Protein AF-0000000083306789 (afdb_homodimer)

Radius of gyration: 28.83 Å; Cα contacts (8 Å, |Δi|>4): 2174; chains: 2; bounding box: 81×85×66 Å

Nearest PDB structures (foldseek):
  4o14-assembly1_A  TM=9.620E-01  e=2.861E-56  Homo sapiens
  4o14-assembly1_B  TM=9.613E-01  e=3.605E-56  Homo sapiens
  7yqo-assembly1_A  TM=9.611E-01  e=1.620E-55  Xanthomonas campestris pv. campestris str. 8004
  7yqr-assembly1_A  TM=9.453E-01  e=1.020E-55  Xanthomonas campestris pv. campestris
  8igz-assembly1_A  TM=9.609E-01  e=1.961E-53  Xanthomonas campestris pv. campestris str. 8004

Foldseek 3Di:
DQQLLPLFDLQLQQVVVPDPPQWQKFKKFKFQQFFQDQWWQQDDQLVLLVPRQLHFHDPVSLVVVQVVNCVVVVHSPRGPSVLQVCCVPPLVRGQFKWKWAFDGLAIDGGPATGMMIMGPGRSRRSVRVGCCSSNLVSLQLGVLLRQLLLLLVLLVVLCVQFPPDCVCSQVQEEEPAQVPAPDLVLLLSNVLSNNLAHQHYPSPSVQVSQCPRANDPPRHRDDAAEDDLVQQCVCPDVCSVVSVLVVLVVDAAEEYEYAQANPNNLVSLQCCLPPPSNNVSLVNGPAAHAYEPQDDQLLPVVLVVVVSQCVRQNWDADPSGATDGDRRYAYEYEHPDASVVSNSNSVSCVVSRHRCVRYGYYYYCRSRPPDDSNNSVMDMDIAWIQGNNDIDGDWDADPVDRSDTDHHEQWFWWDAPRDIDIDHPVPDDPRTHTSTDTQDGSSDGPDGHHSVRSSVNNVVVD/DQQLLPLFDLQLQQVVVPDPPQWQKFKKFKFQQFFQDQWWQQDDQLVLLVPRQLHFHDPVSLVVVQVVNCVVVVHSPRGPSVLQVCCVPPLVRGQFKWKWAFDGLAIGGGPATGMMIMGPGRSRRSVRVGCCSSNLVSLQLGVLLRQLLLLLVLLQVLLVQFPPDCVCSQVQEEEPAQVPAPDLVLLQSNVLSNNLAHQHYPSPSVQVSQCPRFNDPPRHRDDAAEDDLVQQCVCPDVCSVVSVLVVLVVDAAEEYEYAQQNPNNLVSLQCCLPPPSNNVSLVNGPAAHAYEPQDDDLLPVVLVVVVSQCVRQNWDADPSGATHGPRRYAYEYEHPDASVVSNSNSVSCVVSRHRCVRYGYYYYCRSRPPDDSNNSVMDMDIAWIQGNNDIDGDWDADPVCRSDTDHHEQWFWWDAPRDIDIDHPVPDDPRTHTSIDTQDGSSDGPDGHHSVRSSVNNVVVD

Organism: Tigriopus californicus (NCBI:txid6832)

InterPro domains:
  IPR013785 Aldolase-type TIM barrel [G3DSA:3.20.20.70] (137-398)
  IPR016471 Nicotinamide phosphoribosyl transferase [NF006629] (2-460)
  IPR016471 Nicotinamide phosphoribosyl transferase [PIRSF005943] (3-460)
  IPR016471 Nicotinamide phosphoribosyl transferase [PTHR43816] (4-460)
  IPR036068 Nicotinate phosphoribosyltransferase-like, C-terminal [SSF51690] (140-459)
  IPR041525 Nicotinate/nicotinamide phosphoribosyltransferase [PF04095] (171-414)
  IPR041529 Nicotinamide phosphoribosyltransferase, N-terminal domain [PF18127] (5-99)

Structure (mmCIF, N/CA/C/O backbone):
data_AF-0000000083306789-model_v1
#
loop_
_entity.id
_entity.type
_entity.pdbx_description
1 polymer 'Nicotinamide phosphoribosyltransferase'
#
loop_
_atom_site.group_PDB
_atom_site.id
_atom_site.type_symbol
_atom_site.label_atom_id
_atom_site.label_alt_id
_atom_site.label_comp_id
_atom_site.label_asym_id
_atom_site.label_entity_id
_atom_site.label_seq_id
_atom_site.pdbx_PDB_ins_code
_atom_site.Cartn_x
_atom_site.Cartn_y
_atom_site.Cartn_z
_atom_site.occupancy
_atom_site.B_iso_or_equiv
_atom_site.auth_seq_id
_atom_site.auth_comp_id
_atom_site.auth_asym_id
_atom_site.auth_atom_id
_atom_site.pdbx_PDB_model_num
ATOM 1 N N . MET A 1 1 ? -4.43 11.289 -11.055 1 71.19 1 MET A N 1
ATOM 2 C CA . MET A 1 1 ? -4.219 12.664 -10.617 1 71.19 1 MET A CA 1
ATOM 3 C C . MET A 1 1 ? -3.559 13.492 -11.711 1 71.19 1 MET A C 1
ATOM 5 O O . MET A 1 1 ? -2.373 13.312 -12 1 71.19 1 MET A O 1
ATOM 9 N N . ASP A 1 2 ? -4.309 14.336 -12.242 1 83.06 2 ASP A N 1
ATOM 10 C CA . ASP A 1 2 ? -3.834 15.07 -13.414 1 83.06 2 ASP A CA 1
ATOM 11 C C . ASP A 1 2 ? -3.23 16.422 -13.008 1 83.06 2 ASP A C 1
ATOM 13 O O . ASP A 1 2 ? -2.406 16.969 -13.734 1 83.06 2 ASP A O 1
ATOM 17 N N . ASN A 1 3 ? -3.633 17 -11.883 1 95.88 3 ASN A N 1
ATOM 18 C CA . ASN A 1 3 ? -3.143 18.297 -11.398 1 95.88 3 ASN A CA 1
ATOM 19 C C . ASN A 1 3 ? -1.948 18.125 -10.469 1 95.88 3 ASN A C 1
ATOM 21 O O . ASN A 1 3 ? -2.105 17.688 -9.328 1 95.88 3 ASN A O 1
ATOM 25 N N . PRO A 1 4 ? -0.77 18.484 -10.906 1 96 4 PRO A N 1
ATOM 26 C CA . PRO A 1 4 ? 0.442 18.266 -10.109 1 96 4 PRO A CA 1
ATOM 27 C C . PRO A 1 4 ? 0.403 18.984 -8.766 1 96 4 PRO A C 1
ATOM 29 O O . PRO A 1 4 ? 1.058 18.562 -7.812 1 96 4 PRO A O 1
ATOM 32 N N . ILE A 1 5 ? -0.385 20.016 -8.641 1 97.81 5 ILE A N 1
ATOM 33 C CA . ILE A 1 5 ? -0.466 20.812 -7.422 1 97.81 5 ILE A CA 1
ATOM 34 C C . ILE A 1 5 ? -1.091 19.984 -6.305 1 97.81 5 ILE A C 1
ATOM 36 O O . ILE A 1 5 ? -0.83 20.219 -5.121 1 97.81 5 ILE A O 1
ATOM 40 N N . PHE A 1 6 ? -1.819 18.922 -6.648 1 97.69 6 PHE A N 1
ATOM 41 C CA . PHE A 1 6 ? -2.545 18.141 -5.656 1 97.69 6 PHE A CA 1
ATOM 42 C C . PHE A 1 6 ? -1.687 16.984 -5.145 1 97.69 6 PHE A C 1
ATOM 44 O O . PHE A 1 6 ? -2.121 16.219 -4.289 1 97.69 6 PHE A O 1
ATOM 51 N N . GLY A 1 7 ? -0.439 16.875 -5.648 1 97.06 7 GLY A N 1
ATOM 52 C CA . GLY A 1 7 ? 0.454 15.812 -5.215 1 97.06 7 GLY A CA 1
ATOM 53 C C . GLY A 1 7 ? 1.207 16.141 -3.941 1 97.06 7 GLY A C 1
ATOM 54 O O . GLY A 1 7 ? 2.402 15.867 -3.83 1 97.06 7 GLY A O 1
ATOM 55 N N . ALA A 1 8 ? 0.534 16.75 -2.918 1 97.75 8 ALA A N 1
ATOM 56 C CA . ALA A 1 8 ? 1.173 17.188 -1.679 1 97.75 8 ALA A CA 1
ATOM 57 C C . ALA A 1 8 ? 0.24 17 -0.486 1 97.75 8 ALA A C 1
ATOM 59 O O . ALA A 1 8 ? -0.971 16.844 -0.655 1 97.75 8 ALA A O 1
ATOM 60 N N . ASP A 1 9 ? 0.844 16.922 0.73 1 98.12 9 ASP A N 1
ATOM 61 C CA . ASP A 1 9 ? 0.032 17.078 1.933 1 98.12 9 ASP A CA 1
ATOM 62 C C . ASP A 1 9 ? -0.62 18.469 1.978 1 98.12 9 ASP A C 1
ATOM 64 O O . ASP A 1 9 ? -0.006 19.453 1.588 1 98.12 9 ASP A O 1
ATOM 68 N N . SER A 1 10 ? -1.813 18.516 2.52 1 98.06 10 SER A N 1
ATOM 69 C CA . SER A 1 10 ? -2.59 19.766 2.516 1 98.06 10 SER A CA 1
ATOM 70 C C . SER A 1 10 ? -1.828 20.891 3.195 1 98.06 10 SER A C 1
ATOM 72 O O . SER A 1 10 ? -1.854 22.031 2.729 1 98.06 10 SER A O 1
ATOM 74 N N . TYR A 1 11 ? -1.175 20.562 4.25 1 96.62 11 TYR A N 1
ATOM 75 C CA . TYR A 1 11 ? -0.572 21.641 5.043 1 96.62 11 TYR A CA 1
ATOM 76 C C . TYR A 1 11 ? 0.601 22.266 4.301 1 96.62 11 TYR A C 1
ATOM 78 O O . TYR A 1 11 ? 1.019 23.375 4.621 1 96.62 11 TYR A O 1
ATOM 86 N N . LYS A 1 12 ? 1.164 21.625 3.289 1 98 12 LYS A N 1
ATOM 87 C CA . LYS A 1 12 ? 2.26 22.188 2.506 1 98 12 LYS A CA 1
ATOM 88 C C . LYS A 1 12 ? 1.81 23.438 1.757 1 98 12 LYS A C 1
ATOM 90 O O . LYS A 1 12 ? 2.625 24.312 1.45 1 98 12 LYS A O 1
ATOM 95 N N . VAL A 1 13 ? 0.553 23.562 1.521 1 97.88 13 VAL A N 1
ATOM 96 C CA . VAL A 1 13 ? -0.04 24.656 0.77 1 97.88 13 VAL A CA 1
ATOM 97 C C . VAL A 1 13 ? 0.233 25.984 1.487 1 97.88 13 VAL A C 1
ATOM 99 O O . VAL A 1 13 ? 0.386 27.016 0.846 1 97.88 13 VAL A O 1
ATOM 102 N N . SER A 1 14 ? 0.388 25.953 2.773 1 97.5 14 SER A N 1
ATOM 103 C CA . SER A 1 14 ? 0.529 27.188 3.557 1 97.5 14 SER A CA 1
ATOM 104 C C . SER A 1 14 ? 1.994 27.469 3.863 1 97.5 14 SER A C 1
ATOM 106 O O . SER A 1 14 ? 2.312 28.5 4.48 1 97.5 14 SER A O 1
ATOM 108 N N . HIS A 1 15 ? 2.922 26.641 3.439 1 97.56 15 HIS A N 1
ATOM 109 C CA . HIS A 1 15 ? 4.305 26.734 3.896 1 97.56 15 HIS A CA 1
ATOM 110 C C . HIS A 1 15 ? 4.98 27.984 3.361 1 97.56 15 HIS A C 1
ATOM 112 O O . HIS A 1 15 ? 5.883 28.531 3.998 1 97.56 15 HIS A O 1
ATOM 118 N N . HIS A 1 16 ? 4.543 28.469 2.252 1 96.81 16 HIS A N 1
ATOM 119 C CA . HIS A 1 16 ? 5.105 29.703 1.691 1 96.81 16 HIS A CA 1
ATOM 120 C C . HIS A 1 16 ? 4.93 30.875 2.646 1 96.81 16 HIS A C 1
ATOM 122 O O . HIS A 1 16 ? 5.691 31.844 2.59 1 96.81 16 HIS A O 1
ATOM 128 N N . LEU A 1 17 ? 3.988 30.766 3.605 1 96.5 17 LEU A N 1
ATOM 129 C CA . LEU A 1 17 ? 3.695 31.828 4.562 1 96.5 17 LEU A CA 1
ATOM 130 C C . LEU A 1 17 ? 4.594 31.703 5.789 1 96.5 17 LEU A C 1
ATOM 132 O O . LEU A 1 17 ? 4.633 32.625 6.621 1 96.5 17 LEU A O 1
ATOM 136 N N . GLN A 1 18 ? 5.348 30.672 5.832 1 97.38 18 GLN A N 1
ATOM 137 C CA . GLN A 1 18 ? 5.883 30.312 7.141 1 97.38 18 GLN A CA 1
ATOM 138 C C . GLN A 1 18 ? 7.391 30.547 7.203 1 97.38 18 GLN A C 1
ATOM 140 O O . GLN A 1 18 ? 7.961 30.672 8.289 1 97.38 18 GLN A O 1
ATOM 145 N N . TYR A 1 19 ? 8.039 30.609 6.086 1 97.31 19 TYR A N 1
ATOM 146 C CA . TYR A 1 19 ? 9.492 30.75 6.062 1 97.31 19 TYR A CA 1
ATOM 147 C C . TYR A 1 19 ? 9.898 32.156 6.453 1 97.31 19 TYR A C 1
ATOM 149 O O . TYR A 1 19 ? 9.125 33.125 6.297 1 97.31 19 TYR A O 1
ATOM 157 N N . PRO A 1 20 ? 11.164 32.312 6.98 1 97.19 20 PRO A N 1
ATOM 158 C CA . PRO A 1 20 ? 11.648 33.688 7.207 1 97.19 20 PRO A CA 1
ATOM 159 C C . PRO A 1 20 ? 11.602 34.531 5.945 1 97.19 20 PRO A C 1
ATOM 161 O O . PRO A 1 20 ? 11.938 34.062 4.859 1 97.19 20 PRO A O 1
ATOM 164 N N . PRO A 1 21 ? 11.062 35.781 6.203 1 96 21 PRO A N 1
ATOM 165 C CA . PRO A 1 21 ? 11.164 36.688 5.055 1 96 21 PRO A CA 1
ATOM 166 C C . PRO A 1 21 ? 12.578 36.75 4.477 1 96 21 PRO A C 1
ATOM 168 O O . PRO A 1 21 ? 13.555 36.75 5.23 1 96 21 PRO A O 1
ATOM 171 N N . GLY A 1 22 ? 12.688 36.719 3.213 1 97 22 GLY A N 1
ATOM 172 C CA . GLY A 1 22 ? 13.984 36.781 2.559 1 97 22 GLY A CA 1
ATOM 173 C C . GLY A 1 22 ? 14.586 35.406 2.281 1 97 22 GLY A C 1
ATOM 174 O O . GLY A 1 22 ? 15.742 35.312 1.861 1 97 22 GLY A O 1
ATOM 175 N N . THR A 1 23 ? 13.828 34.344 2.586 1 98.06 23 THR A N 1
ATOM 176 C CA . THR A 1 23 ? 14.297 33 2.219 1 98.06 23 THR A CA 1
ATOM 177 C C . THR A 1 23 ? 14.367 32.844 0.702 1 98.06 23 THR A C 1
ATOM 179 O O . THR A 1 23 ? 13.367 33.031 0.008 1 98.06 23 THR A O 1
ATOM 182 N N . THR A 1 24 ? 15.562 32.5 0.174 1 98.56 24 THR A N 1
ATOM 183 C CA . THR A 1 24 ? 15.75 32.438 -1.272 1 98.56 24 THR A CA 1
ATOM 184 C C . THR A 1 24 ? 16.219 31.062 -1.722 1 98.56 24 THR A C 1
ATOM 186 O O . THR A 1 24 ? 16.328 30.797 -2.92 1 98.56 24 THR A O 1
ATOM 189 N N . TYR A 1 25 ? 16.5 30.25 -0.804 1 98.5 25 TYR A N 1
ATOM 190 C CA . TYR A 1 25 ? 17.047 28.938 -1.108 1 98.5 25 TYR A CA 1
ATOM 191 C C . TYR A 1 25 ? 16.703 27.938 -0.003 1 98.5 25 TYR A C 1
ATOM 193 O O . TYR A 1 25 ? 16.766 28.281 1.182 1 98.5 25 TYR A O 1
ATOM 201 N N . LEU A 1 26 ? 16.297 26.766 -0.393 1 98.62 26 LEU A N 1
ATOM 202 C CA . LEU A 1 26 ? 16.141 25.641 0.508 1 98.62 26 LEU A CA 1
ATOM 203 C C . LEU A 1 26 ? 16.766 24.375 -0.085 1 98.62 26 LEU A C 1
ATOM 205 O O . LEU A 1 26 ? 16.75 24.188 -1.303 1 98.62 26 LEU A O 1
ATOM 209 N N . LYS A 1 27 ? 17.312 23.547 0.698 1 98.62 27 LYS A N 1
ATOM 210 C CA . LYS A 1 27 ? 17.828 22.219 0.347 1 98.62 27 LYS A CA 1
ATOM 211 C C . LYS A 1 27 ? 17.406 21.172 1.368 1 98.62 27 LYS A C 1
ATOM 213 O O . LYS A 1 27 ? 17.406 21.438 2.572 1 98.62 27 LYS A O 1
ATOM 218 N N . ALA A 1 28 ? 16.938 20.078 0.883 1 98.69 28 ALA A N 1
ATOM 219 C CA . ALA A 1 28 ? 16.547 18.938 1.726 1 98.69 28 ALA A CA 1
ATOM 220 C C . ALA A 1 28 ? 17.281 17.672 1.315 1 98.69 28 ALA A C 1
ATOM 222 O O . ALA A 1 28 ? 17.938 17.641 0.274 1 98.69 28 ALA A O 1
ATOM 223 N N . TYR A 1 29 ? 17.281 16.688 2.178 1 98.62 29 TYR A N 1
ATOM 224 C CA . TYR A 1 29 ? 17.875 15.383 1.888 1 98.62 29 TYR A CA 1
ATOM 225 C C . TYR A 1 29 ? 16.969 14.25 2.354 1 98.62 29 TYR A C 1
ATOM 227 O O . TYR A 1 29 ? 16.109 14.453 3.219 1 98.62 29 TYR A O 1
ATOM 235 N N . PHE A 1 30 ? 17.062 13.141 1.686 1 98.75 30 PHE A N 1
ATOM 236 C CA . PHE A 1 30 ? 16.359 11.898 2.012 1 98.75 30 PHE A CA 1
ATOM 237 C C . PHE A 1 30 ? 17.359 10.812 2.422 1 98.75 30 PHE A C 1
ATOM 239 O O . PHE A 1 30 ? 18.406 10.672 1.805 1 98.75 30 PHE A O 1
ATOM 246 N N . GLU A 1 31 ? 17.062 10.109 3.504 1 98.31 31 GLU A N 1
ATOM 247 C CA . GLU A 1 31 ? 17.922 9.031 3.969 1 98.31 31 GLU A CA 1
ATOM 248 C C . GLU A 1 31 ? 17.125 7.961 4.707 1 98.31 31 GLU A C 1
ATOM 250 O O . GLU A 1 31 ? 15.961 8.18 5.051 1 98.31 31 GLU A O 1
ATOM 255 N N . SER A 1 32 ? 17.625 6.812 4.824 1 98 32 SER A N 1
ATOM 256 C CA . SER A 1 32 ? 17.188 5.816 5.793 1 98 32 SER A CA 1
ATOM 257 C C . SER A 1 32 ? 17.938 5.953 7.109 1 98 32 SER A C 1
ATOM 259 O O . SER A 1 32 ? 19.172 5.926 7.125 1 98 32 SER A O 1
ATOM 261 N N . ARG A 1 33 ? 17.234 6.121 8.18 1 95.88 33 ARG A N 1
ATOM 262 C CA . ARG A 1 33 ? 17.875 6.324 9.477 1 95.88 33 ARG A CA 1
ATOM 263 C C . ARG A 1 33 ? 18.078 5 10.203 1 95.88 33 ARG A C 1
ATOM 265 O O . ARG A 1 33 ? 18.516 4.977 11.359 1 95.88 33 ARG A O 1
ATOM 272 N N . GLY A 1 34 ? 17.766 3.914 9.453 1 95.38 34 GLY A N 1
ATOM 273 C CA . GLY A 1 34 ? 17.859 2.588 10.039 1 95.38 34 GLY A CA 1
ATOM 274 C C . GLY A 1 34 ? 16.531 1.86 10.094 1 95.38 34 GLY A C 1
ATOM 275 O O . GLY A 1 34 ? 15.656 2.088 9.258 1 95.38 34 GLY A O 1
ATOM 276 N N . GLY A 1 35 ? 16.438 0.95 11.055 1 95.94 35 GLY A N 1
ATOM 277 C CA . GLY A 1 35 ? 15.25 0.114 11.211 1 95.94 35 GLY A CA 1
ATOM 278 C C . GLY A 1 35 ? 15.547 -1.368 11.078 1 95.94 35 GLY A C 1
ATOM 279 O O . GLY A 1 35 ? 16.375 -1.908 11.82 1 95.94 35 GLY A O 1
ATOM 280 N N . LYS A 1 36 ? 15 -1.99 10.07 1 97.5 36 LYS A N 1
ATOM 281 C CA . LYS A 1 36 ? 15.047 -3.445 9.961 1 97.5 36 LYS A CA 1
ATOM 282 C C . LYS A 1 36 ? 16.391 -3.91 9.406 1 97.5 36 LYS A C 1
ATOM 284 O O . LYS A 1 36 ? 16.953 -4.898 9.875 1 97.5 36 LYS A O 1
ATOM 289 N N . PHE A 1 37 ? 16.906 -3.172 8.391 1 98.12 37 PHE A N 1
ATOM 290 C CA . PHE A 1 37 ? 18.094 -3.643 7.688 1 98.12 37 PHE A CA 1
ATOM 291 C C . PHE A 1 37 ? 19.234 -2.637 7.816 1 98.12 37 PHE A C 1
ATOM 293 O O . PHE A 1 37 ? 19 -1.456 8.078 1 98.12 37 PHE A O 1
ATOM 300 N N . GLU A 1 38 ? 20.484 -3.055 7.574 1 97.56 38 GLU A N 1
ATOM 301 C CA . GLU A 1 38 ? 21.688 -2.264 7.77 1 97.56 38 GLU A CA 1
ATOM 302 C C . GLU A 1 38 ? 21.938 -1.326 6.59 1 97.56 38 GLU A C 1
ATOM 304 O O . GLU A 1 38 ? 22.766 -0.419 6.672 1 97.56 38 GLU A O 1
ATOM 309 N N . GLY A 1 39 ? 21.266 -1.52 5.535 1 98.12 39 GLY A N 1
ATOM 310 C CA . GLY A 1 39 ? 21.359 -0.714 4.328 1 98.12 39 GLY A CA 1
ATOM 311 C C . GLY A 1 39 ? 20.125 -0.805 3.447 1 98.12 39 GLY A C 1
ATOM 312 O O . GLY A 1 39 ? 19.141 -1.44 3.814 1 98.12 39 GLY A O 1
ATOM 313 N N . THR A 1 40 ? 20.219 -0.097 2.322 1 98.56 40 THR A N 1
ATOM 314 C CA . THR A 1 40 ? 19.094 -0.083 1.383 1 98.56 40 THR A CA 1
ATOM 315 C C . THR A 1 40 ? 19.594 -0.31 -0.045 1 98.56 40 THR A C 1
ATOM 317 O O . THR A 1 40 ? 20.719 0.054 -0.384 1 98.56 40 THR A O 1
ATOM 320 N N . ILE A 1 41 ? 18.844 -1.026 -0.822 1 98.88 41 ILE A N 1
ATOM 321 C CA . ILE A 1 41 ? 18.953 -0.954 -2.275 1 98.88 41 ILE A CA 1
ATOM 322 C C . ILE A 1 41 ? 18.109 0.204 -2.799 1 98.88 41 ILE A C 1
ATOM 324 O O . ILE A 1 41 ? 16.875 0.135 -2.789 1 98.88 41 ILE A O 1
ATOM 328 N N . PHE A 1 42 ? 18.797 1.271 -3.219 1 98.88 42 PHE A N 1
ATOM 329 C CA . PHE A 1 42 ? 18.062 2.451 -3.656 1 98.88 42 PHE A CA 1
ATOM 330 C C . PHE A 1 42 ? 17.328 2.174 -4.957 1 98.88 42 PHE A C 1
ATOM 332 O O . PHE A 1 42 ? 17.906 1.65 -5.91 1 98.88 42 PHE A O 1
ATOM 339 N N . TYR A 1 43 ? 15.984 2.473 -5.043 1 98.88 43 TYR A N 1
ATOM 340 C CA . TYR A 1 43 ? 15.172 2.184 -6.219 1 98.88 43 TYR A CA 1
ATOM 341 C C . TYR A 1 43 ? 13.852 2.947 -6.168 1 98.88 43 TYR A C 1
ATOM 343 O O . TYR A 1 43 ? 13.305 3.182 -5.09 1 98.88 43 TYR A O 1
ATOM 351 N N . GLY A 1 44 ? 13.367 3.381 -7.332 1 98.75 44 GLY A N 1
ATOM 352 C CA . GLY A 1 44 ? 12.016 3.896 -7.441 1 98.75 44 GLY A CA 1
ATOM 353 C C . GLY A 1 44 ? 11.961 5.383 -7.734 1 98.75 44 GLY A C 1
ATOM 354 O O . GLY A 1 44 ? 10.914 5.91 -8.109 1 98.75 44 GLY A O 1
ATOM 355 N N . LEU A 1 45 ? 13.07 6.125 -7.605 1 98.81 45 LEU A N 1
ATOM 356 C CA . LEU A 1 45 ? 13.086 7.574 -7.785 1 98.81 45 LEU A CA 1
ATOM 357 C C . LEU A 1 45 ? 12.781 7.941 -9.234 1 98.81 45 LEU A C 1
ATOM 359 O O . LEU A 1 45 ? 12.031 8.883 -9.492 1 98.81 45 LEU A O 1
ATOM 363 N N . GLN A 1 46 ? 13.383 7.238 -10.18 1 98.75 46 GLN A N 1
ATOM 364 C CA . GLN A 1 46 ? 13.188 7.535 -11.594 1 98.75 46 GLN A CA 1
ATOM 365 C C . GLN A 1 46 ? 11.711 7.508 -11.961 1 98.75 46 GLN A C 1
ATOM 367 O O . GLN A 1 46 ? 11.25 8.328 -12.758 1 98.75 46 GLN A O 1
ATOM 372 N N . TYR A 1 47 ? 10.969 6.555 -11.43 1 98.56 47 TYR A N 1
ATOM 373 C CA . TYR A 1 47 ? 9.531 6.5 -11.664 1 98.56 47 TYR A CA 1
ATOM 374 C C . TYR A 1 47 ? 8.852 7.785 -11.195 1 98.56 47 TYR A C 1
ATOM 376 O O . TYR A 1 47 ? 8.055 8.375 -11.93 1 98.56 47 TYR A O 1
ATOM 384 N N . ILE A 1 48 ? 9.125 8.219 -9.984 1 98.25 48 ILE A N 1
ATOM 385 C CA . ILE A 1 48 ? 8.5 9.398 -9.398 1 98.25 48 ILE A CA 1
ATOM 386 C C . ILE A 1 48 ? 8.812 10.625 -10.25 1 98.25 48 ILE A C 1
ATOM 388 O O . ILE A 1 48 ? 7.918 11.43 -10.539 1 98.25 48 ILE A O 1
ATOM 392 N N . LEU A 1 49 ? 10.031 10.734 -10.664 1 98.5 49 LEU A N 1
ATOM 393 C CA . LEU A 1 49 ? 10.453 11.875 -11.477 1 98.5 49 LEU A CA 1
ATOM 394 C C . LEU A 1 49 ? 9.719 11.883 -12.812 1 98.5 49 LEU A C 1
ATOM 396 O O . LEU A 1 49 ? 9.117 12.898 -13.18 1 98.5 49 LEU A O 1
ATOM 400 N N . LYS A 1 50 ? 9.719 10.734 -13.484 1 97.75 50 LYS A N 1
ATOM 401 C CA . LYS A 1 50 ? 9.117 10.641 -14.812 1 97.75 50 LYS A CA 1
ATOM 402 C C . LYS A 1 50 ? 7.602 10.828 -14.75 1 97.75 50 LYS A C 1
ATOM 404 O O . LYS A 1 50 ? 7.016 11.492 -15.602 1 97.75 50 LYS A O 1
ATOM 409 N N . LYS A 1 51 ? 7.035 10.266 -13.766 1 96.88 51 LYS A N 1
ATOM 410 C CA . LYS A 1 51 ? 5.574 10.234 -13.711 1 96.88 51 LYS A CA 1
ATOM 411 C C . LYS A 1 51 ? 5.012 11.562 -13.211 1 96.88 51 LYS A C 1
ATOM 413 O O . LYS A 1 51 ? 3.975 12.023 -13.688 1 96.88 51 LYS A O 1
ATOM 418 N N . TYR A 1 52 ? 5.695 12.172 -12.289 1 96.75 52 TYR A N 1
ATOM 419 C CA . TYR A 1 52 ? 5.023 13.258 -11.578 1 96.75 52 TYR A CA 1
ATOM 420 C C . TYR A 1 52 ? 5.762 14.57 -11.781 1 96.75 52 TYR A C 1
ATOM 422 O O . TYR A 1 52 ? 5.137 15.625 -11.93 1 96.75 52 TYR A O 1
ATOM 430 N N . LEU A 1 53 ? 7.07 14.586 -11.742 1 97.19 53 LEU A N 1
ATOM 431 C CA . LEU A 1 53 ? 7.789 15.852 -11.68 1 97.19 53 LEU A CA 1
ATOM 432 C C . LEU A 1 53 ? 8.047 16.406 -13.078 1 97.19 53 LEU A C 1
ATOM 434 O O . LEU A 1 53 ? 8.414 17.578 -13.234 1 97.19 53 LEU A O 1
ATOM 438 N N . THR A 1 54 ? 7.836 15.578 -14.109 1 97.06 54 THR A N 1
ATOM 439 C CA . THR A 1 54 ? 8 16.062 -15.477 1 97.06 54 THR A CA 1
ATOM 440 C C . THR A 1 54 ? 6.691 16.641 -16.016 1 97.06 54 THR A C 1
ATOM 442 O O . THR A 1 54 ? 6.629 17.109 -17.156 1 97.06 54 THR A O 1
ATOM 445 N N . ARG A 1 55 ? 5.695 16.641 -15.242 1 95.38 55 ARG A N 1
ATOM 446 C CA . ARG A 1 55 ? 4.406 17.172 -15.672 1 95.38 55 ARG A CA 1
ATOM 447 C C . ARG A 1 55 ? 4.383 18.703 -15.57 1 95.38 55 ARG A C 1
ATOM 449 O O . ARG A 1 55 ? 4.723 19.266 -14.523 1 95.38 55 ARG A O 1
ATOM 456 N N . ARG A 1 56 ? 3.896 19.25 -16.594 1 97.06 56 ARG A N 1
ATOM 457 C CA . ARG A 1 56 ? 3.842 20.719 -16.656 1 97.06 56 ARG A CA 1
ATOM 458 C C . ARG A 1 56 ? 2.602 21.25 -15.953 1 97.06 56 ARG A C 1
ATOM 460 O O . ARG A 1 56 ? 1.497 20.75 -16.156 1 97.06 56 ARG A O 1
ATOM 467 N N . ILE A 1 57 ? 2.787 22.219 -15.086 1 98.25 57 ILE A N 1
ATOM 468 C CA . ILE A 1 57 ? 1.684 22.938 -14.453 1 98.25 57 ILE A CA 1
ATOM 469 C C . ILE A 1 57 ? 1.143 24 -15.398 1 98.25 57 ILE A C 1
ATOM 471 O O . ILE A 1 57 ? 1.911 24.766 -15.977 1 98.25 57 ILE A O 1
ATOM 475 N N . LYS A 1 58 ? -0.139 24.016 -15.508 1 98.12 58 LYS A N 1
ATOM 476 C CA . LYS A 1 58 ? -0.803 24.969 -16.391 1 98.12 58 LYS A CA 1
ATOM 477 C C . LYS A 1 58 ? -1.734 25.891 -15.617 1 98.12 58 LYS A C 1
ATOM 479 O O . LYS A 1 58 ? -1.99 25.672 -14.43 1 98.12 58 LYS A O 1
ATOM 484 N N . GLN A 1 59 ? -2.172 26.906 -16.344 1 98.31 59 GLN A N 1
ATOM 485 C CA . GLN A 1 59 ? -3.064 27.891 -15.727 1 98.31 59 GLN A CA 1
ATOM 486 C C . GLN A 1 59 ? -4.316 27.219 -15.172 1 98.31 59 GLN A C 1
ATOM 488 O O . GLN A 1 59 ? -4.793 27.578 -14.094 1 98.31 59 GLN A O 1
ATOM 493 N N . GLU A 1 60 ? -4.836 26.219 -15.875 1 98.12 60 GLU A N 1
ATOM 494 C CA . GLU A 1 60 ? -6.039 25.516 -15.445 1 98.12 60 GLU A CA 1
ATOM 495 C C . GLU A 1 60 ? -5.816 24.812 -14.109 1 98.12 60 GLU A C 1
ATOM 497 O O . GLU A 1 60 ? -6.742 24.688 -13.305 1 98.12 60 GLU A O 1
ATOM 502 N N . HIS A 1 61 ? -4.633 24.328 -13.922 1 98.38 61 HIS A N 1
ATOM 503 C CA . HIS A 1 61 ? -4.297 23.672 -12.656 1 98.38 61 HIS A CA 1
ATOM 504 C C . HIS A 1 61 ? -4.355 24.672 -11.5 1 98.38 61 HIS A C 1
ATOM 506 O O . HIS A 1 61 ? -4.824 24.328 -10.406 1 98.38 61 HIS A O 1
ATOM 512 N N . ILE A 1 62 ? -3.857 25.859 -11.68 1 98.56 62 ILE A N 1
ATOM 513 C CA . ILE A 1 62 ? -3.865 26.891 -10.656 1 98.56 62 ILE A CA 1
ATOM 514 C C . ILE A 1 62 ? -5.305 27.281 -10.32 1 98.56 62 ILE A C 1
ATOM 516 O O . ILE A 1 62 ? -5.664 27.406 -9.148 1 98.56 62 ILE A O 1
ATOM 520 N N . ASP A 1 63 ? -6.078 27.438 -11.352 1 98.31 63 ASP A N 1
ATOM 521 C CA . ASP A 1 63 ? -7.473 27.828 -11.156 1 98.31 63 ASP A CA 1
ATOM 522 C C . ASP A 1 63 ? -8.227 26.766 -10.367 1 98.31 63 ASP A C 1
ATOM 524 O O . ASP A 1 63 ? -8.977 27.094 -9.438 1 98.31 63 ASP A O 1
ATOM 528 N N . GLU A 1 64 ? -8 25.547 -10.727 1 97.69 64 GLU A N 1
ATOM 529 C CA . GLU A 1 64 ? -8.633 24.453 -10.008 1 97.69 64 GLU A CA 1
ATOM 530 C C . GLU A 1 64 ? -8.172 24.406 -8.555 1 97.69 64 GLU A C 1
ATOM 532 O O . GLU A 1 64 ? -8.984 24.188 -7.648 1 97.69 64 GLU A O 1
ATOM 537 N N . ALA A 1 65 ? -6.949 24.562 -8.352 1 98.12 65 ALA A N 1
ATOM 538 C CA . ALA A 1 65 ? -6.375 24.516 -7.012 1 98.12 65 ALA A CA 1
ATOM 539 C C . ALA A 1 65 ? -6.922 25.641 -6.141 1 98.12 65 ALA A C 1
ATOM 541 O O . ALA A 1 65 ? -7.215 25.438 -4.961 1 98.12 65 ALA A O 1
ATOM 542 N N . GLN A 1 66 ? -6.992 26.812 -6.703 1 98 66 GLN A N 1
ATOM 543 C CA . GLN A 1 66 ? -7.516 27.953 -5.965 1 98 66 GLN A CA 1
ATOM 544 C C . GLN A 1 66 ? -8.914 27.672 -5.434 1 98 66 GLN A C 1
ATOM 546 O O . GLN A 1 66 ? -9.211 27.953 -4.273 1 98 66 GLN A O 1
ATOM 551 N N . THR A 1 67 ? -9.719 27.141 -6.309 1 97.19 67 THR A N 1
ATOM 552 C CA . THR A 1 67 ? -11.086 26.812 -5.922 1 97.19 67 THR A CA 1
ATOM 553 C C . THR A 1 67 ? -11.109 25.734 -4.84 1 97.19 67 THR A C 1
ATOM 555 O O . THR A 1 67 ? -11.812 25.859 -3.84 1 97.19 67 THR A O 1
ATOM 558 N N . LEU A 1 68 ? -10.352 24.719 -5.027 1 97.06 68 LEU A N 1
ATOM 559 C CA . LEU A 1 68 ? -10.32 23.609 -4.078 1 97.06 68 LEU A CA 1
ATOM 560 C C . LEU A 1 68 ? -9.812 24.078 -2.719 1 97.06 68 LEU A C 1
ATOM 562 O O . LEU A 1 68 ? -10.43 23.781 -1.689 1 97.06 68 LEU A O 1
ATOM 566 N N . PHE A 1 69 ? -8.758 24.812 -2.697 1 98 69 PHE A N 1
ATOM 567 C CA . PHE A 1 69 ? -8.102 25.156 -1.439 1 98 69 PHE A CA 1
ATOM 568 C C . PHE A 1 69 ? -8.93 26.188 -0.663 1 98 69 PHE A C 1
ATOM 570 O O . PHE A 1 69 ? -8.922 26.188 0.57 1 98 69 PHE A O 1
ATOM 577 N N . LYS A 1 70 ? -9.648 27.078 -1.371 1 97.38 70 LYS A N 1
ATOM 578 C CA . LYS A 1 70 ? -10.578 27.984 -0.686 1 97.38 70 LYS A CA 1
ATOM 579 C C . LYS A 1 70 ? -11.57 27.203 0.166 1 97.38 70 LYS A C 1
ATOM 581 O O . LYS A 1 70 ? -11.797 27.531 1.331 1 97.38 70 LYS A O 1
ATOM 586 N N . ASN A 1 71 ? -12.078 26.125 -0.384 1 96.56 71 ASN A N 1
ATOM 587 C CA . ASN A 1 71 ? -13.047 25.297 0.324 1 96.56 71 ASN A CA 1
ATOM 588 C C . ASN A 1 71 ? -12.375 24.406 1.359 1 96.56 71 ASN A C 1
ATOM 590 O O . ASN A 1 71 ? -12.945 24.125 2.418 1 96.56 71 ASN A O 1
ATOM 594 N N . HIS A 1 72 ? -11.219 23.969 1.061 1 97.94 72 HIS A N 1
ATOM 595 C CA . HIS A 1 72 ? -10.461 23.016 1.866 1 97.94 72 HIS A CA 1
ATOM 596 C C . HIS A 1 72 ? -9.969 23.656 3.158 1 97.94 72 HIS A C 1
ATOM 598 O O . HIS A 1 72 ? -9.984 23.031 4.215 1 97.94 72 HIS A O 1
ATOM 604 N N . PHE A 1 73 ? -9.578 24.953 3.104 1 97.69 73 PHE A N 1
ATOM 605 C CA . PHE A 1 73 ? -9.016 25.656 4.254 1 97.69 73 PHE A CA 1
ATOM 606 C C . PHE A 1 73 ? -10.008 26.672 4.809 1 97.69 73 PHE A C 1
ATOM 608 O O . PHE A 1 73 ? -9.836 27.156 5.926 1 97.69 73 PHE A O 1
ATOM 615 N N . GLY A 1 74 ? -11.039 27.047 4.043 1 95.38 74 GLY A N 1
ATOM 616 C CA . GLY A 1 74 ? -12 28.062 4.449 1 95.38 74 GLY A CA 1
ATOM 617 C C . GLY A 1 74 ? -11.484 29.469 4.301 1 95.38 74 GLY A C 1
ATOM 618 O O . GLY A 1 74 ? -11.969 30.391 4.965 1 95.38 74 GLY A O 1
ATOM 619 N N . SER A 1 75 ? -10.438 29.609 3.545 1 95.06 75 SER A N 1
ATOM 620 C CA . SER A 1 75 ? -9.82 30.922 3.324 1 95.06 75 SER A CA 1
ATOM 621 C C . SER A 1 75 ? -9.141 30.984 1.96 1 95.06 75 SER A C 1
ATOM 623 O O . SER A 1 75 ? -8.555 30 1.503 1 95.06 75 SER A O 1
ATOM 625 N N . GLU A 1 76 ? -9.18 32.094 1.361 1 92.69 76 GLU A N 1
ATOM 626 C CA . GLU A 1 76 ? -8.539 32.312 0.064 1 92.69 76 GLU A CA 1
ATOM 627 C C . GLU A 1 76 ? -7.066 32.688 0.226 1 92.69 76 GLU A C 1
ATOM 629 O O . GLU A 1 76 ? -6.305 32.656 -0.743 1 92.69 76 GLU A O 1
ATOM 634 N N . ASP A 1 77 ? -6.68 32.906 1.457 1 93.56 77 ASP A N 1
ATOM 635 C CA . ASP A 1 77 ? -5.375 33.531 1.683 1 93.56 77 ASP A CA 1
ATOM 636 C C . ASP A 1 77 ? -4.301 32.469 1.924 1 93.56 77 ASP A C 1
ATOM 638 O O . ASP A 1 77 ? -3.119 32.812 2.049 1 93.56 77 ASP A O 1
ATOM 642 N N . ILE A 1 78 ? -4.688 31.219 1.907 1 96.75 78 ILE A N 1
ATOM 643 C CA . ILE A 1 78 ? -3.746 30.156 2.275 1 96.75 78 ILE A CA 1
ATOM 644 C C . ILE A 1 78 ? -2.971 29.703 1.041 1 96.75 78 ILE A C 1
ATOM 646 O O . ILE A 1 78 ? -1.76 29.484 1.108 1 96.75 78 ILE A O 1
ATOM 650 N N . PHE A 1 79 ? -3.645 29.641 -0.121 1 97.88 79 PHE A N 1
ATOM 651 C CA . PHE A 1 79 ? -3.062 29.141 -1.361 1 97.88 79 PHE A CA 1
ATOM 652 C C . PHE A 1 79 ? -2.115 30.172 -1.966 1 97.88 79 PHE A C 1
ATOM 654 O O . PHE A 1 79 ? -2.453 31.359 -2.062 1 97.88 79 PHE A O 1
ATOM 661 N N . ASN A 1 80 ? -0.958 29.734 -2.324 1 97.94 80 ASN A N 1
ATOM 662 C CA . ASN A 1 80 ? 0.062 30.594 -2.912 1 97.94 80 ASN A CA 1
ATOM 663 C C . ASN A 1 80 ? -0.162 30.797 -4.41 1 97.94 80 ASN A C 1
ATOM 665 O O . ASN A 1 80 ? 0.698 30.438 -5.219 1 97.94 80 ASN A O 1
ATOM 669 N N . LYS A 1 81 ? -1.227 31.453 -4.762 1 98.25 81 LYS A N 1
ATOM 670 C CA . LYS A 1 81 ? -1.547 31.656 -6.172 1 98.25 81 LYS A CA 1
ATOM 671 C C . LYS A 1 81 ? -0.405 32.375 -6.898 1 98.25 81 LYS A C 1
ATOM 673 O O . LYS A 1 81 ? -0.033 31.969 -8.008 1 98.25 81 LYS A O 1
ATOM 678 N N . ALA A 1 82 ? 0.153 33.375 -6.289 1 98.19 82 ALA A N 1
ATOM 679 C CA . ALA A 1 82 ? 1.224 34.156 -6.914 1 98.19 82 ALA A CA 1
ATOM 680 C C . ALA A 1 82 ? 2.447 33.281 -7.18 1 98.19 82 ALA A C 1
ATOM 682 O O . ALA A 1 82 ? 3.084 33.406 -8.227 1 98.19 82 ALA A O 1
ATOM 683 N N . GLY A 1 83 ? 2.785 32.438 -6.207 1 98.5 83 GLY A N 1
ATOM 684 C CA . GLY A 1 83 ? 3.918 31.531 -6.383 1 98.5 83 GLY A CA 1
ATOM 685 C C . GLY A 1 83 ? 3.734 30.547 -7.523 1 98.5 83 GLY A C 1
ATOM 686 O O . GLY A 1 83 ? 4.648 30.344 -8.32 1 98.5 83 GLY A O 1
ATOM 687 N N . TRP A 1 84 ? 2.604 30 -7.641 1 98.75 84 TRP A N 1
ATOM 688 C CA . TRP A 1 84 ? 2.32 29.031 -8.703 1 98.75 84 TRP A CA 1
ATOM 689 C C . TRP A 1 84 ? 2.236 29.734 -10.055 1 98.75 84 TRP A C 1
ATOM 691 O O . TRP A 1 84 ? 2.666 29.188 -11.078 1 98.75 84 TRP A O 1
ATOM 701 N N . GLN A 1 85 ? 1.636 30.953 -10.008 1 98.75 85 GLN A N 1
ATOM 702 C CA . GLN A 1 85 ? 1.61 31.734 -11.234 1 98.75 85 GLN A CA 1
ATOM 703 C C . GLN A 1 85 ? 3.023 32.031 -11.734 1 98.75 85 GLN A C 1
ATOM 705 O O . GLN A 1 85 ? 3.289 32 -12.938 1 98.75 85 GLN A O 1
ATOM 710 N N . TYR A 1 86 ? 3.912 32.406 -10.82 1 98.81 86 TYR A N 1
ATOM 711 C CA . TYR A 1 86 ? 5.312 32.625 -11.164 1 98.81 86 TYR A CA 1
ATOM 712 C C . TYR A 1 86 ? 5.91 31.391 -11.828 1 98.81 86 TYR A C 1
ATOM 714 O O . TYR A 1 86 ? 6.617 31.516 -12.836 1 98.81 86 TYR A O 1
ATOM 722 N N . ILE A 1 87 ? 5.66 30.219 -11.328 1 98.69 87 ILE A N 1
ATOM 723 C CA . ILE A 1 87 ? 6.188 28.969 -11.867 1 98.69 87 ILE A CA 1
ATOM 724 C C . ILE A 1 87 ? 5.691 28.781 -13.297 1 98.69 87 ILE A C 1
ATOM 726 O O . ILE A 1 87 ? 6.465 28.406 -14.188 1 98.69 87 ILE A O 1
ATOM 730 N N . VAL A 1 88 ? 4.387 29.062 -13.523 1 98.69 88 VAL A N 1
ATOM 731 C CA . VAL A 1 88 ? 3.812 28.891 -14.852 1 98.69 88 VAL A CA 1
ATOM 732 C C . VAL A 1 88 ? 4.422 29.922 -15.805 1 98.69 88 VAL A C 1
ATOM 734 O O . VAL A 1 88 ? 4.812 29.594 -16.922 1 98.69 88 VAL A O 1
ATOM 737 N N . ASP A 1 89 ? 4.617 31.156 -15.336 1 98.5 89 ASP A N 1
ATOM 738 C CA . ASP A 1 89 ? 4.992 32.281 -16.203 1 98.5 89 ASP A CA 1
ATOM 739 C C . ASP A 1 89 ? 6.5 32.312 -16.422 1 98.5 89 ASP A C 1
ATOM 741 O O . ASP A 1 89 ? 6.965 32.656 -17.516 1 98.5 89 ASP A O 1
ATOM 745 N N . LYS A 1 90 ? 7.277 31.938 -15.391 1 98.5 90 LYS A N 1
ATOM 746 C CA . LYS A 1 90 ? 8.703 32.25 -15.43 1 98.5 90 LYS A CA 1
ATOM 747 C C . LYS A 1 90 ? 9.539 30.969 -15.422 1 98.5 90 LYS A C 1
ATOM 749 O O . LYS A 1 90 ? 10.695 30.969 -15.836 1 98.5 90 LYS A O 1
ATOM 754 N N . CYS A 1 91 ? 8.953 29.891 -14.93 1 98.19 91 CYS A N 1
ATOM 755 C CA . CYS A 1 91 ? 9.711 28.656 -14.828 1 98.19 91 CYS A CA 1
ATOM 756 C C . CYS A 1 91 ? 9.211 27.625 -15.828 1 98.19 91 CYS A C 1
ATOM 758 O O . CYS A 1 91 ? 9.477 26.422 -15.688 1 98.19 91 CYS A O 1
ATOM 760 N N . GLY A 1 92 ? 8.344 28.078 -16.828 1 97.31 92 GLY A N 1
ATOM 761 C CA . GLY A 1 92 ? 7.855 27.188 -17.875 1 97.31 92 GLY A CA 1
ATOM 762 C C . GLY A 1 92 ? 6.824 26.188 -17.391 1 97.31 92 GLY A C 1
ATOM 763 O O . GLY A 1 92 ? 6.5 25.234 -18.078 1 97.31 92 GLY A O 1
ATOM 764 N N . GLY A 1 93 ? 6.359 26.312 -16.188 1 98.31 93 GLY A N 1
ATOM 765 C CA . GLY A 1 93 ? 5.355 25.422 -15.633 1 98.31 93 GLY A CA 1
ATOM 766 C C . GLY A 1 93 ? 5.953 24.219 -14.922 1 98.31 93 GLY A C 1
ATOM 767 O O . GLY A 1 93 ? 5.242 23.266 -14.609 1 98.31 93 GLY A O 1
ATOM 768 N N . TYR A 1 94 ? 7.25 24.25 -14.758 1 98.12 94 TYR A N 1
ATOM 769 C CA . TYR A 1 94 ? 7.918 23.156 -14.055 1 98.12 94 TYR A CA 1
ATOM 770 C C . TYR A 1 94 ? 8.461 23.641 -12.711 1 98.12 94 TYR A C 1
ATOM 772 O O . TYR A 1 94 ? 8.992 24.75 -12.602 1 98.12 94 TYR A O 1
ATOM 780 N N . MET A 1 95 ? 8.203 22.812 -11.641 1 96.94 95 MET A N 1
ATOM 781 C CA . MET A 1 95 ? 8.742 23.172 -10.328 1 96.94 95 MET A CA 1
ATOM 782 C C . MET A 1 95 ? 10.258 23.297 -10.383 1 96.94 95 MET A C 1
ATOM 784 O O . MET A 1 95 ? 10.953 22.375 -10.805 1 96.94 95 MET A O 1
ATOM 788 N N . PRO A 1 96 ? 10.789 24.406 -9.992 1 98.56 96 PRO A N 1
ATOM 789 C CA . PRO A 1 96 ? 12.227 24.656 -10.117 1 98.56 96 PRO A CA 1
ATOM 790 C C . PRO A 1 96 ? 13.039 24 -9.008 1 98.56 96 PRO A C 1
ATOM 792 O O . PRO A 1 96 ? 13.406 24.656 -8.031 1 98.56 96 PRO A O 1
ATOM 795 N N . VAL A 1 97 ? 13.344 22.75 -9.18 1 98.81 97 VAL A N 1
ATOM 796 C CA . VAL A 1 97 ? 14.156 21.984 -8.234 1 98.81 97 VAL A CA 1
ATOM 797 C C . VAL A 1 97 ? 15.227 21.219 -8.984 1 98.81 97 VAL A C 1
ATOM 799 O O . VAL A 1 97 ? 15.07 20.906 -10.164 1 98.81 97 VAL A O 1
ATOM 802 N N . ARG A 1 98 ? 16.344 21.031 -8.352 1 98.81 98 ARG A N 1
ATOM 803 C CA . ARG A 1 98 ? 17.391 20.094 -8.766 1 98.81 98 ARG A CA 1
ATOM 804 C C . ARG A 1 98 ? 17.484 18.922 -7.793 1 98.81 98 ARG A C 1
ATOM 806 O O . ARG A 1 98 ? 17.469 19.109 -6.574 1 98.81 98 ARG A O 1
ATOM 813 N N . ILE A 1 99 ? 17.453 17.734 -8.328 1 98.88 99 ILE A N 1
ATOM 814 C CA . ILE A 1 99 ? 17.547 16.516 -7.523 1 98.88 99 ILE A CA 1
ATOM 815 C C . ILE A 1 99 ? 18.828 15.766 -7.879 1 98.88 99 ILE A C 1
ATOM 817 O O . ILE A 1 99 ? 19.094 15.5 -9.055 1 98.88 99 ILE A O 1
ATOM 821 N N . SER A 1 100 ? 19.656 15.523 -6.926 1 98.88 100 SER A N 1
ATOM 822 C CA . SER A 1 100 ? 20.828 14.656 -7.031 1 98.88 100 SER A CA 1
ATOM 823 C C . SER A 1 100 ? 20.625 13.375 -6.227 1 98.88 100 SER A C 1
ATOM 825 O O . SER A 1 100 ? 20.078 13.406 -5.121 1 98.88 100 SER A O 1
ATOM 827 N N . ALA A 1 101 ? 20.969 12.227 -6.781 1 98.88 101 ALA A N 1
ATOM 828 C CA . ALA A 1 101 ? 20.688 10.953 -6.129 1 98.88 101 ALA A CA 1
ATOM 829 C C . ALA A 1 101 ? 21.781 9.93 -6.41 1 98.88 101 ALA A C 1
ATOM 831 O O . ALA A 1 101 ? 22.531 10.07 -7.383 1 98.88 101 ALA A O 1
ATOM 832 N N . VAL A 1 102 ? 21.922 9 -5.52 1 98.62 102 VAL A N 1
ATOM 833 C CA . VAL A 1 102 ? 22.734 7.828 -5.828 1 98.62 102 VAL A CA 1
ATOM 834 C C . VAL A 1 102 ? 22.078 7.039 -6.969 1 98.62 102 VAL A C 1
ATOM 836 O O . VAL A 1 102 ? 20.859 7.094 -7.16 1 98.62 102 VAL A O 1
ATOM 839 N N . PRO A 1 103 ? 22.906 6.312 -7.754 1 98.31 103 PRO A N 1
ATOM 840 C CA . PRO A 1 103 ? 22.297 5.5 -8.812 1 98.31 103 PRO A CA 1
ATOM 841 C C . PRO A 1 103 ? 21.375 4.418 -8.273 1 98.31 103 PRO A C 1
ATOM 843 O O . PRO A 1 103 ? 21.688 3.781 -7.262 1 98.31 103 PRO A O 1
ATOM 846 N N . GLU A 1 104 ? 20.203 4.262 -8.906 1 98.69 104 GLU A N 1
ATOM 847 C CA . GLU A 1 104 ? 19.312 3.182 -8.5 1 98.69 104 GLU A CA 1
ATOM 848 C C . GLU A 1 104 ? 20 1.825 -8.617 1 98.69 104 GLU A C 1
ATOM 850 O O . GLU A 1 104 ? 20.781 1.598 -9.539 1 98.69 104 GLU A O 1
ATOM 855 N N . GLY A 1 105 ? 19.703 0.949 -7.699 1 98.62 105 GLY A N 1
ATOM 856 C CA . GLY A 1 105 ? 20.328 -0.362 -7.625 1 98.62 105 GLY A CA 1
ATOM 857 C C . GLY A 1 105 ? 21.5 -0.411 -6.656 1 98.62 105 GLY A C 1
ATOM 858 O O . GLY A 1 105 ? 21.953 -1.493 -6.266 1 98.62 105 GLY A O 1
ATOM 859 N N . MET A 1 106 ? 22.016 0.729 -6.246 1 98.38 106 MET A N 1
ATOM 860 C CA . MET A 1 106 ? 23.172 0.808 -5.348 1 98.38 106 MET A CA 1
ATOM 861 C C . MET A 1 106 ? 22.781 0.438 -3.922 1 98.38 106 MET A C 1
ATOM 863 O O . MET A 1 106 ? 21.703 0.832 -3.447 1 98.38 106 MET A O 1
ATOM 867 N N . PHE A 1 107 ? 23.578 -0.401 -3.281 1 98.44 107 PHE A N 1
ATOM 868 C CA . PHE A 1 107 ? 23.438 -0.657 -1.853 1 98.44 107 PHE A CA 1
ATOM 869 C C . PHE A 1 107 ? 24.078 0.461 -1.038 1 98.44 107 PHE A C 1
ATOM 871 O O . PHE A 1 107 ? 25.266 0.748 -1.194 1 98.44 107 PHE A O 1
ATOM 878 N N . VAL A 1 108 ? 23.328 1.147 -0.2 1 98.56 108 VAL A N 1
ATOM 879 C CA . VAL A 1 108 ? 23.812 2.26 0.614 1 98.56 108 VAL A CA 1
ATOM 880 C C . VAL A 1 108 ? 23.531 1.982 2.088 1 98.56 108 VAL A C 1
ATOM 882 O O . VAL A 1 108 ? 22.375 1.788 2.477 1 98.56 108 VAL A O 1
ATOM 885 N N . PRO A 1 109 ? 24.578 1.943 2.971 1 98.38 109 PRO A N 1
ATOM 886 C CA . PRO A 1 109 ? 24.328 1.772 4.402 1 98.38 109 PRO A CA 1
ATOM 887 C C . PRO A 1 109 ? 23.391 2.834 4.973 1 98.38 109 PRO A C 1
ATOM 889 O O . PRO A 1 109 ? 23.344 3.957 4.461 1 98.38 109 PRO A O 1
ATOM 892 N N . VAL A 1 110 ? 22.641 2.496 5.977 1 97.88 110 VAL A N 1
ATOM 893 C CA . VAL A 1 110 ? 21.703 3.42 6.605 1 97.88 110 VAL A CA 1
ATOM 894 C C . VAL A 1 110 ? 22.453 4.66 7.09 1 97.88 110 VAL A C 1
ATOM 896 O O . VAL A 1 110 ? 23.688 4.664 7.168 1 97.88 110 VAL A O 1
ATOM 899 N N . LYS A 1 111 ? 21.766 5.75 7.352 1 97.25 111 LYS A N 1
ATOM 900 C CA . LYS A 1 111 ? 22.281 7.02 7.859 1 97.25 111 LYS A CA 1
ATOM 901 C C . LYS A 1 111 ? 23.141 7.727 6.816 1 97.25 111 LYS A C 1
ATOM 903 O O . LYS A 1 111 ? 24.031 8.5 7.164 1 97.25 111 LYS A O 1
ATOM 908 N N . ASN A 1 112 ? 22.969 7.328 5.559 1 98.62 112 ASN A N 1
ATOM 909 C CA . ASN A 1 112 ? 23.594 8.062 4.461 1 98.62 112 ASN A CA 1
ATOM 910 C C . ASN A 1 112 ? 22.547 8.664 3.527 1 98.62 112 ASN A C 1
ATOM 912 O O . ASN A 1 112 ? 21.5 8.047 3.273 1 98.62 112 ASN A O 1
ATOM 916 N N . VAL A 1 113 ? 22.891 9.844 3.016 1 98.69 113 VAL A N 1
ATOM 917 C CA . VAL A 1 113 ? 21.984 10.539 2.111 1 98.69 113 VAL A CA 1
ATOM 918 C C . VAL A 1 113 ? 21.797 9.727 0.833 1 98.69 113 VAL A C 1
ATOM 920 O O . VAL A 1 113 ? 22.75 9.148 0.312 1 98.69 113 VAL A O 1
ATOM 923 N N . LEU A 1 114 ? 20.547 9.594 0.392 1 98.88 114 LEU A N 1
ATOM 924 C CA . LEU A 1 114 ? 20.219 8.859 -0.823 1 98.88 114 LEU A CA 1
ATOM 925 C C . LEU A 1 114 ? 19.906 9.812 -1.973 1 98.88 114 LEU A C 1
ATOM 927 O O . LEU A 1 114 ? 20.234 9.523 -3.127 1 98.88 114 LEU A O 1
ATOM 931 N N . PHE A 1 115 ? 19.219 10.891 -1.68 1 98.94 115 PHE A N 1
ATOM 932 C CA . PHE A 1 115 ? 19.078 11.969 -2.654 1 98.94 115 PHE A CA 1
ATOM 933 C C . PHE A 1 115 ? 18.891 13.312 -1.955 1 98.94 115 PHE A C 1
ATOM 935 O O . PHE A 1 115 ? 18.562 13.359 -0.768 1 98.94 115 PHE A O 1
ATOM 942 N N . THR A 1 116 ? 19.172 14.398 -2.643 1 98.88 116 THR A N 1
ATOM 943 C CA . THR A 1 116 ? 18.938 15.766 -2.191 1 98.88 116 THR A CA 1
ATOM 944 C C . THR A 1 116 ? 18.016 16.5 -3.16 1 98.88 116 THR A C 1
ATOM 946 O O . THR A 1 116 ? 17.922 16.141 -4.336 1 98.88 116 THR A O 1
ATOM 949 N N . VAL A 1 117 ? 17.266 17.391 -2.654 1 98.88 117 VAL A N 1
ATOM 950 C CA . VAL A 1 117 ? 16.391 18.281 -3.412 1 98.88 117 VAL A CA 1
ATOM 951 C C . VAL A 1 117 ? 16.703 19.734 -3.057 1 98.88 117 VAL A C 1
ATOM 953 O O . VAL A 1 117 ? 16.719 20.109 -1.88 1 98.88 117 VAL A O 1
ATOM 956 N N . GLU A 1 118 ? 16.969 20.531 -4.023 1 98.88 118 GLU A N 1
ATOM 957 C CA . GLU A 1 118 ? 17.25 21.938 -3.762 1 98.88 118 GLU A CA 1
ATOM 958 C C . GLU A 1 118 ? 16.531 22.844 -4.762 1 98.88 118 GLU A C 1
ATOM 960 O O . GLU A 1 118 ? 16.266 22.438 -5.895 1 98.88 118 GLU A O 1
ATOM 965 N N . SER A 1 119 ? 16.188 24.031 -4.297 1 98.75 119 SER A N 1
ATOM 966 C CA . SER A 1 119 ? 15.523 24.984 -5.184 1 98.75 119 SER A CA 1
ATOM 967 C C . SER A 1 119 ? 16.5 25.578 -6.191 1 98.75 119 SER A C 1
ATOM 969 O O . SER A 1 119 ? 17.672 25.812 -5.863 1 98.75 119 SER A O 1
ATOM 971 N N . THR A 1 120 ? 16.047 25.812 -7.375 1 98.75 120 THR A N 1
ATOM 972 C CA . THR A 1 120 ? 16.906 26.391 -8.414 1 98.75 120 THR A CA 1
ATOM 973 C C . THR A 1 120 ? 16.453 27.812 -8.758 1 98.75 120 THR A C 1
ATOM 975 O O . THR A 1 120 ? 17.031 28.453 -9.641 1 98.75 120 THR A O 1
ATOM 978 N N . ASP A 1 121 ? 15.438 28.25 -8.117 1 98.81 121 ASP A N 1
ATOM 979 C CA . ASP A 1 121 ? 14.945 29.609 -8.344 1 98.81 121 ASP A CA 1
ATOM 980 C C . ASP A 1 121 ? 14.703 30.328 -7.02 1 98.81 121 ASP A C 1
ATOM 982 O O . ASP A 1 121 ? 13.961 29.844 -6.168 1 98.81 121 ASP A O 1
ATOM 986 N N . GLU A 1 122 ? 15.242 31.5 -6.84 1 98.38 122 GLU A N 1
ATOM 987 C CA . GLU A 1 122 ? 15.258 32.219 -5.578 1 98.38 122 GLU A CA 1
ATOM 988 C C . GLU A 1 122 ? 13.867 32.75 -5.219 1 98.38 122 GLU A C 1
ATOM 990 O O . GLU A 1 122 ? 13.602 33.062 -4.062 1 98.38 122 GLU A O 1
ATOM 995 N N . ASN A 1 123 ? 12.961 32.781 -6.168 1 98.19 123 ASN A N 1
ATOM 996 C CA . ASN A 1 123 ? 11.648 33.375 -5.945 1 98.19 123 ASN A CA 1
ATOM 997 C C . ASN A 1 123 ? 10.648 32.375 -5.387 1 98.19 123 ASN A C 1
ATOM 999 O O . ASN A 1 123 ? 9.602 32.75 -4.867 1 98.19 123 ASN A O 1
ATOM 1003 N N . VAL A 1 124 ? 10.93 31.094 -5.523 1 98.31 124 VAL A N 1
ATOM 1004 C CA . VAL A 1 124 ? 9.969 30.078 -5.078 1 98.31 124 VAL A CA 1
ATOM 1005 C C . VAL A 1 124 ? 10.695 28.953 -4.371 1 98.31 124 VAL A C 1
ATOM 1007 O O . VAL A 1 124 ? 10.516 27.781 -4.711 1 98.31 124 VAL A O 1
ATOM 1010 N N . PRO A 1 125 ? 11.469 29.219 -3.344 1 98.38 125 PRO A N 1
ATOM 1011 C CA . PRO A 1 125 ? 12.242 28.188 -2.658 1 98.38 125 PRO A CA 1
ATOM 1012 C C . PRO A 1 125 ? 11.359 27.172 -1.93 1 98.38 125 PRO A C 1
ATOM 1014 O O . PRO A 1 125 ? 11.789 26.047 -1.674 1 98.38 125 PRO A O 1
ATOM 1017 N N . TRP A 1 126 ? 10.086 27.516 -1.659 1 98 126 TRP A N 1
ATOM 1018 C CA . TRP A 1 126 ? 9.172 26.703 -0.877 1 98 126 TRP A CA 1
ATOM 1019 C C . TRP A 1 126 ? 8.836 25.406 -1.614 1 98 126 TRP A C 1
ATOM 1021 O O . TRP A 1 126 ? 8.312 24.453 -1.019 1 98 126 TRP A O 1
ATOM 1031 N N . VAL A 1 127 ? 9.164 25.266 -2.922 1 98.44 127 VAL A N 1
ATOM 1032 C CA . VAL A 1 127 ? 8.828 24.094 -3.742 1 98.44 127 VAL A CA 1
ATOM 1033 C C . VAL A 1 127 ? 9.57 22.875 -3.227 1 98.44 127 VAL A C 1
ATOM 1035 O O . VAL A 1 127 ? 9.125 21.734 -3.416 1 98.44 127 VAL A O 1
ATOM 1038 N N . VAL A 1 128 ? 10.727 23.062 -2.553 1 98.56 128 VAL A N 1
ATOM 1039 C CA . VAL A 1 128 ? 11.539 21.969 -2.027 1 98.56 128 VAL A CA 1
ATOM 1040 C C . VAL A 1 128 ? 10.734 21.172 -1.002 1 98.56 128 VAL A C 1
ATOM 1042 O O . VAL A 1 128 ? 10.797 19.953 -0.972 1 98.56 128 VAL A O 1
ATOM 1045 N N . SER A 1 129 ? 9.969 21.906 -0.182 1 97.38 129 SER A N 1
ATOM 1046 C CA . SER A 1 129 ? 9.109 21.25 0.796 1 97.38 129 SER A CA 1
ATOM 1047 C C . SER A 1 129 ? 7.855 20.672 0.137 1 97.38 129 SER A C 1
ATOM 1049 O O . SER A 1 129 ? 7.328 19.656 0.577 1 97.38 129 SER A O 1
ATOM 1051 N N . TYR A 1 130 ? 7.391 21.328 -0.919 1 98.12 130 TYR A N 1
ATOM 1052 C CA . TYR A 1 130 ? 6.137 20.953 -1.566 1 98.12 130 TYR A CA 1
ATOM 1053 C C . TYR A 1 130 ? 6.258 19.594 -2.236 1 98.12 130 TYR A C 1
ATOM 1055 O O . TYR A 1 130 ? 5.32 18.797 -2.197 1 98.12 130 TYR A O 1
ATOM 1063 N N . VAL A 1 131 ? 7.406 19.25 -2.824 1 98.19 131 VAL A N 1
ATOM 1064 C CA . VAL A 1 131 ? 7.57 18.016 -3.576 1 98.19 131 VAL A CA 1
ATOM 1065 C C . VAL A 1 131 ? 7.859 16.859 -2.615 1 98.19 131 VAL A C 1
ATOM 1067 O O . VAL A 1 131 ? 7.852 15.695 -3.016 1 98.19 131 VAL A O 1
ATOM 1070 N N . GLU A 1 132 ? 8.055 17.156 -1.348 1 98.38 132 GLU A N 1
ATOM 1071 C CA . GLU A 1 132 ? 8.398 16.156 -0.347 1 98.38 132 GLU A CA 1
ATOM 1072 C C . GLU A 1 132 ? 7.422 14.984 -0.368 1 98.38 132 GLU A C 1
ATOM 1074 O O . GLU A 1 132 ? 7.828 13.828 -0.311 1 98.38 132 GLU A O 1
ATOM 1079 N N . THR A 1 133 ? 6.148 15.312 -0.441 1 98.19 133 THR A N 1
ATOM 1080 C CA . THR A 1 133 ? 5.105 14.297 -0.329 1 98.19 133 THR A CA 1
ATOM 1081 C C . THR A 1 133 ? 5.297 13.203 -1.378 1 98.19 133 THR A C 1
ATOM 1083 O O . THR A 1 133 ? 5.262 12.016 -1.058 1 98.19 133 THR A O 1
ATOM 1086 N N . LEU A 1 134 ? 5.539 13.602 -2.605 1 98.12 134 LEU A N 1
ATOM 1087 C CA . LEU A 1 134 ? 5.738 12.641 -3.684 1 98.12 134 LEU A CA 1
ATOM 1088 C C . LEU A 1 134 ? 7.109 11.984 -3.582 1 98.12 134 LEU A C 1
ATOM 1090 O O . LEU A 1 134 ? 7.238 10.766 -3.768 1 98.12 134 LEU A O 1
ATOM 1094 N N . MET A 1 135 ? 8.133 12.734 -3.211 1 98.25 135 MET A N 1
ATOM 1095 C CA . MET A 1 135 ? 9.508 12.25 -3.209 1 98.25 135 MET A CA 1
ATOM 1096 C C . MET A 1 135 ? 9.711 11.172 -2.15 1 98.25 135 MET A C 1
ATOM 1098 O O . MET A 1 135 ? 10.438 10.203 -2.377 1 98.25 135 MET A O 1
ATOM 1102 N N . VAL A 1 136 ? 9.07 11.367 -1.064 1 97.94 136 VAL A N 1
ATOM 1103 C CA . VAL A 1 136 ? 9.273 10.453 0.056 1 97.94 136 VAL A CA 1
ATOM 1104 C C . VAL A 1 136 ? 8.664 9.094 -0.27 1 97.94 136 VAL A C 1
ATOM 1106 O O . VAL A 1 136 ? 9.016 8.086 0.353 1 97.94 136 VAL A O 1
ATOM 1109 N N . GLN A 1 137 ? 7.816 8.984 -1.248 1 97.69 137 GLN A N 1
ATOM 1110 C CA . GLN A 1 137 ? 7.211 7.711 -1.627 1 97.69 137 GLN A CA 1
ATOM 1111 C C . GLN A 1 137 ? 8.25 6.746 -2.186 1 97.69 137 GLN A C 1
ATOM 1113 O O . GLN A 1 137 ? 7.988 5.551 -2.318 1 97.69 137 GLN A O 1
ATOM 1118 N N . SER A 1 138 ? 9.469 7.207 -2.389 1 98.44 138 SER A N 1
ATOM 1119 C CA . SER A 1 138 ? 10.57 6.324 -2.758 1 98.44 138 SER A CA 1
ATOM 1120 C C . SER A 1 138 ? 10.828 5.285 -1.672 1 98.44 138 SER A C 1
ATOM 1122 O O . SER A 1 138 ? 11.422 4.238 -1.938 1 98.44 138 SER A O 1
ATOM 1124 N N . TRP A 1 139 ? 10.328 5.57 -0.466 1 98.81 139 TRP A N 1
ATOM 1125 C CA . TRP A 1 139 ? 10.57 4.641 0.634 1 98.81 139 TRP A CA 1
ATOM 1126 C C . TRP A 1 139 ? 10.047 3.248 0.293 1 98.81 139 TRP A C 1
ATOM 1128 O O . TRP A 1 139 ? 10.656 2.242 0.664 1 98.81 139 TRP A O 1
ATOM 1138 N N . TYR A 1 140 ? 8.953 3.117 -0.408 1 98.88 140 TYR A N 1
ATOM 1139 C CA . TYR A 1 140 ? 8.266 1.846 -0.613 1 98.88 140 TYR A CA 1
ATOM 1140 C C . TYR A 1 140 ? 9.055 0.949 -1.562 1 98.88 140 TYR A C 1
ATOM 1142 O O . TYR A 1 140 ? 9.484 -0.141 -1.179 1 98.88 140 TYR A O 1
ATOM 1150 N N . PRO A 1 141 ? 9.242 1.387 -2.879 1 98.88 141 PRO A N 1
ATOM 1151 C CA . PRO A 1 141 ? 10.008 0.492 -3.746 1 98.88 141 PRO A CA 1
ATOM 1152 C C . PRO A 1 141 ? 11.414 0.216 -3.209 1 98.88 141 PRO A C 1
ATOM 1154 O O . PRO A 1 141 ? 11.945 -0.884 -3.389 1 98.88 141 PRO A O 1
ATOM 1157 N N . MET A 1 142 ? 12.031 1.192 -2.541 1 98.88 142 MET A N 1
ATOM 1158 C CA . MET A 1 142 ? 13.352 1.002 -1.949 1 98.88 142 MET A CA 1
ATOM 1159 C C . MET A 1 142 ? 13.32 -0.082 -0.876 1 98.88 142 MET A C 1
ATOM 1161 O O . MET A 1 142 ? 14.195 -0.942 -0.828 1 98.88 142 MET A O 1
ATOM 1165 N N . THR A 1 143 ? 12.273 -0.024 -0.038 1 98.88 143 THR A N 1
ATOM 1166 C CA . THR A 1 143 ? 12.164 -0.988 1.05 1 98.88 143 THR A CA 1
ATOM 1167 C C . THR A 1 143 ? 11.891 -2.389 0.506 1 98.88 143 THR A C 1
ATOM 1169 O O . THR A 1 143 ? 12.445 -3.371 1.003 1 98.88 143 THR A O 1
ATOM 1172 N N . VAL A 1 144 ? 11.047 -2.506 -0.508 1 98.94 144 VAL A N 1
ATOM 1173 C CA . VAL A 1 144 ? 10.766 -3.803 -1.112 1 98.94 144 VAL A CA 1
ATOM 1174 C C . VAL A 1 144 ? 12.031 -4.355 -1.769 1 98.94 144 VAL A C 1
ATOM 1176 O O . VAL A 1 144 ? 12.352 -5.535 -1.615 1 98.94 144 VAL A O 1
ATOM 1179 N N . ALA A 1 145 ? 12.742 -3.504 -2.551 1 98.94 145 ALA A N 1
ATOM 1180 C CA . ALA A 1 145 ? 13.992 -3.934 -3.178 1 98.94 145 ALA A CA 1
ATOM 1181 C C . ALA A 1 145 ? 14.992 -4.418 -2.131 1 98.94 145 ALA A C 1
ATOM 1183 O O . ALA A 1 145 ? 15.688 -5.418 -2.342 1 98.94 145 ALA A O 1
ATOM 1184 N N . THR A 1 146 ? 15.078 -3.693 -1.013 1 98.88 146 THR A N 1
ATOM 1185 C CA . THR A 1 146 ? 15.984 -4.047 0.07 1 98.88 146 THR A CA 1
ATOM 1186 C C . THR A 1 146 ? 15.578 -5.367 0.714 1 98.88 146 THR A C 1
ATOM 1188 O O . THR A 1 146 ? 16.422 -6.234 0.952 1 98.88 146 THR A O 1
ATOM 1191 N N . ASN A 1 147 ? 14.266 -5.496 1.005 1 98.69 147 ASN A N 1
ATOM 1192 C CA . ASN A 1 147 ? 13.727 -6.73 1.561 1 98.69 147 ASN A CA 1
ATOM 1193 C C . ASN A 1 147 ? 14.023 -7.926 0.661 1 98.69 147 ASN A C 1
ATOM 1195 O O . ASN A 1 147 ? 14.453 -8.977 1.141 1 98.69 147 ASN A O 1
ATOM 1199 N N . SER A 1 148 ? 13.789 -7.793 -0.588 1 98.75 148 SER A N 1
ATOM 1200 C CA . SER A 1 148 ? 14.078 -8.812 -1.592 1 98.75 148 SER A CA 1
ATOM 1201 C C . SER A 1 148 ? 15.57 -9.141 -1.627 1 98.75 148 SER A C 1
ATOM 1203 O O . SER A 1 148 ? 15.953 -10.312 -1.671 1 98.75 148 SER A O 1
ATOM 1205 N N . PHE A 1 149 ? 16.422 -8.117 -1.604 1 98.81 149 PHE A N 1
ATOM 1206 C CA . PHE A 1 149 ? 17.875 -8.266 -1.63 1 98.81 149 PHE A CA 1
ATOM 1207 C C . PHE A 1 149 ? 18.359 -9.047 -0.417 1 98.81 149 PHE A C 1
ATOM 1209 O O . PHE A 1 149 ? 19.188 -9.953 -0.548 1 98.81 149 PHE A O 1
ATOM 1216 N N . MET A 1 150 ? 17.828 -8.688 0.743 1 98.56 150 MET A N 1
ATOM 1217 C CA . MET A 1 150 ? 18.25 -9.352 1.973 1 98.56 150 MET A CA 1
ATOM 1218 C C . MET A 1 150 ? 17.828 -10.82 1.972 1 98.56 150 MET A C 1
ATOM 1220 O O . MET A 1 150 ? 18.547 -11.68 2.48 1 98.56 150 MET A O 1
ATOM 1224 N N . GLN A 1 151 ? 16.688 -11.125 1.436 1 98.56 151 GLN A N 1
ATOM 1225 C CA . GLN A 1 151 ? 16.25 -12.508 1.29 1 98.56 151 GLN A CA 1
ATOM 1226 C C . GLN A 1 151 ? 17.141 -13.273 0.314 1 98.56 151 GLN A C 1
ATOM 1228 O O . GLN A 1 151 ? 17.422 -14.453 0.521 1 98.56 151 GLN A O 1
ATOM 1233 N N . LYS A 1 152 ? 17.562 -12.602 -0.769 1 98.62 152 LYS A N 1
ATOM 1234 C CA . LYS A 1 152 ? 18.469 -13.227 -1.729 1 98.62 152 LYS A CA 1
ATOM 1235 C C . LYS A 1 152 ? 19.781 -13.656 -1.058 1 98.62 152 LYS A C 1
ATOM 1237 O O . LYS A 1 152 ? 20.297 -14.742 -1.331 1 98.62 152 LYS A O 1
ATOM 1242 N N . ARG A 1 153 ? 20.266 -12.812 -0.186 1 98.12 153 ARG A N 1
ATOM 1243 C CA . ARG A 1 153 ? 21.516 -13.117 0.518 1 98.12 153 ARG A CA 1
ATOM 1244 C C . ARG A 1 153 ? 21.359 -14.359 1.381 1 98.12 153 ARG A C 1
ATOM 1246 O O . ARG A 1 153 ? 22.266 -15.211 1.419 1 98.12 153 ARG A O 1
ATOM 1253 N N . ILE A 1 154 ? 20.25 -14.461 2.029 1 98 154 ILE A N 1
ATOM 1254 C CA . ILE A 1 154 ? 19.984 -15.617 2.889 1 98 154 ILE A CA 1
ATOM 1255 C C . ILE A 1 154 ? 19.891 -16.875 2.041 1 98 154 ILE A C 1
ATOM 1257 O O . ILE A 1 154 ? 20.453 -17.922 2.404 1 98 154 ILE A O 1
ATOM 1261 N N . ILE A 1 155 ? 19.203 -16.812 0.988 1 98.62 155 ILE A N 1
ATOM 1262 C CA . ILE A 1 155 ? 19.047 -17.953 0.096 1 98.62 155 ILE A CA 1
ATOM 1263 C C . ILE A 1 155 ? 20.406 -18.328 -0.49 1 98.62 155 ILE A C 1
ATOM 1265 O O . ILE A 1 155 ? 20.734 -19.516 -0.569 1 98.62 155 ILE A O 1
ATOM 1269 N N . LYS A 1 156 ? 21.141 -17.328 -0.915 1 98.62 156 LYS A N 1
ATOM 1270 C CA . LYS A 1 156 ? 22.469 -17.562 -1.494 1 98.62 156 LYS A CA 1
ATOM 1271 C C . LYS A 1 156 ? 23.375 -18.312 -0.518 1 98.62 156 LYS A C 1
ATOM 1273 O O . LYS A 1 156 ? 24.047 -19.266 -0.899 1 98.62 156 LYS A O 1
ATOM 1278 N N . ASP A 1 157 ? 23.391 -17.875 0.708 1 98.19 157 ASP A N 1
ATOM 1279 C CA . ASP A 1 157 ? 24.188 -18.531 1.736 1 98.19 157 ASP A CA 1
ATOM 1280 C C . ASP A 1 157 ? 23.828 -20.016 1.865 1 98.19 157 ASP A C 1
ATOM 1282 O O . ASP A 1 157 ? 24.703 -20.859 1.969 1 98.19 157 ASP A O 1
ATOM 1286 N N . SER A 1 158 ? 22.562 -20.266 1.884 1 98.5 158 SER A N 1
ATOM 1287 C CA . SER A 1 158 ? 22.094 -21.641 2.01 1 98.5 158 SER A CA 1
ATOM 1288 C C . SER A 1 158 ? 22.453 -22.453 0.778 1 98.5 158 SER A C 1
ATOM 1290 O O . SER A 1 158 ? 22.859 -23.625 0.895 1 98.5 158 SER A O 1
ATOM 1292 N N . LEU A 1 159 ? 22.297 -21.891 -0.407 1 98.56 159 LEU A N 1
ATOM 1293 C CA . LEU A 1 159 ? 22.641 -22.578 -1.646 1 98.56 159 LEU A CA 1
ATOM 1294 C C . LEU A 1 159 ? 24.125 -22.875 -1.714 1 98.56 159 LEU A C 1
ATOM 1296 O O . LEU A 1 159 ? 24.531 -23.953 -2.15 1 98.56 159 LEU A O 1
ATOM 1300 N N . GLU A 1 160 ? 24.938 -21.922 -1.312 1 98.44 160 GLU A N 1
ATOM 1301 C CA . GLU A 1 160 ? 26.375 -22.141 -1.303 1 98.44 160 GLU A CA 1
ATOM 1302 C C . GLU A 1 160 ? 26.75 -23.328 -0.427 1 98.44 160 GLU A C 1
ATOM 1304 O O . GLU A 1 160 ? 27.703 -24.047 -0.731 1 98.44 160 GLU A O 1
ATOM 1309 N N . LYS A 1 161 ? 26.016 -23.516 0.583 1 98.19 161 LYS A N 1
ATOM 1310 C CA . LYS A 1 161 ? 26.266 -24.609 1.522 1 98.19 161 LYS A CA 1
ATOM 1311 C C . LYS A 1 161 ? 25.734 -25.938 0.981 1 98.19 161 LYS A C 1
ATOM 1313 O O . LYS A 1 161 ? 26.344 -26.984 1.185 1 98.19 161 LYS A O 1
ATOM 1318 N N . THR A 1 162 ? 24.625 -25.922 0.255 1 98.69 162 THR A N 1
ATOM 1319 C CA . THR A 1 162 ? 23.891 -27.172 0.079 1 98.69 162 THR A CA 1
ATOM 1320 C C . THR A 1 162 ? 23.797 -27.531 -1.398 1 98.69 162 THR A C 1
ATOM 1322 O O . THR A 1 162 ? 23.453 -28.672 -1.739 1 98.69 162 THR A O 1
ATOM 1325 N N . ALA A 1 163 ? 24.078 -26.609 -2.311 1 98.31 163 ALA A N 1
ATOM 1326 C CA . ALA A 1 163 ? 23.906 -26.828 -3.742 1 98.31 163 ALA A CA 1
ATOM 1327 C C . ALA A 1 163 ? 25.25 -26.844 -4.465 1 98.31 163 ALA A C 1
ATOM 1329 O O . ALA A 1 163 ? 26.203 -26.203 -4.016 1 98.31 163 ALA A O 1
ATOM 1330 N N . ASP A 1 164 ? 25.281 -27.453 -5.641 1 97.69 164 ASP A N 1
ATOM 1331 C CA . ASP A 1 164 ? 26.516 -27.578 -6.402 1 97.69 164 ASP A CA 1
ATOM 1332 C C . ASP A 1 164 ? 26.844 -26.281 -7.141 1 97.69 164 ASP A C 1
ATOM 1334 O O . ASP A 1 164 ? 28 -26.031 -7.5 1 97.69 164 ASP A O 1
ATOM 1338 N N . ASP A 1 165 ? 25.828 -25.484 -7.449 1 96.5 165 ASP A N 1
ATOM 1339 C CA . ASP A 1 165 ? 26.047 -24.188 -8.086 1 96.5 165 ASP A CA 1
ATOM 1340 C C . ASP A 1 165 ? 24.938 -23.203 -7.715 1 96.5 165 ASP A C 1
ATOM 1342 O O . ASP A 1 165 ? 24.016 -23.547 -6.965 1 96.5 165 ASP A O 1
ATOM 1346 N N . LEU A 1 166 ? 25.047 -21.984 -8.242 1 97.31 166 LEU A N 1
ATOM 1347 C CA . LEU A 1 166 ? 24.125 -20.922 -7.871 1 97.31 166 LEU A CA 1
ATOM 1348 C C . LEU A 1 166 ? 23.266 -20.5 -9.062 1 97.31 166 LEU A C 1
ATOM 1350 O O . LEU A 1 166 ? 22.688 -19.422 -9.07 1 97.31 166 LEU A O 1
ATOM 1354 N N . LYS A 1 167 ? 23.156 -21.359 -10.047 1 95.19 167 LYS A N 1
ATOM 1355 C CA . LYS A 1 167 ? 22.516 -21 -11.305 1 95.19 167 LYS A CA 1
ATOM 1356 C C . LYS A 1 167 ? 21.047 -20.641 -11.078 1 95.19 167 LYS A C 1
ATOM 1358 O O . LYS A 1 167 ? 20.484 -19.797 -11.789 1 95.19 167 LYS A O 1
ATOM 1363 N N . MET A 1 168 ? 20.453 -21.203 -10.094 1 94.69 168 MET A N 1
ATOM 1364 C CA . MET A 1 168 ? 19.016 -21.031 -9.898 1 94.69 168 MET A CA 1
ATOM 1365 C C . MET A 1 168 ? 18.719 -19.953 -8.867 1 94.69 168 MET A C 1
ATOM 1367 O O . MET A 1 168 ? 17.562 -19.672 -8.547 1 94.69 168 MET A O 1
ATOM 1371 N N . LEU A 1 169 ? 19.719 -19.266 -8.383 1 98.12 169 LEU A N 1
ATOM 1372 C CA . LEU A 1 169 ? 19.562 -18.312 -7.293 1 98.12 169 LEU A CA 1
ATOM 1373 C C . LEU A 1 169 ? 18.5 -17.266 -7.625 1 98.12 169 LEU A C 1
ATOM 1375 O O . LEU A 1 169 ? 17.594 -17.031 -6.832 1 98.12 169 LEU A O 1
ATOM 1379 N N . ASN A 1 170 ? 18.516 -16.703 -8.797 1 97.81 170 ASN A N 1
ATOM 1380 C CA . ASN A 1 170 ? 17.641 -15.586 -9.172 1 97.81 170 ASN A CA 1
ATOM 1381 C C . ASN A 1 170 ? 16.203 -16.047 -9.383 1 97.81 170 ASN A C 1
ATOM 1383 O O . ASN A 1 170 ? 15.305 -15.234 -9.602 1 97.81 170 ASN A O 1
ATOM 1387 N N . TYR A 1 171 ? 15.906 -17.328 -9.227 1 97.81 171 TYR A N 1
ATOM 1388 C CA . TYR A 1 171 ? 14.562 -17.875 -9.414 1 97.81 171 TYR A CA 1
ATOM 1389 C C . TYR A 1 171 ? 14.055 -18.531 -8.133 1 97.81 171 TYR A C 1
ATOM 1391 O O . TYR A 1 171 ? 13.031 -19.203 -8.148 1 97.81 171 TYR A O 1
ATOM 1399 N N . LYS A 1 172 ? 14.773 -18.297 -7.062 1 98.56 172 LYS A N 1
ATOM 1400 C CA . LYS A 1 172 ? 14.461 -19.016 -5.832 1 98.56 172 LYS A CA 1
ATOM 1401 C C . LYS A 1 172 ? 13.398 -18.281 -5.016 1 98.56 172 LYS A C 1
ATOM 1403 O O . LYS A 1 172 ? 12.828 -18.859 -4.086 1 98.56 172 LYS A O 1
ATOM 1408 N N . LEU A 1 173 ? 13.133 -17.078 -5.316 1 98.75 173 LEU A N 1
ATOM 1409 C CA . LEU A 1 173 ? 12.055 -16.328 -4.672 1 98.75 173 LEU A CA 1
ATOM 1410 C C . LEU A 1 173 ? 11.164 -15.656 -5.707 1 98.75 173 LEU A C 1
ATOM 1412 O O . LEU A 1 173 ? 11.633 -14.82 -6.488 1 98.75 173 LEU A O 1
ATOM 1416 N N . HIS A 1 174 ? 9.906 -16.031 -5.688 1 98.62 174 HIS A N 1
ATOM 1417 C CA . HIS A 1 174 ? 8.914 -15.484 -6.609 1 98.62 174 HIS A CA 1
ATOM 1418 C C . HIS A 1 174 ? 7.984 -14.508 -5.898 1 98.62 174 HIS A C 1
ATOM 1420 O O . HIS A 1 174 ? 7.598 -14.734 -4.75 1 98.62 174 HIS A O 1
ATOM 1426 N N . ASP A 1 175 ? 7.641 -13.461 -6.613 1 98.69 175 ASP A N 1
ATOM 1427 C CA . ASP A 1 175 ? 6.664 -12.492 -6.129 1 98.69 175 ASP A CA 1
ATOM 1428 C C . ASP A 1 175 ? 5.238 -13 -6.34 1 98.69 175 ASP A C 1
ATOM 1430 O O . ASP A 1 175 ? 4.785 -13.133 -7.48 1 98.69 175 ASP A O 1
ATOM 1434 N N . PHE A 1 176 ? 4.539 -13.188 -5.215 1 97.69 176 PHE A N 1
ATOM 1435 C CA . PHE A 1 176 ? 3.143 -13.609 -5.207 1 97.69 176 PHE A CA 1
ATOM 1436 C C . PHE A 1 176 ? 2.242 -12.508 -4.664 1 97.69 176 PHE A C 1
ATOM 1438 O O . PHE A 1 176 ? 1.161 -12.781 -4.141 1 97.69 176 PHE A O 1
ATOM 1445 N N . GLY A 1 177 ? 2.645 -11.266 -4.828 1 97.69 177 GLY A N 1
ATOM 1446 C CA . GLY A 1 177 ? 2.074 -10.266 -3.934 1 97.69 177 GLY A CA 1
ATOM 1447 C C . GLY A 1 177 ? 0.996 -9.422 -4.59 1 97.69 177 GLY A C 1
ATOM 1448 O O . GLY A 1 177 ? 0.436 -8.523 -3.959 1 97.69 177 GLY A O 1
ATOM 1449 N N . PHE A 1 178 ? 0.53 -9.656 -5.816 1 98.12 178 PHE A N 1
ATOM 1450 C CA . PHE A 1 178 ? -0.355 -8.75 -6.543 1 98.12 178 PHE A CA 1
ATOM 1451 C C . PHE A 1 178 ? -1.681 -8.586 -5.809 1 98.12 178 PHE A C 1
ATOM 1453 O O . PHE A 1 178 ? -2.137 -7.465 -5.586 1 98.12 178 PHE A O 1
ATOM 1460 N N . ARG A 1 179 ? -2.254 -9.586 -5.297 1 96.38 179 ARG A N 1
ATOM 1461 C CA . ARG A 1 179 ? -3.568 -9.539 -4.664 1 96.38 179 ARG A CA 1
ATOM 1462 C C . ARG A 1 179 ? -3.486 -8.914 -3.277 1 96.38 179 ARG A C 1
ATOM 1464 O O . ARG A 1 179 ? -4.508 -8.539 -2.699 1 96.38 179 ARG A O 1
ATOM 1471 N N . GLY A 1 180 ? -2.283 -8.844 -2.779 1 96.88 180 GLY A N 1
ATOM 1472 C CA . GLY A 1 180 ? -2.145 -8.422 -1.394 1 96.88 180 GLY A CA 1
ATOM 1473 C C . GLY A 1 180 ? -1.756 -6.965 -1.247 1 96.88 180 GLY A C 1
ATOM 1474 O O . GLY A 1 180 ? -1.727 -6.434 -0.135 1 96.88 180 GLY A O 1
ATOM 1475 N N . VAL A 1 181 ? -1.502 -6.309 -2.377 1 98 181 VAL A N 1
ATOM 1476 C CA . VAL A 1 181 ? -1.056 -4.922 -2.301 1 98 181 VAL A CA 1
ATOM 1477 C C . VAL A 1 181 ? -2.26 -3.986 -2.383 1 98 181 VAL A C 1
ATOM 1479 O O . VAL A 1 181 ? -3.389 -4.438 -2.596 1 98 181 VAL A O 1
ATOM 1482 N N . THR A 1 182 ? -2.037 -2.682 -2.242 1 97.94 182 THR A N 1
ATOM 1483 C CA . THR A 1 182 ? -3.094 -1.697 -2.033 1 97.94 182 THR A CA 1
ATOM 1484 C C . THR A 1 182 ? -3.695 -1.258 -3.365 1 97.94 182 THR A C 1
ATOM 1486 O O . THR A 1 182 ? -4.707 -0.552 -3.393 1 97.94 182 THR A O 1
ATOM 1489 N N . GLY A 1 183 ? -3.135 -1.603 -4.453 1 97.62 183 GLY A N 1
ATOM 1490 C CA . GLY A 1 183 ? -3.592 -1.232 -5.781 1 97.62 183 GLY A CA 1
ATOM 1491 C C . GLY A 1 183 ? -2.592 -1.573 -6.871 1 97.62 183 GLY A C 1
ATOM 1492 O O . GLY A 1 183 ? -1.51 -2.09 -6.59 1 97.62 183 GLY A O 1
ATOM 1493 N N . VAL A 1 184 ? -2.943 -1.243 -8.094 1 98.12 184 VAL A N 1
ATOM 1494 C CA . VAL A 1 184 ? -2.15 -1.626 -9.258 1 98.12 184 VAL A CA 1
ATOM 1495 C C . VAL A 1 184 ? -0.807 -0.901 -9.227 1 98.12 184 VAL A C 1
ATOM 1497 O O . VAL A 1 184 ? 0.224 -1.476 -9.586 1 98.12 184 VAL A O 1
ATOM 1500 N N . GLU A 1 185 ? -0.814 0.392 -8.789 1 98.06 185 GLU A N 1
ATOM 1501 C CA . GLU A 1 185 ? 0.444 1.127 -8.703 1 98.06 185 GLU A CA 1
ATOM 1502 C C . GLU A 1 185 ? 1.413 0.455 -7.734 1 98.06 185 GLU A C 1
ATOM 1504 O O . GLU A 1 185 ? 2.607 0.345 -8.016 1 98.06 185 GLU A O 1
ATOM 1509 N N . ALA A 1 186 ? 0.869 0.035 -6.598 1 98.5 186 ALA A N 1
ATOM 1510 C CA . ALA A 1 186 ? 1.703 -0.672 -5.629 1 98.5 186 ALA A CA 1
ATOM 1511 C C . ALA A 1 186 ? 2.232 -1.979 -6.215 1 98.5 186 ALA A C 1
ATOM 1513 O O . ALA A 1 186 ? 3.371 -2.369 -5.945 1 98.5 186 ALA A O 1
ATOM 1514 N N . ALA A 1 187 ? 1.406 -2.674 -6.957 1 98.62 187 ALA A N 1
ATOM 1515 C CA . ALA A 1 187 ? 1.833 -3.904 -7.617 1 98.62 187 ALA A CA 1
ATOM 1516 C C . ALA A 1 187 ? 2.959 -3.633 -8.609 1 98.62 187 ALA A C 1
ATOM 1518 O O . ALA A 1 187 ? 3.93 -4.391 -8.68 1 98.62 187 ALA A O 1
ATOM 1519 N N . GLN A 1 188 ? 2.803 -2.584 -9.375 1 98.56 188 GLN A N 1
ATOM 1520 C CA . GLN A 1 188 ? 3.803 -2.182 -10.359 1 98.56 188 GLN A CA 1
ATOM 1521 C C . GLN A 1 188 ? 5.129 -1.84 -9.688 1 98.56 188 GLN A C 1
ATOM 1523 O O . GLN A 1 188 ? 6.176 -2.381 -10.055 1 98.56 188 GLN A O 1
ATOM 1528 N N . LEU A 1 189 ? 5.07 -0.996 -8.664 1 98.62 189 LEU A N 1
ATOM 1529 C CA . LEU A 1 189 ? 6.262 -0.521 -7.969 1 98.62 189 LEU A CA 1
ATOM 1530 C C . LEU A 1 189 ? 6.922 -1.653 -7.188 1 98.62 189 LEU A C 1
ATOM 1532 O O . LEU A 1 189 ? 8.117 -1.9 -7.34 1 98.62 189 LEU A O 1
ATOM 1536 N N . GLY A 1 190 ? 6.082 -2.316 -6.379 1 98.81 190 GLY A N 1
ATOM 1537 C CA . GLY A 1 190 ? 6.613 -3.393 -5.555 1 98.81 190 GLY A CA 1
ATOM 1538 C C . GLY A 1 190 ? 7.137 -4.562 -6.367 1 98.81 190 GLY A C 1
ATOM 1539 O O . GLY A 1 190 ? 8.219 -5.086 -6.09 1 98.81 190 GLY A O 1
ATOM 1540 N N . GLY A 1 191 ? 6.344 -4.957 -7.359 1 98.81 191 GLY A N 1
ATOM 1541 C CA . GLY A 1 191 ? 6.781 -6.043 -8.219 1 98.81 191 GLY A CA 1
ATOM 1542 C C . GLY A 1 191 ? 8.078 -5.742 -8.945 1 98.81 191 GLY A C 1
ATOM 1543 O O . GLY A 1 191 ? 8.961 -6.594 -9.031 1 98.81 191 GLY A O 1
ATOM 1544 N N . SER A 1 192 ? 8.203 -4.551 -9.516 1 98.81 192 SER A N 1
ATOM 1545 C CA . SER A 1 192 ? 9.43 -4.168 -10.211 1 98.81 192 SER A CA 1
ATOM 1546 C C . SER A 1 192 ? 10.617 -4.105 -9.25 1 98.81 192 SER A C 1
ATOM 1548 O O . SER A 1 192 ? 11.742 -4.441 -9.617 1 98.81 192 SER A O 1
ATOM 1550 N N . ALA A 1 193 ? 10.375 -3.66 -8.039 1 98.94 193 ALA A N 1
ATOM 1551 C CA . ALA A 1 193 ? 11.422 -3.594 -7.023 1 98.94 193 ALA A CA 1
ATOM 1552 C C . ALA A 1 193 ? 11.969 -4.984 -6.703 1 98.94 193 ALA A C 1
ATOM 1554 O O . ALA A 1 193 ? 13.172 -5.16 -6.535 1 98.94 193 ALA A O 1
ATOM 1555 N N . HIS A 1 194 ? 11.07 -5.953 -6.59 1 98.94 194 HIS A N 1
ATOM 1556 C CA . HIS A 1 194 ? 11.477 -7.34 -6.391 1 98.94 194 HIS A CA 1
ATOM 1557 C C . HIS A 1 194 ? 12.344 -7.824 -7.547 1 98.94 194 HIS A C 1
ATOM 1559 O O . HIS A 1 194 ? 13.352 -8.508 -7.328 1 98.94 194 HIS A O 1
ATOM 1565 N N . LEU A 1 195 ? 12 -7.43 -8.742 1 98.88 195 LEU A N 1
ATOM 1566 C CA . LEU A 1 195 ? 12.648 -7.918 -9.953 1 98.88 195 LEU A CA 1
ATOM 1567 C C . LEU A 1 195 ? 14.023 -7.293 -10.117 1 98.88 195 LEU A C 1
ATOM 1569 O O . LEU A 1 195 ? 14.797 -7.695 -11 1 98.88 195 LEU A O 1
ATOM 1573 N N . VAL A 1 196 ? 14.359 -6.316 -9.289 1 98.88 196 VAL A N 1
ATOM 1574 C CA . VAL A 1 196 ? 15.734 -5.832 -9.242 1 98.88 196 VAL A CA 1
ATOM 1575 C C . VAL A 1 196 ? 16.672 -6.965 -8.828 1 98.88 196 VAL A C 1
ATOM 1577 O O . VAL A 1 196 ? 17.797 -7.055 -9.32 1 98.88 196 VAL A O 1
ATOM 1580 N N . ASN A 1 197 ? 16.141 -7.863 -8 1 98.75 197 ASN A N 1
ATOM 1581 C CA . ASN A 1 197 ? 17.016 -8.852 -7.379 1 98.75 197 ASN A CA 1
ATOM 1582 C C . ASN A 1 197 ? 16.719 -10.258 -7.895 1 98.75 197 ASN A C 1
ATOM 1584 O O . ASN A 1 197 ? 17.578 -11.141 -7.816 1 98.75 197 ASN A O 1
ATOM 1588 N N . PHE A 1 198 ? 15.516 -10.492 -8.383 1 98.81 198 PHE A N 1
ATOM 1589 C CA . PHE A 1 198 ? 15.094 -11.82 -8.812 1 98.81 198 PHE A CA 1
ATOM 1590 C C . PHE A 1 198 ? 14.453 -11.758 -10.195 1 98.81 198 PHE A C 1
ATOM 1592 O O . PHE A 1 198 ? 14.25 -10.672 -10.742 1 98.81 198 PHE A O 1
ATOM 1599 N N . ASN A 1 199 ? 14.172 -12.961 -10.766 1 98.44 199 ASN A N 1
ATOM 1600 C CA . ASN A 1 199 ? 13.594 -13.031 -12.102 1 98.44 199 ASN A CA 1
ATOM 1601 C C . ASN A 1 199 ? 12.203 -13.656 -12.078 1 98.44 199 ASN A C 1
ATOM 1603 O O . ASN A 1 199 ? 11.539 -13.75 -13.117 1 98.44 199 ASN A O 1
ATOM 1607 N N . GLY A 1 200 ? 11.734 -14.109 -10.961 1 98.44 200 GLY A N 1
ATOM 1608 C CA . GLY A 1 200 ? 10.445 -14.773 -10.859 1 98.44 200 GLY A CA 1
ATOM 1609 C C . GLY A 1 200 ? 9.359 -13.891 -10.273 1 98.44 200 GLY A C 1
ATOM 1610 O O . GLY A 1 200 ? 9.555 -13.289 -9.211 1 98.44 200 GLY A O 1
ATOM 1611 N N . THR A 1 201 ? 8.227 -13.812 -10.938 1 98.62 201 THR A N 1
ATOM 1612 C CA . THR A 1 201 ? 7.137 -12.992 -10.414 1 98.62 201 THR A CA 1
ATOM 1613 C C . THR A 1 201 ? 5.797 -13.461 -10.984 1 98.62 201 THR A C 1
ATOM 1615 O O . THR A 1 201 ? 5.711 -13.828 -12.156 1 98.62 201 THR A O 1
ATOM 1618 N N . ASP A 1 202 ? 4.789 -13.484 -10.141 1 98.38 202 ASP A N 1
ATOM 1619 C CA . ASP A 1 202 ? 3.41 -13.664 -10.586 1 98.38 202 ASP A CA 1
ATOM 1620 C C . ASP A 1 202 ? 2.674 -12.328 -10.633 1 98.38 202 ASP A C 1
ATOM 1622 O O . ASP A 1 202 ? 1.488 -12.281 -10.977 1 98.38 202 ASP A O 1
ATOM 1626 N N . THR A 1 203 ? 3.324 -11.234 -10.305 1 98.25 203 THR A N 1
ATOM 1627 C CA . THR A 1 203 ? 2.746 -9.898 -10.406 1 98.25 203 THR A CA 1
ATOM 1628 C C . THR A 1 203 ? 2.955 -9.32 -11.797 1 98.25 203 THR A C 1
ATOM 1630 O O . THR A 1 203 ? 3.91 -8.57 -12.031 1 98.25 203 THR A O 1
ATOM 1633 N N . LEU A 1 204 ? 2.029 -9.594 -12.641 1 97.88 204 LEU A N 1
ATOM 1634 C CA . LEU A 1 204 ? 2.152 -9.289 -14.062 1 97.88 204 LEU A CA 1
ATOM 1635 C C . LEU A 1 204 ? 2.326 -7.793 -14.281 1 97.88 204 LEU A C 1
ATOM 1637 O O . LEU A 1 204 ? 3.029 -7.375 -15.211 1 97.88 204 LEU A O 1
ATOM 1641 N N . ALA A 1 205 ? 1.732 -6.984 -13.461 1 97.69 205 ALA A N 1
ATOM 1642 C CA . ALA A 1 205 ? 1.702 -5.535 -13.641 1 97.69 205 ALA A CA 1
ATOM 1643 C C . ALA A 1 205 ? 3.111 -4.949 -13.609 1 97.69 205 ALA A C 1
ATOM 1645 O O . ALA A 1 205 ? 3.348 -3.861 -14.141 1 97.69 205 ALA A O 1
ATOM 1646 N N . ALA A 1 206 ? 4.043 -5.652 -13.055 1 98.12 206 ALA A N 1
ATOM 1647 C CA . ALA A 1 206 ? 5.41 -5.168 -12.891 1 98.12 206 ALA A CA 1
ATOM 1648 C C . ALA A 1 206 ? 6.129 -5.098 -14.234 1 98.12 206 ALA A C 1
ATOM 1650 O O . ALA A 1 206 ? 7.008 -4.254 -14.43 1 98.12 206 ALA A O 1
ATOM 1651 N N . ILE A 1 207 ? 5.75 -5.969 -15.156 1 97.75 207 ILE A N 1
ATOM 1652 C CA . ILE A 1 207 ? 6.523 -6.168 -16.375 1 97.75 207 ILE A CA 1
ATOM 1653 C C . ILE A 1 207 ? 6.309 -4.988 -17.328 1 97.75 207 ILE A C 1
ATOM 1655 O O . ILE A 1 207 ? 7.27 -4.34 -17.75 1 97.75 207 ILE A O 1
ATOM 1659 N N . PRO A 1 208 ? 5.07 -4.641 -17.688 1 96.62 208 PRO A N 1
ATOM 1660 C CA . PRO A 1 208 ? 4.906 -3.451 -18.516 1 96.62 208 PRO A CA 1
ATOM 1661 C C . PRO A 1 208 ? 5.395 -2.178 -17.828 1 96.62 208 PRO A C 1
ATOM 1663 O O . PRO A 1 208 ? 5.852 -1.246 -18.5 1 96.62 208 PRO A O 1
ATOM 166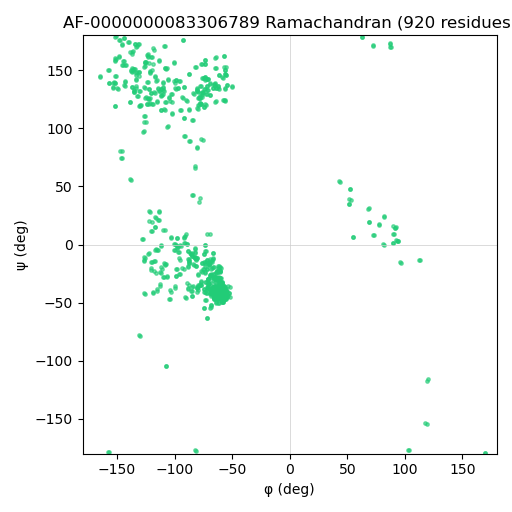6 N N . PHE A 1 209 ? 5.309 -2.125 -16.516 1 97.88 209 PHE A N 1
ATOM 1667 C CA . PHE A 1 209 ? 5.801 -0.983 -15.758 1 97.88 209 PHE A CA 1
ATOM 1668 C C . PHE A 1 209 ? 7.289 -0.76 -16.016 1 97.88 209 PHE A C 1
ATOM 1670 O O . PHE A 1 209 ? 7.719 0.368 -16.266 1 97.88 209 PHE A O 1
ATOM 1677 N N . ILE A 1 210 ? 8.062 -1.848 -15.938 1 98.25 210 ILE A N 1
ATOM 1678 C CA . ILE A 1 210 ? 9.5 -1.771 -16.172 1 98.25 210 ILE A CA 1
ATOM 1679 C C . ILE A 1 210 ? 9.773 -1.271 -17.594 1 98.25 210 ILE A C 1
ATOM 1681 O O . ILE A 1 210 ? 10.641 -0.425 -17.797 1 98.25 210 ILE A O 1
ATOM 1685 N N . ARG A 1 211 ? 9.031 -1.768 -18.516 1 96.31 211 ARG A N 1
ATOM 1686 C CA . ARG A 1 211 ? 9.195 -1.343 -19.906 1 96.31 211 ARG A CA 1
ATOM 1687 C C . ARG A 1 211 ? 8.938 0.153 -20.047 1 96.31 211 ARG A C 1
ATOM 1689 O O . ARG A 1 211 ? 9.68 0.847 -20.766 1 96.31 211 ARG A O 1
ATOM 1696 N N . GLU A 1 212 ? 7.973 0.572 -19.406 1 96.62 212 GLU A N 1
ATOM 1697 C CA . GLU A 1 212 ? 7.52 1.951 -19.547 1 96.62 212 GLU A CA 1
ATOM 1698 C C . GLU A 1 212 ? 8.469 2.926 -18.859 1 96.62 212 GLU A C 1
ATOM 1700 O O . GLU A 1 212 ? 8.805 3.973 -19.422 1 96.62 212 GLU A O 1
ATOM 1705 N N . TYR A 1 213 ? 8.977 2.645 -17.719 1 97.69 213 TYR A N 1
ATOM 1706 C CA . TYR A 1 213 ? 9.633 3.664 -16.922 1 97.69 213 TYR A CA 1
ATOM 1707 C C . TYR A 1 213 ? 11.141 3.443 -16.875 1 97.69 213 TYR A C 1
ATOM 1709 O O . TYR A 1 213 ? 11.898 4.348 -16.531 1 97.69 213 TYR A O 1
ATOM 1717 N N . TYR A 1 214 ? 11.578 2.297 -17.234 1 97.81 214 TYR A N 1
ATOM 1718 C CA . TYR A 1 214 ? 13.008 2.027 -17.125 1 97.81 214 TYR A CA 1
ATOM 1719 C C . TYR A 1 214 ? 13.562 1.537 -18.453 1 97.81 214 TYR A C 1
ATOM 1721 O O . TYR A 1 214 ? 14.641 1.956 -18.875 1 97.81 214 TYR A O 1
ATOM 1729 N N . GLY A 1 215 ? 12.828 0.688 -19.094 1 95.12 215 GLY A N 1
ATOM 1730 C CA . GLY A 1 215 ? 13.359 0.028 -20.281 1 95.12 215 GLY A CA 1
ATOM 1731 C C . GLY A 1 215 ? 14.57 -0.84 -19.984 1 95.12 215 GLY A C 1
ATOM 1732 O O . GLY A 1 215 ? 14.961 -0.991 -18.828 1 95.12 215 GLY A O 1
ATOM 1733 N N . GLY A 1 216 ? 15.133 -1.531 -20.984 1 90.69 216 GLY A N 1
ATOM 1734 C CA . GLY A 1 216 ? 16.375 -2.285 -20.906 1 90.69 216 GLY A CA 1
ATOM 1735 C C . GLY A 1 216 ? 16.25 -3.523 -20.031 1 90.69 216 GLY A C 1
ATOM 1736 O O . GLY A 1 216 ? 17.172 -3.838 -19.266 1 90.69 216 GLY A O 1
ATOM 1737 N N . CYS A 1 217 ? 15.203 -4.094 -19.969 1 88.38 217 CYS A N 1
ATOM 1738 C CA . CYS A 1 217 ? 15.062 -5.371 -19.281 1 88.38 217 CYS A CA 1
ATOM 1739 C C . CYS A 1 217 ? 15.266 -6.535 -20.25 1 88.38 217 CYS A C 1
ATOM 1741 O O . CYS A 1 217 ? 14.305 -7.043 -20.812 1 88.38 217 CYS A O 1
ATOM 1743 N N . THR A 1 218 ? 16.453 -7.047 -20.359 1 89.62 218 THR A N 1
ATOM 1744 C CA . THR A 1 218 ? 16.812 -8.055 -21.344 1 89.62 218 THR A CA 1
ATOM 1745 C C . THR A 1 218 ? 16.375 -9.445 -20.891 1 89.62 218 THR A C 1
ATOM 1747 O O . THR A 1 218 ? 15.992 -10.281 -21.703 1 89.62 218 THR A O 1
ATOM 1750 N N . VAL A 1 219 ? 16.5 -9.695 -19.578 1 88.88 219 VAL A N 1
ATOM 1751 C CA . VAL A 1 219 ? 16.016 -10.961 -19.031 1 88.88 219 VAL A CA 1
ATOM 1752 C C . VAL A 1 219 ? 14.539 -10.828 -18.656 1 88.88 219 VAL A C 1
ATOM 1754 O O . VAL A 1 219 ? 14.188 -10.086 -17.734 1 88.88 219 VAL A O 1
ATOM 1757 N N . SER A 1 220 ? 13.75 -11.578 -19.312 1 93.25 220 SER A N 1
ATOM 1758 C CA . SER A 1 220 ? 12.32 -11.508 -19.062 1 93.25 220 SER A CA 1
ATOM 1759 C C . SER A 1 220 ? 11.953 -12.141 -17.719 1 93.25 220 SER A C 1
ATOM 1761 O O . SER A 1 220 ? 12.375 -13.258 -17.422 1 93.25 220 SER A O 1
ATOM 1763 N N . PRO A 1 221 ? 11.195 -11.359 -16.953 1 97.56 221 PRO A N 1
ATOM 1764 C CA . PRO A 1 221 ? 10.664 -12.008 -15.75 1 97.56 221 PRO A CA 1
ATOM 1765 C C . PRO A 1 221 ? 9.867 -13.273 -16.078 1 97.56 221 PRO A C 1
ATOM 1767 O O . PRO A 1 221 ? 9.203 -13.344 -17.109 1 97.56 221 PRO A O 1
ATOM 1770 N N . LYS A 1 222 ? 9.938 -14.258 -15.164 1 98.06 222 LYS A N 1
ATOM 1771 C CA . LYS A 1 222 ? 9.383 -15.578 -15.469 1 98.06 222 LYS A CA 1
ATOM 1772 C C . LYS A 1 222 ? 8.305 -15.969 -14.461 1 98.06 222 LYS A C 1
ATOM 1774 O O . LYS A 1 222 ? 8.336 -15.523 -13.312 1 98.06 222 LYS A O 1
ATOM 1779 N N . SER A 1 223 ? 7.402 -16.672 -14.898 1 98 223 SER A N 1
ATOM 1780 C CA . SER A 1 223 ? 6.418 -17.422 -14.109 1 98 223 SER A CA 1
ATOM 1781 C C . SER A 1 223 ? 6.145 -18.781 -14.719 1 98 223 SER A C 1
ATOM 1783 O O . SER A 1 223 ? 6.785 -19.172 -15.703 1 98 223 SER A O 1
ATOM 1785 N N . ILE A 1 224 ? 5.387 -19.594 -14.062 1 97.69 224 ILE A N 1
ATOM 1786 C CA . ILE A 1 224 ? 5.016 -20.922 -14.547 1 97.69 224 ILE A CA 1
ATOM 1787 C C . ILE A 1 224 ? 3.506 -21.109 -14.422 1 97.69 224 ILE A C 1
ATOM 1789 O O . ILE A 1 224 ? 2.865 -20.5 -13.57 1 97.69 224 ILE A O 1
ATOM 1793 N N . PRO A 1 225 ? 2.945 -21.906 -15.367 1 97.88 225 PRO A N 1
ATOM 1794 C CA . PRO A 1 225 ? 1.558 -22.297 -15.109 1 97.88 225 PRO A CA 1
ATOM 1795 C C . PRO A 1 225 ? 1.374 -22.953 -13.742 1 97.88 225 PRO A C 1
ATOM 1797 O O . PRO A 1 225 ? 2.23 -23.719 -13.305 1 97.88 225 PRO A O 1
ATOM 1800 N N . ALA A 1 226 ? 0.325 -22.578 -13.086 1 97.75 226 ALA A N 1
ATOM 1801 C CA . ALA A 1 226 ? 0.089 -23.094 -11.734 1 97.75 226 ALA A CA 1
ATOM 1802 C C . ALA A 1 226 ? -1.399 -23.312 -11.492 1 97.75 226 ALA A C 1
ATOM 1804 O O . ALA A 1 226 ? -2.234 -22.5 -11.906 1 97.75 226 ALA A O 1
ATOM 1805 N N . THR A 1 227 ? -1.704 -24.438 -10.859 1 96.44 227 THR A N 1
ATOM 1806 C CA . THR A 1 227 ? -3.074 -24.656 -10.406 1 96.44 227 THR A CA 1
ATOM 1807 C C . THR A 1 227 ? -3.355 -23.859 -9.141 1 96.44 227 THR A C 1
ATOM 1809 O O . THR A 1 227 ? -2.426 -23.422 -8.453 1 96.44 227 THR A O 1
ATOM 1812 N N . GLU A 1 228 ? -4.613 -23.578 -8.961 1 93.88 228 GLU A N 1
ATOM 1813 C CA . GLU A 1 228 ? -5.094 -22.969 -7.723 1 93.88 228 GLU A CA 1
ATOM 1814 C C . GLU A 1 228 ? -6.332 -23.688 -7.199 1 93.88 228 GLU A C 1
ATOM 1816 O O . GLU A 1 228 ? -6.867 -24.578 -7.863 1 93.88 228 GLU A O 1
ATOM 1821 N N . HIS A 1 229 ? -6.695 -23.344 -6.043 1 89.69 229 HIS A N 1
ATOM 1822 C CA . HIS A 1 229 ? -7.859 -23.984 -5.449 1 89.69 229 HIS A CA 1
ATOM 1823 C C . HIS A 1 229 ? -9.094 -23.812 -6.324 1 89.69 229 HIS A C 1
ATOM 1825 O O . HIS A 1 229 ? -9.906 -24.734 -6.457 1 89.69 229 HIS A O 1
ATOM 1831 N N . SER A 1 230 ? -9.266 -22.734 -6.934 1 91.12 230 SER A N 1
ATOM 1832 C CA . SER A 1 230 ? -10.438 -22.453 -7.762 1 91.12 230 SER A CA 1
ATOM 1833 C C . SER A 1 230 ? -10.531 -23.438 -8.93 1 91.12 230 SER A C 1
ATOM 1835 O O . SER A 1 230 ? -11.625 -23.828 -9.328 1 91.12 230 SER A O 1
ATOM 1837 N N . THR A 1 231 ? -9.383 -23.844 -9.492 1 94.75 231 THR A N 1
ATOM 1838 C CA . THR A 1 231 ? -9.391 -24.766 -10.617 1 94.75 231 THR A CA 1
ATOM 1839 C C . THR A 1 231 ? -9.445 -26.203 -10.125 1 94.75 231 THR A C 1
ATOM 1841 O O . THR A 1 231 ? -10.211 -27.016 -10.648 1 94.75 231 THR A O 1
ATOM 1844 N N . MET A 1 232 ? -8.703 -26.484 -9.055 1 94.06 232 MET A N 1
ATOM 1845 C CA . MET A 1 232 ? -8.641 -27.844 -8.516 1 94.06 232 MET A CA 1
ATOM 1846 C C . MET A 1 232 ? -9.992 -28.281 -7.945 1 94.06 232 MET A C 1
ATOM 1848 O O . MET A 1 232 ? -10.453 -29.391 -8.203 1 94.06 232 MET A O 1
ATOM 1852 N N . THR A 1 233 ? -10.609 -27.391 -7.281 1 93.5 233 THR A N 1
ATOM 1853 C CA . THR A 1 233 ? -11.805 -27.766 -6.539 1 93.5 233 THR A CA 1
ATOM 1854 C C . THR A 1 233 ? -13.023 -27.812 -7.457 1 93.5 233 THR A C 1
ATOM 1856 O O . THR A 1 233 ? -14.062 -28.375 -7.102 1 93.5 233 THR A O 1
ATOM 1859 N N . THR A 1 234 ? -12.93 -27.203 -8.578 1 95.06 234 THR A N 1
ATOM 1860 C CA . THR A 1 234 ? -14.008 -27.312 -9.555 1 95.06 234 THR A CA 1
ATOM 1861 C C . THR A 1 234 ? -14.188 -28.766 -10 1 95.06 234 THR A C 1
ATOM 1863 O O . THR A 1 234 ? -15.273 -29.156 -10.422 1 95.06 234 THR A O 1
ATOM 1866 N N . TRP A 1 235 ? -13.133 -29.594 -9.883 1 95.75 235 TRP A N 1
ATOM 1867 C CA . TRP A 1 235 ? -13.164 -31.016 -10.203 1 95.75 235 TRP A CA 1
ATOM 1868 C C . TRP A 1 235 ? -13.781 -31.828 -9.062 1 95.75 235 TRP A C 1
ATOM 1870 O O . TRP A 1 235 ? -14.125 -33 -9.227 1 95.75 235 TRP A O 1
ATOM 1880 N N . THR A 1 236 ? -13.969 -31.234 -7.902 1 92.19 236 THR A N 1
ATOM 1881 C CA . THR A 1 236 ? -14.492 -31.844 -6.684 1 92.19 236 THR A CA 1
ATOM 1882 C C . THR A 1 236 ? -13.461 -32.781 -6.062 1 92.19 236 THR A C 1
ATOM 1884 O O . THR A 1 236 ? -12.406 -33.031 -6.652 1 92.19 236 THR A O 1
ATOM 1887 N N . LYS A 1 237 ? -13.766 -33.25 -4.887 1 90.44 237 LYS A N 1
ATOM 1888 C CA . LYS A 1 237 ? -12.828 -34.031 -4.086 1 90.44 237 LYS A CA 1
ATOM 1889 C C . LYS A 1 237 ? -12.5 -35.344 -4.762 1 90.44 237 LYS A C 1
ATOM 1891 O O . LYS A 1 237 ? -11.344 -35.75 -4.805 1 90.44 237 LYS A O 1
ATOM 1896 N N . ASP A 1 238 ? -13.484 -36 -5.352 1 91.5 238 ASP A N 1
ATOM 1897 C CA . ASP A 1 238 ? -13.336 -37.344 -5.895 1 91.5 238 ASP A CA 1
ATOM 1898 C C . ASP A 1 238 ? -12.531 -37.312 -7.191 1 91.5 238 ASP A C 1
ATOM 1900 O O . ASP A 1 238 ? -12.008 -38.344 -7.613 1 91.5 238 ASP A O 1
ATOM 1904 N N . ARG A 1 239 ? -12.383 -36.188 -7.809 1 94.25 239 ARG A N 1
ATOM 1905 C CA . ARG A 1 239 ? -11.711 -36.125 -9.102 1 94.25 239 ARG A CA 1
ATOM 1906 C C . ARG A 1 239 ? -10.508 -35.188 -9.055 1 94.25 239 ARG A C 1
ATOM 1908 O O . ARG A 1 239 ? -10.086 -34.656 -10.078 1 94.25 239 ARG A O 1
ATOM 1915 N N . GLU A 1 240 ? -10.023 -34.938 -7.883 1 93 240 GLU A N 1
ATOM 1916 C CA . GLU A 1 240 ? -8.852 -34.062 -7.723 1 93 240 GLU A CA 1
ATOM 1917 C C . GLU A 1 240 ? -7.676 -34.562 -8.555 1 93 240 GLU A C 1
ATOM 1919 O O . GLU A 1 240 ? -6.984 -33.781 -9.195 1 93 240 GLU A O 1
ATOM 1924 N N . LEU A 1 241 ? -7.484 -35.875 -8.586 1 95.56 241 LEU A N 1
ATOM 1925 C CA . LEU A 1 241 ? -6.359 -36.438 -9.312 1 95.56 241 LEU A CA 1
ATOM 1926 C C . LEU A 1 241 ? -6.617 -36.438 -10.812 1 95.56 241 LEU A C 1
ATOM 1928 O O . LEU A 1 241 ? -5.672 -36.469 -11.609 1 95.56 241 LEU A O 1
ATOM 1932 N N . ASP A 1 242 ? -7.898 -36.406 -11.156 1 96.06 242 ASP A N 1
ATOM 1933 C CA . ASP A 1 242 ? -8.227 -36.188 -12.57 1 96.06 242 ASP A CA 1
ATOM 1934 C C . ASP A 1 242 ? -7.766 -34.812 -13.055 1 96.06 242 ASP A C 1
ATOM 1936 O O . ASP A 1 242 ? -7.32 -34.688 -14.195 1 96.06 242 ASP A O 1
ATOM 1940 N N . CYS A 1 243 ? -7.934 -33.906 -12.195 1 95.56 243 CYS A N 1
ATOM 1941 C CA . CYS A 1 243 ? -7.438 -32.562 -12.523 1 95.56 243 CYS A CA 1
ATOM 1942 C C . CYS A 1 243 ? -5.93 -32.562 -12.727 1 95.56 243 CYS A C 1
ATOM 1944 O O . CYS A 1 243 ? -5.422 -32 -13.695 1 95.56 243 CYS A O 1
ATOM 1946 N N . ALA A 1 244 ? -5.238 -33.25 -11.82 1 96.5 244 ALA A N 1
ATOM 1947 C CA . ALA A 1 244 ? -3.785 -33.344 -11.906 1 96.5 244 ALA A CA 1
ATOM 1948 C C . ALA A 1 244 ? -3.357 -33.969 -13.227 1 96.5 244 ALA A C 1
ATOM 1950 O O . ALA A 1 244 ? -2.473 -33.469 -13.914 1 96.5 244 ALA A O 1
ATOM 1951 N N . LYS A 1 245 ? -3.982 -35.094 -13.547 1 97.5 245 LYS A N 1
ATOM 1952 C CA . LYS A 1 245 ? -3.693 -35.781 -14.805 1 97.5 245 LYS A CA 1
ATOM 1953 C C . LYS A 1 245 ? -3.988 -34.875 -16 1 97.5 245 LYS A C 1
ATOM 1955 O O . LYS A 1 245 ? -3.172 -34.781 -16.922 1 97.5 245 LYS A O 1
ATOM 1960 N N . HIS A 1 246 ? -5.086 -34.219 -15.93 1 97.31 246 HIS A N 1
ATOM 1961 C CA . HIS A 1 246 ? -5.574 -33.344 -17 1 97.31 246 HIS A CA 1
ATOM 1962 C C . HIS A 1 246 ? -4.57 -32.25 -17.328 1 97.31 246 HIS A C 1
ATOM 1964 O O . HIS A 1 246 ? -4.223 -32.062 -18.5 1 97.31 246 HIS A O 1
ATOM 1970 N N . ILE A 1 247 ? -4.07 -31.578 -16.344 1 96.44 247 ILE A N 1
ATOM 1971 C CA . ILE A 1 247 ? -3.191 -30.438 -16.578 1 96.44 247 ILE A CA 1
ATOM 1972 C C . ILE A 1 247 ? -1.795 -30.922 -16.953 1 96.44 247 ILE A C 1
ATOM 1974 O O . ILE A 1 247 ? -1.108 -30.312 -17.766 1 96.44 247 ILE A O 1
ATOM 1978 N N . MET A 1 248 ? -1.318 -32.031 -16.391 1 96.88 248 MET A N 1
ATOM 1979 C CA . MET A 1 248 ? 0.005 -32.562 -16.719 1 96.88 248 MET A CA 1
ATOM 1980 C C . MET A 1 248 ? 0.074 -33.031 -18.172 1 96.88 248 MET A C 1
ATOM 1982 O O . MET A 1 248 ? 1.134 -32.969 -18.797 1 96.88 248 MET A O 1
ATOM 1986 N N . GLU A 1 249 ? -1.058 -33.438 -18.688 1 96.5 249 GLU A N 1
ATOM 1987 C CA . GLU A 1 249 ? -1.11 -33.875 -20.078 1 96.5 249 GLU A CA 1
ATOM 1988 C C . GLU A 1 249 ? -1.065 -32.656 -21.016 1 96.5 249 GLU A C 1
ATOM 1990 O O . GLU A 1 249 ? -0.658 -32.812 -22.172 1 96.5 249 GLU A O 1
ATOM 1995 N N . ARG A 1 250 ? -1.401 -31.531 -20.531 1 94.31 250 ARG A N 1
ATOM 1996 C CA . ARG A 1 250 ? -1.509 -30.344 -21.375 1 94.31 250 ARG A CA 1
ATOM 1997 C C . ARG A 1 250 ? -0.261 -29.484 -21.25 1 94.31 250 ARG A C 1
ATOM 1999 O O . ARG A 1 250 ? 0.113 -28.797 -22.203 1 94.31 250 ARG A O 1
ATOM 2006 N N . VAL A 1 251 ? 0.278 -29.406 -20.078 1 95.19 251 VAL A N 1
ATOM 2007 C CA . VAL A 1 251 ? 1.501 -28.656 -19.828 1 95.19 251 VAL A CA 1
ATOM 2008 C C . VAL A 1 251 ? 2.67 -29.625 -19.625 1 95.19 251 VAL A C 1
ATOM 2010 O O . VAL A 1 251 ? 2.889 -30.109 -18.516 1 95.19 251 VAL A O 1
ATOM 2013 N N . THR A 1 252 ? 3.504 -29.797 -20.656 1 89.25 252 THR A N 1
ATOM 2014 C CA . THR A 1 252 ? 4.484 -30.875 -20.594 1 89.25 252 THR A CA 1
ATOM 2015 C C . THR A 1 252 ? 5.902 -30.328 -20.703 1 89.25 252 THR A C 1
ATOM 2017 O O . THR A 1 252 ? 6.855 -30.969 -20.266 1 89.25 252 THR A O 1
ATOM 2020 N N . ASN A 1 253 ? 6.078 -29.125 -21.219 1 90.12 253 ASN A N 1
ATOM 2021 C CA . ASN A 1 253 ? 7.418 -28.719 -21.625 1 90.12 253 ASN A CA 1
ATOM 2022 C C . ASN A 1 253 ? 7.922 -27.547 -20.781 1 90.12 253 ASN A C 1
ATOM 2024 O O . ASN A 1 253 ? 8.992 -27 -21.047 1 90.12 253 ASN A O 1
ATOM 2028 N N . VAL A 1 254 ? 7.109 -27.031 -19.938 1 96 254 VAL A N 1
ATOM 2029 C CA . VAL A 1 254 ? 7.523 -26.016 -18.984 1 96 254 VAL A CA 1
ATOM 2030 C C . VAL A 1 254 ? 7.18 -26.453 -17.562 1 96 254 VAL A C 1
ATOM 2032 O O . VAL A 1 254 ? 6.363 -27.359 -17.375 1 96 254 VAL A O 1
ATOM 2035 N N . PRO A 1 255 ? 7.887 -25.891 -16.578 1 97.44 255 PRO A N 1
ATOM 2036 C CA . PRO A 1 255 ? 7.512 -26.25 -15.211 1 97.44 255 PRO A CA 1
ATOM 2037 C C . PRO A 1 255 ? 6.039 -25.984 -14.914 1 97.44 255 PRO A C 1
ATOM 2039 O O . PRO A 1 255 ? 5.445 -25.062 -15.477 1 97.44 255 PRO A O 1
ATOM 2042 N N . LEU A 1 256 ? 5.453 -26.828 -14.094 1 98 256 LEU A N 1
ATOM 2043 C CA . LEU A 1 256 ? 4.051 -26.75 -13.695 1 98 256 LEU A CA 1
ATOM 2044 C C . LEU A 1 256 ? 3.912 -26.828 -12.18 1 98 256 LEU A C 1
ATOM 2046 O O . LEU A 1 256 ? 4.395 -27.781 -11.555 1 98 256 LEU A O 1
ATOM 2050 N N . SER A 1 257 ? 3.334 -25.766 -11.633 1 98 257 SER A N 1
ATOM 2051 C CA . SER A 1 257 ? 3.092 -25.781 -10.188 1 98 257 SER A CA 1
ATOM 2052 C C . SER A 1 257 ? 1.711 -26.328 -9.867 1 98 257 SER A C 1
ATOM 2054 O O . SER A 1 257 ? 0.724 -25.984 -10.516 1 98 257 SER A O 1
ATOM 2056 N N . MET A 1 258 ? 1.663 -27.188 -8.875 1 97.06 258 MET A N 1
ATOM 2057 C CA . MET A 1 258 ? 0.406 -27.844 -8.523 1 97.06 258 MET A CA 1
ATOM 2058 C C . MET A 1 258 ? 0.09 -27.656 -7.047 1 97.06 258 MET A C 1
ATOM 2060 O O . MET A 1 258 ? 0.786 -28.188 -6.18 1 97.06 258 MET A O 1
ATOM 2064 N N . VAL A 1 259 ? -0.942 -26.859 -6.828 1 95.19 259 VAL A N 1
ATOM 2065 C CA . VAL A 1 259 ? -1.435 -26.766 -5.457 1 95.19 259 VAL A CA 1
ATOM 2066 C C . VAL A 1 259 ? -1.931 -28.141 -4.992 1 95.19 259 VAL A C 1
ATOM 2068 O O . VAL A 1 259 ? -2.695 -28.797 -5.695 1 95.19 259 VAL A O 1
ATOM 2071 N N . SER A 1 260 ? -1.576 -28.547 -3.795 1 93.5 260 SER A N 1
ATOM 2072 C CA . SER A 1 260 ? -1.741 -29.969 -3.473 1 93.5 260 SER A CA 1
ATOM 2073 C C . SER A 1 260 ? -2.52 -30.141 -2.174 1 93.5 260 SER A C 1
ATOM 2075 O O . SER A 1 260 ? -2.75 -31.281 -1.737 1 93.5 260 SER A O 1
ATOM 2077 N N . ASP A 1 261 ? -3.012 -29.016 -1.592 1 90.5 261 ASP A N 1
ATOM 2078 C CA . ASP A 1 261 ? -3.615 -29.125 -0.267 1 90.5 261 ASP A CA 1
ATOM 2079 C C . ASP A 1 261 ? -5.098 -28.766 -0.304 1 90.5 261 ASP A C 1
ATOM 2081 O O . ASP A 1 261 ? -5.641 -28.25 0.678 1 90.5 261 ASP A O 1
ATOM 2085 N N . SER A 1 262 ? -5.762 -28.859 -1.432 1 89.19 262 SER A N 1
ATOM 2086 C CA . SER A 1 262 ? -7.18 -28.516 -1.519 1 89.19 262 SER A CA 1
ATOM 2087 C C . SER A 1 262 ? -8.008 -29.359 -0.548 1 89.19 262 SER A C 1
ATOM 2089 O O . SER A 1 262 ? -8.984 -28.859 0.023 1 89.19 262 SER A O 1
ATOM 2091 N N . TYR A 1 263 ? -7.594 -30.672 -0.388 1 91.38 263 TYR A N 1
ATOM 2092 C CA . TYR A 1 263 ? -8.312 -31.578 0.498 1 91.38 263 TYR A CA 1
ATOM 2093 C C . TYR A 1 263 ? -7.355 -32.281 1.439 1 91.38 263 TYR A C 1
ATOM 2095 O O . TYR A 1 263 ? -7.176 -31.891 2.588 1 91.38 263 TYR A O 1
ATOM 2103 N N . ASN A 1 264 ? -6.691 -33.281 0.95 1 93.19 264 ASN A N 1
ATOM 2104 C CA . ASN A 1 264 ? -5.711 -34.031 1.738 1 93.19 264 ASN A CA 1
ATOM 2105 C C . ASN A 1 264 ? -4.355 -34.062 1.04 1 93.19 264 ASN A C 1
ATOM 2107 O O . ASN A 1 264 ? -4.133 -34.906 0.173 1 93.19 264 ASN A O 1
ATOM 2111 N N . LEU A 1 265 ? -3.424 -33.281 1.562 1 94 265 LEU A N 1
ATOM 2112 C CA . LEU A 1 265 ? -2.096 -33.156 0.976 1 94 265 LEU A CA 1
ATOM 2113 C C . LEU A 1 265 ? -1.399 -34.5 0.872 1 94 265 LEU A C 1
ATOM 2115 O O . LEU A 1 265 ? -0.869 -34.844 -0.186 1 94 265 LEU A O 1
ATOM 2119 N N . TRP A 1 266 ? -1.409 -35.312 1.885 1 95.62 266 TRP A N 1
ATOM 2120 C CA . TRP A 1 266 ? -0.646 -36.562 1.963 1 95.62 266 TRP A CA 1
ATOM 2121 C C . TRP A 1 266 ? -1.243 -37.625 1.048 1 95.62 266 TRP A C 1
ATOM 2123 O O . TRP A 1 266 ? -0.511 -38.344 0.374 1 95.62 266 TRP A O 1
ATOM 2133 N N . ASP A 1 267 ? -2.547 -37.656 1.079 1 95.69 267 ASP A N 1
ATOM 2134 C CA . ASP A 1 267 ? -3.213 -38.562 0.165 1 95.69 267 ASP A CA 1
ATOM 2135 C C . ASP A 1 267 ? -2.949 -38.188 -1.29 1 95.69 267 ASP A C 1
ATOM 2137 O O . ASP A 1 267 ? -2.748 -39.062 -2.139 1 95.69 267 ASP A O 1
ATOM 2141 N N . PHE A 1 268 ? -3.004 -36.969 -1.54 1 95.56 268 PHE A N 1
ATOM 2142 C CA . PHE A 1 268 ? -2.736 -36.438 -2.881 1 95.56 268 PHE A CA 1
ATOM 2143 C C . PHE A 1 268 ? -1.343 -36.844 -3.346 1 95.56 268 PHE A C 1
ATOM 2145 O O . PHE A 1 268 ? -1.182 -37.406 -4.438 1 95.56 268 PHE A O 1
ATOM 2152 N N . LEU A 1 269 ? -0.329 -36.688 -2.516 1 97.12 269 LEU A N 1
ATOM 2153 C CA . LEU A 1 269 ? 1.051 -37 -2.852 1 97.12 269 LEU A CA 1
ATOM 2154 C C . LEU A 1 269 ? 1.221 -38.5 -3.014 1 97.12 269 LEU A C 1
ATOM 2156 O O . LEU A 1 269 ? 1.893 -38.969 -3.941 1 97.12 269 LEU A O 1
ATOM 2160 N N . THR A 1 270 ? 0.658 -39.25 -2.117 1 97.75 270 THR A N 1
ATOM 2161 C CA . THR A 1 270 ? 0.763 -40.719 -2.18 1 97.75 270 THR A CA 1
ATOM 2162 C C . THR A 1 270 ? 0.21 -41.219 -3.5 1 97.75 270 THR A C 1
ATOM 2164 O O . THR A 1 270 ? 0.84 -42.062 -4.152 1 97.75 270 THR A O 1
ATOM 2167 N N . GLN A 1 271 ? -0.878 -40.656 -3.838 1 96.69 271 GLN A N 1
ATOM 2168 C CA . GLN A 1 271 ? -1.504 -41.125 -5.078 1 96.69 271 GLN A CA 1
ATOM 2169 C C . GLN A 1 271 ? -0.704 -40.656 -6.293 1 96.69 271 GLN A C 1
ATOM 2171 O O . GLN A 1 271 ? -0.578 -41.406 -7.273 1 96.69 271 GLN A O 1
ATOM 2176 N N . LEU A 1 272 ? -0.161 -39.531 -6.301 1 95.69 272 LEU A N 1
ATOM 2177 C CA . LEU A 1 272 ? 0.695 -39.031 -7.371 1 95.69 272 LEU A CA 1
ATOM 2178 C C . LEU A 1 272 ? 1.877 -39.969 -7.602 1 95.69 272 LEU A C 1
ATOM 2180 O O . LEU A 1 272 ? 2.301 -40.156 -8.742 1 95.69 272 LEU A O 1
ATOM 2184 N N . GLY A 1 273 ? 2.42 -40.531 -6.562 1 95.88 273 GLY A N 1
ATOM 2185 C CA . GLY A 1 273 ? 3.629 -41.344 -6.648 1 95.88 273 GLY A CA 1
ATOM 2186 C C . GLY A 1 273 ? 3.348 -42.812 -6.852 1 95.88 273 GLY A C 1
ATOM 2187 O O . GLY A 1 273 ? 4.215 -43.562 -7.316 1 95.88 273 GLY A O 1
ATOM 2188 N N . THR A 1 274 ? 2.133 -43.281 -6.512 1 97.12 274 THR A N 1
ATOM 2189 C CA . THR A 1 274 ? 1.889 -44.719 -6.516 1 97.12 274 THR A CA 1
ATOM 2190 C C . THR A 1 274 ? 1.022 -45.094 -7.707 1 97.12 274 THR A C 1
ATOM 2192 O O . THR A 1 274 ? 1.08 -46.25 -8.172 1 97.12 274 THR A O 1
ATOM 2195 N N . ARG A 1 275 ? 0.231 -44.156 -8.125 1 97.06 275 ARG A N 1
ATOM 2196 C CA . ARG A 1 275 ? -0.561 -44.469 -9.312 1 97.06 275 ARG A CA 1
ATOM 2197 C C . ARG A 1 275 ? 0.294 -44.406 -10.57 1 97.06 275 ARG A C 1
ATOM 2199 O O . ARG A 1 275 ? 0.885 -43.375 -10.875 1 97.06 275 ARG A O 1
ATOM 2206 N N . GLU A 1 276 ? 0.237 -45.469 -11.352 1 96.81 276 GLU A N 1
ATOM 2207 C CA . GLU A 1 276 ? 1.1 -45.594 -12.516 1 96.81 276 GLU A CA 1
ATOM 2208 C C . GLU A 1 276 ? 0.773 -44.531 -13.562 1 96.81 276 GLU A C 1
ATOM 2210 O O . GLU A 1 276 ? 1.673 -44 -14.219 1 96.81 276 GLU A O 1
ATOM 2215 N N . ASP A 1 277 ? -0.486 -44.188 -13.742 1 95.88 277 ASP A N 1
ATOM 2216 C CA . ASP A 1 277 ? -0.906 -43.219 -14.773 1 95.88 277 ASP A CA 1
ATOM 2217 C C . ASP A 1 277 ? -0.443 -41.812 -14.438 1 95.88 277 ASP A C 1
ATOM 2219 O O . ASP A 1 277 ? -0.275 -40.969 -15.336 1 95.88 277 ASP A O 1
ATOM 2223 N N . LEU A 1 278 ? -0.264 -41.562 -13.211 1 97.19 278 LEU A N 1
ATOM 2224 C CA . LEU A 1 278 ? 0.214 -40.25 -12.781 1 97.19 278 LEU A CA 1
ATOM 2225 C C . LEU A 1 278 ? 1.736 -40.219 -12.703 1 97.19 278 LEU A C 1
ATOM 2227 O O . LEU A 1 278 ? 2.373 -39.281 -13.195 1 97.19 278 LEU A O 1
ATOM 2231 N N . ARG A 1 279 ? 2.266 -41.25 -12.125 1 96.06 279 ARG A N 1
ATOM 2232 C CA . ARG A 1 279 ? 3.711 -41.344 -11.961 1 96.06 279 ARG A CA 1
ATOM 2233 C C . ARG A 1 279 ? 4.418 -41.312 -13.312 1 96.06 279 ARG A C 1
ATOM 2235 O O . ARG A 1 279 ? 5.461 -40.688 -13.461 1 96.06 279 ARG A O 1
ATOM 2242 N N . SER A 1 280 ? 3.879 -42.031 -14.273 1 96.25 280 SER A N 1
ATOM 2243 C CA . SER A 1 280 ? 4.473 -42.062 -15.609 1 96.25 280 SER A CA 1
ATOM 2244 C C . SER A 1 280 ? 4.484 -40.688 -16.266 1 96.25 280 SER A C 1
ATOM 2246 O O . SER A 1 280 ? 5.414 -40.344 -16.984 1 96.25 280 SER A O 1
ATOM 2248 N N . LEU A 1 281 ? 3.434 -39.906 -16.047 1 96.69 281 LEU A N 1
ATOM 2249 C CA . LEU A 1 281 ? 3.373 -38.562 -16.578 1 96.69 281 LEU A CA 1
ATOM 2250 C C . LEU A 1 281 ? 4.469 -37.688 -15.969 1 96.69 281 LEU A C 1
ATOM 2252 O O . LEU A 1 281 ? 5.078 -36.875 -16.672 1 96.69 281 LEU A O 1
ATOM 2256 N N . ILE A 1 282 ? 4.703 -37.844 -14.703 1 96.38 282 ILE A N 1
ATOM 2257 C CA . ILE A 1 282 ? 5.73 -37.094 -14 1 96.38 282 ILE A CA 1
ATOM 2258 C C . ILE A 1 282 ? 7.109 -37.5 -14.523 1 96.38 282 ILE A C 1
ATOM 2260 O O . ILE A 1 282 ? 7.941 -36.625 -14.812 1 96.38 282 ILE A O 1
ATOM 2264 N N . GLN A 1 283 ? 7.305 -38.75 -14.727 1 94.25 283 GLN A N 1
ATOM 2265 C CA . GLN A 1 283 ? 8.594 -39.281 -15.18 1 94.25 283 GLN A CA 1
ATOM 2266 C C . GLN A 1 283 ? 8.898 -38.812 -16.609 1 94.25 283 GLN A C 1
ATOM 2268 O O . GLN A 1 283 ? 10.055 -38.625 -16.969 1 94.25 283 GLN A O 1
ATOM 2273 N N . ALA A 1 284 ? 7.922 -38.625 -17.344 1 94.75 284 ALA A N 1
ATOM 2274 C CA . ALA A 1 284 ? 8.078 -38.281 -18.75 1 94.75 284 ALA A CA 1
ATOM 2275 C C . ALA A 1 284 ? 8.328 -36.812 -18.938 1 94.75 284 ALA A C 1
ATOM 2277 O O . ALA A 1 284 ? 8.719 -36.344 -20.016 1 94.75 284 ALA A O 1
ATOM 2278 N N . ARG A 1 285 ? 8.172 -36 -17.906 1 94.62 285 ARG A N 1
ATOM 2279 C CA . ARG A 1 285 ? 8.312 -34.531 -18.016 1 94.62 285 ARG A CA 1
ATOM 2280 C C . ARG A 1 285 ? 9.773 -34.156 -18.219 1 94.62 285 ARG A C 1
ATOM 2282 O O . ARG A 1 285 ? 10.672 -34.75 -17.625 1 94.62 285 ARG A O 1
ATOM 2289 N N . THR A 1 286 ? 9.93 -33.094 -19.094 1 92.56 286 THR A N 1
ATOM 2290 C CA . THR A 1 286 ? 11.266 -32.562 -19.312 1 92.56 286 THR A CA 1
ATOM 2291 C C . THR A 1 286 ? 11.508 -31.344 -18.422 1 92.56 286 THR A C 1
ATOM 2293 O O . THR A 1 286 ? 12.617 -30.812 -18.375 1 92.56 286 THR A O 1
ATOM 2296 N N . ALA A 1 287 ? 10.461 -30.844 -17.812 1 95.38 287 ALA A N 1
ATOM 2297 C CA . ALA A 1 287 ? 10.5 -29.781 -16.812 1 95.38 287 ALA A CA 1
ATOM 2298 C C . ALA A 1 287 ? 9.789 -30.219 -15.531 1 95.38 287 ALA A C 1
ATOM 2300 O O . ALA A 1 287 ? 8.891 -31.062 -15.562 1 95.38 287 ALA A O 1
ATOM 2301 N N . PRO A 1 288 ? 10.102 -29.656 -14.5 1 96.88 288 PRO A N 1
ATOM 2302 C CA . PRO A 1 288 ? 9.656 -30.219 -13.219 1 96.88 288 PRO A CA 1
ATOM 2303 C C . PRO A 1 288 ? 8.18 -29.953 -12.938 1 96.88 288 PRO A C 1
ATOM 2305 O O . PRO A 1 288 ? 7.652 -28.906 -13.312 1 96.88 288 PRO A O 1
ATOM 2308 N N . LEU A 1 289 ? 7.539 -30.953 -12.328 1 98 289 LEU A N 1
ATOM 2309 C CA . LEU A 1 289 ? 6.332 -30.719 -11.539 1 98 289 LEU A CA 1
ATOM 2310 C C . LEU A 1 289 ? 6.676 -30.125 -10.18 1 98 289 LEU A C 1
ATOM 2312 O O . LEU A 1 289 ? 7.43 -30.734 -9.414 1 98 289 LEU A O 1
ATOM 2316 N N . VAL A 1 290 ? 6.164 -28.969 -9.898 1 98.19 290 VAL A N 1
ATOM 2317 C CA . VAL A 1 290 ? 6.465 -28.266 -8.648 1 98.19 290 VAL A CA 1
ATOM 2318 C C . VAL A 1 290 ? 5.301 -28.422 -7.672 1 98.19 290 VAL A C 1
ATOM 2320 O O . VAL A 1 290 ? 4.23 -27.844 -7.875 1 98.19 290 VAL A O 1
ATOM 2323 N N . ILE A 1 291 ? 5.547 -29.141 -6.609 1 97.94 291 ILE A N 1
ATOM 2324 C CA . ILE A 1 291 ? 4.527 -29.406 -5.594 1 97.94 291 ILE A CA 1
ATOM 2325 C C . ILE A 1 291 ? 4.398 -28.188 -4.672 1 97.94 291 ILE A C 1
ATOM 2327 O O . ILE A 1 291 ? 5.398 -27.688 -4.152 1 97.94 291 ILE A O 1
ATOM 2331 N N . ARG A 1 292 ? 3.146 -27.766 -4.453 1 96.81 292 ARG A N 1
ATOM 2332 C CA . ARG A 1 292 ? 2.908 -26.594 -3.623 1 96.81 292 ARG A CA 1
ATOM 2333 C C . ARG A 1 292 ? 1.911 -26.891 -2.51 1 96.81 292 ARG A C 1
ATOM 2335 O O . ARG A 1 292 ? 0.698 -26.844 -2.723 1 96.81 292 ARG A O 1
ATOM 2342 N N . PRO A 1 293 ? 2.256 -27.203 -1.318 1 90.75 293 PRO A N 1
ATOM 2343 C CA . PRO A 1 293 ? 1.328 -27.484 -0.221 1 90.75 293 PRO A CA 1
ATOM 2344 C C . PRO A 1 293 ? 0.58 -26.234 0.257 1 90.75 293 PRO A C 1
ATOM 2346 O O . PRO A 1 293 ? -0.592 -26.328 0.634 1 90.75 293 PRO A O 1
ATOM 2349 N N . ASP A 1 294 ? 0.972 -25.031 0.305 1 81 294 ASP A N 1
ATOM 2350 C CA . ASP A 1 294 ? 0.392 -23.719 0.582 1 81 294 ASP A CA 1
ATOM 2351 C C . ASP A 1 294 ? -0.306 -23.703 1.939 1 81 294 ASP A C 1
ATOM 2353 O O . ASP A 1 294 ? -1.204 -22.891 2.172 1 81 294 ASP A O 1
ATOM 2357 N N . SER A 1 295 ? -0.248 -24.703 2.758 1 82.19 295 SER A N 1
ATOM 2358 C CA . SER A 1 295 ? -0.843 -24.734 4.09 1 82.19 295 SER A CA 1
ATOM 2359 C C . SER A 1 295 ? 0.103 -25.359 5.109 1 82.19 295 SER A C 1
ATOM 2361 O O . SER A 1 295 ? 1.131 -25.922 4.742 1 82.19 295 SER A O 1
ATOM 2363 N N . GLY A 1 296 ? -0.245 -25.109 6.305 1 83.06 296 GLY A N 1
ATOM 2364 C CA . GLY A 1 296 ? 0.543 -25.6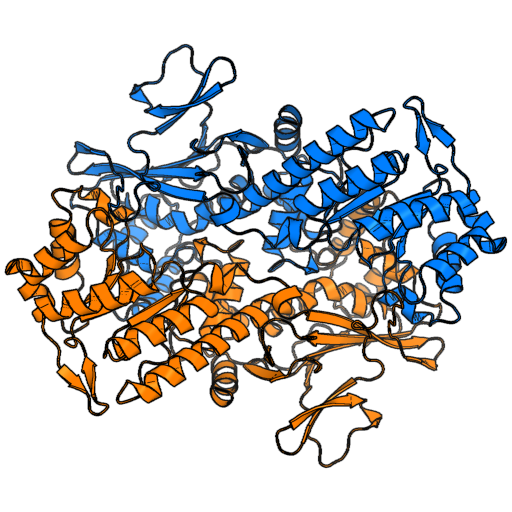72 7.391 1 83.06 296 GLY A CA 1
ATOM 2365 C C . GLY A 1 296 ? 1.709 -24.797 7.797 1 83.06 296 GLY A C 1
ATOM 2366 O O . GLY A 1 296 ? 1.975 -23.766 7.16 1 83.06 296 GLY A O 1
ATOM 2367 N N . GLU A 1 297 ? 2.291 -25.125 8.836 1 90.25 297 GLU A N 1
ATOM 2368 C CA . GLU A 1 297 ? 3.479 -24.422 9.312 1 90.25 297 GLU A CA 1
ATOM 2369 C C . GLU A 1 297 ? 4.695 -24.75 8.453 1 90.25 297 GLU A C 1
ATOM 2371 O O . GLU A 1 297 ? 5.145 -25.906 8.414 1 90.25 297 GLU A O 1
ATOM 2376 N N . PRO A 1 298 ? 5.277 -23.797 7.852 1 93.56 298 PRO A N 1
ATOM 2377 C CA . PRO A 1 298 ? 6.301 -24.031 6.832 1 93.56 298 PRO A CA 1
ATOM 2378 C C . PRO A 1 298 ? 7.496 -24.828 7.363 1 93.56 298 PRO A C 1
ATOM 2380 O O . PRO A 1 298 ? 8.047 -25.672 6.66 1 93.56 298 PRO A O 1
ATOM 2383 N N . THR A 1 299 ? 7.949 -24.578 8.602 1 96.25 299 THR A N 1
ATOM 2384 C CA . THR A 1 299 ? 9.117 -25.266 9.148 1 96.25 299 THR A CA 1
ATOM 2385 C C . THR A 1 299 ? 8.828 -26.75 9.375 1 96.25 299 THR A C 1
ATOM 2387 O O . THR A 1 299 ? 9.75 -27.547 9.531 1 96.25 299 THR A O 1
ATOM 2390 N N . GLU A 1 300 ? 7.57 -27.094 9.312 1 95.19 300 GLU A N 1
ATOM 2391 C CA . GLU A 1 300 ? 7.176 -28.484 9.461 1 95.19 300 GLU A CA 1
ATOM 2392 C C . GLU A 1 300 ? 6.805 -29.094 8.109 1 95.19 300 GLU A C 1
ATOM 2394 O O . GLU A 1 300 ? 7.254 -30.203 7.777 1 95.19 300 GLU A O 1
ATOM 2399 N N . ILE A 1 301 ? 6.031 -28.375 7.398 1 94.75 301 ILE A N 1
ATOM 2400 C CA . ILE A 1 301 ? 5.418 -28.938 6.199 1 94.75 301 ILE A CA 1
ATOM 2401 C C . ILE A 1 301 ? 6.48 -29.125 5.117 1 94.75 301 ILE A C 1
ATOM 2403 O O . ILE A 1 301 ? 6.402 -30.062 4.32 1 94.75 301 ILE A O 1
ATOM 2407 N N . VAL A 1 302 ? 7.508 -28.266 4.996 1 96.94 302 VAL A N 1
ATOM 2408 C CA . VAL A 1 302 ? 8.469 -28.281 3.896 1 96.94 302 VAL A CA 1
ATOM 2409 C C . VAL A 1 302 ? 9.344 -29.531 3.996 1 96.94 302 VAL A C 1
ATOM 2411 O O . VAL A 1 302 ? 9.406 -30.328 3.059 1 96.94 302 VAL A O 1
ATOM 2414 N N . PRO A 1 303 ? 10.016 -29.781 5.164 1 97.38 303 PRO A N 1
ATOM 2415 C CA . PRO A 1 303 ? 10.805 -31.016 5.242 1 97.38 303 PRO A CA 1
ATOM 2416 C C . PRO A 1 303 ? 9.953 -32.281 5.141 1 97.38 303 PRO A C 1
ATOM 2418 O O . PRO A 1 303 ? 10.391 -33.281 4.578 1 97.38 303 PRO A O 1
ATOM 2421 N N . ASN A 1 304 ? 8.734 -32.219 5.66 1 97 304 ASN A N 1
ATOM 2422 C CA . ASN A 1 304 ? 7.859 -33.375 5.609 1 97 304 ASN A CA 1
ATOM 2423 C C . ASN A 1 304 ? 7.465 -33.719 4.18 1 97 304 ASN A C 1
ATOM 2425 O O . ASN A 1 304 ? 7.371 -34.906 3.82 1 97 304 ASN A O 1
ATOM 2429 N N . VAL A 1 305 ? 7.223 -32.719 3.404 1 97.56 305 VAL A N 1
ATOM 2430 C CA . VAL A 1 305 ? 6.871 -32.938 2.006 1 97.56 305 VAL A CA 1
ATOM 2431 C C . VAL A 1 305 ? 8.086 -33.469 1.246 1 97.56 305 VAL A C 1
ATOM 2433 O O . VAL A 1 305 ? 7.961 -34.406 0.43 1 97.56 305 VAL A O 1
ATOM 2436 N N . LEU A 1 306 ? 9.266 -32.938 1.472 1 98.44 306 LEU A N 1
ATOM 2437 C CA . LEU A 1 306 ? 10.484 -33.438 0.834 1 98.44 306 LEU A CA 1
ATOM 2438 C C . LEU A 1 306 ? 10.703 -34.938 1.147 1 98.44 306 LEU A C 1
ATOM 2440 O O . LEU A 1 306 ? 11.016 -35.719 0.253 1 98.44 306 LEU A O 1
ATOM 2444 N N . ASN A 1 307 ? 10.516 -35.281 2.422 1 98.44 307 ASN A N 1
ATOM 2445 C CA . ASN A 1 307 ? 10.664 -36.688 2.83 1 98.44 307 ASN A CA 1
ATOM 2446 C C . ASN A 1 307 ? 9.648 -37.562 2.135 1 98.44 307 ASN A C 1
ATOM 2448 O O . ASN A 1 307 ? 9.977 -38.688 1.712 1 98.44 307 ASN A O 1
ATOM 2452 N N . LYS A 1 308 ? 8.422 -37.094 2.088 1 98.19 308 LYS A N 1
ATOM 2453 C CA . LYS A 1 308 ? 7.379 -37.875 1.416 1 98.19 308 LYS A CA 1
ATOM 2454 C C . LYS A 1 308 ? 7.703 -38.062 -0.064 1 98.19 308 LYS A C 1
ATOM 2456 O O . LYS A 1 308 ? 7.488 -39.125 -0.619 1 98.19 308 LYS A O 1
ATOM 2461 N N . LEU A 1 309 ? 8.211 -37 -0.716 1 98.19 309 LEU A N 1
ATOM 2462 C CA . LEU A 1 309 ? 8.578 -37.094 -2.127 1 98.19 309 LEU A CA 1
ATOM 2463 C C . LEU A 1 309 ? 9.734 -38.062 -2.334 1 98.19 309 LEU A C 1
ATOM 2465 O O . LEU A 1 309 ? 9.797 -38.75 -3.348 1 98.19 309 LEU A O 1
ATOM 2469 N N . GLU A 1 310 ? 10.656 -38.094 -1.388 1 98.38 310 GLU A N 1
ATOM 2470 C CA . GLU A 1 310 ? 11.742 -39.062 -1.452 1 98.38 310 GLU A CA 1
ATOM 2471 C C . GLU A 1 310 ? 11.203 -40.5 -1.399 1 98.38 310 GLU A C 1
ATOM 2473 O O . GLU A 1 310 ? 11.656 -41.375 -2.148 1 98.38 310 GLU A O 1
ATOM 2478 N N . GLU A 1 311 ? 10.305 -40.688 -0.468 1 98.25 311 GLU A N 1
ATOM 2479 C CA . GLU A 1 311 ? 9.703 -42 -0.322 1 98.25 311 GLU A CA 1
ATOM 2480 C C . GLU A 1 311 ? 9.062 -42.469 -1.629 1 98.25 311 GLU A C 1
ATOM 2482 O O . GLU A 1 311 ? 9.125 -43.656 -1.976 1 98.25 311 GLU A O 1
ATOM 2487 N N . LEU A 1 312 ? 8.477 -41.562 -2.301 1 97.62 312 LEU A N 1
ATOM 2488 C CA . LEU A 1 312 ? 7.652 -41.875 -3.459 1 97.62 312 LEU A CA 1
ATOM 2489 C C . LEU A 1 312 ? 8.492 -41.938 -4.73 1 97.62 312 LEU A C 1
ATOM 2491 O O . LEU A 1 312 ? 8.227 -42.719 -5.633 1 97.62 312 LEU A O 1
ATOM 2495 N N . PHE A 1 313 ? 9.578 -41.062 -4.84 1 97.12 313 PHE A N 1
ATOM 2496 C CA . PHE A 1 313 ? 10.25 -40.875 -6.121 1 97.12 313 PHE A CA 1
ATOM 2497 C C . PHE A 1 313 ? 11.75 -41.125 -5.98 1 97.12 313 PHE A C 1
ATOM 2499 O O . PHE A 1 313 ? 12.469 -41.156 -6.98 1 97.12 313 PHE A O 1
ATOM 2506 N N . GLY A 1 314 ? 12.234 -41.219 -4.797 1 97.38 314 GLY A N 1
ATOM 2507 C CA . GLY A 1 314 ? 13.664 -41.406 -4.562 1 97.38 314 GLY A CA 1
ATOM 2508 C C . GLY A 1 314 ? 14.438 -40.125 -4.504 1 97.38 314 GLY A C 1
ATOM 2509 O O . GLY A 1 314 ? 13.859 -39.031 -4.676 1 97.38 314 GLY A O 1
ATOM 2510 N N . SER A 1 315 ? 15.688 -40.188 -4.156 1 98.19 315 SER A N 1
ATOM 2511 C CA . SER A 1 315 ? 16.578 -39.031 -4.105 1 98.19 315 SER A CA 1
ATOM 2512 C C . SER A 1 315 ? 18.016 -39.438 -4.449 1 98.19 315 SER A C 1
ATOM 2514 O O . SER A 1 315 ? 18.328 -40.625 -4.539 1 98.19 315 SER A O 1
ATOM 2516 N N . LYS A 1 316 ? 18.781 -38.5 -4.777 1 98.25 316 LYS A N 1
ATOM 2517 C CA . LYS A 1 316 ? 20.219 -38.625 -4.945 1 98.25 316 LYS A CA 1
ATOM 2518 C C . LYS A 1 316 ? 20.984 -37.656 -4.059 1 98.25 316 LYS A C 1
ATOM 2520 O O . LYS A 1 316 ? 20.406 -36.656 -3.605 1 98.25 316 LYS A O 1
ATOM 2525 N N . VAL A 1 317 ? 22.25 -37.938 -3.844 1 98.44 317 VAL A N 1
ATOM 2526 C CA . VAL A 1 317 ? 23.094 -37.062 -3.021 1 98.44 317 VAL A CA 1
ATOM 2527 C C . VAL A 1 317 ? 24.031 -36.25 -3.914 1 98.44 317 VAL A C 1
ATOM 2529 O O . VAL A 1 317 ? 24.703 -36.812 -4.785 1 98.44 317 VAL A O 1
ATOM 2532 N N . ASN A 1 318 ? 24.047 -34.969 -3.789 1 98.06 318 ASN A N 1
ATOM 2533 C CA . ASN A 1 318 ? 24.906 -34.156 -4.621 1 98.06 318 ASN A CA 1
ATOM 2534 C C . ASN A 1 318 ? 26.328 -34.094 -4.078 1 98.06 318 ASN A C 1
ATOM 2536 O O . ASN A 1 318 ? 26.672 -34.812 -3.129 1 98.06 318 ASN A O 1
ATOM 2540 N N . THR A 1 319 ? 27.203 -33.312 -4.73 1 98.31 319 THR A N 1
ATOM 2541 C CA . THR A 1 319 ? 28.625 -33.312 -4.414 1 98.31 319 THR A CA 1
ATOM 2542 C C . THR A 1 319 ? 28.875 -32.719 -3.025 1 98.31 319 THR A C 1
ATOM 2544 O O . THR A 1 319 ? 29.922 -32.969 -2.42 1 98.31 319 THR A O 1
ATOM 2547 N N . LYS A 1 320 ? 27.891 -32.031 -2.459 1 97.81 320 LYS A N 1
ATOM 2548 C CA . LYS A 1 320 ? 28.031 -31.406 -1.148 1 97.81 320 LYS A CA 1
ATOM 2549 C C . LYS A 1 320 ? 27.453 -32.281 -0.049 1 97.81 320 LYS A C 1
ATOM 2551 O O . LYS A 1 320 ? 27.484 -31.922 1.128 1 97.81 320 LYS A O 1
ATOM 2556 N N . GLY A 1 321 ? 26.906 -33.406 -0.453 1 98.44 321 GLY A N 1
ATOM 2557 C CA . GLY A 1 321 ? 26.422 -34.375 0.524 1 98.44 321 GLY A CA 1
ATOM 2558 C C . GLY A 1 321 ? 24.969 -34.188 0.889 1 98.44 321 GLY A C 1
ATOM 2559 O O . GLY A 1 321 ? 24.5 -34.688 1.905 1 98.44 321 GLY A O 1
ATOM 2560 N N . PHE A 1 322 ? 24.25 -33.438 0.156 1 98.81 322 PHE A N 1
ATOM 2561 C CA . PHE A 1 322 ? 22.844 -33.156 0.432 1 98.81 322 PHE A CA 1
ATOM 2562 C C . PHE A 1 322 ? 21.938 -33.906 -0.555 1 98.81 322 PHE A C 1
ATOM 2564 O O . PHE A 1 322 ? 22.344 -34.156 -1.697 1 98.81 322 PHE A O 1
ATOM 2571 N N . LYS A 1 323 ? 20.75 -34.219 -0.121 1 98.69 323 LYS A N 1
ATOM 2572 C CA . LYS A 1 323 ? 19.797 -34.969 -0.94 1 98.69 323 LYS A CA 1
ATOM 2573 C C . LYS A 1 323 ? 19.141 -34.062 -1.98 1 98.69 323 LYS A C 1
ATOM 2575 O O . LYS A 1 323 ? 18.828 -32.906 -1.693 1 98.69 323 LYS A O 1
ATOM 2580 N N . MET A 1 324 ? 19.031 -34.562 -3.182 1 98.5 324 MET A N 1
ATOM 2581 C CA . MET A 1 324 ? 18.328 -33.906 -4.289 1 98.5 324 MET A CA 1
ATOM 2582 C C . MET A 1 324 ? 17.188 -34.781 -4.801 1 98.5 324 MET A C 1
ATOM 2584 O O . MET A 1 324 ? 17.391 -36 -5.031 1 98.5 324 MET A O 1
ATOM 2588 N N . LEU A 1 325 ? 16.031 -34.219 -4.926 1 98.19 325 LEU A N 1
ATOM 2589 C CA . LEU A 1 325 ? 14.953 -34.906 -5.625 1 98.19 325 LEU A CA 1
ATOM 2590 C C . LEU A 1 325 ? 15.312 -35.125 -7.094 1 98.19 325 LEU A C 1
ATOM 2592 O O . LEU A 1 325 ? 16.219 -34.469 -7.617 1 98.19 325 LEU A O 1
ATOM 2596 N N . PRO A 1 326 ? 14.555 -36.094 -7.691 1 97.06 326 PRO A N 1
ATOM 2597 C CA . PRO A 1 326 ? 14.727 -36.188 -9.141 1 97.06 326 PRO A CA 1
ATOM 2598 C C . PRO A 1 326 ? 14.422 -34.875 -9.852 1 97.06 326 PRO A C 1
ATOM 2600 O O . PRO A 1 326 ? 13.609 -34.094 -9.367 1 97.06 326 PRO A O 1
ATOM 2603 N N . ASP A 1 327 ? 15.031 -34.625 -11.023 1 95.25 327 ASP A N 1
ATOM 2604 C CA . ASP A 1 327 ? 15.008 -33.344 -11.711 1 95.25 327 ASP A CA 1
ATOM 2605 C C . ASP A 1 327 ? 13.586 -32.969 -12.125 1 95.25 327 ASP A C 1
ATOM 2607 O O . ASP A 1 327 ? 13.289 -31.797 -12.352 1 95.25 327 ASP A O 1
ATOM 2611 N N . ASN A 1 328 ? 12.75 -33.969 -12.242 1 95.69 328 ASN A N 1
ATOM 2612 C CA . ASN A 1 328 ? 11.406 -33.688 -12.734 1 95.69 328 ASN A CA 1
ATOM 2613 C C . ASN A 1 328 ? 10.438 -33.375 -11.602 1 95.69 328 ASN A C 1
ATOM 2615 O O . ASN A 1 328 ? 9.234 -33.25 -11.812 1 95.69 328 ASN A O 1
ATOM 2619 N N . ILE A 1 329 ? 10.953 -33.219 -10.391 1 96.88 329 ILE A N 1
ATOM 2620 C CA . ILE A 1 329 ? 10.109 -32.875 -9.25 1 96.88 329 ILE A CA 1
ATOM 2621 C C . ILE A 1 329 ? 10.797 -31.797 -8.406 1 96.88 329 ILE A C 1
ATOM 2623 O O . ILE A 1 329 ? 12.008 -31.875 -8.164 1 96.88 329 ILE A O 1
ATOM 2627 N N . ARG A 1 330 ? 10.102 -30.812 -8 1 97.62 330 ARG A N 1
ATOM 2628 C CA . ARG A 1 330 ? 10.539 -29.766 -7.082 1 97.62 330 ARG A CA 1
ATOM 2629 C C . ARG A 1 330 ? 9.398 -29.328 -6.168 1 97.62 330 ARG A C 1
ATOM 2631 O O . ARG A 1 330 ? 8.281 -29.844 -6.258 1 97.62 330 ARG A O 1
ATOM 2638 N N . MET A 1 331 ? 9.648 -28.438 -5.277 1 97.44 331 MET A N 1
ATOM 2639 C CA . MET A 1 331 ? 8.594 -27.922 -4.406 1 97.44 331 MET A CA 1
ATOM 2640 C C . MET A 1 331 ? 8.68 -26.406 -4.281 1 97.44 331 MET A C 1
ATOM 2642 O O . MET A 1 331 ? 9.75 -25.828 -4.441 1 97.44 331 MET A O 1
ATOM 2646 N N . VAL A 1 332 ? 7.57 -25.766 -4.059 1 97.56 332 VAL A N 1
ATOM 2647 C CA . VAL A 1 332 ? 7.492 -24.344 -3.775 1 97.56 332 VAL A CA 1
ATOM 2648 C C . VAL A 1 332 ? 6.633 -24.094 -2.537 1 97.56 332 VAL A C 1
ATOM 2650 O O . VAL A 1 332 ? 5.617 -24.781 -2.34 1 97.56 332 VAL A O 1
ATOM 2653 N N . GLN A 1 333 ? 7.094 -23.328 -1.673 1 96.5 333 GLN A N 1
ATOM 2654 C CA . GLN A 1 333 ? 6.328 -22.891 -0.511 1 96.5 333 GLN A CA 1
ATOM 2655 C C . GLN A 1 333 ? 5.926 -21.422 -0.639 1 96.5 333 GLN A C 1
ATOM 2657 O O . GLN A 1 333 ? 6.781 -20.547 -0.815 1 96.5 333 GLN A O 1
ATOM 2662 N N . GLY A 1 334 ? 4.621 -21.125 -0.584 1 93.75 334 GLY A N 1
ATOM 2663 C CA . GLY A 1 334 ? 4.125 -19.781 -0.8 1 93.75 334 GLY A CA 1
ATOM 2664 C C . GLY A 1 334 ? 3.518 -19.156 0.445 1 93.75 334 GLY A C 1
ATOM 2665 O O . GLY A 1 334 ? 3.627 -17.953 0.659 1 93.75 334 GLY A O 1
ATOM 2666 N N . ASP A 1 335 ? 2.9 -19.906 1.269 1 87.56 335 ASP A N 1
ATOM 2667 C CA . ASP A 1 335 ? 2.215 -19.406 2.457 1 87.56 335 ASP A CA 1
ATOM 2668 C C . ASP A 1 335 ? 3.205 -19.125 3.586 1 87.56 335 ASP A C 1
ATOM 2670 O O . ASP A 1 335 ? 4.066 -19.953 3.881 1 87.56 335 ASP A O 1
ATOM 2674 N N . GLY A 1 336 ? 3.146 -17.938 4.082 1 87.94 336 GLY A N 1
ATOM 2675 C CA . GLY A 1 336 ? 3.893 -17.641 5.293 1 87.94 336 GLY A CA 1
ATOM 2676 C C . GLY A 1 336 ? 5.355 -17.328 5.031 1 87.94 336 GLY A C 1
ATOM 2677 O O . GLY A 1 336 ? 6.199 -17.516 5.906 1 87.94 336 GLY A O 1
ATOM 2678 N N . ILE A 1 337 ? 5.711 -16.875 3.857 1 95.88 337 ILE A N 1
ATOM 2679 C CA . ILE A 1 337 ? 7.113 -16.641 3.533 1 95.88 337 ILE A CA 1
ATOM 2680 C C . ILE A 1 337 ? 7.457 -15.172 3.773 1 95.88 337 ILE A C 1
ATOM 2682 O O . ILE A 1 337 ? 6.852 -14.281 3.174 1 95.88 337 ILE A O 1
ATOM 2686 N N . SER A 1 338 ? 8.305 -14.906 4.672 1 96.69 338 SER A N 1
ATOM 2687 C CA . SER A 1 338 ? 8.875 -13.602 5.012 1 96.69 338 SER A CA 1
ATOM 2688 C C . SER A 1 338 ? 10.383 -13.695 5.195 1 96.69 338 SER A C 1
ATOM 2690 O O . SER A 1 338 ? 10.961 -14.781 5.129 1 96.69 338 SER A O 1
ATOM 2692 N N . PHE A 1 339 ? 11.039 -12.578 5.352 1 97.12 339 PHE A N 1
ATOM 2693 C CA . PHE A 1 339 ? 12.469 -12.539 5.645 1 97.12 339 PHE A CA 1
ATOM 2694 C C . PHE A 1 339 ? 12.797 -13.414 6.848 1 97.12 339 PHE A C 1
ATOM 2696 O O . PHE A 1 339 ? 13.773 -14.164 6.82 1 97.12 339 PHE A O 1
ATOM 2703 N N . GLU A 1 340 ? 11.961 -13.344 7.859 1 95.75 340 GLU A N 1
ATOM 2704 C CA . GLU A 1 340 ? 12.195 -14.07 9.102 1 95.75 340 GLU A CA 1
ATOM 2705 C C . GLU A 1 340 ? 11.945 -15.57 8.922 1 95.75 340 GLU A C 1
ATOM 2707 O O . GLU A 1 340 ? 12.773 -16.391 9.328 1 95.75 340 GLU A O 1
ATOM 2712 N N . SER A 1 341 ? 10.844 -15.953 8.32 1 96.5 341 SER A N 1
ATOM 2713 C CA . SER A 1 341 ? 10.477 -17.359 8.203 1 96.5 341 SER A CA 1
ATOM 2714 C C . SER A 1 341 ? 11.391 -18.094 7.227 1 96.5 341 SER A C 1
ATOM 2716 O O . SER A 1 341 ? 11.648 -19.281 7.379 1 96.5 341 SER A O 1
ATOM 2718 N N . MET A 1 342 ? 11.891 -17.391 6.258 1 96.56 342 MET A N 1
ATOM 2719 C CA . MET A 1 342 ? 12.758 -17.984 5.234 1 96.56 342 MET A CA 1
ATOM 2720 C C . MET A 1 342 ? 13.992 -18.609 5.863 1 96.56 342 MET A C 1
ATOM 2722 O O . MET A 1 342 ? 14.375 -19.734 5.516 1 96.56 342 MET A O 1
ATOM 2726 N N . LYS A 1 343 ? 14.625 -17.875 6.762 1 96 343 LYS A N 1
ATOM 2727 C CA . LYS A 1 343 ? 15.82 -18.359 7.438 1 96 343 LYS A CA 1
ATOM 2728 C C . LYS A 1 343 ? 15.531 -19.656 8.203 1 96 343 LYS A C 1
ATOM 2730 O O . LYS A 1 343 ? 16.297 -20.609 8.141 1 96 343 LYS A O 1
ATOM 2735 N N . ASP A 1 344 ? 14.406 -19.656 8.828 1 97.75 344 ASP A N 1
ATOM 2736 C CA . ASP A 1 344 ? 14.016 -20.812 9.625 1 97.75 344 ASP A CA 1
ATOM 2737 C C . ASP A 1 344 ? 13.719 -22.016 8.734 1 97.75 344 ASP A C 1
ATOM 2739 O O . ASP A 1 344 ? 14.094 -23.141 9.062 1 97.75 344 ASP A O 1
ATOM 2743 N N . ILE A 1 345 ? 13.07 -21.797 7.672 1 98 345 ILE A N 1
ATOM 2744 C CA . ILE A 1 345 ? 12.703 -22.875 6.758 1 98 345 ILE A CA 1
ATOM 2745 C C . ILE A 1 345 ? 13.969 -23.469 6.137 1 98 345 ILE A C 1
ATOM 2747 O O . ILE A 1 345 ? 14.117 -24.703 6.066 1 98 345 ILE A O 1
ATOM 2751 N N . LEU A 1 346 ? 14.891 -22.578 5.684 1 98.44 346 LEU A N 1
ATOM 2752 C CA . LEU A 1 346 ? 16.141 -23.047 5.082 1 98.44 346 LEU A CA 1
ATOM 2753 C C . LEU A 1 346 ? 16.938 -23.891 6.074 1 98.44 346 LEU A C 1
ATOM 2755 O O . LEU A 1 346 ? 17.469 -24.938 5.707 1 98.44 346 LEU A O 1
ATOM 2759 N N . LYS A 1 347 ? 16.953 -23.469 7.328 1 98.25 347 LYS A N 1
ATOM 2760 C CA . LYS A 1 347 ? 17.688 -24.188 8.359 1 98.25 347 LYS A CA 1
ATOM 2761 C C . LYS A 1 347 ? 17.109 -25.578 8.562 1 98.25 347 LYS A C 1
ATOM 2763 O O . LYS A 1 347 ? 17.859 -26.562 8.688 1 98.25 347 LYS A O 1
ATOM 2768 N N . VAL A 1 348 ? 15.789 -25.688 8.617 1 98.31 348 VAL A N 1
ATOM 2769 C CA . VAL A 1 348 ? 15.172 -26.984 8.883 1 98.31 348 VAL A CA 1
ATOM 2770 C C . VAL A 1 348 ? 15.352 -27.891 7.668 1 98.31 348 VAL A C 1
ATOM 2772 O O . VAL A 1 348 ? 15.508 -29.109 7.82 1 98.31 348 VAL A O 1
ATOM 2775 N N . VAL A 1 349 ? 15.367 -27.359 6.492 1 98.5 349 VAL A N 1
ATOM 2776 C CA . VAL A 1 349 ? 15.609 -28.125 5.277 1 98.5 349 VAL A CA 1
ATOM 2777 C C . VAL A 1 349 ? 17.031 -28.672 5.285 1 98.5 349 VAL A C 1
ATOM 2779 O O . VAL A 1 349 ? 17.25 -29.859 5.027 1 98.5 349 VAL A O 1
ATOM 2782 N N . GLU A 1 350 ? 18.016 -27.828 5.629 1 98.5 350 GLU A N 1
ATOM 2783 C CA . GLU A 1 350 ? 19.422 -28.219 5.738 1 98.5 350 GLU A CA 1
ATOM 2784 C C . GLU A 1 350 ? 19.594 -29.312 6.777 1 98.5 350 GLU A C 1
ATOM 2786 O O . GLU A 1 350 ? 20.266 -30.328 6.512 1 98.5 350 GLU A O 1
ATOM 2791 N N . ASN A 1 351 ? 18.984 -29.094 7.883 1 98.31 351 ASN A N 1
ATOM 2792 C CA . ASN A 1 351 ? 19.125 -30.031 8.992 1 98.31 351 ASN A CA 1
ATOM 2793 C C . ASN A 1 351 ? 18.531 -31.391 8.648 1 98.31 351 ASN A C 1
ATOM 2795 O O . ASN A 1 351 ? 18.984 -32.406 9.172 1 98.31 351 ASN A O 1
ATOM 2799 N N . ALA A 1 352 ? 17.578 -31.406 7.793 1 98.31 352 ALA A N 1
ATOM 2800 C CA . ALA A 1 352 ? 16.938 -32.656 7.375 1 98.31 352 ALA A CA 1
ATOM 2801 C C . ALA A 1 352 ? 17.75 -33.344 6.289 1 98.31 352 ALA A C 1
ATOM 2803 O O . ALA A 1 352 ? 17.375 -34.406 5.816 1 98.31 352 ALA A O 1
ATOM 2804 N N . GLY A 1 353 ? 18.828 -32.719 5.852 1 98.5 353 GLY A N 1
ATOM 2805 C CA . GLY A 1 353 ? 19.75 -33.312 4.91 1 98.5 353 GLY A CA 1
ATOM 2806 C C . GLY A 1 353 ? 19.406 -33.031 3.461 1 98.5 353 GLY A C 1
ATOM 2807 O O . GLY A 1 353 ? 19.938 -33.656 2.549 1 98.5 353 GLY A O 1
ATOM 2808 N N . TRP A 1 354 ? 18.547 -32.062 3.221 1 98.81 354 TRP A N 1
ATOM 2809 C CA . TRP A 1 354 ? 18.141 -31.734 1.864 1 98.81 354 TRP A CA 1
ATOM 2810 C C . TRP A 1 354 ? 18.891 -30.516 1.352 1 98.81 354 TRP A C 1
ATOM 2812 O O . TRP A 1 354 ? 19.141 -29.578 2.107 1 98.81 354 TRP A O 1
ATOM 2822 N N . SER A 1 355 ? 19.266 -30.578 0.052 1 98.69 355 SER A N 1
ATOM 2823 C CA . SER A 1 355 ? 19.703 -29.344 -0.599 1 98.69 355 SER A CA 1
ATOM 2824 C C . SER A 1 355 ? 18.562 -28.344 -0.719 1 98.69 355 SER A C 1
ATOM 2826 O O . SER A 1 355 ? 17.438 -28.719 -1.049 1 98.69 355 SER A O 1
ATOM 2828 N N . THR A 1 356 ? 18.828 -27.078 -0.447 1 98.25 356 THR A N 1
ATOM 2829 C CA . THR A 1 356 ? 17.797 -26.047 -0.564 1 98.25 356 THR A CA 1
ATOM 2830 C C . THR A 1 356 ? 17.5 -25.75 -2.029 1 98.25 356 THR A C 1
ATOM 2832 O O . THR A 1 356 ? 16.547 -25.031 -2.342 1 98.25 356 THR A O 1
ATOM 2835 N N . GLU A 1 357 ? 18.266 -26.344 -2.893 1 97.62 357 GLU A N 1
ATOM 2836 C CA . GLU A 1 357 ? 17.984 -26.281 -4.324 1 97.62 357 GLU A CA 1
ATOM 2837 C C . GLU A 1 357 ? 16.625 -26.891 -4.641 1 97.62 357 GLU A C 1
ATOM 2839 O O . GLU A 1 357 ? 15.992 -26.547 -5.641 1 97.62 357 GLU A O 1
ATOM 2844 N N . ASN A 1 358 ? 16.125 -27.781 -3.777 1 98.31 358 ASN A N 1
ATOM 2845 C CA . ASN A 1 358 ? 14.859 -28.469 -3.98 1 98.31 358 ASN A CA 1
ATOM 2846 C C . ASN A 1 358 ? 13.664 -27.562 -3.756 1 98.31 358 ASN A C 1
ATOM 2848 O O . ASN A 1 358 ? 12.547 -27.875 -4.168 1 98.31 358 ASN A O 1
ATOM 2852 N N . VAL A 1 359 ? 13.93 -26.406 -3.125 1 97.88 359 VAL A N 1
ATOM 2853 C CA . VAL A 1 359 ? 12.828 -25.609 -2.602 1 97.88 359 VAL A CA 1
ATOM 2854 C C . VAL A 1 359 ? 12.867 -24.203 -3.201 1 97.88 359 VAL A C 1
ATOM 2856 O O . VAL A 1 359 ? 13.914 -23.547 -3.182 1 97.88 359 VAL A O 1
ATOM 2859 N N . THR A 1 360 ? 11.828 -23.766 -3.773 1 97.88 360 THR A N 1
ATOM 2860 C CA . THR A 1 360 ? 11.602 -22.391 -4.188 1 97.88 360 THR A CA 1
ATOM 2861 C C . THR A 1 360 ? 10.562 -21.719 -3.299 1 97.88 360 THR A C 1
ATOM 2863 O O . THR A 1 360 ? 9.695 -22.391 -2.734 1 97.88 360 THR A O 1
ATOM 2866 N N . PHE A 1 361 ? 10.648 -20.406 -3.145 1 98.12 361 PHE A N 1
ATOM 2867 C CA . PHE A 1 361 ? 9.734 -19.688 -2.271 1 98.12 361 PHE A CA 1
ATOM 2868 C C . PHE A 1 361 ? 8.859 -18.734 -3.076 1 98.12 361 PHE A C 1
ATOM 2870 O O . PHE A 1 361 ? 9.305 -18.188 -4.09 1 98.12 361 PHE A O 1
ATOM 2877 N N . GLY A 1 362 ? 7.641 -18.594 -2.76 1 97.44 362 GLY A N 1
ATOM 2878 C CA . GLY A 1 362 ? 6.754 -17.516 -3.133 1 97.44 362 GLY A CA 1
ATOM 2879 C C . GLY A 1 362 ? 6.352 -16.641 -1.957 1 97.44 362 GLY A C 1
ATOM 2880 O O . GLY A 1 362 ? 5.961 -17.156 -0.905 1 97.44 362 GLY A O 1
ATOM 2881 N N . SER A 1 363 ? 6.535 -15.367 -2.109 1 97.56 363 SER A N 1
ATOM 2882 C CA . SER A 1 363 ? 6.191 -14.453 -1.026 1 97.56 363 SER A CA 1
ATOM 2883 C C . SER A 1 363 ? 5.168 -13.414 -1.4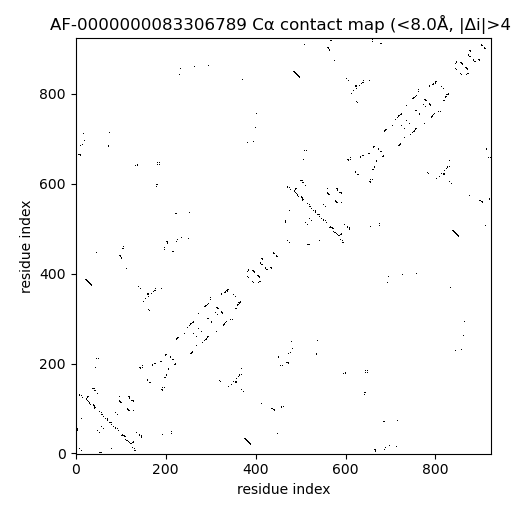81 1 97.56 363 SER A C 1
ATOM 2885 O O . SER A 1 363 ? 5.297 -12.844 -2.566 1 97.56 363 SER A O 1
ATOM 2887 N N . GLY A 1 364 ? 4.164 -13.195 -0.7 1 96.31 364 GLY A N 1
ATOM 2888 C CA . GLY A 1 364 ? 3.092 -12.273 -1.044 1 96.31 364 GLY A CA 1
ATOM 2889 C C . GLY A 1 364 ? 3.135 -10.984 -0.248 1 96.31 364 GLY A C 1
ATOM 2890 O O . GLY A 1 364 ? 4.047 -10.172 -0.417 1 96.31 364 GLY A O 1
ATOM 2891 N N . GLY A 1 365 ? 2.199 -10.914 0.729 1 95.19 365 GLY A N 1
ATOM 2892 C CA . GLY A 1 365 ? 2.07 -9.711 1.532 1 95.19 365 GLY A CA 1
ATOM 2893 C C . GLY A 1 365 ? 3.338 -9.352 2.285 1 95.19 365 GLY A C 1
ATOM 2894 O O . GLY A 1 365 ? 3.666 -8.18 2.439 1 95.19 365 GLY A O 1
ATOM 2895 N N . ALA A 1 366 ? 4.078 -10.297 2.732 1 96.81 366 ALA A N 1
ATOM 2896 C CA . ALA A 1 366 ? 5.293 -10.039 3.504 1 96.81 366 ALA A CA 1
ATOM 2897 C C . ALA A 1 366 ? 6.371 -9.398 2.633 1 96.81 366 ALA A C 1
ATOM 2899 O O . ALA A 1 366 ? 7.242 -8.688 3.137 1 96.81 366 ALA A O 1
ATOM 2900 N N . LEU A 1 367 ? 6.258 -9.664 1.354 1 98.06 367 LEU A N 1
ATOM 2901 C CA . LEU A 1 367 ? 7.23 -9.102 0.422 1 98.06 367 LEU A CA 1
ATOM 2902 C C . LEU A 1 367 ? 6.828 -7.691 0.001 1 98.06 367 LEU A C 1
ATOM 2904 O O . LEU A 1 367 ? 7.652 -6.777 0.016 1 98.06 367 LEU A O 1
ATOM 2908 N N . LEU A 1 368 ? 5.551 -7.488 -0.319 1 98.25 368 LEU A N 1
ATOM 2909 C CA . LEU A 1 368 ? 5.18 -6.254 -1 1 98.25 368 LEU A CA 1
ATOM 2910 C C . LEU A 1 368 ? 4.391 -5.336 -0.071 1 98.25 368 LEU A C 1
ATOM 2912 O O . LEU A 1 368 ? 4.414 -4.113 -0.229 1 98.25 368 LEU A O 1
ATOM 2916 N N . GLN A 1 369 ? 3.678 -5.879 0.891 1 98.12 369 GLN A N 1
ATOM 2917 C CA . GLN A 1 369 ? 2.666 -5.043 1.528 1 98.12 369 GLN A CA 1
ATOM 2918 C C . GLN A 1 369 ? 2.998 -4.805 2.998 1 98.12 369 GLN A C 1
ATOM 2920 O O . GLN A 1 369 ? 2.736 -3.723 3.531 1 98.12 369 GLN A O 1
ATOM 2925 N N . LYS A 1 370 ? 3.527 -5.836 3.727 1 97.44 370 LYS A N 1
ATOM 2926 C CA . LYS A 1 370 ? 3.732 -5.754 5.172 1 97.44 370 LYS A CA 1
ATOM 2927 C C . LYS A 1 370 ? 4.992 -4.961 5.5 1 97.44 370 LYS A C 1
ATOM 2929 O O . LYS A 1 370 ? 5.812 -5.395 6.312 1 97.44 370 LYS A O 1
ATOM 2934 N N . VAL A 1 371 ? 5.27 -3.924 4.727 1 97.81 371 VAL A N 1
ATOM 2935 C CA . VAL A 1 371 ? 6.305 -2.922 4.973 1 97.81 371 VAL A CA 1
ATOM 2936 C C . VAL A 1 371 ? 5.664 -1.543 5.113 1 97.81 371 VAL A C 1
ATOM 2938 O O . VAL A 1 371 ? 4.531 -1.328 4.672 1 97.81 371 VAL A O 1
ATOM 2941 N N . ASN A 1 372 ? 6.297 -0.683 5.766 1 97.56 372 ASN A N 1
ATOM 2942 C CA . ASN A 1 372 ? 5.879 0.708 5.902 1 97.56 372 ASN A CA 1
ATOM 2943 C C . ASN A 1 372 ? 7.078 1.646 5.996 1 97.56 372 ASN A C 1
ATOM 2945 O O . ASN A 1 372 ? 8.227 1.197 5.988 1 97.56 372 ASN A O 1
ATOM 2949 N N . ARG A 1 373 ? 6.867 2.893 6.043 1 96.19 373 ARG A N 1
ATOM 2950 C CA . ARG A 1 373 ? 7.93 3.891 5.992 1 96.19 373 ARG A CA 1
ATOM 2951 C C . ARG A 1 373 ? 8.898 3.723 7.156 1 96.19 373 ARG A C 1
ATOM 2953 O O . ARG A 1 373 ? 10.094 3.994 7.023 1 96.19 373 ARG A O 1
ATOM 2960 N N . ASP A 1 374 ? 8.43 3.199 8.289 1 95.31 374 ASP A N 1
ATOM 2961 C CA . ASP A 1 374 ? 9.242 3.031 9.492 1 95.31 374 ASP A CA 1
ATOM 2962 C C . ASP A 1 374 ? 10.07 1.752 9.414 1 95.31 374 ASP A C 1
ATOM 2964 O O . ASP A 1 374 ? 10.984 1.547 10.227 1 95.31 374 ASP A O 1
ATOM 2968 N N . THR A 1 375 ? 9.766 0.891 8.422 1 97.94 375 THR A N 1
ATOM 2969 C CA . THR A 1 375 ? 10.578 -0.307 8.242 1 97.94 375 THR A CA 1
ATOM 2970 C C . THR A 1 375 ? 12.047 0.058 8.086 1 97.94 375 THR A C 1
ATOM 2972 O O . THR A 1 375 ? 12.922 -0.602 8.656 1 97.94 375 THR A O 1
ATOM 2975 N N . GLN A 1 376 ? 12.328 1.14 7.297 1 98 376 GLN A N 1
ATOM 2976 C CA . GLN A 1 376 ? 13.688 1.646 7.141 1 98 376 GLN A CA 1
ATOM 2977 C C . GLN A 1 376 ? 13.812 3.068 7.68 1 98 376 GLN A C 1
ATOM 2979 O O . GLN A 1 376 ? 14.758 3.783 7.348 1 98 376 GLN A O 1
ATOM 2984 N N . LYS A 1 377 ? 12.812 3.48 8.461 1 96.56 377 LYS A N 1
ATOM 2985 C CA . LYS A 1 377 ? 12.797 4.785 9.117 1 96.56 377 LYS A CA 1
ATOM 2986 C C . LYS A 1 377 ? 13.258 5.883 8.156 1 96.56 377 LYS A C 1
ATOM 2988 O O . LYS A 1 377 ? 14.172 6.652 8.477 1 96.56 377 LYS A O 1
ATOM 2993 N N . CYS A 1 378 ? 12.648 5.953 7.051 1 97.19 378 CYS A N 1
ATOM 2994 C CA . CYS A 1 378 ? 12.992 6.93 6.023 1 97.19 378 CYS A CA 1
ATOM 2995 C C . CYS A 1 378 ? 12.57 8.336 6.441 1 97.19 378 CYS A C 1
ATOM 2997 O O . CYS A 1 378 ? 11.523 8.508 7.066 1 97.19 378 CYS A O 1
ATOM 2999 N N . ALA A 1 379 ? 13.43 9.336 6.094 1 95 379 ALA A N 1
ATOM 3000 C CA . ALA A 1 379 ? 13.141 10.719 6.457 1 95 379 ALA A CA 1
ATOM 3001 C C . ALA A 1 379 ? 13.57 11.68 5.352 1 95 379 ALA A C 1
ATOM 3003 O O . ALA A 1 379 ? 14.594 11.461 4.691 1 95 379 ALA A O 1
ATOM 3004 N N . TYR A 1 380 ? 12.828 12.641 5.086 1 97.38 380 TYR A N 1
ATOM 3005 C CA . TYR A 1 380 ? 13.094 13.805 4.25 1 97.38 380 TYR A CA 1
ATOM 3006 C C . TYR A 1 380 ? 13.172 15.078 5.09 1 97.38 380 TYR A C 1
ATOM 3008 O O . TYR A 1 380 ? 12.195 15.469 5.73 1 97.38 380 TYR A O 1
ATOM 3016 N N . LYS A 1 381 ? 14.359 15.734 5.145 1 96.56 381 LYS A N 1
ATOM 3017 C CA . LYS A 1 381 ? 14.578 16.844 6.059 1 96.56 381 LYS A CA 1
ATOM 3018 C C . LYS A 1 381 ? 15.242 18.031 5.344 1 96.56 381 LYS A C 1
ATOM 3020 O O . LYS A 1 381 ? 16.172 17.828 4.551 1 96.56 381 LYS A O 1
ATOM 3025 N N . THR A 1 382 ? 14.711 19.156 5.625 1 97.44 382 THR A N 1
ATOM 3026 C CA . THR A 1 382 ? 15.43 20.344 5.191 1 97.44 382 THR A CA 1
ATOM 3027 C C . THR A 1 382 ? 16.75 20.484 5.949 1 97.44 382 THR A C 1
ATOM 3029 O O . THR A 1 382 ? 16.797 20.312 7.168 1 97.44 382 THR A O 1
ATOM 3032 N N . CYS A 1 383 ? 17.828 20.797 5.176 1 97.62 383 CYS A N 1
ATOM 3033 C CA . CYS A 1 383 ? 19.125 20.797 5.84 1 97.62 383 CYS A CA 1
ATOM 3034 C C . CYS A 1 383 ? 19.844 22.125 5.609 1 97.62 383 CYS A C 1
ATOM 3036 O O . CYS A 1 383 ? 20.844 22.406 6.277 1 97.62 383 CYS A O 1
ATOM 3038 N N . LEU A 1 384 ? 19.422 22.906 4.723 1 98.25 384 LEU A N 1
ATOM 3039 C CA . LEU A 1 384 ? 20.094 24.156 4.402 1 98.25 384 LEU A CA 1
ATOM 3040 C C . LEU A 1 384 ? 19.094 25.172 3.859 1 98.25 384 LEU A C 1
ATOM 3042 O O . LEU A 1 384 ? 18.188 24.828 3.092 1 98.25 384 LEU A O 1
ATOM 3046 N N . ALA A 1 385 ? 19.219 26.438 4.266 1 98.25 385 ALA A N 1
ATOM 3047 C CA . ALA A 1 385 ? 18.453 27.562 3.734 1 98.25 385 ALA A CA 1
ATOM 3048 C C . ALA A 1 385 ? 19.344 28.781 3.531 1 98.25 385 ALA A C 1
ATOM 3050 O O . ALA A 1 385 ? 20.422 28.875 4.125 1 98.25 385 ALA A O 1
ATOM 3051 N N . ILE A 1 386 ? 19.047 29.578 2.59 1 98.44 386 ILE A N 1
ATOM 3052 C CA . ILE A 1 386 ? 19.625 30.922 2.494 1 98.44 386 ILE A CA 1
ATOM 3053 C C . ILE A 1 386 ? 18.547 31.953 2.822 1 98.44 386 ILE A C 1
ATOM 3055 O O . ILE A 1 386 ? 17.516 32.031 2.146 1 98.44 386 ILE A O 1
ATOM 3059 N N . VAL A 1 387 ? 18.734 32.688 3.887 1 97.5 387 VAL A N 1
ATOM 3060 C CA . VAL A 1 387 ? 17.828 33.75 4.355 1 97.5 387 VAL A CA 1
ATOM 3061 C C . VAL A 1 387 ? 18.531 35.094 4.363 1 97.5 387 VAL A C 1
ATOM 3063 O O . VAL A 1 387 ? 19.578 35.25 5.004 1 97.5 387 VAL A O 1
ATOM 3066 N N . GLU A 1 388 ? 18.016 36.031 3.645 1 97.19 388 GLU A N 1
ATOM 3067 C CA . GLU A 1 388 ? 18.641 37.344 3.52 1 97.19 388 GLU A CA 1
ATOM 3068 C C . GLU A 1 388 ? 20.109 37.219 3.117 1 97.19 388 GLU A C 1
ATOM 3070 O O . GLU A 1 388 ? 20.984 37.844 3.725 1 97.19 388 GLU A O 1
ATOM 3075 N N . GLY A 1 389 ? 20.344 36.281 2.236 1 96.69 389 GLY A N 1
ATOM 3076 C CA . GLY A 1 389 ? 21.656 36.094 1.648 1 96.69 389 GLY A CA 1
ATOM 3077 C C . GLY A 1 389 ? 22.609 35.312 2.531 1 96.69 389 GLY A C 1
ATOM 3078 O O . GLY A 1 389 ? 23.75 35.062 2.141 1 96.69 389 GLY A O 1
ATOM 3079 N N . LYS A 1 390 ? 22.172 34.906 3.674 1 96.94 390 LYS A N 1
ATOM 3080 C CA . LYS A 1 390 ? 23.031 34.219 4.605 1 96.94 390 LYS A CA 1
ATOM 3081 C C . LYS A 1 390 ? 22.641 32.75 4.715 1 96.94 390 LYS A C 1
ATOM 3083 O O . LYS A 1 390 ? 21.453 32.406 4.793 1 96.94 390 LYS A O 1
ATOM 3088 N N . LYS A 1 391 ? 23.672 31.953 4.762 1 96 391 LYS A N 1
ATOM 3089 C CA . LYS A 1 391 ? 23.438 30.516 4.93 1 96 391 LYS A CA 1
ATOM 3090 C C . LYS A 1 391 ? 22.953 30.203 6.344 1 96 391 LYS A C 1
ATOM 3092 O O . LYS A 1 391 ? 23.484 30.75 7.316 1 96 391 LYS A O 1
ATOM 3097 N N . VAL A 1 392 ? 21.906 29.406 6.352 1 95.31 392 VAL A N 1
ATOM 3098 C CA . VAL A 1 392 ? 21.359 28.938 7.617 1 95.31 392 VAL A CA 1
ATOM 3099 C C . VAL A 1 392 ? 21.375 27.406 7.656 1 95.31 392 VAL A C 1
ATOM 3101 O O . VAL A 1 392 ? 20.797 26.75 6.789 1 95.31 392 VAL A O 1
ATOM 3104 N N . ASP A 1 393 ? 22.078 26.859 8.68 1 92.81 393 ASP A N 1
ATOM 3105 C CA . ASP A 1 393 ? 22 25.422 8.938 1 92.81 393 ASP A CA 1
ATOM 3106 C C . ASP A 1 393 ? 20.656 25.062 9.578 1 92.81 393 ASP A C 1
ATOM 3108 O O . ASP A 1 393 ? 20.344 25.531 10.672 1 92.81 393 ASP A O 1
ATOM 3112 N N . VAL A 1 394 ? 19.953 24.266 8.898 1 92.69 394 VAL A N 1
ATOM 3113 C CA . VAL A 1 394 ? 18.625 23.891 9.367 1 92.69 394 VAL A CA 1
ATOM 3114 C C . VAL A 1 394 ? 18.672 22.469 9.953 1 92.69 394 VAL A C 1
ATOM 3116 O O . VAL A 1 394 ? 19.094 21.531 9.289 1 92.69 394 VAL A O 1
ATOM 3119 N N . PHE A 1 395 ? 18.266 22.297 11.195 1 89.81 395 PHE A N 1
ATOM 3120 C CA . PHE A 1 395 ? 18.234 20.969 11.805 1 89.81 395 PHE A CA 1
ATOM 3121 C C . PHE A 1 395 ? 17.266 20.922 12.977 1 89.81 395 PHE A C 1
ATOM 3123 O O . PHE A 1 395 ? 16.969 21.969 13.578 1 89.81 395 PHE A O 1
ATOM 3130 N N . LYS A 1 396 ? 16.703 19.797 13.203 1 86.5 396 LYS A N 1
ATOM 3131 C CA . LYS A 1 396 ? 15.867 19.531 14.375 1 86.5 396 LYS A CA 1
ATOM 3132 C C . LYS A 1 396 ? 16.656 18.797 15.453 1 86.5 396 LYS A C 1
ATOM 3134 O O . LYS A 1 396 ? 17.5 17.953 15.148 1 86.5 396 LYS A O 1
ATOM 3139 N N . ASP A 1 397 ? 16.391 19.172 16.719 1 84.75 397 ASP A N 1
ATOM 3140 C CA . ASP A 1 397 ? 17.031 18.547 17.875 1 84.75 397 ASP A CA 1
ATOM 3141 C C . ASP A 1 397 ? 16.078 18.5 19.062 1 84.75 397 ASP A C 1
ATOM 3143 O O . ASP A 1 397 ? 16.266 19.219 20.062 1 84.75 397 ASP A O 1
ATOM 3147 N N . PRO A 1 398 ? 15.117 17.594 18.984 1 80.25 398 PRO A N 1
ATOM 3148 C CA . PRO A 1 398 ? 14.102 17.562 20.031 1 80.25 398 PRO A CA 1
ATOM 3149 C C . PRO A 1 398 ? 14.648 17.031 21.359 1 80.25 398 PRO A C 1
ATOM 3151 O O . PRO A 1 398 ? 15.328 16.016 21.391 1 80.25 398 PRO A O 1
ATOM 3154 N N . ILE A 1 399 ? 14.32 17.656 22.422 1 77.81 399 ILE A N 1
ATOM 3155 C CA . ILE A 1 399 ? 14.773 17.234 23.734 1 77.81 399 ILE A CA 1
ATOM 3156 C C . ILE A 1 399 ? 14.016 15.969 24.156 1 77.81 399 ILE A C 1
ATOM 3158 O O . ILE A 1 399 ? 14.523 15.164 24.938 1 77.81 399 ILE A O 1
ATOM 3162 N N . THR A 1 400 ? 12.883 15.805 23.609 1 73.88 400 THR A N 1
ATOM 3163 C CA . THR A 1 400 ? 12.008 14.703 24 1 73.88 400 THR A CA 1
ATOM 3164 C C . THR A 1 400 ? 12.398 13.422 23.281 1 73.88 400 THR A C 1
ATOM 3166 O O . THR A 1 400 ? 11.945 12.336 23.656 1 73.88 400 THR A O 1
ATOM 3169 N N . ASP A 1 401 ? 13.203 13.562 22.156 1 75.75 401 ASP A N 1
ATOM 3170 C CA . ASP A 1 401 ? 13.641 12.414 21.375 1 75.75 401 ASP A CA 1
ATOM 3171 C C . ASP A 1 401 ? 15.047 12.641 20.812 1 75.75 401 ASP A C 1
ATOM 3173 O O . ASP A 1 401 ? 15.203 12.852 19.609 1 75.75 401 ASP A O 1
ATOM 3177 N N . PRO A 1 402 ? 16.109 12.445 21.562 1 70.56 402 PRO A N 1
ATOM 3178 C CA . PRO A 1 402 ? 17.469 12.766 21.125 1 70.56 402 PRO A CA 1
ATOM 3179 C C . PRO A 1 402 ? 17.922 11.914 19.953 1 70.56 402 PRO A C 1
ATOM 3181 O O . PRO A 1 402 ? 18.781 12.352 19.172 1 70.56 402 PRO A O 1
ATOM 3184 N N . GLY A 1 403 ? 17.469 10.75 19.781 1 68.75 403 GLY A N 1
ATOM 3185 C CA . GLY A 1 403 ? 17.891 9.875 18.703 1 68.75 403 GLY A CA 1
ATOM 3186 C C . GLY A 1 403 ? 17.375 10.328 17.344 1 68.75 403 GLY A C 1
ATOM 3187 O O . GLY A 1 403 ? 17.781 9.805 16.312 1 68.75 403 GLY A O 1
ATOM 3188 N N . LYS A 1 404 ? 16.781 11.57 17.328 1 75.38 404 LYS A N 1
ATOM 3189 C CA . LYS A 1 404 ? 16.125 12 16.094 1 75.38 404 LYS A CA 1
ATOM 3190 C C . LYS A 1 404 ? 16.719 13.305 15.578 1 75.38 404 LYS A C 1
ATOM 3192 O O . LYS A 1 404 ? 16.078 14.031 14.812 1 75.38 404 LYS A O 1
ATOM 3197 N N . LYS A 1 405 ? 17.953 13.516 15.875 1 83 405 LYS A N 1
ATOM 3198 C CA . LYS A 1 405 ? 18.625 14.68 15.328 1 83 405 LYS A CA 1
ATOM 3199 C C . LYS A 1 405 ? 18.844 14.539 13.82 1 83 405 LYS A C 1
ATOM 3201 O O . LYS A 1 405 ? 19.203 13.453 13.344 1 83 405 LYS A O 1
ATOM 3206 N N . SER A 1 406 ? 18.609 15.688 13.07 1 89.56 406 SER A N 1
ATOM 3207 C CA . SER A 1 406 ? 18.766 15.633 11.617 1 89.56 406 SER A CA 1
ATOM 3208 C C . SER A 1 406 ? 20.109 16.219 11.188 1 89.56 406 SER A C 1
ATOM 3210 O O . SER A 1 406 ? 20.734 16.984 11.938 1 89.56 406 SER A O 1
ATOM 3212 N N . LYS A 1 407 ? 20.641 15.875 10.047 1 92.44 407 LYS A N 1
ATOM 3213 C CA . LYS A 1 407 ? 21.859 16.422 9.453 1 92.44 407 LYS A CA 1
ATOM 3214 C C . LYS A 1 407 ? 21.625 17.828 8.922 1 92.44 407 LYS A C 1
ATOM 3216 O O . LYS A 1 407 ? 20.484 18.219 8.656 1 92.44 407 LYS A O 1
ATOM 3221 N N . THR A 1 408 ? 22.719 18.5 8.789 1 94.25 408 THR A N 1
ATOM 3222 C CA . THR A 1 408 ? 22.562 19.875 8.336 1 94.25 408 THR A CA 1
ATOM 3223 C C . THR A 1 408 ? 23.688 20.266 7.387 1 94.25 408 THR A C 1
ATOM 3225 O O . THR A 1 408 ? 24.75 19.641 7.387 1 94.25 408 THR A O 1
ATOM 3228 N N . GLY A 1 409 ? 23.391 21.219 6.535 1 95.75 409 GLY A N 1
ATOM 3229 C CA . GLY A 1 409 ? 24.375 21.766 5.613 1 95.75 409 GLY A CA 1
ATOM 3230 C C . GLY A 1 409 ? 24.203 21.266 4.195 1 95.75 409 GLY A C 1
ATOM 3231 O O . GLY A 1 409 ? 23.188 20.672 3.857 1 95.75 409 GLY A O 1
ATOM 3232 N N . ASN A 1 410 ? 25.125 21.688 3.359 1 97.75 410 ASN A N 1
ATOM 3233 C CA . ASN A 1 410 ? 25.125 21.25 1.965 1 97.75 410 ASN A CA 1
ATOM 3234 C C . ASN A 1 410 ? 25.656 19.828 1.825 1 97.75 410 ASN A C 1
ATOM 3236 O O . ASN A 1 410 ? 26.828 19.625 1.465 1 97.75 410 ASN A O 1
ATOM 3240 N N . LEU A 1 411 ? 24.75 18.906 1.884 1 97.94 411 LEU A N 1
ATOM 3241 C CA . LEU A 1 411 ? 25.125 17.5 2.053 1 97.94 411 LEU A CA 1
ATOM 3242 C C . LEU A 1 411 ? 25.391 16.844 0.704 1 97.94 411 LEU A C 1
ATOM 3244 O O . LEU A 1 411 ? 24.75 17.188 -0.297 1 97.94 411 LEU A O 1
ATOM 3248 N N . THR A 1 412 ? 26.312 15.914 0.679 1 97.94 412 THR A N 1
ATOM 3249 C CA . THR A 1 412 ? 26.578 15 -0.427 1 97.94 412 THR A CA 1
ATOM 3250 C C . THR A 1 412 ? 27.031 13.641 0.095 1 97.94 412 THR A C 1
ATOM 3252 O O . THR A 1 412 ? 27.062 13.414 1.306 1 97.94 412 THR A O 1
ATOM 3255 N N . LEU A 1 413 ? 27.125 12.695 -0.803 1 98.56 413 LEU A N 1
ATOM 3256 C CA . LEU A 1 413 ? 27.609 11.359 -0.491 1 98.56 413 LEU A CA 1
ATOM 3257 C C . LEU A 1 413 ? 28.891 11.055 -1.249 1 98.56 413 LEU A C 1
ATOM 3259 O O . LEU A 1 413 ? 28.969 11.258 -2.463 1 98.56 413 LEU A O 1
ATOM 3263 N N . VAL A 1 414 ? 29.891 10.57 -0.517 1 98.25 414 VAL A N 1
ATOM 3264 C CA . VAL A 1 414 ? 31.156 10.258 -1.163 1 98.25 414 VAL A CA 1
ATOM 3265 C C . VAL A 1 414 ? 31.547 8.812 -0.857 1 98.25 414 VAL A C 1
ATOM 3267 O O . VAL A 1 414 ? 31.062 8.227 0.113 1 98.25 414 VAL A O 1
ATOM 3270 N N . SER A 1 415 ? 32.281 8.273 -1.724 1 97.38 415 SER A N 1
ATOM 3271 C CA . SER A 1 415 ? 32.906 6.977 -1.518 1 97.38 415 SER A CA 1
ATOM 3272 C C . SER A 1 415 ? 34.438 7.113 -1.441 1 97.38 415 SER A C 1
ATOM 3274 O O . SER A 1 415 ? 35.031 7.875 -2.205 1 97.38 415 SER A O 1
ATOM 3276 N N . GLU A 1 416 ? 35.031 6.492 -0.421 1 95.06 416 GLU A N 1
ATOM 3277 C CA . GLU A 1 416 ? 36.469 6.41 -0.244 1 95.06 416 GLU A CA 1
ATOM 3278 C C . GLU A 1 416 ? 36.875 5.02 0.225 1 95.06 416 GLU A C 1
ATOM 3280 O O . GLU A 1 416 ? 36.469 4.562 1.292 1 95.06 416 GLU A O 1
ATOM 3285 N N . ASN A 1 417 ? 37.75 4.336 -0.53 1 92.88 417 ASN A N 1
ATOM 3286 C CA . ASN A 1 417 ? 38.219 2.996 -0.213 1 92.88 417 ASN A CA 1
ATOM 3287 C C . ASN A 1 417 ? 37.062 2.035 0.056 1 92.88 417 ASN A C 1
ATOM 3289 O O . ASN A 1 417 ? 37.125 1.272 1.023 1 92.88 417 ASN A O 1
ATOM 3293 N N . GLY A 1 418 ? 36 2.223 -0.652 1 88.38 418 GLY A N 1
ATOM 3294 C CA . GLY A 1 418 ? 34.875 1.306 -0.551 1 88.38 418 GLY A CA 1
ATOM 3295 C C . GLY A 1 418 ? 33.875 1.7 0.523 1 88.38 418 GLY A C 1
ATOM 3296 O O . GLY A 1 418 ? 32.844 1.042 0.695 1 88.38 418 GLY A O 1
ATOM 3297 N N . PHE A 1 419 ? 34.156 2.777 1.16 1 94.81 419 PHE A N 1
ATOM 3298 C CA . PHE A 1 419 ? 33.25 3.213 2.238 1 94.81 419 PHE A CA 1
ATOM 3299 C C . PHE A 1 419 ? 32.5 4.461 1.831 1 94.81 419 PHE A C 1
ATOM 3301 O O . PHE A 1 419 ? 33.062 5.391 1.258 1 94.81 419 PHE A O 1
ATOM 3308 N N . LEU A 1 420 ? 31.188 4.375 2.098 1 97.75 420 LEU A N 1
ATOM 3309 C CA . LEU A 1 420 ? 30.328 5.512 1.793 1 97.75 420 LEU A CA 1
ATOM 3310 C C . LEU A 1 420 ? 30.125 6.387 3.023 1 97.75 420 LEU A C 1
ATOM 3312 O O . LEU A 1 420 ? 30 5.879 4.141 1 97.75 420 LEU A O 1
ATOM 3316 N N . SER A 1 421 ? 30.125 7.703 2.789 1 97.75 421 SER A N 1
ATOM 3317 C CA . SER A 1 421 ? 29.891 8.633 3.893 1 97.75 421 SER A CA 1
ATOM 3318 C C . SER A 1 421 ? 29.203 9.906 3.408 1 97.75 421 SER A C 1
ATOM 3320 O O . SER A 1 421 ? 29.547 10.445 2.357 1 97.75 421 SER A O 1
ATOM 3322 N N . THR A 1 422 ? 28.219 10.281 4.145 1 98.25 422 THR A N 1
ATOM 3323 C CA . THR A 1 422 ? 27.625 11.594 3.914 1 98.25 422 THR A CA 1
ATOM 3324 C C . THR A 1 422 ? 28.484 12.695 4.512 1 98.25 422 THR A C 1
ATOM 3326 O O . THR A 1 422 ? 28.828 12.656 5.695 1 98.25 422 THR A O 1
ATOM 3329 N N . ILE A 1 423 ? 28.828 13.68 3.752 1 97.75 423 ILE A N 1
ATOM 3330 C CA . ILE A 1 423 ? 29.625 14.812 4.195 1 97.75 423 ILE A CA 1
ATOM 3331 C C . ILE A 1 423 ? 29.031 16.109 3.645 1 97.75 423 ILE A C 1
ATOM 3333 O O . ILE A 1 423 ? 28.125 16.078 2.818 1 97.75 423 ILE A O 1
ATOM 3337 N N . LYS A 1 424 ? 29.484 17.219 4.195 1 97.44 424 LYS A N 1
ATOM 3338 C CA . LYS A 1 424 ? 29.188 18.5 3.555 1 97.44 424 LYS A CA 1
ATOM 3339 C C . LYS A 1 424 ? 30.047 18.688 2.309 1 97.44 424 LYS A C 1
ATOM 3341 O O . LYS A 1 424 ? 31.219 18.328 2.293 1 97.44 424 LYS A O 1
ATOM 3346 N N . GLN A 1 425 ? 29.438 19.281 1.338 1 96.38 425 GLN A N 1
ATOM 3347 C CA . GLN A 1 425 ? 30.094 19.469 0.057 1 96.38 425 GLN A CA 1
ATOM 3348 C C . GLN A 1 425 ? 31.453 20.172 0.24 1 96.38 425 GLN A C 1
ATOM 3350 O O . GLN A 1 425 ? 32.406 19.844 -0.451 1 96.38 425 GLN A O 1
ATOM 3355 N N . GLU A 1 426 ? 31.547 21.094 1.176 1 95.81 426 GLU A N 1
ATOM 3356 C CA . GLU A 1 426 ? 32.75 21.891 1.401 1 95.81 426 GLU A CA 1
ATOM 3357 C C . GLU A 1 426 ? 33.844 21.047 2.01 1 95.81 426 GLU A C 1
ATOM 3359 O O . GLU A 1 426 ? 35.031 21.438 1.979 1 95.81 426 GLU A O 1
ATOM 3364 N N . GLU A 1 427 ? 33.5 19.875 2.486 1 96.31 427 GLU A N 1
ATOM 3365 C CA . GLU A 1 427 ? 34.438 19 3.158 1 96.31 427 GLU A CA 1
ATOM 3366 C C . GLU A 1 427 ? 35 17.953 2.201 1 96.31 427 GLU A C 1
ATOM 3368 O O . GLU A 1 427 ? 35.938 17.234 2.541 1 96.31 427 GLU A O 1
ATOM 3373 N N . LYS A 1 428 ? 34.5 17.906 1.022 1 96.12 428 LYS A N 1
ATOM 3374 C CA . LYS A 1 428 ? 34.906 16.891 0.063 1 96.12 428 LYS A CA 1
ATOM 3375 C C . LYS A 1 428 ? 36.375 17.062 -0.345 1 96.12 428 LYS A C 1
ATOM 3377 O O . LYS A 1 428 ? 36.812 18.188 -0.604 1 96.12 428 LYS A O 1
ATOM 3382 N N . THR A 1 429 ? 37.062 15.945 -0.439 1 95.69 429 THR A N 1
ATOM 3383 C CA . THR A 1 429 ? 38.438 15.953 -0.872 1 95.69 429 THR A CA 1
ATOM 3384 C C . THR A 1 429 ? 38.594 15.359 -2.27 1 95.69 429 THR A C 1
ATOM 3386 O O . THR A 1 429 ? 37.656 14.727 -2.773 1 95.69 429 THR A O 1
ATOM 3389 N N . ASP A 1 430 ? 39.812 15.5 -2.857 1 93.44 430 ASP A N 1
ATOM 3390 C CA . ASP A 1 430 ? 40.062 15.062 -4.23 1 93.44 430 ASP A CA 1
ATOM 3391 C C . ASP A 1 430 ? 40.094 13.539 -4.328 1 93.44 430 ASP A C 1
ATOM 3393 O O . ASP A 1 430 ? 39.812 12.977 -5.387 1 93.44 430 ASP A O 1
ATOM 3397 N N . ASN A 1 431 ? 40.312 12.914 -3.307 1 93.75 431 ASN A N 1
ATOM 3398 C CA . ASN A 1 431 ? 40.438 11.461 -3.312 1 93.75 431 ASN A CA 1
ATOM 3399 C C . ASN A 1 431 ? 39.062 10.797 -3.168 1 93.75 431 ASN A C 1
ATOM 3401 O O . ASN A 1 431 ? 38.906 9.586 -3.35 1 93.75 431 ASN A O 1
ATOM 3405 N N . GLN A 1 432 ? 38.062 11.594 -2.916 1 96 432 GLN A N 1
ATOM 3406 C CA . GLN A 1 432 ? 36.719 11.07 -2.705 1 96 432 GLN 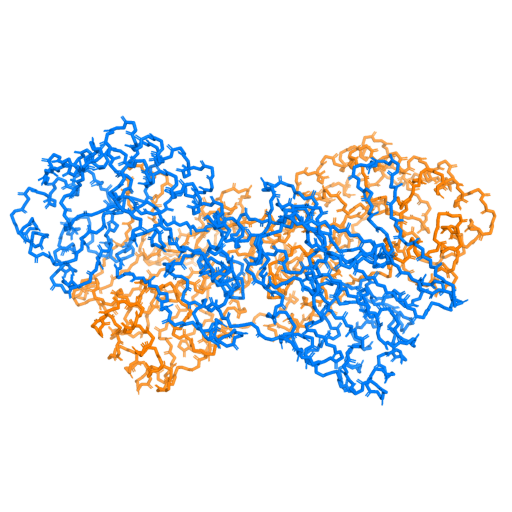A CA 1
ATOM 3407 C C . GLN A 1 432 ? 35.906 11.141 -3.986 1 96 432 GLN A C 1
ATOM 3409 O O . GLN A 1 432 ? 36 12.109 -4.738 1 96 432 GLN A O 1
ATOM 3414 N N . ILE A 1 433 ? 35.25 10.062 -4.227 1 96.56 433 ILE A N 1
ATOM 3415 C CA . ILE A 1 433 ? 34.344 10.016 -5.387 1 96.56 433 ILE A CA 1
ATOM 3416 C C . ILE A 1 433 ? 32.938 10.398 -4.973 1 96.56 433 ILE A C 1
ATOM 3418 O O . ILE A 1 433 ? 32.375 9.805 -4.051 1 96.56 433 ILE A O 1
ATOM 3422 N N . GLU A 1 434 ? 32.375 11.359 -5.645 1 97.12 434 GLU A N 1
ATOM 3423 C CA . GLU A 1 434 ? 31 11.773 -5.352 1 97.12 434 GLU A CA 1
ATOM 3424 C C . GLU A 1 434 ? 29.984 10.812 -5.953 1 97.12 434 GLU A C 1
ATOM 3426 O O . GLU A 1 434 ? 29.984 10.578 -7.164 1 97.12 434 GLU A O 1
ATOM 3431 N N . GLU A 1 435 ? 29.109 10.328 -5.082 1 97.62 435 GLU A N 1
ATOM 3432 C CA . GLU A 1 435 ? 28.156 9.312 -5.508 1 97.62 435 GLU A CA 1
ATOM 3433 C C . GLU A 1 435 ? 26.797 9.938 -5.832 1 97.62 435 GLU A C 1
ATOM 3435 O O . GLU A 1 435 ? 25.969 9.32 -6.504 1 97.62 435 GLU A O 1
ATOM 3440 N N . LEU A 1 436 ? 26.484 11.141 -5.309 1 97.69 436 LEU A N 1
ATOM 3441 C CA . LEU A 1 436 ? 25.281 11.867 -5.699 1 97.69 436 LEU A CA 1
ATOM 3442 C C . LEU A 1 436 ? 25.469 12.555 -7.047 1 97.69 436 LEU A C 1
ATOM 3444 O O . LEU A 1 436 ? 26.375 13.383 -7.199 1 97.69 436 LEU A O 1
ATOM 3448 N N . VAL A 1 437 ? 24.656 12.227 -7.926 1 97.12 437 VAL A N 1
ATOM 3449 C CA . VAL A 1 437 ? 24.75 12.852 -9.242 1 97.12 437 VAL A CA 1
ATOM 3450 C C . VAL A 1 437 ? 23.422 13.508 -9.594 1 97.12 437 VAL A C 1
ATOM 3452 O O . VAL A 1 437 ? 22.359 12.977 -9.273 1 97.12 437 VAL A O 1
ATOM 3455 N N . PRO A 1 438 ? 23.453 14.727 -10.219 1 98.44 438 PRO A N 1
ATOM 3456 C CA . PRO A 1 438 ? 22.188 15.328 -10.656 1 98.44 438 PRO A CA 1
ATOM 3457 C C . PRO A 1 438 ? 21.391 14.422 -11.594 1 98.44 438 PRO A C 1
ATOM 3459 O O . PRO A 1 438 ? 21.922 13.953 -12.602 1 98.44 438 PRO A O 1
ATOM 3462 N N . VAL A 1 439 ? 20.172 14.141 -11.234 1 98.81 439 VAL A N 1
ATOM 3463 C CA . VAL A 1 439 ? 19.375 13.234 -12.039 1 98.81 439 VAL A CA 1
ATOM 3464 C C . VAL A 1 439 ? 18.141 13.961 -12.594 1 98.81 439 VAL A C 1
ATOM 3466 O O . VAL A 1 439 ? 17.484 13.484 -13.516 1 98.81 439 VAL A O 1
ATOM 3469 N N . PHE A 1 440 ? 17.781 15.133 -12.102 1 98.81 440 PHE A N 1
ATOM 3470 C CA . PHE A 1 440 ? 16.609 15.891 -12.508 1 98.81 440 PHE A CA 1
ATOM 3471 C C . PHE A 1 440 ? 16.812 17.375 -12.273 1 98.81 440 PHE A C 1
ATOM 3473 O O . PHE A 1 440 ? 17.422 17.781 -11.273 1 98.81 440 PHE A O 1
ATOM 3480 N N . GLU A 1 441 ? 16.375 18.172 -13.188 1 98.75 441 GLU A N 1
ATOM 3481 C CA . GLU A 1 441 ? 16.438 19.625 -13.008 1 98.75 441 GLU A CA 1
ATOM 3482 C C . GLU A 1 441 ? 15.336 20.328 -13.781 1 98.75 441 GLU A C 1
ATOM 3484 O O . GLU A 1 441 ? 15.242 20.188 -15.008 1 98.75 441 GLU A O 1
ATOM 3489 N N . ASN A 1 442 ? 14.492 21.031 -13.102 1 98.44 442 ASN A N 1
ATOM 3490 C CA . ASN A 1 442 ? 13.5 21.922 -13.68 1 98.44 442 ASN A CA 1
ATOM 3491 C C . ASN A 1 442 ? 12.664 21.219 -14.742 1 98.44 442 ASN A C 1
ATOM 3493 O O . ASN A 1 442 ? 12.531 21.719 -15.867 1 98.44 442 ASN A O 1
ATOM 3497 N N . GLY A 1 443 ? 12.195 20.078 -14.438 1 97.81 443 GLY A N 1
ATOM 3498 C CA . GLY A 1 443 ? 11.242 19.391 -15.305 1 97.81 443 GLY A CA 1
ATOM 3499 C C . GLY A 1 443 ? 11.898 18.422 -16.266 1 97.81 443 GLY A C 1
ATOM 3500 O O . GLY A 1 443 ? 11.219 17.719 -17.016 1 97.81 443 GLY A O 1
ATOM 3501 N N . SER A 1 444 ? 13.203 18.281 -16.156 1 98.06 444 SER A N 1
ATOM 3502 C CA . SER A 1 444 ? 13.914 17.422 -17.094 1 98.06 444 SER A CA 1
ATOM 3503 C C . SER A 1 444 ? 14.75 16.375 -16.375 1 98.06 444 SER A C 1
ATOM 3505 O O . SER A 1 444 ? 15.445 16.688 -15.398 1 98.06 444 SER A O 1
ATOM 3507 N N . LEU A 1 445 ? 14.625 15.172 -16.906 1 98 445 LEU A N 1
ATOM 3508 C CA . LEU A 1 445 ? 15.523 14.133 -16.438 1 98 445 LEU A CA 1
ATOM 3509 C C . LEU A 1 445 ? 16.922 14.305 -17.016 1 98 445 LEU A C 1
ATOM 3511 O O . LEU A 1 445 ? 17.078 14.492 -18.234 1 98 445 LEU A O 1
ATOM 3515 N N . LEU A 1 446 ? 17.891 14.266 -16.172 1 98.44 446 LEU A N 1
ATOM 3516 C CA . LEU A 1 446 ? 19.281 14.43 -16.625 1 98.44 446 LEU A CA 1
ATOM 3517 C C . LEU A 1 446 ? 19.953 13.07 -16.766 1 98.44 446 LEU A C 1
ATOM 3519 O O . LEU A 1 446 ? 20.969 12.953 -17.469 1 98.44 446 LEU A O 1
ATOM 3523 N N . LYS A 1 447 ? 19.5 12.141 -16.031 1 97.31 447 LYS A N 1
ATOM 3524 C CA . LYS A 1 447 ? 20.016 10.773 -16.047 1 97.31 447 LYS A CA 1
ATOM 3525 C C . LYS A 1 447 ? 18.891 9.75 -16.062 1 97.31 447 LYS A C 1
ATOM 3527 O O . LYS A 1 447 ? 17.906 9.891 -15.328 1 97.31 447 LYS A O 1
ATOM 3532 N N . GLU A 1 448 ? 18.969 8.773 -16.969 1 96.88 448 GLU A N 1
ATOM 3533 C CA . GLU A 1 448 ? 18.031 7.664 -17.031 1 96.88 448 GLU A CA 1
ATOM 3534 C C . GLU A 1 448 ? 18.75 6.324 -16.891 1 96.88 448 GLU A C 1
ATOM 3536 O O . GLU A 1 448 ? 19.734 6.066 -17.594 1 96.88 448 GLU A O 1
ATOM 3541 N N . TYR A 1 449 ? 18.328 5.586 -16 1 97.88 449 TYR A N 1
ATOM 3542 C CA . TYR A 1 449 ? 18.906 4.266 -15.789 1 97.88 449 TYR A CA 1
ATOM 3543 C C . TYR A 1 449 ? 18.062 3.18 -16.438 1 97.88 449 TYR A C 1
ATOM 3545 O O . TYR A 1 449 ? 16.828 3.184 -16.297 1 97.88 449 TYR A O 1
ATOM 3553 N N . LYS A 1 450 ? 18.75 2.275 -17.141 1 98.25 450 LYS A N 1
ATOM 3554 C CA . LYS A 1 450 ? 18.078 1.08 -17.656 1 98.25 450 LYS A CA 1
ATOM 3555 C C . LYS A 1 450 ? 17.969 0.007 -16.578 1 98.25 450 LYS A C 1
ATOM 3557 O O . LYS A 1 450 ? 18.812 -0.073 -15.68 1 98.25 450 LYS A O 1
ATOM 3562 N N . PHE A 1 451 ? 16.984 -0.798 -16.719 1 98.69 451 PHE A N 1
ATOM 3563 C CA . PHE A 1 451 ? 16.703 -1.786 -15.68 1 98.69 451 PHE A CA 1
ATOM 3564 C C . PHE A 1 451 ? 17.875 -2.744 -15.516 1 98.69 451 PHE A C 1
ATOM 3566 O O . PHE A 1 451 ? 18.219 -3.123 -14.391 1 98.69 451 PHE A O 1
ATOM 3573 N N . ASP A 1 452 ? 18.531 -3.141 -16.594 1 98.62 452 ASP A N 1
ATOM 3574 C CA . ASP A 1 452 ? 19.672 -4.059 -16.547 1 98.62 452 ASP A CA 1
ATOM 3575 C C . ASP A 1 452 ? 20.828 -3.465 -15.742 1 98.62 452 ASP A C 1
ATOM 3577 O O . ASP A 1 452 ? 21.516 -4.18 -15.016 1 98.62 452 ASP A O 1
ATOM 3581 N N . ASP A 1 453 ? 21.031 -2.152 -15.867 1 98.31 453 ASP A N 1
ATOM 3582 C CA . ASP A 1 453 ? 22.078 -1.484 -15.109 1 98.31 453 ASP A CA 1
ATOM 3583 C C . ASP A 1 453 ? 21.781 -1.5 -13.617 1 98.31 453 ASP A C 1
ATOM 3585 O O . ASP A 1 453 ? 22.688 -1.651 -12.797 1 98.31 453 ASP A O 1
ATOM 3589 N N . ILE A 1 454 ? 20.562 -1.284 -13.328 1 98.75 454 ILE A N 1
ATOM 3590 C CA . ILE A 1 454 ? 20.094 -1.283 -11.945 1 98.75 454 ILE A CA 1
ATOM 3591 C C . ILE A 1 454 ? 20.312 -2.666 -11.328 1 98.75 454 ILE A C 1
ATOM 3593 O O . ILE A 1 454 ? 20.844 -2.785 -10.227 1 98.75 454 ILE A O 1
ATOM 3597 N N . ARG A 1 455 ? 19.938 -3.717 -12.016 1 98.62 455 ARG A N 1
ATOM 3598 C CA . ARG A 1 455 ? 20.125 -5.094 -11.562 1 98.62 455 ARG A CA 1
ATOM 3599 C C . ARG A 1 455 ? 21.609 -5.402 -11.367 1 98.62 455 ARG A C 1
ATOM 3601 O O . ARG A 1 455 ? 21.984 -6.043 -10.383 1 98.62 455 ARG A O 1
ATOM 3608 N N . ALA A 1 456 ? 22.406 -4.977 -12.32 1 98.31 456 ALA A N 1
ATOM 3609 C CA . ALA A 1 456 ? 23.844 -5.238 -12.25 1 98.31 456 ALA A CA 1
ATOM 3610 C C . ALA A 1 456 ? 24.453 -4.598 -11.008 1 98.31 456 ALA A C 1
ATOM 3612 O O . ALA A 1 456 ? 25.312 -5.191 -10.367 1 98.31 456 ALA A O 1
ATOM 3613 N N . ARG A 1 457 ? 24.031 -3.389 -10.68 1 98 457 ARG A N 1
ATOM 3614 C CA . ARG A 1 457 ? 24.547 -2.697 -9.5 1 98 457 ARG A CA 1
ATOM 3615 C C . ARG A 1 457 ? 24.141 -3.426 -8.227 1 98 457 ARG A C 1
ATOM 3617 O O . ARG A 1 457 ? 24.938 -3.557 -7.297 1 98 457 ARG A O 1
ATOM 3624 N N . ALA A 1 458 ? 22.891 -3.855 -8.156 1 98.38 458 ALA A N 1
ATOM 3625 C CA . ALA A 1 458 ? 22.422 -4.594 -6.988 1 98.38 458 ALA A CA 1
ATOM 3626 C C . ALA A 1 458 ? 23.172 -5.914 -6.832 1 98.38 458 ALA A C 1
ATOM 3628 O O . ALA A 1 458 ? 23.5 -6.32 -5.719 1 98.38 458 ALA A O 1
ATOM 3629 N N . GLU A 1 459 ? 23.375 -6.566 -7.973 1 97.5 459 GLU A N 1
ATOM 3630 C CA . GLU A 1 459 ? 24.062 -7.859 -7.969 1 97.5 459 GLU A CA 1
ATOM 3631 C C . GLU A 1 459 ? 25.469 -7.742 -7.402 1 97.5 459 GLU A C 1
ATOM 3633 O O . GLU A 1 459 ? 25.953 -8.648 -6.723 1 97.5 459 GLU A O 1
ATOM 3638 N N . LYS A 1 460 ? 26.125 -6.633 -7.676 1 95.25 460 LYS A N 1
ATOM 3639 C CA . LYS A 1 460 ? 27.484 -6.406 -7.199 1 95.25 460 LYS A CA 1
ATOM 3640 C C . LYS A 1 460 ? 27.547 -6.387 -5.672 1 95.25 460 LYS A C 1
ATOM 3642 O O . LYS A 1 460 ? 28.562 -6.738 -5.078 1 95.25 460 LYS A O 1
ATOM 3647 N N . ALA A 1 461 ? 26.5 -6.012 -5.113 1 94.12 461 ALA A N 1
ATOM 3648 C CA . ALA A 1 461 ? 26.453 -5.883 -3.66 1 94.12 461 ALA A CA 1
ATOM 3649 C C . ALA A 1 461 ? 26.062 -7.199 -3.002 1 94.12 461 ALA A C 1
ATOM 3651 O O . ALA A 1 461 ? 26.203 -7.359 -1.786 1 94.12 461 ALA A O 1
ATOM 3652 N N . CYS A 1 462 ? 25.531 -8.125 -3.727 1 91 462 CYS A N 1
ATOM 3653 C CA . CYS A 1 462 ? 25.016 -9.383 -3.193 1 91 462 CYS A CA 1
ATOM 3654 C C . CYS A 1 462 ? 26.156 -10.359 -2.896 1 91 462 CYS A C 1
ATOM 3656 O O . CYS A 1 462 ? 26.906 -10.719 -3.795 1 91 462 CYS A O 1
ATOM 3658 N N . MET B 1 1 ? -1.135 1.2 -16.391 1 71.56 1 MET B N 1
ATOM 3659 C CA . MET B 1 1 ? -1.408 -0.066 -17.062 1 71.56 1 MET B CA 1
ATOM 3660 C C . MET B 1 1 ? -2.541 0.088 -18.078 1 71.56 1 MET B C 1
ATOM 3662 O O . MET B 1 1 ? -3.701 0.25 -17.688 1 71.56 1 MET B O 1
ATOM 3666 N N . ASP B 1 2 ? -2.176 0.017 -19.281 1 83 2 ASP B N 1
ATOM 3667 C CA . ASP B 1 2 ? -3.15 0.309 -20.328 1 83 2 ASP B CA 1
ATOM 3668 C C . ASP B 1 2 ? -3.785 -0.974 -20.859 1 83 2 ASP B C 1
ATOM 3670 O O . ASP B 1 2 ? -4.891 -0.946 -21.406 1 83 2 ASP B O 1
ATOM 3674 N N . ASN B 1 3 ? -3.115 -2.121 -20.766 1 95.88 3 ASN B N 1
ATOM 3675 C CA . ASN B 1 3 ? -3.609 -3.404 -21.25 1 95.88 3 ASN B CA 1
ATOM 3676 C C . ASN B 1 3 ? -4.355 -4.168 -20.156 1 95.88 3 ASN B C 1
ATOM 3678 O O . ASN B 1 3 ? -3.74 -4.688 -19.234 1 95.88 3 ASN B O 1
ATOM 3682 N N . PRO B 1 4 ? -5.656 -4.277 -20.266 1 95.88 4 PRO B N 1
ATOM 3683 C CA . PRO B 1 4 ? -6.457 -4.91 -19.219 1 95.88 4 PRO B CA 1
ATOM 3684 C C . PRO B 1 4 ? -6.066 -6.363 -18.969 1 95.88 4 PRO B C 1
ATOM 3686 O O . PRO B 1 4 ? -6.273 -6.883 -17.875 1 95.88 4 PRO B O 1
ATOM 3689 N N . ILE B 1 5 ? -5.457 -7.004 -19.922 1 97.81 5 ILE B N 1
ATOM 3690 C CA . ILE B 1 5 ? -5.078 -8.406 -19.812 1 97.81 5 ILE B CA 1
ATOM 3691 C C . ILE B 1 5 ? -3.975 -8.562 -18.766 1 97.81 5 ILE B C 1
ATOM 3693 O O . ILE B 1 5 ? -3.834 -9.625 -18.172 1 97.81 5 ILE B O 1
ATOM 3697 N N . PHE B 1 6 ? -3.26 -7.496 -18.469 1 97.69 6 PHE B N 1
ATOM 3698 C CA . PHE B 1 6 ? -2.113 -7.578 -17.562 1 97.69 6 PHE B CA 1
ATOM 3699 C C . PHE B 1 6 ? -2.535 -7.328 -16.125 1 97.69 6 PHE B C 1
ATOM 3701 O O . PHE B 1 6 ? -1.704 -7.355 -15.211 1 97.69 6 PHE B O 1
ATOM 3708 N N . GLY B 1 7 ? -3.84 -7.105 -15.891 1 97.06 7 GLY B N 1
ATOM 3709 C CA . GLY B 1 7 ? -4.336 -6.859 -14.547 1 97.06 7 GLY B CA 1
ATOM 3710 C C . GLY B 1 7 ? -4.625 -8.133 -13.773 1 97.06 7 GLY B C 1
ATOM 3711 O O . GLY B 1 7 ? -5.637 -8.219 -13.078 1 97.06 7 GLY B O 1
ATOM 3712 N N . ALA B 1 8 ? -3.736 -9.164 -13.852 1 97.75 8 ALA B N 1
ATOM 3713 C CA . ALA B 1 8 ? -3.957 -10.461 -13.219 1 97.75 8 ALA B CA 1
ATOM 3714 C C . ALA B 1 8 ? -2.646 -11.055 -12.711 1 97.75 8 ALA B C 1
ATOM 3716 O O . ALA B 1 8 ? -1.564 -10.625 -13.125 1 97.75 8 ALA B O 1
ATOM 3717 N N . ASP B 1 9 ? -2.768 -11.992 -11.727 1 98.06 9 ASP B N 1
ATOM 3718 C CA . ASP B 1 9 ? -1.62 -12.844 -11.43 1 98.06 9 ASP B CA 1
ATOM 3719 C C . ASP B 1 9 ? -1.229 -13.688 -12.641 1 98.06 9 ASP B C 1
ATOM 3721 O O . ASP B 1 9 ? -2.096 -14.164 -13.375 1 98.06 9 ASP B O 1
ATOM 3725 N N . SER B 1 10 ? 0.053 -13.922 -12.789 1 98 10 SER B N 1
ATOM 3726 C CA . SER B 1 10 ? 0.564 -14.609 -13.961 1 98 10 SER B CA 1
ATOM 3727 C C . SER B 1 10 ? -0.08 -15.984 -14.125 1 98 10 SER B C 1
ATOM 3729 O O . SER B 1 10 ? -0.404 -16.406 -15.234 1 98 10 SER B O 1
ATOM 3731 N N . TYR B 1 11 ? -0.262 -16.641 -13.031 1 96.56 11 TYR B N 1
ATOM 3732 C CA . TYR B 1 11 ? -0.714 -18.031 -13.133 1 96.56 11 TYR B CA 1
ATOM 3733 C C . TYR B 1 11 ? -2.16 -18.094 -13.609 1 96.56 11 TYR B C 1
ATOM 3735 O O . TYR B 1 11 ? -2.617 -19.141 -14.078 1 96.56 11 TYR B O 1
ATOM 3743 N N . LYS B 1 12 ? -2.936 -17.031 -13.539 1 98.06 12 LYS B N 1
ATOM 3744 C CA . LYS B 1 12 ? -4.312 -17.016 -14.023 1 98.06 12 LYS B CA 1
ATOM 3745 C C . LYS B 1 12 ? -4.363 -17.234 -15.531 1 98.06 12 LYS B C 1
ATOM 3747 O O . LYS B 1 12 ? -5.367 -17.719 -16.062 1 98.06 12 LYS B O 1
ATOM 3752 N N . VAL B 1 13 ? -3.311 -16.922 -16.203 1 97.81 13 VAL B N 1
ATOM 3753 C CA . VAL B 1 13 ? -3.207 -17.016 -17.656 1 97.81 13 VAL B CA 1
ATOM 3754 C C . VAL B 1 13 ? -3.418 -18.469 -18.094 1 97.81 13 VAL B C 1
ATOM 3756 O O . VAL B 1 13 ? -3.957 -18.719 -19.188 1 97.81 13 VAL B O 1
ATOM 3759 N N . SER B 1 14 ? -3.098 -19.406 -17.281 1 97.5 14 SER B N 1
ATOM 3760 C CA . SER B 1 14 ? -3.152 -20.812 -17.656 1 97.5 14 SER B CA 1
ATOM 3761 C C . SER B 1 14 ? -4.438 -21.469 -17.172 1 97.5 14 SER B C 1
ATOM 3763 O O . SER B 1 14 ? -4.676 -22.656 -17.438 1 97.5 14 SER B O 1
ATOM 3765 N N . HIS B 1 15 ? -5.309 -20.766 -16.484 1 97.5 15 HIS B N 1
ATOM 3766 C CA . HIS B 1 15 ? -6.438 -21.375 -15.797 1 97.5 15 HIS B CA 1
ATOM 3767 C C . HIS B 1 15 ? -7.453 -21.938 -16.781 1 97.5 15 HIS B C 1
ATOM 3769 O O . HIS B 1 15 ? -8.148 -22.906 -16.484 1 97.5 15 HIS B O 1
ATOM 3775 N N . HIS B 1 16 ? -7.52 -21.375 -17.953 1 96.75 16 HIS B N 1
ATOM 3776 C CA . HIS B 1 16 ? -8.438 -21.875 -18.969 1 96.75 16 HIS B CA 1
ATOM 3777 C C . HIS B 1 16 ? -8.125 -23.328 -19.328 1 96.75 16 HIS B C 1
ATOM 3779 O O . HIS B 1 16 ? -9.008 -24.047 -19.797 1 96.75 16 HIS B O 1
ATOM 3785 N N . LEU B 1 17 ? -6.906 -23.797 -19.016 1 96.44 17 LEU B N 1
ATOM 3786 C CA . LEU B 1 17 ? -6.473 -25.156 -19.328 1 96.44 17 LEU B CA 1
ATOM 3787 C C . LEU B 1 17 ? -6.848 -26.109 -18.203 1 96.44 17 LEU B C 1
ATOM 3789 O O . LEU B 1 17 ? -6.73 -27.328 -18.359 1 96.44 17 LEU B O 1
ATOM 3793 N N . GLN B 1 18 ? -7.359 -25.578 -17.156 1 97.31 18 GLN B N 1
ATOM 3794 C CA . GLN B 1 18 ? -7.324 -26.391 -15.945 1 97.31 18 GLN B CA 1
ATOM 3795 C C . GLN B 1 18 ? -8.727 -26.828 -15.539 1 97.31 18 GLN B C 1
ATOM 3797 O O . GLN B 1 18 ? -8.891 -27.781 -14.781 1 97.31 18 GLN B O 1
ATOM 3802 N N . TYR B 1 19 ? -9.734 -26.156 -16.016 1 97.25 19 TYR B N 1
ATOM 3803 C CA . TYR B 1 19 ? -11.102 -26.484 -15.617 1 97.25 19 TYR B CA 1
ATOM 3804 C C . TYR B 1 19 ? -11.57 -27.781 -16.266 1 97.25 19 TYR B C 1
ATOM 3806 O O . TYR B 1 19 ? -11.07 -28.156 -17.328 1 97.25 19 TYR B O 1
ATOM 3814 N N . PRO B 1 20 ? -12.57 -28.453 -15.609 1 97.12 20 PRO B N 1
ATOM 3815 C CA . PRO B 1 20 ? -13.156 -29.609 -16.297 1 97.12 20 PRO B CA 1
ATOM 3816 C C . PRO B 1 20 ? -13.703 -29.25 -17.688 1 97.12 20 PRO B C 1
ATOM 3818 O O . PRO B 1 20 ? -14.328 -28.203 -17.859 1 97.12 20 PRO B O 1
ATOM 3821 N N . PRO B 1 21 ? -13.312 -30.172 -18.625 1 96 21 PRO B N 1
ATOM 3822 C CA . PRO B 1 21 ? -13.961 -29.953 -19.922 1 96 21 PRO B CA 1
ATOM 3823 C C . PRO B 1 21 ? -15.477 -29.812 -19.812 1 96 21 PRO B C 1
ATOM 3825 O O . PRO B 1 21 ? -16.109 -30.531 -19.047 1 96 21 PRO B O 1
ATOM 3828 N N . GLY B 1 22 ? -16.016 -28.875 -20.484 1 96.94 22 GLY B N 1
ATOM 3829 C CA . GLY B 1 22 ? -17.453 -28.656 -20.453 1 96.94 22 GLY B CA 1
ATOM 3830 C C . GLY B 1 22 ? -17.891 -27.641 -19.422 1 96.94 22 GLY B C 1
ATOM 3831 O O . GLY B 1 22 ? -19.078 -27.453 -19.188 1 96.94 22 GLY B O 1
ATOM 3832 N N . THR B 1 23 ? -16.906 -27.031 -18.719 1 98.06 23 THR B N 1
ATOM 3833 C CA . THR B 1 23 ? -17.25 -25.953 -17.797 1 98.06 23 THR B CA 1
ATOM 3834 C C . THR B 1 23 ? -17.828 -24.766 -18.547 1 98.06 23 THR B C 1
ATOM 3836 O O . THR B 1 23 ? -17.172 -24.219 -19.453 1 98.06 23 THR B O 1
ATOM 3839 N N . THR B 1 24 ? -19.062 -24.328 -18.172 1 98.56 24 THR B N 1
ATOM 3840 C CA . THR B 1 24 ? -19.734 -23.281 -18.922 1 98.56 24 THR B CA 1
ATOM 3841 C C . THR B 1 24 ? -20.094 -22.109 -18.016 1 98.56 24 THR B C 1
ATOM 3843 O O . THR B 1 24 ? -20.562 -21.078 -18.5 1 98.56 24 THR B O 1
ATOM 3846 N N . TYR B 1 25 ? -19.906 -22.281 -16.781 1 98.5 25 TYR B N 1
ATOM 3847 C CA . TYR B 1 25 ? -20.297 -21.266 -15.812 1 98.5 25 TYR B CA 1
ATOM 3848 C C . TYR B 1 25 ? -19.453 -21.359 -14.555 1 98.5 25 TYR B C 1
ATOM 3850 O O . TYR B 1 25 ? -19.125 -22.453 -14.086 1 98.5 25 TYR B O 1
ATOM 3858 N N . LEU B 1 26 ? -19 -20.234 -14.094 1 98.62 26 LEU B N 1
ATOM 3859 C CA . LEU B 1 26 ? -18.359 -20.094 -12.789 1 98.62 26 LEU B CA 1
ATOM 3860 C C . LEU B 1 26 ? -18.938 -18.938 -12 1 98.62 26 LEU B C 1
ATOM 3862 O O . LEU B 1 26 ? -19.328 -17.922 -12.586 1 98.62 26 LEU B O 1
ATOM 3866 N N . LYS B 1 27 ? -19.031 -19.047 -10.734 1 98.62 27 LYS B N 1
ATOM 3867 C CA . LYS B 1 27 ? -19.438 -18 -9.797 1 98.62 27 LYS B CA 1
ATOM 3868 C C . LYS B 1 27 ? -18.5 -17.969 -8.578 1 98.62 27 LYS B C 1
ATOM 3870 O O . LYS B 1 27 ? -18.125 -19.016 -8.062 1 98.62 27 LYS B O 1
ATOM 3875 N N . ALA B 1 28 ? -18.047 -16.797 -8.234 1 98.62 28 ALA B N 1
ATOM 3876 C CA . ALA B 1 28 ? -17.203 -16.594 -7.062 1 98.62 28 ALA B CA 1
ATOM 3877 C C . ALA B 1 28 ? -17.828 -15.578 -6.113 1 98.62 28 ALA B C 1
ATOM 3879 O O . ALA B 1 28 ? -18.797 -14.906 -6.465 1 98.62 28 ALA B O 1
ATOM 3880 N N . TYR B 1 29 ? -17.344 -15.547 -4.887 1 98.62 29 TYR B N 1
ATOM 3881 C CA . TYR B 1 29 ? -17.797 -14.562 -3.898 1 98.62 29 TYR B CA 1
ATOM 3882 C C . TYR B 1 29 ? -16.609 -14 -3.125 1 98.62 29 TYR B C 1
ATOM 3884 O O . TYR B 1 29 ? -15.539 -14.617 -3.07 1 98.62 29 TYR B O 1
ATOM 3892 N N . PHE B 1 30 ? -16.75 -12.797 -2.672 1 98.75 30 PHE B N 1
ATOM 3893 C CA . PHE B 1 30 ? -15.797 -12.094 -1.825 1 98.75 30 PHE B CA 1
ATOM 3894 C C . PHE B 1 30 ? -16.391 -11.828 -0.444 1 98.75 30 PHE B C 1
ATOM 3896 O O . PHE B 1 30 ? -17.547 -11.453 -0.324 1 98.75 30 PHE B O 1
ATOM 3903 N N . GLU B 1 31 ? -15.617 -12.094 0.601 1 98.31 31 GLU B N 1
ATOM 3904 C CA . GLU B 1 31 ? -16.078 -11.852 1.968 1 98.31 31 GLU B CA 1
ATOM 3905 C C . GLU B 1 31 ? -14.898 -11.547 2.893 1 98.31 31 GLU B C 1
ATOM 3907 O O . GLU B 1 31 ? -13.742 -11.75 2.518 1 98.31 31 GLU B O 1
ATOM 3912 N N . SER B 1 32 ? -15.133 -10.961 3.975 1 98 32 SER B N 1
ATOM 3913 C CA . SER B 1 32 ? -14.219 -10.938 5.109 1 98 32 SER B CA 1
ATOM 3914 C C . SER B 1 32 ? -14.477 -12.109 6.051 1 98 32 SER B C 1
ATOM 3916 O O . SER B 1 32 ? -15.602 -12.312 6.508 1 98 32 SER B O 1
ATOM 3918 N N . ARG B 1 33 ? -13.477 -12.883 6.312 1 95.81 33 ARG B N 1
ATOM 3919 C CA . ARG B 1 33 ? -13.641 -14.07 7.148 1 95.81 33 ARG B CA 1
ATOM 3920 C C . ARG B 1 33 ? -13.359 -13.75 8.617 1 95.81 33 ARG B C 1
ATOM 3922 O O . ARG B 1 33 ? -13.344 -14.648 9.461 1 95.81 33 ARG B O 1
ATOM 3929 N N . GLY B 1 34 ? -13.148 -12.438 8.852 1 95.31 34 GLY B N 1
ATOM 3930 C CA . GLY B 1 34 ? -12.812 -12 10.203 1 95.31 34 GLY B CA 1
ATOM 3931 C C . GLY B 1 34 ? -11.461 -11.32 10.281 1 95.31 34 GLY B C 1
ATOM 3932 O O . GLY B 1 34 ? -11 -10.711 9.312 1 95.31 34 GLY B O 1
ATOM 3933 N N . GLY B 1 35 ? -10.867 -11.391 11.484 1 95.5 35 GLY B N 1
ATOM 3934 C CA . GLY B 1 35 ? -9.594 -10.734 11.758 1 95.5 35 GLY B CA 1
ATOM 3935 C C . GLY B 1 35 ? -9.688 -9.695 12.867 1 95.5 35 GLY B C 1
ATOM 3936 O O . GLY B 1 35 ? -10.094 -10.016 13.984 1 95.5 35 GLY B O 1
ATOM 3937 N N . LYS B 1 36 ? -9.414 -8.469 12.516 1 97.5 36 LYS B N 1
ATOM 3938 C CA . LYS B 1 36 ? -9.258 -7.434 13.539 1 97.5 36 LYS B CA 1
ATOM 3939 C C . LYS B 1 36 ? -10.617 -6.93 14.016 1 97.5 36 LYS B C 1
ATOM 3941 O O . LYS B 1 36 ? -10.812 -6.707 15.211 1 97.5 36 LYS B O 1
ATOM 3946 N N . PHE B 1 37 ? -11.57 -6.785 13.07 1 98.12 37 PHE B N 1
ATOM 3947 C CA . PHE B 1 37 ? -12.836 -6.152 13.422 1 98.12 37 PHE B CA 1
ATOM 3948 C C . PHE B 1 37 ? -14 -7.102 13.164 1 98.12 37 PHE B C 1
ATOM 3950 O O . PHE B 1 37 ? -13.883 -8.047 12.383 1 98.12 37 PHE B O 1
ATOM 3957 N N . GLU B 1 38 ? -15.172 -6.848 13.781 1 97.56 38 GLU B N 1
ATOM 3958 C CA . GLU B 1 38 ? -16.344 -7.719 13.742 1 97.56 38 GLU B CA 1
ATOM 3959 C C . GLU B 1 38 ? -17.141 -7.523 12.453 1 97.56 38 GLU B C 1
ATOM 3961 O O . GLU B 1 38 ? -18.031 -8.312 12.141 1 97.56 38 GLU B O 1
ATOM 3966 N N . GLY B 1 39 ? -16.859 -6.516 11.75 1 98.06 39 GLY B N 1
ATOM 3967 C CA . GLY B 1 39 ? -17.516 -6.191 10.492 1 98.06 39 GLY B CA 1
ATOM 3968 C C . GLY B 1 39 ? -16.672 -5.293 9.594 1 98.06 39 GLY B C 1
ATOM 3969 O O . GLY B 1 39 ? -15.531 -4.98 9.922 1 98.06 39 GLY B O 1
ATOM 3970 N N . THR B 1 40 ? -17.281 -4.953 8.445 1 98.56 40 THR B N 1
ATOM 3971 C CA . THR B 1 40 ? -16.594 -4.102 7.488 1 98.56 40 THR B CA 1
ATOM 3972 C C . THR B 1 40 ? -17.5 -2.986 6.996 1 98.56 40 THR B C 1
ATOM 3974 O O . THR B 1 40 ? -18.719 -3.162 6.934 1 98.56 40 THR B O 1
ATOM 3977 N N . ILE B 1 41 ? -16.984 -1.822 6.801 1 98.88 41 ILE B N 1
ATOM 3978 C CA . ILE B 1 41 ? -17.609 -0.828 5.934 1 98.88 41 ILE B CA 1
ATOM 3979 C C . ILE B 1 41 ? -17.203 -1.079 4.484 1 98.88 41 ILE B C 1
ATOM 3981 O O . ILE B 1 41 ? -16.047 -0.842 4.105 1 98.88 41 ILE B O 1
ATOM 3985 N N . PHE B 1 42 ? -18.156 -1.594 3.699 1 98.88 42 PHE B N 1
ATOM 3986 C CA . PHE B 1 42 ? -17.828 -1.943 2.324 1 98.88 42 PHE B CA 1
ATOM 3987 C C . PHE B 1 42 ? -17.562 -0.69 1.497 1 98.88 42 PHE B C 1
ATOM 3989 O O . PHE B 1 42 ? -18.359 0.257 1.524 1 98.88 42 PHE B O 1
ATOM 3996 N N . TYR B 1 43 ? -16.406 -0.607 0.758 1 98.81 43 TYR B N 1
ATOM 3997 C CA . TYR B 1 43 ? -16.031 0.574 -0.007 1 98.81 43 TYR B CA 1
ATOM 3998 C C . TYR B 1 43 ? -14.914 0.244 -1 1 98.81 43 TYR B C 1
ATOM 4000 O O . TYR B 1 43 ? -14.062 -0.598 -0.725 1 98.81 43 TYR B O 1
ATOM 4008 N N . GLY B 1 44 ? -14.961 0.869 -2.168 1 98.75 44 GLY B N 1
ATOM 4009 C CA . GLY B 1 44 ? -13.836 0.828 -3.086 1 98.75 44 GLY B CA 1
ATOM 4010 C C . GLY B 1 44 ? -14.133 0.06 -4.359 1 98.75 44 GLY B C 1
ATOM 4011 O O . GLY B 1 44 ? -13.375 0.148 -5.332 1 98.75 44 GLY B O 1
ATOM 4012 N N . LEU B 1 45 ? -15.227 -0.705 -4.43 1 98.81 45 LEU B N 1
ATOM 4013 C CA . LEU B 1 45 ? -15.539 -1.539 -5.586 1 98.81 45 LEU B CA 1
ATOM 4014 C C . LEU B 1 45 ? -15.828 -0.682 -6.812 1 98.81 45 LEU B C 1
ATOM 4016 O O . LEU B 1 45 ? -15.383 -1 -7.914 1 98.81 45 LEU B O 1
ATOM 4020 N N . GLN B 1 46 ? -16.609 0.374 -6.641 1 98.75 46 GLN B N 1
ATOM 4021 C CA . GLN B 1 46 ? -16.969 1.238 -7.754 1 98.75 46 GLN B CA 1
ATOM 4022 C C . GLN B 1 46 ? -15.742 1.766 -8.477 1 98.75 46 GLN B C 1
ATOM 4024 O O . GLN B 1 46 ? -15.727 1.867 -9.711 1 98.75 46 GLN B O 1
ATOM 4029 N N . TYR B 1 47 ? -14.711 2.129 -7.734 1 98.56 47 TYR B N 1
ATOM 4030 C CA . TYR B 1 47 ? -13.461 2.568 -8.344 1 98.56 47 TYR B CA 1
ATOM 4031 C C . TYR B 1 47 ? -12.883 1.484 -9.242 1 98.56 47 TYR B C 1
ATOM 4033 O O . TYR B 1 47 ? -12.5 1.754 -10.383 1 98.56 47 TYR B O 1
ATOM 4041 N N . ILE B 1 48 ? -12.781 0.27 -8.75 1 98.25 48 ILE B N 1
ATOM 4042 C CA . ILE B 1 48 ? -12.188 -0.844 -9.484 1 98.25 48 ILE B CA 1
ATOM 4043 C C . ILE B 1 48 ? -12.969 -1.092 -10.766 1 98.25 48 ILE B C 1
ATOM 4045 O O . ILE B 1 48 ? -12.383 -1.272 -11.836 1 98.25 48 ILE B O 1
ATOM 4049 N N . LEU B 1 49 ? -14.258 -1.059 -10.648 1 98.5 49 LEU B N 1
ATOM 4050 C CA . LEU B 1 49 ? -15.109 -1.295 -11.805 1 98.5 49 LEU B CA 1
ATOM 4051 C C . LEU B 1 49 ? -14.906 -0.212 -12.859 1 98.5 49 LEU B C 1
ATOM 4053 O O . LEU B 1 49 ? -14.648 -0.518 -14.023 1 98.5 49 LEU B O 1
ATOM 4057 N N . LYS B 1 50 ? -14.969 1.047 -12.43 1 97.69 50 LYS B N 1
ATOM 4058 C CA . LYS B 1 50 ? -14.867 2.174 -13.352 1 97.69 50 LYS B CA 1
ATOM 4059 C C . LYS B 1 50 ? -13.484 2.246 -13.992 1 97.69 50 LYS B C 1
ATOM 4061 O O . LYS B 1 50 ? -13.359 2.52 -15.188 1 97.69 50 LYS B O 1
ATOM 4066 N N . LYS B 1 51 ? -12.516 1.991 -13.203 1 96.88 51 LYS B N 1
ATOM 4067 C CA . LYS B 1 51 ? -11.148 2.213 -13.672 1 96.88 51 LYS B CA 1
ATOM 4068 C C . LYS B 1 51 ? -10.672 1.052 -14.539 1 96.88 51 LYS B C 1
ATOM 4070 O O . LYS B 1 51 ? -9.953 1.26 -15.523 1 96.88 51 LYS B O 1
ATOM 4075 N N . TYR B 1 52 ? -11.07 -0.125 -14.195 1 96.75 52 TYR B N 1
ATOM 4076 C CA . TYR B 1 52 ? -10.383 -1.258 -14.805 1 96.75 52 TYR B CA 1
ATOM 4077 C C . TYR B 1 52 ? -11.344 -2.109 -15.617 1 96.75 52 TYR B C 1
ATOM 4079 O O . TYR B 1 52 ? -11 -2.592 -16.703 1 96.75 52 TYR B O 1
ATOM 4087 N N . LEU B 1 53 ? -12.539 -2.357 -15.148 1 97.19 53 LEU B N 1
ATOM 4088 C CA . LEU B 1 53 ? -13.383 -3.363 -15.781 1 97.19 53 LEU B CA 1
ATOM 4089 C C . LEU B 1 53 ? -14.203 -2.752 -16.906 1 97.19 53 LEU B C 1
ATOM 4091 O O . LEU B 1 53 ? -14.781 -3.475 -17.719 1 97.19 53 LEU B O 1
ATOM 4095 N N . THR B 1 54 ? -14.242 -1.42 -16.984 1 97.12 54 THR B N 1
ATOM 4096 C CA . THR B 1 54 ? -14.953 -0.766 -18.078 1 97.12 54 THR B CA 1
ATOM 4097 C C . THR B 1 54 ? -14.031 -0.553 -19.281 1 97.12 54 THR B C 1
ATOM 4099 O O . THR B 1 54 ? -14.453 -0.026 -20.312 1 97.12 54 THR B O 1
ATOM 4102 N N . ARG B 1 55 ? -12.844 -0.951 -19.172 1 95.38 55 ARG B N 1
ATOM 4103 C CA . ARG B 1 55 ? -11.891 -0.785 -20.266 1 95.38 55 ARG B CA 1
ATOM 4104 C C . ARG B 1 55 ? -12.078 -1.871 -21.328 1 95.38 55 ARG B C 1
ATOM 4106 O O . ARG B 1 55 ? -12.109 -3.061 -21 1 95.38 55 ARG B O 1
ATOM 4113 N N . ARG B 1 56 ? -12.086 -1.426 -22.5 1 97.06 56 ARG B N 1
ATOM 4114 C CA . ARG B 1 56 ? -12.297 -2.336 -23.625 1 97.06 56 ARG B CA 1
ATOM 4115 C C . ARG B 1 56 ? -10.992 -3.008 -24.031 1 97.06 56 ARG B C 1
ATOM 4117 O O . ARG B 1 56 ? -9.961 -2.344 -24.172 1 97.06 56 ARG B O 1
ATOM 4124 N N . ILE B 1 57 ? -11.016 -4.324 -24.156 1 98.31 57 ILE B N 1
ATOM 4125 C CA . ILE B 1 57 ? -9.891 -5.082 -24.688 1 98.31 57 ILE B CA 1
ATOM 4126 C C . ILE B 1 57 ? -9.898 -5.016 -26.219 1 98.31 57 ILE B C 1
ATOM 4128 O O . ILE B 1 57 ? -10.938 -5.234 -26.844 1 98.31 57 ILE B O 1
ATOM 4132 N N . LYS B 1 58 ? -8.758 -4.719 -26.797 1 97.88 58 LYS B N 1
ATOM 4133 C CA . LYS B 1 58 ? -8.609 -4.586 -28.25 1 97.88 58 LYS B CA 1
ATOM 4134 C C . LYS B 1 58 ? -7.625 -5.613 -28.797 1 97.88 58 LYS B C 1
ATOM 4136 O O . LYS B 1 58 ? -6.922 -6.277 -28.031 1 97.88 58 LYS B O 1
ATOM 4141 N N . GLN B 1 59 ? -7.652 -5.711 -30.078 1 98.31 59 GLN B N 1
ATOM 4142 C CA . GLN B 1 59 ? -6.77 -6.66 -30.734 1 98.31 59 GLN B CA 1
ATOM 4143 C C . GLN B 1 59 ? -5.309 -6.414 -30.359 1 98.31 59 GLN B C 1
ATOM 4145 O O . GLN B 1 59 ? -4.547 -7.359 -30.172 1 98.31 59 GLN B O 1
ATOM 4150 N N . GLU B 1 60 ? -4.906 -5.16 -30.266 1 98.12 60 GLU B N 1
ATOM 4151 C CA . GLU B 1 60 ? -3.527 -4.816 -29.922 1 98.12 60 GLU B CA 1
ATOM 4152 C C . GLU B 1 60 ? -3.148 -5.348 -28.547 1 98.12 60 GLU B C 1
ATOM 4154 O O . GLU B 1 60 ? -1.993 -5.707 -28.312 1 98.12 60 GLU B O 1
ATOM 4159 N N . HIS B 1 61 ? -4.102 -5.352 -27.656 1 98.38 61 HIS B N 1
ATOM 4160 C CA . HIS B 1 61 ? -3.859 -5.895 -26.312 1 98.38 61 HIS B CA 1
ATOM 4161 C C . HIS B 1 61 ? -3.559 -7.391 -26.375 1 98.38 61 HIS B C 1
ATOM 4163 O O . HIS B 1 61 ? -2.686 -7.883 -25.656 1 98.38 61 HIS B O 1
ATOM 4169 N N . ILE B 1 62 ? -4.27 -8.109 -27.188 1 98.56 62 ILE B N 1
ATOM 4170 C CA . ILE B 1 62 ? -4.07 -9.547 -27.344 1 98.56 62 ILE B CA 1
ATOM 4171 C C . ILE B 1 62 ? -2.688 -9.812 -27.922 1 98.56 62 ILE B C 1
ATOM 4173 O O . ILE B 1 62 ? -1.961 -10.688 -27.453 1 98.56 62 ILE B O 1
ATOM 4177 N N . ASP B 1 63 ? -2.371 -9.07 -28.922 1 98.31 63 ASP B N 1
ATOM 4178 C CA . ASP B 1 63 ? -1.08 -9.242 -29.578 1 98.31 63 ASP B CA 1
ATOM 4179 C C . ASP B 1 63 ? 0.07 -8.984 -28.609 1 98.31 63 ASP B C 1
ATOM 4181 O O . ASP B 1 63 ? 1.035 -9.75 -28.562 1 98.31 63 ASP B O 1
ATOM 4185 N N . GLU B 1 64 ? -0.062 -7.941 -27.859 1 97.69 64 GLU B N 1
ATOM 4186 C CA . GLU B 1 64 ? 0.952 -7.629 -26.859 1 97.69 64 GLU B CA 1
ATOM 4187 C C . GLU B 1 64 ? 1.049 -8.727 -25.812 1 97.69 64 GLU B C 1
ATOM 4189 O O . GLU B 1 64 ? 2.148 -9.117 -25.406 1 97.69 64 GLU B O 1
ATOM 4194 N N . ALA B 1 65 ? -0.036 -9.195 -25.391 1 98.12 65 ALA B N 1
ATOM 4195 C CA . ALA B 1 65 ? -0.085 -10.234 -24.359 1 98.12 65 ALA B CA 1
ATOM 4196 C C . ALA B 1 65 ? 0.545 -11.531 -24.859 1 98.12 65 ALA B C 1
ATOM 4198 O O . ALA B 1 65 ? 1.265 -12.203 -24.125 1 98.12 65 ALA B O 1
ATOM 4199 N N . GLN B 1 66 ? 0.212 -11.875 -26.062 1 98 66 GLN B N 1
ATOM 4200 C CA . GLN B 1 66 ? 0.771 -13.086 -26.641 1 98 66 GLN B CA 1
ATOM 4201 C C . GLN B 1 66 ? 2.297 -13.062 -26.625 1 98 66 GLN B C 1
ATOM 4203 O O . GLN B 1 66 ? 2.936 -14.047 -26.25 1 98 66 GLN B O 1
ATOM 4208 N N . THR B 1 67 ? 2.828 -11.953 -27.031 1 97.19 67 THR B N 1
ATOM 4209 C CA . THR B 1 67 ? 4.277 -11.797 -27.047 1 97.19 67 THR B CA 1
ATOM 4210 C C . THR B 1 67 ? 4.848 -11.852 -25.641 1 97.19 67 THR B C 1
ATOM 4212 O O . THR B 1 67 ? 5.832 -12.555 -25.391 1 97.19 67 THR B O 1
ATOM 4215 N N . LEU B 1 68 ? 4.254 -11.164 -24.734 1 97.06 68 LEU B N 1
ATOM 4216 C CA . LEU B 1 68 ? 4.738 -11.125 -23.359 1 97.06 68 LEU B CA 1
ATOM 4217 C C . LEU B 1 68 ? 4.676 -12.508 -22.719 1 97.06 68 LEU B C 1
ATOM 4219 O O . LEU B 1 68 ? 5.652 -12.961 -22.125 1 97.06 68 LEU B O 1
ATOM 4223 N N . PHE B 1 69 ? 3.592 -13.188 -22.891 1 98 69 PHE B N 1
ATOM 4224 C CA . PHE B 1 69 ? 3.379 -14.445 -22.172 1 98 69 PHE B CA 1
ATOM 4225 C C . PHE B 1 69 ? 4.246 -15.555 -22.75 1 98 69 PHE B C 1
ATOM 4227 O O . PHE B 1 69 ? 4.676 -16.453 -22.031 1 98 69 PHE B O 1
ATOM 4234 N N . LYS B 1 70 ? 4.512 -15.508 -24.078 1 97.38 70 LYS B N 1
ATOM 4235 C CA . LYS B 1 70 ? 5.461 -16.453 -24.656 1 97.38 70 LYS B CA 1
ATOM 4236 C C . LYS B 1 70 ? 6.805 -16.391 -23.938 1 97.38 70 LYS B C 1
ATOM 4238 O O . LYS B 1 70 ? 7.371 -17.422 -23.578 1 97.38 70 LYS B O 1
ATOM 4243 N N . ASN B 1 71 ? 7.254 -15.203 -23.656 1 96.56 71 ASN B N 1
ATOM 4244 C CA . ASN B 1 71 ? 8.531 -15.016 -22.984 1 96.56 71 ASN B CA 1
ATOM 4245 C C . ASN B 1 71 ? 8.414 -15.281 -21.484 1 96.56 71 ASN B C 1
ATOM 4247 O O . ASN B 1 71 ? 9.359 -15.789 -20.875 1 96.56 71 ASN B O 1
ATOM 4251 N N . HIS B 1 72 ? 7.32 -14.969 -20.938 1 97.88 72 HIS B N 1
ATOM 4252 C CA . HIS B 1 72 ? 7.066 -15.039 -19.5 1 97.88 72 HIS B CA 1
ATOM 4253 C C . HIS B 1 72 ? 6.961 -16.484 -19.031 1 97.88 72 HIS B C 1
ATOM 4255 O O . HIS B 1 72 ? 7.449 -16.844 -17.953 1 97.88 72 HIS B O 1
ATOM 4261 N N . PHE B 1 73 ? 6.371 -17.375 -19.859 1 97.62 73 PHE B N 1
ATOM 4262 C CA . PHE B 1 73 ? 6.145 -18.766 -19.5 1 97.62 73 PHE B CA 1
ATOM 4263 C C . PHE B 1 73 ? 7.09 -19.688 -20.266 1 97.62 73 PHE B C 1
ATOM 4265 O O . PHE B 1 73 ? 7.25 -20.859 -19.906 1 97.62 73 PHE B O 1
ATOM 4272 N N . GLY B 1 74 ? 7.711 -19.203 -21.344 1 95.38 74 GLY B N 1
ATOM 4273 C CA . GLY B 1 74 ? 8.578 -20.016 -22.188 1 95.38 74 GLY B CA 1
ATOM 4274 C C . GLY B 1 74 ? 7.816 -20.938 -23.125 1 95.38 74 GLY B C 1
ATOM 4275 O O . GLY B 1 74 ? 8.352 -21.953 -23.578 1 95.38 74 GLY B O 1
ATOM 4276 N N . SER B 1 75 ? 6.555 -20.641 -23.312 1 95.06 75 SER B N 1
ATOM 4277 C CA . SER B 1 75 ? 5.695 -21.453 -24.172 1 95.06 75 SER B CA 1
ATOM 4278 C C . SER B 1 75 ? 4.574 -20.609 -24.766 1 95.06 75 SER B C 1
ATOM 4280 O O . SER B 1 75 ? 4.035 -19.719 -24.109 1 95.06 75 SER B O 1
ATOM 4282 N N . GLU B 1 76 ? 4.215 -20.922 -25.969 1 92.69 76 GLU B N 1
ATOM 4283 C CA . GLU B 1 76 ? 3.135 -20.219 -26.641 1 92.69 76 GLU B CA 1
ATOM 4284 C C . GLU B 1 76 ? 1.775 -20.812 -26.297 1 92.69 76 GLU B C 1
ATOM 4286 O O . GLU B 1 76 ? 0.736 -20.203 -26.578 1 92.69 76 GLU B O 1
ATOM 4291 N N . ASP B 1 77 ? 1.817 -21.922 -25.609 1 93.56 77 ASP B N 1
ATOM 4292 C CA . ASP B 1 77 ? 0.597 -22.719 -25.469 1 93.56 77 ASP B CA 1
ATOM 4293 C C . ASP B 1 77 ? -0.137 -22.359 -24.172 1 93.56 77 ASP B C 1
ATOM 4295 O O . ASP B 1 77 ? -1.233 -22.859 -23.922 1 93.56 77 ASP B O 1
ATOM 4299 N N . ILE B 1 78 ? 0.423 -21.453 -23.406 1 96.69 78 ILE B N 1
ATOM 4300 C CA . ILE B 1 78 ? -0.143 -21.172 -22.094 1 96.69 78 ILE B CA 1
ATOM 4301 C C . ILE B 1 78 ? -1.22 -20.094 -22.203 1 96.69 78 ILE B C 1
ATOM 4303 O O . ILE B 1 78 ? -2.275 -20.188 -21.578 1 96.69 78 ILE B O 1
ATOM 4307 N N . PHE B 1 79 ? -1 -19.094 -23.078 1 97.88 79 PHE B N 1
ATOM 4308 C CA . PHE B 1 79 ? -1.896 -17.953 -23.234 1 97.88 79 PHE B CA 1
ATOM 4309 C C . PHE B 1 79 ? -3.148 -18.359 -24.016 1 97.88 79 PHE B C 1
ATOM 4311 O O . PHE B 1 79 ? -3.062 -19.016 -25.047 1 97.88 79 PHE B O 1
ATOM 4318 N N . ASN B 1 80 ? -4.273 -18 -23.5 1 97.94 80 ASN B N 1
ATOM 4319 C CA . ASN B 1 80 ? -5.562 -18.312 -24.109 1 97.94 80 ASN B CA 1
ATOM 4320 C C . ASN B 1 80 ? -5.918 -17.312 -25.203 1 97.94 80 ASN B C 1
ATOM 4322 O O . ASN B 1 80 ? -6.938 -16.625 -25.125 1 97.94 80 ASN B O 1
ATOM 4326 N N . LYS B 1 81 ? -5.176 -17.328 -26.281 1 98.25 81 LYS B N 1
ATOM 4327 C CA . LYS B 1 81 ? -5.41 -16.375 -27.359 1 98.25 81 LYS B CA 1
ATOM 4328 C C . LYS B 1 81 ? -6.832 -16.5 -27.906 1 98.25 81 LYS B C 1
ATOM 4330 O O . LYS B 1 81 ? -7.504 -15.5 -28.141 1 98.25 81 LYS B O 1
ATOM 4335 N N . ALA B 1 82 ? -7.293 -17.703 -28.078 1 98.19 82 ALA B N 1
ATOM 4336 C CA . ALA B 1 82 ? -8.625 -17.953 -28.641 1 98.19 82 ALA B CA 1
ATOM 4337 C C . ALA B 1 82 ? -9.703 -17.375 -27.719 1 98.19 82 ALA B C 1
ATOM 4339 O O . ALA B 1 82 ? -10.68 -16.781 -28.203 1 98.19 82 ALA B O 1
ATOM 4340 N N . GLY B 1 83 ? -9.531 -17.578 -26.406 1 98.44 83 GLY B N 1
ATOM 4341 C CA . GLY B 1 83 ? -10.492 -17.031 -25.453 1 98.44 83 GLY B CA 1
ATOM 4342 C C . GLY B 1 83 ? -10.57 -15.523 -25.484 1 98.44 83 GLY B C 1
ATOM 4343 O O . GLY B 1 83 ? -11.656 -14.945 -25.469 1 98.44 83 GLY B O 1
ATOM 4344 N N . TRP B 1 84 ? -9.477 -14.883 -25.531 1 98.75 84 TRP B N 1
ATOM 4345 C CA . TRP B 1 84 ? -9.438 -13.422 -25.562 1 98.75 84 TRP B CA 1
ATOM 4346 C C . TRP B 1 84 ? -9.953 -12.891 -26.891 1 98.75 84 TRP B C 1
ATOM 4348 O O . TRP B 1 84 ? -10.625 -11.859 -26.938 1 98.75 84 TRP B O 1
ATOM 4358 N N . GLN B 1 85 ? -9.586 -13.625 -27.969 1 98.75 85 GLN B N 1
ATOM 4359 C CA . GLN B 1 85 ? -10.125 -13.25 -29.281 1 98.75 85 GLN B CA 1
ATOM 4360 C C . GLN B 1 85 ? -11.648 -13.312 -29.281 1 98.75 85 GLN B C 1
ATOM 4362 O O . GLN B 1 85 ? -12.312 -12.453 -29.859 1 98.75 85 GLN B O 1
ATOM 4367 N N . TYR B 1 86 ? -12.203 -14.375 -28.703 1 98.81 86 TYR B N 1
ATOM 4368 C CA . TYR B 1 86 ? -13.648 -14.5 -28.562 1 98.81 86 TYR B CA 1
ATOM 4369 C C . TYR B 1 86 ? -14.242 -13.289 -27.844 1 98.81 86 TYR B C 1
ATOM 4371 O O . TYR B 1 86 ? -15.266 -12.75 -28.266 1 98.81 86 TYR B O 1
ATOM 4379 N N . ILE B 1 87 ? -13.633 -12.844 -26.766 1 98.69 87 ILE B N 1
ATOM 4380 C CA . ILE B 1 87 ? -14.102 -11.711 -25.984 1 98.69 87 ILE B CA 1
ATOM 4381 C C . ILE B 1 87 ? -14.125 -10.453 -26.859 1 98.69 87 ILE B C 1
ATOM 4383 O O . ILE B 1 87 ? -15.094 -9.695 -26.844 1 98.69 87 ILE B O 1
ATOM 4387 N N . VAL B 1 88 ? -13.047 -10.258 -27.672 1 98.62 88 VAL B N 1
ATOM 4388 C CA . VAL B 1 88 ? -12.961 -9.086 -28.531 1 98.62 88 VAL B CA 1
ATOM 4389 C C . VAL B 1 88 ? -14.023 -9.18 -29.625 1 98.62 88 VAL B C 1
ATOM 4391 O O . VAL B 1 88 ? -14.727 -8.195 -29.891 1 98.62 88 VAL B O 1
ATOM 4394 N N . ASP B 1 89 ? -14.242 -10.359 -30.172 1 98.5 89 ASP B N 1
ATOM 4395 C CA . ASP B 1 89 ? -15.078 -10.531 -31.359 1 98.5 89 ASP B CA 1
ATOM 4396 C C . ASP B 1 89 ? -16.547 -10.633 -30.984 1 98.5 89 ASP B C 1
ATOM 4398 O O . ASP B 1 89 ? -17.422 -10.164 -31.719 1 98.5 89 ASP B O 1
ATOM 4402 N N . LYS B 1 90 ? -16.828 -11.281 -29.844 1 98.44 90 LYS B N 1
ATOM 4403 C CA . LYS B 1 90 ? -18.203 -11.68 -29.578 1 98.44 90 LYS B CA 1
ATOM 4404 C C . LYS B 1 90 ? -18.766 -10.969 -28.344 1 98.44 90 LYS B C 1
ATOM 4406 O O . LYS B 1 90 ? -19.984 -10.859 -28.188 1 98.44 90 LYS B O 1
ATOM 4411 N N . CYS B 1 91 ? -17.891 -10.539 -27.453 1 98.12 91 CYS B N 1
ATOM 4412 C CA . CYS B 1 91 ? -18.344 -9.914 -26.219 1 98.12 91 CYS B CA 1
ATOM 4413 C C . CYS B 1 91 ? -18.078 -8.422 -26.234 1 98.12 91 CYS B C 1
ATOM 4415 O O . CYS B 1 91 ? -18.062 -7.777 -25.188 1 98.12 91 CYS B O 1
ATOM 4417 N N . GLY B 1 92 ? -17.719 -7.828 -27.469 1 97.31 92 GLY B N 1
ATOM 4418 C CA . GLY B 1 92 ? -17.5 -6.398 -27.609 1 97.31 92 GLY B CA 1
ATOM 4419 C C . GLY B 1 92 ? -16.203 -5.926 -26.969 1 97.31 92 GLY B C 1
ATOM 4420 O O . GLY B 1 92 ? -16 -4.723 -26.781 1 97.31 92 GLY B O 1
ATOM 4421 N N . GLY B 1 93 ? -15.359 -6.809 -26.531 1 98.25 93 GLY B N 1
ATOM 4422 C CA . GLY B 1 93 ? -14.094 -6.453 -25.906 1 98.25 93 GLY B CA 1
ATOM 4423 C C . GLY B 1 93 ? -14.195 -6.266 -24.406 1 98.25 93 GLY B C 1
ATOM 4424 O O . GLY B 1 93 ? -13.281 -5.727 -23.781 1 98.25 93 GLY B O 1
ATOM 4425 N N . TYR B 1 94 ? -15.336 -6.637 -23.875 1 98.12 94 TYR B N 1
ATOM 4426 C CA . TYR B 1 94 ? -15.523 -6.531 -22.438 1 98.12 94 TYR B CA 1
ATOM 4427 C C . TYR B 1 94 ? -15.625 -7.91 -21.797 1 98.12 94 TYR B C 1
ATOM 4429 O O . TYR B 1 94 ? -16.25 -8.812 -22.359 1 98.12 94 TYR B O 1
ATOM 4437 N N . MET B 1 95 ? -14.875 -8.102 -20.656 1 96.94 95 MET B N 1
ATOM 4438 C CA . MET B 1 95 ? -14.969 -9.375 -19.953 1 96.94 95 MET B CA 1
ATOM 4439 C C . MET B 1 95 ? -16.406 -9.664 -19.547 1 96.94 95 MET B C 1
ATOM 4441 O O . MET B 1 95 ? -17.047 -8.852 -18.875 1 96.94 95 MET B O 1
ATOM 4445 N N . PRO B 1 96 ? -16.938 -10.781 -19.938 1 98.56 96 PRO B N 1
ATOM 4446 C CA . PRO B 1 96 ? -18.344 -11.086 -19.688 1 98.56 96 PRO B CA 1
ATOM 4447 C C . PRO B 1 96 ? -18.594 -11.586 -18.266 1 98.56 96 PRO B C 1
ATOM 4449 O O . PRO B 1 96 ? -18.719 -12.797 -18.047 1 98.56 96 PRO B O 1
ATOM 4452 N N . VAL B 1 97 ? -18.734 -10.68 -17.359 1 98.81 97 VAL B N 1
ATOM 4453 C CA . VAL B 1 97 ? -19.031 -10.992 -15.961 1 98.81 97 VAL B CA 1
ATOM 4454 C C . VAL B 1 97 ? -20.156 -10.102 -15.453 1 98.81 97 VAL B C 1
ATOM 4456 O O . VAL B 1 97 ? -20.375 -9.008 -15.984 1 98.81 97 VAL B O 1
ATOM 4459 N N . ARG B 1 98 ? -20.938 -10.625 -14.562 1 98.81 98 ARG B N 1
ATOM 4460 C CA . ARG B 1 98 ? -21.891 -9.867 -13.75 1 98.81 98 ARG B CA 1
ATOM 4461 C C . ARG B 1 98 ? -21.438 -9.812 -12.297 1 98.81 98 ARG B C 1
ATOM 4463 O O . ARG B 1 98 ? -21.016 -10.82 -11.727 1 98.81 98 ARG B O 1
ATOM 4470 N N . ILE B 1 99 ? -21.406 -8.617 -11.75 1 98.88 99 ILE B N 1
ATOM 4471 C CA . ILE B 1 99 ? -21.016 -8.414 -10.359 1 98.88 99 ILE B CA 1
ATOM 4472 C C . ILE B 1 99 ? -22.203 -7.863 -9.57 1 98.88 99 ILE B C 1
ATOM 4474 O O . ILE B 1 99 ? -22.812 -6.875 -9.969 1 98.88 99 ILE B O 1
ATOM 4478 N N . SER B 1 100 ? -22.578 -8.531 -8.547 1 98.88 100 SER B N 1
ATOM 4479 C CA . SER B 1 100 ? -23.547 -8.062 -7.562 1 98.88 100 SER B CA 1
ATOM 4480 C C . SER B 1 100 ? -22.891 -7.766 -6.223 1 98.88 100 SER B C 1
ATOM 4482 O O . SER B 1 100 ? -22 -8.508 -5.785 1 98.88 100 SER B O 1
ATOM 4484 N N . ALA B 1 101 ? -23.203 -6.652 -5.594 1 98.88 101 ALA B N 1
ATOM 4485 C CA . ALA B 1 101 ? -22.5 -6.234 -4.383 1 98.88 101 ALA B CA 1
ATOM 4486 C C . ALA B 1 101 ? -23.453 -5.527 -3.416 1 98.88 101 ALA B C 1
ATOM 4488 O O . ALA B 1 101 ? -24.516 -5.035 -3.822 1 98.88 101 ALA B O 1
ATOM 4489 N N . VAL B 1 102 ? -23.109 -5.574 -2.162 1 98.62 102 VAL B N 1
ATOM 4490 C CA . VAL B 1 102 ? -23.766 -4.699 -1.205 1 98.62 102 VAL B CA 1
ATOM 4491 C C . VAL B 1 102 ? -23.453 -3.24 -1.527 1 98.62 102 VAL B C 1
ATOM 4493 O O . VAL B 1 102 ? -22.406 -2.941 -2.113 1 98.62 102 VAL B O 1
ATOM 4496 N N . PRO B 1 103 ? -24.359 -2.32 -1.177 1 98.31 103 PRO B N 1
ATOM 4497 C CA . PRO B 1 103 ? -24.047 -0.91 -1.424 1 98.31 103 PRO B CA 1
ATOM 4498 C C . PRO B 1 103 ? -22.828 -0.433 -0.646 1 98.31 103 PRO B C 1
ATOM 4500 O O . PRO B 1 103 ? -22.641 -0.794 0.521 1 98.31 103 PRO B O 1
ATOM 4503 N N . GLU B 1 104 ? -21.953 0.327 -1.316 1 98.69 104 GLU B N 1
ATOM 4504 C CA . GLU B 1 104 ? -20.812 0.894 -0.605 1 98.69 104 GLU B CA 1
ATOM 4505 C C . GLU B 1 104 ? -21.266 1.774 0.556 1 98.69 104 GLU B C 1
ATOM 4507 O O . GLU B 1 104 ? -22.266 2.475 0.452 1 98.69 104 GLU B O 1
ATOM 4512 N N . GLY B 1 105 ? -20.531 1.743 1.629 1 98.62 105 GLY B N 1
ATOM 4513 C CA . GLY B 1 105 ? -20.875 2.459 2.85 1 98.62 105 GLY B CA 1
ATOM 4514 C C . GLY B 1 105 ? -21.594 1.597 3.867 1 98.62 105 GLY B C 1
ATOM 4515 O O . GLY B 1 105 ? -21.688 1.96 5.043 1 98.62 105 GLY B O 1
ATOM 4516 N N . MET B 1 106 ? -22.109 0.448 3.465 1 98.38 106 MET B N 1
ATOM 4517 C CA . MET B 1 106 ? -22.859 -0.444 4.34 1 98.38 106 MET B CA 1
ATOM 4518 C C . MET B 1 106 ? -21.938 -1.172 5.309 1 98.38 106 MET B C 1
ATOM 4520 O O . MET B 1 106 ? -20.844 -1.607 4.922 1 98.38 106 MET B O 1
ATOM 4524 N N . PHE B 1 107 ? -22.312 -1.207 6.582 1 98.44 107 PHE B N 1
ATOM 4525 C CA . PHE B 1 107 ? -21.641 -2.057 7.555 1 98.44 107 PHE B CA 1
ATOM 4526 C C . PHE B 1 107 ? -22.109 -3.498 7.445 1 98.44 107 PHE B C 1
ATOM 4528 O O . PHE B 1 107 ? -23.312 -3.768 7.562 1 98.44 107 PHE B O 1
ATOM 4535 N N . VAL B 1 108 ? -21.25 -4.449 7.172 1 98.62 108 VAL B N 1
ATOM 4536 C CA . VAL B 1 108 ? -21.578 -5.859 7.012 1 98.62 108 VAL B CA 1
ATOM 4537 C C . VAL B 1 108 ? -20.75 -6.699 7.977 1 98.62 108 VAL B C 1
ATOM 4539 O O . VAL B 1 108 ? -19.516 -6.668 7.934 1 98.62 108 VAL B O 1
ATOM 4542 N N . PRO B 1 109 ? -21.391 -7.484 8.891 1 98.38 109 PRO B N 1
ATOM 4543 C CA . PRO B 1 109 ? -20.625 -8.375 9.773 1 98.38 109 PRO B CA 1
ATOM 4544 C C . PRO B 1 109 ? -19.734 -9.344 9 1 98.38 109 PRO B C 1
ATOM 4546 O O . PRO B 1 109 ? -20.062 -9.711 7.867 1 98.38 109 PRO B O 1
ATOM 4549 N N . VAL B 1 110 ? -18.641 -9.727 9.57 1 97.81 110 VAL B N 1
ATOM 4550 C CA . VAL B 1 110 ? -17.703 -10.648 8.938 1 97.81 110 VAL B CA 1
ATOM 4551 C C . VAL B 1 110 ? -18.422 -11.953 8.578 1 97.81 110 VAL B C 1
ATOM 4553 O O . VAL B 1 110 ? -19.531 -12.203 9.062 1 97.81 110 VAL B O 1
ATOM 4556 N N . LYS B 1 111 ? -17.875 -12.75 7.703 1 97.25 111 LYS B N 1
ATOM 4557 C CA . LYS B 1 111 ? -18.375 -14.047 7.258 1 97.25 111 LYS B CA 1
ATOM 4558 C C . LYS B 1 111 ? -19.656 -13.898 6.438 1 97.25 111 LYS B C 1
ATOM 4560 O O . LYS B 1 111 ? -20.484 -14.805 6.41 1 97.25 111 LYS B O 1
ATOM 4565 N N . ASN B 1 112 ? -19.875 -12.695 5.922 1 98.62 112 ASN B N 1
ATOM 4566 C CA . ASN B 1 112 ? -20.953 -12.477 4.961 1 98.62 112 ASN B CA 1
ATOM 4567 C C . ASN B 1 112 ? -20.422 -12.031 3.605 1 98.62 112 ASN B C 1
ATOM 4569 O O . ASN B 1 112 ? -19.453 -11.266 3.535 1 98.62 112 ASN B O 1
ATOM 4573 N N . VAL B 1 113 ? -21.109 -12.508 2.574 1 98.69 113 VAL B N 1
ATOM 4574 C CA . VAL B 1 113 ? -20.703 -12.172 1.212 1 98.69 113 VAL B CA 1
ATOM 4575 C C . VAL B 1 113 ? -20.859 -10.664 0.985 1 98.69 113 VAL B C 1
ATOM 4577 O O . VAL B 1 113 ? -21.828 -10.055 1.437 1 98.69 113 VAL B O 1
ATOM 4580 N N . LEU B 1 114 ? -19.844 -10.055 0.378 1 98.88 114 LEU B N 1
ATOM 4581 C CA . LEU B 1 114 ? -19.844 -8.625 0.085 1 98.88 114 LEU B CA 1
ATOM 4582 C C . LEU B 1 114 ? -20.141 -8.375 -1.393 1 98.88 114 LEU B C 1
ATOM 4584 O O . LEU B 1 114 ? -20.781 -7.391 -1.745 1 98.88 114 LEU B O 1
ATOM 4588 N N . PHE B 1 115 ? -19.562 -9.203 -2.25 1 98.94 115 PHE B N 1
ATOM 4589 C CA . PHE B 1 115 ? -19.953 -9.188 -3.654 1 98.94 115 PHE B CA 1
ATOM 4590 C C . PHE B 1 115 ? -19.75 -10.555 -4.289 1 98.94 115 PHE B C 1
ATOM 4592 O O . PHE B 1 115 ? -19.047 -11.398 -3.74 1 98.94 115 PHE B O 1
ATOM 4599 N N . THR B 1 116 ? -20.453 -10.828 -5.383 1 98.88 116 THR B N 1
ATOM 4600 C CA . THR B 1 116 ? -20.281 -12.023 -6.199 1 98.88 116 THR B CA 1
ATOM 4601 C C . THR B 1 116 ? -19.891 -11.656 -7.629 1 98.88 116 THR B C 1
ATOM 4603 O O . THR B 1 116 ? -20.188 -10.547 -8.086 1 98.88 116 THR B O 1
ATOM 4606 N N . VAL B 1 117 ? -19.172 -12.492 -8.25 1 98.88 117 VAL B N 1
ATOM 4607 C CA . VAL B 1 117 ? -18.781 -12.391 -9.656 1 98.88 117 VAL B CA 1
ATOM 4608 C C . VAL B 1 117 ? -19.188 -13.672 -10.391 1 98.88 117 VAL B C 1
ATOM 4610 O O . VAL B 1 117 ? -18.844 -14.773 -9.961 1 98.88 117 VAL B O 1
ATOM 4613 N N . GLU B 1 118 ? -19.891 -13.539 -11.438 1 98.88 118 GLU B N 1
ATOM 4614 C CA . GLU B 1 118 ? -20.297 -14.719 -12.211 1 98.88 118 GLU B CA 1
ATOM 4615 C C . GLU B 1 118 ? -20.141 -14.469 -13.711 1 98.88 118 GLU B C 1
ATOM 4617 O O . GLU B 1 118 ? -20.219 -13.336 -14.172 1 98.88 118 GLU B O 1
ATOM 4622 N N . SER B 1 119 ? -19.844 -15.547 -14.43 1 98.75 119 SER B N 1
ATOM 4623 C CA . SER B 1 119 ? -19.703 -15.43 -15.875 1 98.75 119 SER B CA 1
ATOM 4624 C C . SER B 1 119 ? -21.062 -15.25 -16.547 1 98.75 119 SER B C 1
ATOM 4626 O O . SER B 1 119 ? -22.062 -15.828 -16.125 1 98.75 119 SER B O 1
ATOM 4628 N N . THR B 1 120 ? -21.094 -14.477 -17.578 1 98.75 120 THR B N 1
ATOM 4629 C CA . THR B 1 120 ? -22.344 -14.234 -18.312 1 98.75 120 THR B CA 1
ATOM 4630 C C . THR B 1 120 ? -22.281 -14.859 -19.703 1 98.75 120 THR B C 1
ATOM 4632 O O . THR B 1 120 ? -23.234 -14.734 -20.469 1 98.75 120 THR B O 1
ATOM 4635 N N . ASP B 1 121 ? -21.188 -15.453 -20.016 1 98.75 121 ASP B N 1
ATOM 4636 C CA . ASP B 1 121 ? -21.031 -16.109 -21.297 1 98.75 121 ASP B CA 1
ATOM 4637 C C . ASP B 1 121 ? -20.469 -17.516 -21.141 1 98.75 121 ASP B C 1
ATOM 4639 O O . ASP B 1 121 ? -19.406 -17.703 -20.531 1 98.75 121 ASP B O 1
ATOM 4643 N N . GLU B 1 122 ? -21.078 -18.516 -21.688 1 98.31 122 GLU B N 1
ATOM 4644 C CA . GLU B 1 122 ? -20.766 -19.922 -21.484 1 98.31 122 GLU B CA 1
ATOM 4645 C C . GLU B 1 122 ? -19.438 -20.297 -22.141 1 98.31 122 GLU B C 1
ATOM 4647 O O . GLU B 1 122 ? -18.844 -21.328 -21.797 1 98.31 122 GLU B O 1
ATOM 4652 N N . ASN B 1 123 ? -18.953 -19.484 -23.031 1 98.19 123 ASN B N 1
ATOM 4653 C CA . ASN B 1 123 ? -17.766 -19.828 -23.812 1 98.19 123 ASN B CA 1
ATOM 4654 C C . ASN B 1 123 ? -16.484 -19.406 -23.094 1 98.19 123 ASN B C 1
ATOM 4656 O O . ASN B 1 123 ? -15.391 -19.875 -23.438 1 98.19 123 ASN B O 1
ATOM 4660 N N . VAL B 1 124 ? -16.578 -18.5 -22.141 1 98.25 124 VAL B N 1
ATOM 4661 C CA . VAL B 1 124 ? -15.367 -18 -21.484 1 98.25 124 VAL B CA 1
ATOM 4662 C C . VAL B 1 124 ? -15.609 -17.875 -19.984 1 98.25 124 VAL B C 1
ATOM 4664 O O . VAL B 1 124 ? -15.367 -16.828 -19.391 1 98.25 124 VAL B O 1
ATOM 4667 N N . PRO B 1 125 ? -16 -18.938 -19.312 1 98.38 125 PRO B N 1
ATOM 4668 C CA . PRO B 1 125 ? -16.297 -18.875 -17.875 1 98.38 125 PRO B CA 1
ATOM 4669 C C . PRO B 1 125 ? -15.062 -18.578 -17.031 1 98.38 125 PRO B C 1
ATOM 4671 O O . PRO B 1 125 ? -15.18 -18.094 -15.898 1 98.38 125 PRO B O 1
ATOM 4674 N N . TRP B 1 126 ? -13.852 -18.797 -17.578 1 97.94 126 TRP B N 1
ATOM 4675 C CA . TRP B 1 126 ? -12.594 -18.672 -16.844 1 97.94 126 TRP B CA 1
ATOM 4676 C C . TRP B 1 126 ? -12.344 -17.219 -16.453 1 97.94 126 TRP B C 1
ATOM 4678 O O . TRP B 1 126 ? -11.492 -16.938 -15.602 1 97.94 126 TRP B O 1
ATOM 4688 N N . VAL B 1 127 ? -13.086 -16.234 -16.984 1 98.38 127 VAL B N 1
ATOM 4689 C CA . VAL B 1 127 ? -12.883 -14.805 -16.75 1 98.38 127 VAL B CA 1
ATOM 4690 C C . VAL B 1 127 ? -13.188 -14.484 -15.289 1 98.38 127 VAL B C 1
ATOM 4692 O O . VAL B 1 127 ? -12.664 -13.516 -14.734 1 98.38 127 VAL B O 1
ATOM 4695 N N . VAL B 1 128 ? -14.039 -15.297 -14.625 1 98.5 128 VAL B N 1
ATOM 4696 C CA . VAL B 1 128 ? -14.43 -15.086 -13.234 1 98.5 128 VAL B CA 1
ATOM 4697 C C . VAL B 1 128 ? -13.195 -15.172 -12.336 1 98.5 128 VAL B C 1
ATOM 4699 O O . VAL B 1 128 ? -13.047 -14.383 -11.398 1 98.5 128 VAL B O 1
ATOM 4702 N N . SER B 1 129 ? -12.32 -16.125 -12.656 1 97.31 129 SER B N 1
ATOM 4703 C CA . SER B 1 129 ? -11.07 -16.266 -11.906 1 97.31 129 SER B CA 1
ATOM 4704 C C . SER B 1 129 ? -10.062 -15.195 -12.32 1 97.31 129 SER B C 1
ATOM 4706 O O . SER B 1 129 ? -9.25 -14.75 -11.508 1 97.31 129 SER B O 1
ATOM 4708 N N . TYR B 1 130 ? -10.102 -14.789 -13.586 1 98.12 130 TYR B N 1
ATOM 4709 C CA . TYR B 1 130 ? -9.117 -13.867 -14.141 1 98.12 130 TYR B CA 1
ATOM 4710 C C . TYR B 1 130 ? -9.242 -12.492 -13.492 1 98.12 130 TYR B C 1
ATOM 4712 O O . TYR B 1 130 ? -8.234 -11.836 -13.227 1 98.12 130 TYR B O 1
ATOM 4720 N N . VAL B 1 131 ? -10.453 -12.023 -13.18 1 98.19 131 VAL B N 1
ATOM 4721 C CA . VAL B 1 131 ? -10.664 -10.672 -12.656 1 98.19 131 VAL B CA 1
ATOM 4722 C C . VAL B 1 131 ? -10.398 -10.648 -11.156 1 98.19 131 VAL B C 1
ATOM 4724 O O . VAL B 1 131 ? -10.352 -9.586 -10.547 1 98.19 131 VAL B O 1
ATOM 4727 N N . GLU B 1 132 ? -10.172 -11.805 -10.562 1 98.38 132 GLU B N 1
ATOM 4728 C CA . GLU B 1 132 ? -9.984 -11.922 -9.117 1 98.38 132 GLU B CA 1
ATOM 4729 C C . GLU B 1 132 ? -8.891 -10.969 -8.633 1 98.38 132 GLU B C 1
ATOM 4731 O O . GLU B 1 132 ? -9.055 -10.305 -7.605 1 98.38 132 GLU B O 1
ATOM 4736 N N . THR B 1 133 ? -7.805 -10.93 -9.367 1 98.12 133 THR B N 1
ATOM 4737 C CA . THR B 1 133 ? -6.641 -10.164 -8.93 1 98.12 133 THR B CA 1
ATOM 4738 C C . THR B 1 133 ? -7.008 -8.703 -8.688 1 98.12 133 THR B C 1
ATOM 4740 O O . THR B 1 133 ? -6.668 -8.133 -7.648 1 98.12 133 THR B O 1
ATOM 4743 N N . LEU B 1 134 ? -7.73 -8.109 -9.602 1 98.12 134 LEU B N 1
ATOM 4744 C CA . LEU B 1 134 ? -8.141 -6.715 -9.469 1 98.12 134 LEU B CA 1
ATOM 4745 C C . LEU B 1 134 ? -9.258 -6.57 -8.445 1 98.12 134 LEU B C 1
ATOM 4747 O O .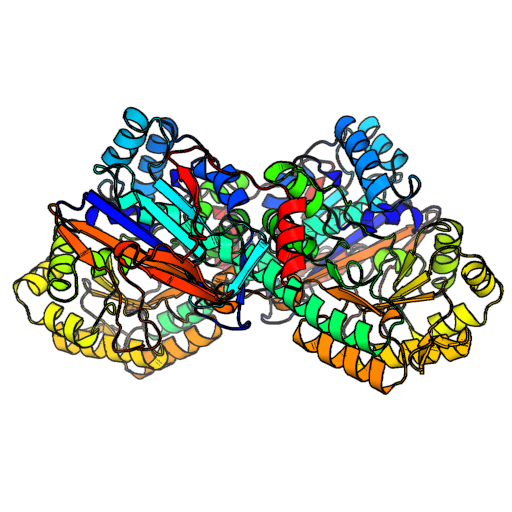 LEU B 1 134 ? -9.242 -5.652 -7.629 1 98.12 134 LEU B O 1
ATOM 4751 N N . MET B 1 135 ? -10.195 -7.508 -8.406 1 98.25 135 MET B N 1
ATOM 4752 C CA . MET B 1 135 ? -11.383 -7.41 -7.57 1 98.25 135 MET B CA 1
ATOM 4753 C C . MET B 1 135 ? -11.016 -7.492 -6.094 1 98.25 135 MET B C 1
ATOM 4755 O O . MET B 1 135 ? -11.602 -6.793 -5.266 1 98.25 135 MET B O 1
ATOM 4759 N N . VAL B 1 136 ? -10.078 -8.312 -5.82 1 97.94 136 VAL B N 1
ATOM 4760 C CA . VAL B 1 136 ? -9.719 -8.547 -4.426 1 97.94 136 VAL B CA 1
ATOM 4761 C C . VAL B 1 136 ? -9.055 -7.309 -3.842 1 97.94 136 VAL B C 1
ATOM 4763 O O . VAL B 1 136 ? -8.992 -7.145 -2.621 1 97.94 136 VAL B O 1
ATOM 4766 N N . GLN B 1 137 ? -8.602 -6.383 -4.645 1 97.62 137 GLN B N 1
ATOM 4767 C CA . GLN B 1 137 ? -7.965 -5.16 -4.16 1 97.62 137 GLN B CA 1
ATOM 4768 C C . GLN B 1 137 ? -8.961 -4.281 -3.414 1 97.62 137 GLN B C 1
ATOM 4770 O O . GLN B 1 137 ? -8.57 -3.346 -2.711 1 97.62 137 GLN B O 1
ATOM 4775 N N . SER B 1 138 ? -10.227 -4.629 -3.43 1 98.38 138 SER B N 1
ATOM 4776 C CA . SER B 1 138 ? -11.227 -3.947 -2.615 1 98.38 138 SER B CA 1
ATOM 4777 C C . SER B 1 138 ? -10.922 -4.094 -1.127 1 98.38 138 SER B C 1
ATOM 4779 O O . SER B 1 138 ? -11.398 -3.301 -0.311 1 98.38 138 SER B O 1
ATOM 4781 N N . TRP B 1 139 ? -10.078 -5.082 -0.807 1 98.75 139 TRP B N 1
ATOM 4782 C CA . TRP B 1 139 ? -9.758 -5.305 0.6 1 98.75 139 TRP B CA 1
ATOM 4783 C C . TRP B 1 139 ? -9.172 -4.043 1.229 1 98.75 139 TRP B C 1
ATOM 4785 O O . TRP B 1 139 ? -9.438 -3.746 2.396 1 98.75 139 TRP B O 1
ATOM 4795 N N . TYR B 1 140 ? -8.391 -3.266 0.521 1 98.88 140 TYR B N 1
ATOM 4796 C CA . TYR B 1 140 ? -7.629 -2.158 1.085 1 98.88 140 TYR B CA 1
ATOM 4797 C C . TYR B 1 140 ? -8.539 -0.999 1.461 1 98.88 140 TYR B C 1
ATOM 4799 O O . TYR B 1 140 ? -8.633 -0.624 2.633 1 98.88 140 TYR B O 1
ATOM 4807 N N . PRO B 1 141 ? -9.25 -0.359 0.436 1 98.88 141 PRO B N 1
ATOM 4808 C CA . PRO B 1 141 ? -10.125 0.741 0.852 1 98.88 141 PRO B CA 1
ATOM 4809 C C . PRO B 1 141 ? -11.188 0.304 1.861 1 98.88 141 PRO B C 1
ATOM 4811 O O . PRO B 1 141 ? -11.562 1.081 2.742 1 98.88 141 PRO B O 1
ATOM 4814 N N . MET B 1 142 ? -11.664 -0.932 1.771 1 98.81 142 MET B N 1
ATOM 4815 C CA . MET B 1 142 ? -12.641 -1.452 2.725 1 98.81 142 MET B CA 1
ATOM 4816 C C . MET B 1 142 ? -12.055 -1.506 4.129 1 98.81 142 MET B C 1
ATOM 4818 O O . MET B 1 142 ? -12.711 -1.112 5.098 1 98.81 142 MET B O 1
ATOM 4822 N N . THR B 1 143 ? -10.812 -1.986 4.203 1 98.88 143 THR B N 1
ATOM 4823 C CA . THR B 1 143 ? -10.164 -2.115 5.508 1 98.88 143 THR B CA 1
ATOM 4824 C C . THR B 1 143 ? -9.891 -0.742 6.109 1 98.88 143 THR B C 1
ATOM 4826 O O . THR B 1 143 ? -10.062 -0.539 7.312 1 98.88 143 THR B O 1
ATOM 4829 N N . VAL B 1 144 ? -9.453 0.213 5.301 1 98.94 144 VAL B N 1
ATOM 4830 C CA . VAL B 1 144 ? -9.195 1.563 5.789 1 98.94 144 VAL B CA 1
ATOM 4831 C C . VAL B 1 144 ? -10.508 2.203 6.25 1 98.94 144 VAL B C 1
ATOM 4833 O O . VAL B 1 144 ? -10.562 2.826 7.312 1 98.94 144 VAL B O 1
ATOM 4836 N N . ALA B 1 145 ? -11.57 2.082 5.43 1 98.94 145 ALA B N 1
ATOM 4837 C CA . ALA B 1 145 ? -12.875 2.621 5.812 1 98.94 145 ALA B CA 1
ATOM 4838 C C . ALA B 1 145 ? -13.352 2.018 7.133 1 98.94 145 ALA B C 1
ATOM 4840 O O . ALA B 1 145 ? -13.906 2.723 7.98 1 98.94 145 ALA B O 1
ATOM 4841 N N . THR B 1 146 ? -13.148 0.709 7.293 1 98.88 146 THR B N 1
ATOM 4842 C CA . THR B 1 146 ? -13.547 0.006 8.508 1 98.88 146 THR B CA 1
ATOM 4843 C C . THR B 1 146 ? -12.727 0.485 9.703 1 98.88 146 THR B C 1
ATOM 4845 O O . THR B 1 146 ? -13.281 0.752 10.773 1 98.88 146 THR B O 1
ATOM 4848 N N . ASN B 1 147 ? -11.398 0.575 9.5 1 98.69 147 ASN B N 1
ATOM 4849 C CA . ASN B 1 147 ? -10.508 1.083 10.539 1 98.69 147 ASN B CA 1
ATOM 4850 C C . ASN B 1 147 ? -10.906 2.486 10.984 1 98.69 147 ASN B C 1
ATOM 4852 O O . ASN B 1 147 ? -10.969 2.766 12.18 1 98.69 147 ASN B O 1
ATOM 4856 N N . SER B 1 148 ? -11.148 3.34 10.07 1 98.75 148 SER B N 1
ATOM 4857 C CA . SER B 1 148 ? -11.609 4.699 10.32 1 98.75 148 SER B CA 1
ATOM 4858 C C . SER B 1 148 ? -12.938 4.703 11.07 1 98.75 148 SER B C 1
ATOM 4860 O O . SER B 1 148 ? -13.117 5.457 12.031 1 98.75 148 SER B O 1
ATOM 4862 N N . PHE B 1 149 ? -13.883 3.873 10.648 1 98.81 149 PHE B N 1
ATOM 4863 C CA . PHE B 1 149 ? -15.211 3.75 11.25 1 98.81 149 PHE B CA 1
ATOM 4864 C C . PHE B 1 149 ? -15.102 3.311 12.703 1 98.81 149 PHE B C 1
ATOM 4866 O O . PHE B 1 149 ? -15.766 3.873 13.578 1 98.81 149 PHE B O 1
ATOM 4873 N N . MET B 1 150 ? -14.25 2.312 12.93 1 98.56 150 MET B N 1
ATOM 4874 C CA . MET B 1 150 ? -14.094 1.793 14.289 1 98.56 150 MET B CA 1
ATOM 4875 C C . MET B 1 150 ? -13.469 2.84 15.203 1 98.56 150 MET B C 1
ATOM 4877 O O . MET B 1 150 ? -13.812 2.924 16.375 1 98.56 150 MET B O 1
ATOM 4881 N N . GLN B 1 151 ? -12.562 3.615 14.703 1 98.56 151 GLN B N 1
ATOM 4882 C CA . GLN B 1 151 ? -11.984 4.715 15.469 1 98.56 151 GLN B CA 1
ATOM 4883 C C . GLN B 1 151 ? -13.031 5.789 15.766 1 98.56 151 GLN B C 1
ATOM 4885 O O . GLN B 1 151 ? -13.031 6.375 16.844 1 98.56 151 GLN B O 1
ATOM 4890 N N . LYS B 1 152 ? -13.914 6.059 14.805 1 98.62 152 LYS B N 1
ATOM 4891 C CA . LYS B 1 152 ? -14.984 7.027 15.016 1 98.62 152 LYS B CA 1
ATOM 4892 C C . LYS B 1 152 ? -15.883 6.617 16.188 1 98.62 152 LYS B C 1
ATOM 4894 O O . LYS B 1 152 ? -16.281 7.457 16.984 1 98.62 152 LYS B O 1
ATOM 4899 N N . ARG B 1 153 ? -16.156 5.34 16.25 1 98.19 153 ARG B N 1
ATOM 4900 C CA . ARG B 1 153 ? -17 4.828 17.328 1 98.19 153 ARG B CA 1
ATOM 4901 C C . ARG B 1 153 ? -16.359 5.055 18.688 1 98.19 153 ARG B C 1
ATOM 4903 O O . ARG B 1 153 ? -17.031 5.445 19.641 1 98.19 153 ARG B O 1
ATOM 4910 N N . ILE B 1 154 ? -15.094 4.832 18.75 1 98 154 ILE B N 1
ATOM 4911 C CA . ILE B 1 154 ? -14.359 5.016 20 1 98 154 ILE B CA 1
ATOM 4912 C C . ILE B 1 154 ? -14.367 6.488 20.391 1 98 154 ILE B C 1
ATOM 4914 O O . ILE B 1 154 ? -14.586 6.824 21.562 1 98 154 ILE B O 1
ATOM 4918 N N . ILE B 1 155 ? -14.117 7.32 19.469 1 98.62 155 ILE B N 1
ATOM 4919 C CA . ILE B 1 155 ? -14.102 8.758 19.719 1 98.62 155 ILE B CA 1
ATOM 4920 C C . ILE B 1 155 ? -15.5 9.219 20.141 1 98.62 155 ILE B C 1
ATOM 4922 O O . ILE B 1 155 ? -15.641 10.016 21.078 1 98.62 155 ILE B O 1
ATOM 4926 N N . LYS B 1 156 ? -16.5 8.734 19.422 1 98.62 156 LYS B N 1
ATOM 4927 C CA . LYS B 1 156 ? -17.875 9.102 19.719 1 98.62 156 LYS B CA 1
ATOM 4928 C C . LYS B 1 156 ? -18.25 8.742 21.156 1 98.62 156 LYS B C 1
ATOM 4930 O O . LYS B 1 156 ? -18.844 9.547 21.875 1 98.62 156 LYS B O 1
ATOM 4935 N N . ASP B 1 157 ? -17.891 7.562 21.578 1 98.19 157 ASP B N 1
ATOM 4936 C CA . ASP B 1 157 ? -18.156 7.117 22.938 1 98.19 157 ASP B CA 1
ATOM 4937 C C . ASP B 1 157 ? -17.547 8.062 23.953 1 98.19 157 ASP B C 1
ATOM 4939 O O . ASP B 1 157 ? -18.172 8.414 24.953 1 98.19 157 ASP B O 1
ATOM 4943 N N . SER B 1 158 ? -16.344 8.422 23.703 1 98.5 158 SER B N 1
ATOM 4944 C CA . SER B 1 158 ? -15.641 9.32 24.609 1 98.5 158 SER B CA 1
ATOM 4945 C C . SER B 1 158 ? -16.281 10.711 24.625 1 98.5 158 SER B C 1
ATOM 4947 O O . SER B 1 158 ? -16.422 11.328 25.672 1 98.5 158 SER B O 1
ATOM 4949 N N . LEU B 1 159 ? -16.641 11.219 23.453 1 98.56 159 LEU B N 1
ATOM 4950 C CA . LEU B 1 159 ? -17.281 12.531 23.344 1 98.56 159 LEU B CA 1
ATOM 4951 C C . LEU B 1 159 ? -18.625 12.531 24.062 1 98.56 159 LEU B C 1
ATOM 4953 O O . LEU B 1 159 ? -18.984 13.508 24.734 1 98.56 159 LEU B O 1
ATOM 4957 N N . GLU B 1 160 ? -19.375 11.477 23.891 1 98.44 160 GLU B N 1
ATOM 4958 C CA . GLU B 1 160 ? -20.672 11.375 24.547 1 98.44 160 GLU B CA 1
ATOM 4959 C C . GLU B 1 160 ? -20.516 11.469 26.062 1 98.44 160 GLU B C 1
ATOM 4961 O O . GLU B 1 160 ? -21.375 12.016 26.75 1 98.44 160 GLU B O 1
ATOM 4966 N N . LYS B 1 161 ? -19.438 10.984 26.547 1 98.19 161 LYS B N 1
ATOM 4967 C CA . LYS B 1 161 ? -19.156 10.984 27.969 1 98.19 161 LYS B CA 1
ATOM 4968 C C . LYS B 1 161 ? -18.656 12.352 28.438 1 98.19 161 LYS B C 1
ATOM 4970 O O . LYS B 1 161 ? -18.984 12.805 29.531 1 98.19 161 LYS B O 1
ATOM 4975 N N . THR B 1 162 ? -17.891 13.039 27.594 1 98.69 162 THR B N 1
ATOM 4976 C CA . THR B 1 162 ? -17.078 14.117 28.141 1 98.69 162 THR B CA 1
ATOM 4977 C C . THR B 1 162 ? -17.453 15.453 27.516 1 98.69 162 THR B C 1
ATOM 4979 O O . THR B 1 162 ? -17.078 16.516 28.016 1 98.69 162 THR B O 1
ATOM 4982 N N . ALA B 1 163 ? -18.188 15.461 26.406 1 98.31 163 ALA B N 1
ATOM 4983 C CA . ALA B 1 163 ? -18.5 16.688 25.656 1 98.31 163 ALA B CA 1
ATOM 4984 C C . ALA B 1 163 ? -19.984 17 25.719 1 98.31 163 ALA B C 1
ATOM 4986 O O . ALA B 1 163 ? -20.812 16.094 25.859 1 98.31 163 ALA B O 1
ATOM 4987 N N . ASP B 1 164 ? -20.328 18.266 25.484 1 97.69 164 ASP B N 1
ATOM 4988 C CA . ASP B 1 164 ? -21.719 18.703 25.578 1 97.69 164 ASP B CA 1
ATOM 4989 C C . ASP B 1 164 ? -22.484 18.328 24.312 1 97.69 164 ASP B C 1
ATOM 4991 O O . ASP B 1 164 ? -23.719 18.234 24.328 1 97.69 164 ASP B O 1
ATOM 4995 N N . ASP B 1 165 ? -21.797 18.172 23.188 1 96.44 165 ASP B N 1
ATOM 4996 C CA . ASP B 1 165 ? -22.438 17.75 21.938 1 96.44 165 ASP B CA 1
ATOM 4997 C C . ASP B 1 165 ? -21.438 17 21.062 1 96.44 165 ASP B C 1
ATOM 4999 O O . ASP B 1 165 ? -20.281 16.828 21.422 1 96.44 165 ASP B O 1
ATOM 5003 N N . LEU B 1 166 ? -21.922 16.547 19.906 1 97.31 166 LEU B N 1
ATOM 5004 C CA . LEU B 1 166 ? -21.109 15.711 19.016 1 97.31 166 LEU B CA 1
ATOM 5005 C C . LEU B 1 166 ? -20.812 16.438 17.719 1 97.31 166 LEU B C 1
ATOM 5007 O O . LEU B 1 166 ? -20.453 15.82 16.719 1 97.31 166 LEU B O 1
ATOM 5011 N N . LYS B 1 167 ? -20.906 17.75 17.719 1 95.25 167 LYS B N 1
ATOM 5012 C CA . LYS B 1 167 ? -20.812 18.531 16.484 1 95.25 167 LYS B CA 1
ATOM 5013 C C . LYS B 1 167 ? -19.438 18.375 15.844 1 95.25 167 LYS B C 1
ATOM 5015 O O . LYS B 1 167 ? -19.312 18.422 14.617 1 95.25 167 LYS B O 1
ATOM 5020 N N . MET B 1 168 ? -18.438 18.125 16.625 1 94.88 168 MET B N 1
ATOM 5021 C CA . MET B 1 168 ? -17.078 18.094 16.109 1 94.88 168 MET B CA 1
ATOM 5022 C C . MET B 1 168 ? -16.625 16.672 15.82 1 94.88 168 MET B C 1
ATOM 5024 O O . MET B 1 168 ? -15.492 16.438 15.398 1 94.88 168 MET B O 1
ATOM 5028 N N . LEU B 1 169 ? -17.484 15.711 15.953 1 98.12 169 LEU B N 1
ATOM 5029 C CA . LEU B 1 169 ? -17.125 14.297 15.844 1 98.12 169 LEU B CA 1
ATOM 5030 C C . LEU B 1 169 ? -16.438 14.016 14.508 1 98.12 169 LEU B C 1
ATOM 5032 O O . LEU B 1 169 ? -15.352 13.422 14.477 1 98.12 169 LEU B O 1
ATOM 5036 N N . ASN B 1 170 ? -16.953 14.492 13.406 1 97.81 170 ASN B N 1
ATOM 5037 C CA . ASN B 1 170 ? -16.453 14.164 12.078 1 97.81 170 ASN B CA 1
ATOM 5038 C C . ASN B 1 170 ? -15.133 14.852 11.781 1 97.81 170 ASN B C 1
ATOM 5040 O O . ASN B 1 170 ? -14.523 14.617 10.734 1 97.81 170 ASN B O 1
ATOM 5044 N N . TYR B 1 171 ? -14.594 15.648 12.703 1 97.81 171 TYR B N 1
ATOM 5045 C CA . TYR B 1 171 ? -13.336 16.359 12.508 1 97.81 171 TYR B CA 1
ATOM 5046 C C . TYR B 1 171 ? -12.312 15.938 13.555 1 97.81 171 TYR B C 1
ATOM 5048 O O . TYR B 1 171 ? -11.25 16.562 13.672 1 97.81 171 TYR B O 1
ATOM 5056 N N . LYS B 1 172 ? -12.633 14.891 14.266 1 98.56 172 LYS B N 1
ATOM 5057 C CA . LYS B 1 172 ? -11.789 14.523 15.406 1 98.56 172 LYS B CA 1
ATOM 5058 C C . LYS B 1 172 ? -10.648 13.609 14.977 1 98.56 172 LYS B C 1
ATOM 5060 O O . LYS B 1 172 ? -9.695 13.406 15.734 1 98.56 172 LYS B O 1
ATOM 5065 N N . LEU B 1 173 ? -10.703 13.07 13.82 1 98.75 173 LEU B N 1
ATOM 5066 C CA . LEU B 1 173 ? -9.609 12.281 13.273 1 98.75 173 LEU B CA 1
ATOM 5067 C C . LEU B 1 173 ? -9.266 12.734 11.852 1 98.75 173 LEU B C 1
ATOM 5069 O O . LEU B 1 173 ? -10.109 12.672 10.961 1 98.75 173 LEU B O 1
ATOM 5073 N N . HIS B 1 174 ? -8.039 13.172 11.695 1 98.62 174 HIS B N 1
ATOM 5074 C CA . HIS B 1 174 ? -7.539 13.641 10.406 1 98.62 174 HIS B CA 1
ATOM 5075 C C . HIS B 1 174 ? -6.59 12.617 9.781 1 98.62 174 HIS B C 1
ATOM 5077 O O . HIS B 1 174 ? -5.789 12 10.484 1 98.62 174 HIS B O 1
ATOM 5083 N N . ASP B 1 175 ? -6.703 12.484 8.477 1 98.69 175 ASP B N 1
ATOM 5084 C CA . ASP B 1 175 ? -5.789 11.648 7.715 1 98.69 175 ASP B CA 1
ATOM 5085 C C . ASP B 1 175 ? -4.469 12.375 7.453 1 98.69 175 ASP B C 1
ATOM 5087 O O . ASP B 1 175 ? -4.438 13.367 6.727 1 98.69 175 ASP B O 1
ATOM 5091 N N . PHE B 1 176 ? -3.393 11.797 8.008 1 97.75 176 PHE B N 1
ATOM 5092 C CA . PHE B 1 176 ? -2.037 12.305 7.824 1 97.75 176 PHE B CA 1
ATOM 5093 C C . PHE B 1 176 ? -1.193 11.32 7.023 1 97.75 176 PHE B C 1
ATOM 5095 O O . PHE B 1 176 ? 0.032 11.305 7.148 1 97.75 176 PHE B O 1
ATOM 5102 N N . GLY B 1 177 ? -1.816 10.547 6.168 1 97.69 177 GLY B N 1
ATOM 5103 C CA . GLY B 1 177 ? -1.137 9.32 5.77 1 97.69 177 GLY B CA 1
ATOM 5104 C C . GLY B 1 177 ? -0.508 9.414 4.391 1 97.69 177 GLY B C 1
ATOM 5105 O O . GLY B 1 177 ? 0.094 8.445 3.914 1 97.69 177 GLY B O 1
ATOM 5106 N N . PHE B 1 178 ? -0.481 10.531 3.664 1 98.12 178 PHE B N 1
ATOM 5107 C CA . PHE B 1 178 ? -0.068 10.602 2.268 1 98.12 178 PHE B CA 1
ATOM 5108 C C . PHE B 1 178 ? 1.387 10.18 2.111 1 98.12 178 PHE B C 1
ATOM 5110 O O . PHE B 1 178 ? 1.705 9.336 1.266 1 98.12 178 PHE B O 1
ATOM 5117 N N . ARG B 1 179 ? 2.254 10.57 2.934 1 96.44 179 ARG B N 1
ATOM 5118 C CA . ARG B 1 179 ? 3.684 10.297 2.811 1 96.44 179 ARG B CA 1
ATOM 5119 C C . ARG B 1 179 ? 4 8.852 3.197 1 96.44 179 ARG B C 1
ATOM 5121 O O . ARG B 1 179 ? 5.086 8.352 2.9 1 96.44 179 ARG B O 1
ATOM 5128 N N . GLY B 1 180 ? 3.049 8.242 3.855 1 96.94 180 GLY B N 1
ATOM 5129 C CA . GLY B 1 180 ? 3.348 6.93 4.41 1 96.94 180 GLY B CA 1
ATOM 5130 C C . GLY B 1 180 ? 2.805 5.789 3.572 1 96.94 180 GLY B C 1
ATOM 5131 O O . GLY B 1 180 ? 3.084 4.621 3.85 1 96.94 180 GLY B O 1
ATOM 5132 N N . VAL B 1 181 ? 2.072 6.125 2.525 1 98 181 VAL B N 1
ATOM 5133 C CA . VAL B 1 181 ? 1.464 5.074 1.718 1 98 181 VAL B CA 1
ATOM 5134 C C . VAL B 1 181 ? 2.393 4.707 0.562 1 98 181 VAL B C 1
ATOM 5136 O O . VAL B 1 181 ? 3.428 5.348 0.363 1 98 181 VAL B O 1
ATOM 5139 N N . THR B 1 182 ? 2.021 3.705 -0.224 1 98 182 THR B N 1
ATOM 5140 C CA . THR B 1 182 ? 2.908 3.068 -1.191 1 98 182 THR B CA 1
ATOM 5141 C C . THR B 1 182 ? 2.92 3.844 -2.506 1 98 182 THR B C 1
ATOM 5143 O O . THR B 1 182 ? 3.719 3.553 -3.396 1 98 182 THR B O 1
ATOM 5146 N N . GLY B 1 183 ? 2.082 4.781 -2.699 1 97.62 183 GLY B N 1
ATOM 5147 C CA . GLY B 1 183 ? 1.968 5.574 -3.91 1 97.62 183 GLY B CA 1
ATOM 5148 C C . GLY B 1 183 ? 0.716 6.434 -3.945 1 97.62 183 GLY B C 1
ATOM 5149 O O . GLY B 1 183 ? -0.095 6.395 -3.018 1 97.62 183 GLY B O 1
ATOM 5150 N N . VAL B 1 184 ? 0.551 7.16 -5.027 1 98.12 184 VAL B N 1
ATOM 5151 C CA . VAL B 1 184 ? -0.531 8.133 -5.148 1 98.12 184 VAL B CA 1
ATOM 5152 C C . VAL B 1 184 ? -1.874 7.406 -5.184 1 98.12 184 VAL B C 1
ATOM 5154 O O . VAL B 1 184 ? -2.857 7.883 -4.609 1 98.12 184 VAL B O 1
ATOM 5157 N N . GLU B 1 185 ? -1.915 6.223 -5.863 1 98.06 185 GLU B N 1
ATOM 5158 C CA . GLU B 1 185 ? -3.162 5.469 -5.906 1 98.06 185 GLU B CA 1
ATOM 5159 C C . GLU B 1 185 ? -3.604 5.051 -4.504 1 98.06 185 GLU B C 1
ATOM 5161 O O . GLU B 1 185 ? -4.789 5.141 -4.168 1 98.06 185 GLU B O 1
ATOM 5166 N N . ALA B 1 186 ? -2.643 4.594 -3.729 1 98.5 186 ALA B N 1
ATOM 5167 C CA . ALA B 1 186 ? -2.955 4.223 -2.352 1 98.5 186 ALA B CA 1
ATOM 5168 C C . ALA B 1 186 ? -3.436 5.43 -1.554 1 98.5 186 ALA B C 1
ATOM 5170 O O . ALA B 1 186 ? -4.328 5.312 -0.71 1 98.5 186 ALA B O 1
ATOM 5171 N N . ALA B 1 187 ? -2.82 6.574 -1.777 1 98.62 187 ALA B N 1
ATOM 5172 C CA . ALA B 1 187 ? -3.246 7.805 -1.116 1 98.62 187 ALA B CA 1
ATOM 5173 C C . ALA B 1 187 ? -4.68 8.164 -1.499 1 98.62 187 ALA B C 1
ATOM 5175 O O . ALA B 1 187 ? -5.473 8.562 -0.645 1 98.62 187 ALA B O 1
ATOM 5176 N N . GLN B 1 188 ? -4.973 8.039 -2.768 1 98.56 188 GLN B N 1
ATOM 5177 C CA . GLN B 1 188 ? -6.309 8.328 -3.283 1 98.56 188 GLN B CA 1
ATOM 5178 C C . GLN B 1 188 ? -7.348 7.398 -2.67 1 98.56 188 GLN B C 1
ATOM 5180 O O . GLN B 1 188 ? -8.352 7.855 -2.121 1 98.56 188 GLN B O 1
ATOM 5185 N N . LEU B 1 189 ? -7.078 6.105 -2.703 1 98.62 189 LEU B N 1
ATOM 5186 C CA . LEU B 1 189 ? -8.008 5.09 -2.217 1 98.62 189 LEU B CA 1
ATOM 5187 C C . LEU B 1 189 ? -8.156 5.168 -0.701 1 98.62 189 LEU B C 1
ATOM 5189 O O . LEU B 1 189 ? -9.273 5.246 -0.186 1 98.62 189 LEU B O 1
ATOM 5193 N N . GLY B 1 190 ? -6.98 5.152 -0.045 1 98.81 190 GLY B N 1
ATOM 5194 C CA . GLY B 1 190 ? -7.004 5.184 1.408 1 98.81 190 GLY B CA 1
ATOM 5195 C C . GLY B 1 190 ? -7.586 6.469 1.968 1 98.81 190 GLY B C 1
ATOM 5196 O O . GLY B 1 190 ? -8.398 6.441 2.895 1 98.81 190 GLY B O 1
ATOM 5197 N N . GLY B 1 191 ? -7.145 7.578 1.396 1 98.81 191 GLY B N 1
ATOM 5198 C CA . GLY B 1 191 ? -7.676 8.859 1.835 1 98.81 191 GLY B CA 1
ATOM 5199 C C . GLY B 1 191 ? -9.18 8.984 1.645 1 98.81 191 GLY B C 1
ATOM 5200 O O . GLY B 1 191 ? -9.883 9.469 2.529 1 98.81 191 GLY B O 1
ATOM 5201 N N . SER B 1 1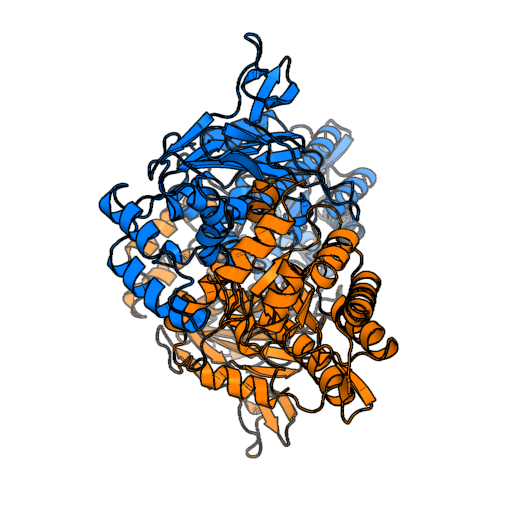92 ? -9.688 8.578 0.492 1 98.81 192 SER B N 1
ATOM 5202 C CA . SER B 1 192 ? -11.117 8.633 0.239 1 98.81 192 SER B CA 1
ATOM 5203 C C . SER B 1 192 ? -11.875 7.695 1.177 1 98.81 192 SER B C 1
ATOM 5205 O O . SER B 1 192 ? -12.992 8.008 1.602 1 98.81 192 SER B O 1
ATOM 5207 N N . ALA B 1 193 ? -11.312 6.562 1.479 1 98.94 193 ALA B N 1
ATOM 5208 C CA . ALA B 1 193 ? -11.93 5.609 2.396 1 98.94 193 ALA B CA 1
ATOM 5209 C C . ALA B 1 193 ? -12.094 6.215 3.789 1 98.94 193 ALA B C 1
ATOM 5211 O O . ALA B 1 193 ? -13.117 6.016 4.441 1 98.94 193 ALA B O 1
ATOM 5212 N N . HIS B 1 194 ? -11.062 6.926 4.242 1 98.94 194 HIS B N 1
ATOM 5213 C CA . HIS B 1 194 ? -11.148 7.641 5.512 1 98.94 194 HIS B CA 1
ATOM 5214 C C . HIS B 1 194 ? -12.281 8.664 5.496 1 98.94 194 HIS B C 1
ATOM 5216 O O . HIS B 1 194 ? -13.016 8.797 6.477 1 98.94 194 HIS B O 1
ATOM 5222 N N . LEU B 1 195 ? -12.445 9.328 4.379 1 98.88 195 LEU B N 1
ATOM 5223 C CA . LEU B 1 195 ? -13.391 10.43 4.25 1 98.88 195 LEU B CA 1
ATOM 5224 C C . LEU B 1 195 ? -14.82 9.914 4.188 1 98.88 195 LEU B C 1
ATOM 5226 O O . LEU B 1 195 ? -15.773 10.703 4.238 1 98.88 195 LEU B O 1
ATOM 5230 N N . VAL B 1 196 ? -14.992 8.602 4.09 1 98.88 196 VAL B N 1
ATOM 5231 C CA . VAL B 1 196 ? -16.328 8.023 4.25 1 98.88 196 VAL B CA 1
ATOM 5232 C C . VAL B 1 196 ? -16.859 8.328 5.648 1 98.88 196 VAL B C 1
ATOM 5234 O O . VAL B 1 196 ? -18.047 8.562 5.824 1 98.88 196 VAL B O 1
ATOM 5237 N N . ASN B 1 197 ? -15.922 8.398 6.598 1 98.75 197 ASN B N 1
ATOM 5238 C CA . ASN B 1 197 ? -16.344 8.469 7.992 1 98.75 197 ASN B CA 1
ATOM 5239 C C . ASN B 1 197 ? -16.031 9.828 8.609 1 98.75 197 ASN B C 1
ATOM 5241 O O . ASN B 1 197 ? -16.656 10.219 9.602 1 98.75 197 ASN B O 1
ATOM 5245 N N . PHE B 1 198 ? -15.055 10.531 8.078 1 98.81 198 PHE B N 1
ATOM 5246 C CA . PHE B 1 198 ? -14.609 11.797 8.641 1 98.81 198 PHE B CA 1
ATOM 5247 C C . PHE B 1 198 ? -14.516 12.867 7.559 1 98.81 198 PHE B C 1
ATOM 5249 O O . PHE B 1 198 ? -14.695 12.578 6.371 1 98.81 198 PHE B O 1
ATOM 5256 N N . ASN B 1 199 ? -14.258 14.125 7.996 1 98.44 199 ASN B N 1
ATOM 5257 C CA . ASN B 1 199 ? -14.188 15.234 7.055 1 98.44 199 ASN B CA 1
ATOM 5258 C C . ASN B 1 199 ? -12.797 15.859 7.031 1 98.44 199 ASN B C 1
ATOM 5260 O O . ASN B 1 199 ? -12.539 16.781 6.262 1 98.44 199 ASN B O 1
ATOM 5264 N N . GLY B 1 200 ? -11.898 15.43 7.863 1 98.44 200 GLY B N 1
ATOM 5265 C CA . GLY B 1 200 ? -10.57 16 7.949 1 98.44 200 GLY B CA 1
ATOM 5266 C C . GLY B 1 200 ? -9.508 15.164 7.266 1 98.44 200 GLY B C 1
ATOM 5267 O O . GLY B 1 200 ? -9.414 13.953 7.504 1 98.44 200 GLY B O 1
ATOM 5268 N N . THR B 1 201 ? -8.711 15.773 6.41 1 98.62 201 THR B N 1
ATOM 5269 C CA . THR B 1 201 ? -7.652 15.031 5.738 1 98.62 201 THR B CA 1
ATOM 5270 C C . THR B 1 201 ? -6.543 15.969 5.27 1 98.62 201 THR B C 1
ATOM 5272 O O . THR B 1 201 ? -6.812 17.078 4.82 1 98.62 201 THR B O 1
ATOM 5275 N N . ASP B 1 202 ? -5.316 15.547 5.426 1 98.44 202 ASP B N 1
ATOM 5276 C CA . ASP B 1 202 ? -4.176 16.203 4.805 1 98.44 202 ASP B CA 1
ATOM 5277 C C . ASP B 1 202 ? -3.734 15.477 3.541 1 98.44 202 ASP B C 1
ATOM 5279 O O . ASP B 1 202 ? -2.773 15.883 2.885 1 98.44 202 ASP B O 1
ATOM 5283 N N . THR B 1 203 ? -4.402 14.406 3.162 1 98.25 203 THR B N 1
ATOM 5284 C CA . THR B 1 203 ? -4.121 13.68 1.929 1 98.25 203 THR B CA 1
ATOM 5285 C C . THR B 1 203 ? -4.902 14.273 0.761 1 98.25 203 THR B C 1
ATOM 5287 O O . THR B 1 203 ? -5.988 13.797 0.425 1 98.25 203 THR B O 1
ATOM 5290 N N . LEU B 1 204 ? -4.293 15.227 0.141 1 97.94 204 LEU B N 1
ATOM 5291 C CA . LEU B 1 204 ? -4.957 16.031 -0.874 1 97.94 204 LEU B CA 1
ATOM 5292 C C . LEU B 1 204 ? -5.438 15.172 -2.033 1 97.94 204 LEU B C 1
ATOM 5294 O O . LEU B 1 204 ? -6.48 15.453 -2.631 1 97.94 204 LEU B O 1
ATOM 5298 N N . ALA B 1 205 ? -4.727 14.133 -2.344 1 97.69 205 ALA B N 1
ATOM 5299 C CA . ALA B 1 205 ? -4.996 13.305 -3.516 1 97.69 205 ALA B CA 1
ATOM 5300 C C . ALA B 1 205 ? -6.375 12.656 -3.428 1 97.69 205 ALA B C 1
ATOM 5302 O O . ALA B 1 205 ? -6.961 12.281 -4.445 1 97.69 205 ALA B O 1
ATOM 5303 N N . ALA B 1 206 ? -6.922 12.57 -2.258 1 98.12 206 ALA B N 1
ATOM 5304 C CA . ALA B 1 206 ? -8.203 11.906 -2.033 1 98.12 206 ALA B CA 1
ATOM 5305 C C . ALA B 1 206 ? -9.352 12.719 -2.621 1 98.12 206 ALA B C 1
ATOM 5307 O O . ALA B 1 206 ? -10.367 12.156 -3.039 1 98.12 206 ALA B O 1
ATOM 5308 N N . ILE B 1 207 ? -9.188 14.039 -2.662 1 97.81 207 ILE B N 1
ATOM 5309 C CA . ILE B 1 207 ? -10.305 14.93 -2.959 1 97.81 207 ILE B CA 1
ATOM 5310 C C . ILE B 1 207 ? -10.633 14.867 -4.449 1 97.81 207 ILE B C 1
ATOM 5312 O O . ILE B 1 207 ? -11.773 14.594 -4.828 1 97.81 207 ILE B O 1
ATOM 5316 N N . PRO B 1 208 ? -9.672 15.102 -5.348 1 96.75 208 PRO B N 1
ATOM 5317 C CA . PRO B 1 208 ? -10.008 14.945 -6.766 1 96.75 208 PRO B CA 1
ATOM 5318 C C . PRO B 1 208 ? -10.422 13.516 -7.117 1 96.75 208 PRO B C 1
ATOM 5320 O O . PRO B 1 208 ? -11.227 13.305 -8.023 1 96.75 208 PRO B O 1
ATOM 5323 N N . PHE B 1 209 ? -9.891 12.539 -6.418 1 97.94 209 PHE B N 1
ATOM 5324 C CA . PHE B 1 209 ? -10.258 11.141 -6.629 1 97.94 209 PHE B CA 1
ATOM 5325 C C . PHE B 1 209 ? -11.75 10.945 -6.418 1 97.94 209 PHE B C 1
ATOM 5327 O O . PHE B 1 209 ? -12.422 10.305 -7.23 1 97.94 209 PHE B O 1
ATOM 5334 N N . ILE B 1 210 ? -12.266 11.484 -5.301 1 98.25 210 ILE B N 1
ATOM 5335 C CA . ILE B 1 210 ? -13.68 11.359 -4.98 1 98.25 210 ILE B CA 1
ATOM 5336 C C . ILE B 1 210 ? -14.516 12.016 -6.078 1 98.25 210 ILE B C 1
ATOM 5338 O O . ILE B 1 210 ? -15.531 11.469 -6.508 1 98.25 210 ILE B O 1
ATOM 5342 N N . ARG B 1 211 ? -14.078 13.156 -6.523 1 96.31 211 ARG B N 1
ATOM 5343 C CA . ARG B 1 211 ? -14.789 13.859 -7.586 1 96.31 211 ARG B CA 1
ATOM 5344 C C . ARG B 1 211 ? -14.852 13.008 -8.852 1 96.31 211 ARG B C 1
ATOM 5346 O O . ARG B 1 211 ? -15.891 12.945 -9.516 1 96.31 211 ARG B O 1
ATOM 5353 N N . GLU B 1 212 ? -13.797 12.398 -9.125 1 96.62 212 GLU B N 1
ATOM 5354 C CA . GLU B 1 212 ? -13.656 11.664 -10.375 1 96.62 212 GLU B CA 1
ATOM 5355 C C . GLU B 1 212 ? -14.453 10.359 -10.344 1 96.62 212 GLU B C 1
ATOM 5357 O O . GLU B 1 212 ? -15.133 10.016 -11.312 1 96.62 212 GLU B O 1
ATOM 5362 N N . TYR B 1 213 ? -14.461 9.641 -9.289 1 97.69 213 TYR B N 1
ATOM 5363 C CA . TYR B 1 213 ? -14.953 8.266 -9.32 1 97.69 213 TYR B CA 1
ATOM 5364 C C . TYR B 1 213 ? -16.297 8.148 -8.609 1 97.69 213 TYR B C 1
ATOM 5366 O O . TYR B 1 213 ? -17.016 7.164 -8.789 1 97.69 213 TYR B O 1
ATOM 5374 N N . TYR B 1 214 ? -16.625 9.094 -7.828 1 97.81 214 TYR B N 1
ATOM 5375 C CA . TYR B 1 214 ? -17.859 8.977 -7.066 1 97.81 214 TYR B CA 1
ATOM 5376 C C . TYR B 1 214 ? -18.766 10.188 -7.297 1 97.81 214 TYR B C 1
ATOM 5378 O O . TYR B 1 214 ? -19.984 10.039 -7.473 1 97.81 214 TYR B O 1
ATOM 5386 N N . GLY B 1 215 ? -18.172 11.328 -7.301 1 95.06 215 GLY B N 1
ATOM 5387 C CA . GLY B 1 215 ? -18.969 12.539 -7.324 1 95.06 215 GLY B CA 1
ATOM 5388 C C . GLY B 1 215 ? -19.844 12.711 -6.094 1 95.06 215 GLY B C 1
ATOM 5389 O O . GLY B 1 215 ? -19.781 11.906 -5.16 1 95.06 215 GLY B O 1
ATOM 5390 N N . GLY B 1 216 ? -20.609 13.812 -5.984 1 90.88 216 GLY B N 1
ATOM 5391 C CA . GLY B 1 216 ? -21.594 14.055 -4.941 1 90.88 216 GLY B CA 1
ATOM 5392 C C . GLY B 1 216 ? -20.984 14.258 -3.57 1 90.88 216 GLY B C 1
ATOM 5393 O O . GLY B 1 216 ? -21.5 13.75 -2.572 1 90.88 216 GLY B O 1
ATOM 5394 N N . CYS B 1 217 ? -19.891 14.75 -3.498 1 88.94 217 CYS B N 1
ATOM 5395 C CA . CYS B 1 217 ? -19.312 15.125 -2.213 1 88.94 217 CYS B CA 1
ATOM 5396 C C . CYS B 1 217 ? -19.656 16.562 -1.859 1 88.94 217 CYS B C 1
ATOM 5398 O O . CYS B 1 217 ? -18.875 17.484 -2.16 1 88.94 217 CYS B O 1
ATOM 5400 N N . THR B 1 218 ? -20.703 16.797 -1.132 1 89.81 218 THR B N 1
ATOM 5401 C CA . THR B 1 218 ? -21.219 18.141 -0.853 1 89.81 218 THR B CA 1
ATOM 5402 C C . THR B 1 218 ? -20.422 18.797 0.269 1 89.81 218 THR B C 1
ATOM 5404 O O . THR B 1 218 ? -20.234 20.016 0.264 1 89.81 218 THR B O 1
ATOM 5407 N N . VAL B 1 219 ? -20.031 18 1.266 1 89.19 219 VAL B N 1
ATOM 5408 C CA . VAL B 1 219 ? -19.203 18.516 2.334 1 89.19 219 VAL B CA 1
ATOM 5409 C C . VAL B 1 219 ? -17.719 18.391 1.94 1 89.19 219 VAL B C 1
ATOM 5411 O O . VAL B 1 219 ? -17.203 17.281 1.817 1 89.19 219 VAL B O 1
ATOM 5414 N N . SER B 1 220 ? -17.125 19.5 1.82 1 93.5 220 SER B N 1
ATOM 5415 C CA . SER B 1 220 ? -15.719 19.5 1.407 1 93.5 220 SER B CA 1
ATOM 5416 C C . SER B 1 220 ? -14.812 19 2.525 1 93.5 220 SER B C 1
ATOM 5418 O O . SER B 1 220 ? -14.906 19.469 3.664 1 93.5 220 SER B O 1
ATOM 5420 N N . PRO B 1 221 ? -13.961 18.047 2.141 1 97.62 221 PRO B N 1
ATOM 5421 C CA . PRO B 1 221 ? -12.945 17.688 3.129 1 97.62 221 PRO B CA 1
ATOM 5422 C C . PRO B 1 221 ? -12.117 18.891 3.586 1 97.62 221 PRO B C 1
ATOM 5424 O O . PRO B 1 221 ? -11.859 19.797 2.795 1 97.62 221 PRO B O 1
ATOM 5427 N N . LYS B 1 222 ? -11.695 18.875 4.867 1 98.06 222 LYS B N 1
ATOM 5428 C CA . LYS B 1 222 ? -11.086 20.062 5.453 1 98.06 222 LYS B CA 1
ATOM 5429 C C . LYS B 1 222 ? -9.672 19.766 5.945 1 98.06 222 LYS B C 1
ATOM 5431 O O . LYS B 1 222 ? -9.367 18.625 6.312 1 98.06 222 LYS B O 1
ATOM 5436 N N . SER B 1 223 ? -8.875 20.688 5.883 1 98 223 SER B N 1
ATOM 5437 C CA . SER B 1 223 ? -7.574 20.781 6.535 1 98 223 SER B CA 1
ATOM 5438 C C . SER B 1 223 ? -7.316 22.172 7.082 1 98 223 SER B C 1
ATOM 5440 O O . SER B 1 223 ? -8.195 23.047 7.02 1 98 223 SER B O 1
ATOM 5442 N N . ILE B 1 224 ? -6.25 22.359 7.785 1 97.69 224 ILE B N 1
ATOM 5443 C CA . ILE B 1 224 ? -5.863 23.656 8.336 1 97.69 224 ILE B CA 1
ATOM 5444 C C . ILE B 1 224 ? -4.398 23.938 8.016 1 97.69 224 ILE B C 1
ATOM 5446 O O . ILE B 1 224 ? -3.605 23.016 7.84 1 97.69 224 ILE B O 1
ATOM 5450 N N . PRO B 1 225 ? -4.09 25.234 7.844 1 97.88 225 PRO B N 1
ATOM 5451 C CA . PRO B 1 225 ? -2.654 25.531 7.793 1 97.88 225 PRO B CA 1
ATOM 5452 C C . PRO B 1 225 ? -1.898 25.016 9.008 1 97.88 225 PRO B C 1
ATOM 5454 O O . PRO B 1 225 ? -2.406 25.078 10.133 1 97.88 225 PRO B O 1
ATOM 5457 N N . ALA B 1 226 ? -0.762 24.453 8.75 1 97.81 226 ALA B N 1
ATOM 5458 C CA . ALA B 1 226 ? 0.014 23.844 9.836 1 97.81 226 ALA B CA 1
ATOM 5459 C C . ALA B 1 226 ? 1.51 24.062 9.617 1 97.81 226 ALA B C 1
ATOM 5461 O O . ALA B 1 226 ? 2.002 23.938 8.492 1 97.81 226 ALA B O 1
ATOM 5462 N N . THR B 1 227 ? 2.191 24.422 10.703 1 96.5 227 THR B N 1
ATOM 5463 C CA . THR B 1 227 ? 3.648 24.453 10.641 1 96.5 227 THR B CA 1
ATOM 5464 C C . THR B 1 227 ? 4.23 23.047 10.703 1 96.5 227 THR B C 1
ATOM 5466 O O . THR B 1 227 ? 3.547 22.109 11.109 1 96.5 227 THR B O 1
ATOM 5469 N N . GLU B 1 228 ? 5.414 22.938 10.156 1 94.06 228 GLU B N 1
ATOM 5470 C CA . GLU B 1 228 ? 6.195 21.703 10.266 1 94.06 228 GLU B CA 1
ATOM 5471 C C . GLU B 1 228 ? 7.641 22 10.656 1 94.06 228 GLU B C 1
ATOM 5473 O O . GLU B 1 228 ? 8.047 23.172 10.711 1 94.06 228 GLU B O 1
ATOM 5478 N N . HIS B 1 229 ? 8.32 20.984 10.961 1 89.94 229 HIS B N 1
ATOM 5479 C CA . HIS B 1 229 ? 9.703 21.172 11.375 1 89.94 229 HIS B CA 1
ATOM 5480 C C . HIS B 1 229 ? 10.508 21.891 10.289 1 89.94 229 HIS B C 1
ATOM 5482 O O . HIS B 1 229 ? 11.359 22.719 10.602 1 89.94 229 HIS B O 1
ATOM 5488 N N . SER B 1 230 ? 10.273 21.641 9.086 1 91.38 230 SER B N 1
ATOM 5489 C CA . SER B 1 230 ? 11.016 22.25 7.988 1 91.38 230 SER B CA 1
ATOM 5490 C C . SER B 1 230 ? 10.844 23.766 7.98 1 91.38 230 SER B C 1
ATOM 5492 O O . SER B 1 230 ? 11.773 24.5 7.641 1 91.38 230 SER B O 1
ATOM 5494 N N . THR B 1 231 ? 9.664 24.266 8.344 1 94.81 231 THR B N 1
ATOM 5495 C CA . THR B 1 231 ? 9.414 25.703 8.359 1 94.81 231 THR B CA 1
ATOM 5496 C C . THR B 1 231 ? 9.875 26.312 9.68 1 94.81 231 THR B C 1
ATOM 5498 O O . THR B 1 231 ? 10.516 27.359 9.688 1 94.81 231 THR B O 1
ATOM 5501 N N . MET B 1 232 ? 9.625 25.594 10.766 1 94.19 232 MET B N 1
ATOM 5502 C CA . MET B 1 232 ? 9.969 26.109 12.094 1 94.19 232 MET B CA 1
ATOM 5503 C C . MET B 1 232 ? 11.484 26.203 12.266 1 94.19 232 MET B C 1
ATOM 5505 O O . MET B 1 232 ? 12 27.203 12.766 1 94.19 232 MET B O 1
ATOM 5509 N N . THR B 1 233 ? 12.141 25.234 11.797 1 93.69 233 THR B N 1
ATOM 5510 C CA . THR B 1 233 ? 13.57 25.125 12.086 1 93.69 233 THR B CA 1
ATOM 5511 C C . THR B 1 233 ? 14.375 26.031 11.148 1 93.69 233 THR B C 1
ATOM 5513 O O . THR B 1 233 ? 15.547 26.312 11.406 1 93.69 233 THR B O 1
ATOM 5516 N N . THR B 1 234 ? 13.789 26.422 10.078 1 95.25 234 THR B N 1
ATOM 5517 C CA . THR B 1 234 ? 14.453 27.375 9.203 1 95.25 234 THR B CA 1
ATOM 5518 C C . THR B 1 234 ? 14.695 28.703 9.938 1 95.25 234 THR B C 1
ATOM 5520 O O . THR B 1 234 ? 15.617 29.438 9.594 1 95.25 234 THR B O 1
ATOM 5523 N N . TRP B 1 235 ? 13.906 29 10.984 1 95.94 235 TRP B N 1
ATOM 5524 C CA . TRP B 1 235 ? 14.055 30.188 11.82 1 95.94 235 TRP B CA 1
ATOM 5525 C C . TRP B 1 235 ? 15.156 29.984 12.859 1 95.94 235 TRP B C 1
ATOM 5527 O O . TRP B 1 235 ? 15.602 30.938 13.492 1 95.94 235 TRP B O 1
ATOM 5537 N N . THR B 1 236 ? 15.648 28.781 13.039 1 92.31 236 THR B N 1
ATOM 5538 C CA . THR B 1 236 ? 16.656 28.391 14.016 1 92.31 236 THR B CA 1
ATOM 5539 C C . THR B 1 236 ? 16.078 28.391 15.43 1 92.31 236 THR B C 1
ATOM 5541 O O . THR B 1 236 ? 14.938 28.812 15.633 1 92.31 236 THR B O 1
ATOM 5544 N N . LYS B 1 237 ? 16.844 27.875 16.344 1 90.62 237 LYS B N 1
ATOM 5545 C CA . LYS B 1 237 ? 16.391 27.672 17.703 1 90.62 237 LYS B CA 1
ATOM 5546 C C . LYS B 1 237 ? 16.062 29 18.391 1 90.62 237 LYS B C 1
ATOM 5548 O O . LYS B 1 237 ? 15.055 29.109 19.078 1 90.62 237 LYS B O 1
ATOM 5553 N N . ASP B 1 238 ? 16.859 30 18.172 1 91.56 238 ASP B N 1
ATOM 5554 C CA . ASP B 1 238 ? 16.75 31.281 18.891 1 91.56 238 ASP B CA 1
ATOM 5555 C C . ASP B 1 238 ? 15.547 32.062 18.406 1 91.56 238 ASP B C 1
ATOM 5557 O O . ASP B 1 238 ? 15.086 33 19.094 1 91.56 238 ASP B O 1
ATOM 5561 N N . ARG B 1 239 ? 15.016 31.766 17.266 1 94.31 239 ARG B N 1
ATOM 5562 C CA . ARG B 1 239 ? 13.93 32.531 16.703 1 94.31 239 ARG B CA 1
ATOM 5563 C C . ARG B 1 239 ? 12.688 31.688 16.484 1 94.31 239 ARG B C 1
ATOM 5565 O O . ARG B 1 239 ? 11.852 32 15.633 1 94.31 239 ARG B O 1
ATOM 5572 N N . GLU B 1 240 ? 12.609 30.578 17.141 1 93 240 GLU B N 1
ATOM 5573 C CA . GLU B 1 240 ? 11.453 29.703 17.016 1 93 240 GLU B CA 1
ATOM 5574 C C . GLU B 1 240 ? 10.156 30.453 17.312 1 93 240 GLU B C 1
ATOM 5576 O O . GLU B 1 240 ? 9.164 30.281 16.609 1 93 240 GLU B O 1
ATOM 5581 N N . LEU B 1 241 ? 10.172 31.312 18.312 1 95.56 241 LEU B N 1
ATOM 5582 C CA . LEU B 1 241 ? 8.977 32.031 18.703 1 95.56 241 LEU B CA 1
ATOM 5583 C C . LEU B 1 241 ? 8.68 33.156 17.719 1 95.56 241 LEU B C 1
ATOM 5585 O O . LEU B 1 241 ? 7.531 33.594 17.594 1 95.56 241 LEU B O 1
ATOM 5589 N N . ASP B 1 242 ? 9.734 33.594 17.031 1 96.12 242 ASP B N 1
ATOM 5590 C CA . ASP B 1 242 ? 9.5 34.562 15.945 1 96.12 242 ASP B CA 1
ATOM 5591 C C . ASP B 1 242 ? 8.688 33.906 14.828 1 96.12 242 ASP B C 1
ATOM 5593 O O . ASP B 1 242 ? 7.852 34.562 14.203 1 96.12 242 ASP B O 1
ATOM 5597 N N . CYS B 1 243 ? 9 32.688 14.594 1 95.62 243 CYS B N 1
ATOM 5598 C CA . CYS B 1 243 ? 8.211 31.969 13.609 1 95.62 243 CYS B CA 1
ATOM 5599 C C . CYS B 1 243 ? 6.754 31.875 14.031 1 95.62 243 CYS B C 1
ATOM 5601 O O . CYS B 1 243 ? 5.852 32.125 13.219 1 95.62 243 CYS B O 1
ATOM 5603 N N . ALA B 1 244 ? 6.543 31.547 15.297 1 96.5 244 ALA B N 1
ATOM 5604 C CA . ALA B 1 244 ? 5.188 31.438 15.828 1 96.5 244 ALA B CA 1
ATOM 5605 C C . ALA B 1 244 ? 4.43 32.75 15.656 1 96.5 244 ALA B C 1
ATOM 5607 O O . ALA B 1 244 ? 3.287 32.75 15.188 1 96.5 244 ALA B O 1
ATOM 5608 N N . LYS B 1 245 ? 5.07 33.844 16.078 1 97.5 245 LYS B N 1
ATOM 5609 C CA . LYS B 1 245 ? 4.473 35.156 15.938 1 97.5 245 LYS B CA 1
ATOM 5610 C C . LYS B 1 245 ? 4.176 35.469 14.469 1 97.5 245 LYS B C 1
ATOM 5612 O O . LYS B 1 245 ? 3.082 35.938 14.141 1 97.5 245 LYS B O 1
ATOM 5617 N N . HIS B 1 246 ? 5.102 35.156 13.625 1 97.31 246 HIS B N 1
ATOM 5618 C CA . HIS B 1 246 ? 5.031 35.438 12.203 1 97.31 246 HIS B CA 1
ATOM 5619 C C . HIS B 1 246 ? 3.814 34.781 11.562 1 97.31 246 HIS B C 1
ATOM 5621 O O . HIS B 1 246 ? 3.043 35.438 10.859 1 97.31 246 HIS B O 1
ATOM 5627 N N . ILE B 1 247 ? 3.592 33.531 11.82 1 96.44 247 ILE B N 1
ATOM 5628 C CA . ILE B 1 247 ? 2.512 32.812 11.164 1 96.44 247 ILE B CA 1
ATOM 5629 C C . ILE B 1 247 ? 1.176 33.188 11.805 1 96.44 247 ILE B C 1
ATOM 5631 O O . ILE B 1 247 ? 0.153 33.25 11.117 1 96.44 247 ILE B O 1
ATOM 5635 N N . MET B 1 248 ? 1.12 33.438 13.109 1 96.88 248 MET B N 1
ATOM 5636 C CA . MET B 1 248 ? -0.125 33.812 13.773 1 96.88 248 MET B CA 1
ATOM 5637 C C . MET B 1 248 ? -0.628 35.156 13.281 1 96.88 248 MET B C 1
ATOM 5639 O O . MET B 1 248 ? -1.836 35.406 13.234 1 96.88 248 MET B O 1
ATOM 5643 N N . GLU B 1 249 ? 0.295 36 12.883 1 96.5 249 GLU B N 1
ATOM 5644 C CA . GLU B 1 249 ? -0.08 37.312 12.359 1 96.5 249 GLU B CA 1
ATOM 5645 C C . GLU B 1 249 ? -0.65 37.188 10.945 1 96.5 249 GLU B C 1
ATOM 5647 O O . GLU B 1 249 ? -1.412 38.062 10.508 1 96.5 249 GLU B O 1
ATOM 5652 N N . ARG B 1 250 ? -0.35 36.125 10.289 1 94.38 250 ARG B N 1
ATOM 5653 C CA . ARG B 1 250 ? -0.741 35.969 8.891 1 94.38 250 ARG B CA 1
ATOM 5654 C C . ARG B 1 250 ? -1.99 35.094 8.766 1 94.38 250 ARG B C 1
ATOM 5656 O O . ARG B 1 250 ? -2.783 35.281 7.84 1 94.38 250 ARG B O 1
ATOM 5663 N N . VAL B 1 251 ? -2.08 34.125 9.602 1 95.25 251 VAL B N 1
ATOM 5664 C CA . VAL B 1 251 ? -3.24 33.219 9.633 1 95.25 251 VAL B CA 1
ATOM 5665 C C . VAL B 1 251 ? -4.09 33.531 10.859 1 95.25 251 VAL B C 1
ATOM 5667 O O . VAL B 1 251 ? -3.814 33.031 11.953 1 95.25 251 VAL B O 1
ATOM 5670 N N . THR B 1 252 ? -5.195 34.25 10.68 1 89.38 252 THR B N 1
ATOM 5671 C CA . THR B 1 252 ? -5.898 34.781 11.844 1 89.38 252 THR B CA 1
ATOM 5672 C C . THR B 1 252 ? -7.336 34.25 11.883 1 89.38 252 THR B C 1
ATOM 5674 O O . THR B 1 252 ? -7.953 34.219 12.945 1 89.38 252 THR B O 1
ATOM 5677 N N . ASN B 1 253 ? -7.875 33.812 10.766 1 90.25 253 ASN B N 1
ATOM 5678 C CA . ASN B 1 253 ? -9.32 33.625 10.703 1 90.25 253 ASN B CA 1
ATOM 5679 C C . ASN B 1 253 ? -9.68 32.156 10.531 1 90.25 253 ASN B C 1
ATOM 5681 O O . ASN B 1 253 ? -10.852 31.797 10.367 1 90.25 253 ASN B O 1
ATOM 5685 N N . VAL B 1 254 ? -8.711 31.312 10.367 1 96 254 VAL B N 1
ATOM 5686 C CA . VAL B 1 254 ? -8.922 29.875 10.32 1 96 254 VAL B CA 1
ATOM 5687 C C . VAL B 1 254 ? -8.031 29.188 11.359 1 96 254 VAL B C 1
ATOM 5689 O O . VAL B 1 254 ? -7.066 29.797 11.852 1 96 254 VAL B O 1
ATOM 5692 N N . PRO B 1 255 ? -8.438 27.984 11.773 1 97.5 255 PRO B N 1
ATOM 5693 C CA . PRO B 1 255 ? -7.551 27.281 12.711 1 97.5 255 PRO B CA 1
ATOM 5694 C C . PRO B 1 255 ? -6.129 27.125 12.172 1 97.5 255 PRO B C 1
ATOM 5696 O O . PRO B 1 255 ? -5.934 27.016 10.961 1 97.5 255 PRO B O 1
ATOM 5699 N N . LEU B 1 256 ? -5.16 27.188 13.062 1 98.06 256 LEU B N 1
ATOM 5700 C CA . LEU B 1 256 ? -3.74 27.078 12.75 1 98.06 256 LEU B CA 1
ATOM 5701 C C . LEU B 1 256 ? -3.064 26.047 13.648 1 98.06 256 LEU B C 1
ATOM 5703 O O . LEU B 1 256 ? -3.139 26.141 14.875 1 98.06 256 LEU B O 1
ATOM 5707 N N . SER B 1 257 ? -2.506 25.031 12.992 1 98.06 257 SER B N 1
ATOM 5708 C CA . SER B 1 257 ? -1.771 24.031 13.766 1 98.06 257 SER B CA 1
ATOM 5709 C C . SER B 1 257 ? -0.293 24.391 13.867 1 98.06 257 SER B C 1
ATOM 5711 O O . SER B 1 257 ? 0.326 24.797 12.883 1 98.06 257 SER B O 1
ATOM 5713 N N . MET B 1 258 ? 0.245 24.25 15.062 1 97.12 258 MET B N 1
ATOM 5714 C CA . MET B 1 258 ? 1.636 24.641 15.297 1 97.12 258 MET B CA 1
ATOM 5715 C C . MET B 1 258 ? 2.418 23.484 15.906 1 97.12 258 MET B C 1
ATOM 5717 O O . MET B 1 258 ? 2.17 23.094 17.047 1 97.12 258 MET B O 1
ATOM 5721 N N . VAL B 1 259 ? 3.32 22.953 15.094 1 95.31 259 VAL B N 1
ATOM 5722 C CA . VAL B 1 259 ? 4.242 21.984 15.656 1 95.31 259 VAL B CA 1
ATOM 5723 C C . VAL B 1 259 ? 5.09 22.625 16.75 1 95.31 259 VAL B C 1
ATOM 5725 O O . VAL B 1 259 ? 5.66 23.703 16.547 1 95.31 259 VAL B O 1
ATOM 5728 N N . SER B 1 260 ? 5.25 21.984 17.891 1 93.69 260 SER B N 1
ATOM 5729 C CA . SER B 1 260 ? 5.742 22.719 19.047 1 93.69 260 SER B CA 1
ATOM 5730 C C . SER B 1 260 ? 6.949 22.031 19.672 1 93.69 260 SER B C 1
ATOM 5732 O O . SER B 1 260 ? 7.508 22.5 20.656 1 93.69 260 SER B O 1
ATOM 5734 N N . ASP B 1 261 ? 7.43 20.922 19 1 90.62 261 ASP B N 1
ATOM 5735 C CA . ASP B 1 261 ? 8.469 20.125 19.656 1 90.62 261 ASP B CA 1
ATOM 5736 C C . ASP B 1 261 ? 9.766 20.156 18.844 1 90.62 261 ASP B C 1
ATOM 5738 O O . ASP B 1 261 ? 10.531 19.188 18.859 1 90.62 261 ASP B O 1
ATOM 5742 N N . SER B 1 262 ? 9.992 21.156 18.016 1 89.44 262 SER B N 1
ATOM 5743 C CA . SER B 1 262 ? 11.211 21.219 17.219 1 89.44 262 SER B CA 1
ATOM 5744 C C . SER B 1 262 ? 12.453 21.203 18.094 1 89.44 262 SER B C 1
ATOM 5746 O O . SER B 1 262 ? 13.477 20.625 17.734 1 89.44 262 SER B O 1
ATOM 5748 N N . TYR B 1 263 ? 12.344 21.891 19.297 1 91.44 263 TYR B N 1
ATOM 5749 C CA . TYR B 1 263 ? 13.469 21.969 20.219 1 91.44 263 TYR B CA 1
ATOM 5750 C C . TYR B 1 263 ? 13.031 21.609 21.641 1 91.44 263 TYR B C 1
ATOM 5752 O O . TYR B 1 263 ? 13.203 20.469 22.078 1 91.44 263 TYR B O 1
ATOM 5760 N N . ASN B 1 264 ? 12.398 22.516 22.312 1 93.19 264 ASN B N 1
ATOM 5761 C CA . ASN B 1 264 ? 11.898 22.266 23.656 1 93.19 264 ASN B CA 1
ATOM 5762 C C . ASN B 1 264 ? 10.406 22.594 23.766 1 93.19 264 ASN B C 1
ATOM 5764 O O . ASN B 1 264 ? 10.031 23.75 23.938 1 93.19 264 ASN B O 1
ATOM 5768 N N . LEU B 1 265 ? 9.602 21.531 23.812 1 94.12 265 LEU B N 1
ATOM 5769 C CA . LEU B 1 265 ? 8.148 21.656 23.844 1 94.12 265 LEU B CA 1
ATOM 5770 C C . LEU B 1 265 ? 7.691 22.516 25.016 1 94.12 265 LEU B C 1
ATOM 5772 O O . LEU B 1 265 ? 6.887 23.438 24.828 1 94.12 265 LEU B O 1
ATOM 5776 N N . TRP B 1 266 ? 8.188 22.328 26.203 1 95.62 266 TRP B N 1
ATOM 5777 C CA . TRP B 1 266 ? 7.715 22.969 27.422 1 95.62 266 TRP B CA 1
ATOM 5778 C C . TRP B 1 266 ? 8.117 24.438 27.453 1 95.62 266 TRP B C 1
ATOM 5780 O O . TRP B 1 266 ? 7.324 25.297 27.859 1 95.62 266 TRP B O 1
ATOM 5790 N N . ASP B 1 267 ? 9.328 24.641 27.031 1 95.69 267 ASP B N 1
ATOM 5791 C CA . ASP B 1 267 ? 9.766 26.031 26.938 1 95.69 267 ASP B CA 1
ATOM 5792 C C . ASP B 1 267 ? 8.945 26.797 25.906 1 95.69 267 ASP B C 1
ATOM 5794 O O . ASP B 1 267 ? 8.609 27.969 26.109 1 95.69 267 ASP B O 1
ATOM 5798 N N . PHE B 1 268 ? 8.711 26.172 24.828 1 95.62 268 PHE B N 1
ATOM 5799 C CA . PHE B 1 268 ? 7.91 26.766 23.766 1 95.62 268 PHE B CA 1
ATOM 5800 C C . PHE B 1 268 ? 6.527 27.141 24.266 1 95.62 268 PHE B C 1
ATOM 5802 O O . PHE B 1 268 ? 6.082 28.281 24.094 1 95.62 268 PHE B O 1
ATOM 5809 N N . LEU B 1 269 ? 5.863 26.266 24.984 1 97.12 269 LEU B N 1
ATOM 5810 C CA . LEU B 1 269 ? 4.527 26.5 25.531 1 97.12 269 LEU B CA 1
ATOM 5811 C C . LEU B 1 269 ? 4.555 27.594 26.594 1 97.12 269 LEU B C 1
ATOM 5813 O O . LEU B 1 269 ? 3.68 28.469 26.609 1 97.12 269 LEU B O 1
ATOM 5817 N N . THR B 1 270 ? 5.512 27.531 27.453 1 97.75 270 THR B N 1
ATOM 5818 C CA . THR B 1 270 ? 5.629 28.516 28.516 1 97.75 270 THR B CA 1
ATOM 5819 C C . THR B 1 270 ? 5.754 29.922 27.922 1 97.75 270 THR B C 1
ATOM 5821 O O . THR B 1 270 ? 5.078 30.859 28.375 1 97.75 270 THR B O 1
ATOM 5824 N N . GLN B 1 271 ? 6.547 29.969 26.938 1 96.62 271 GLN B N 1
ATOM 5825 C CA . GLN B 1 271 ? 6.758 31.281 26.312 1 96.62 271 GLN B CA 1
ATOM 5826 C C . GLN B 1 271 ? 5.516 31.734 25.547 1 96.62 271 GLN B C 1
ATOM 5828 O O . GLN B 1 271 ? 5.172 32.906 25.547 1 96.62 271 GLN B O 1
ATOM 5833 N N . LEU B 1 272 ? 4.836 30.891 24.906 1 95.69 272 LEU B N 1
ATOM 5834 C CA . LEU B 1 272 ? 3.586 31.188 24.219 1 95.69 272 LEU B CA 1
ATOM 5835 C C . LEU B 1 272 ? 2.564 31.797 25.172 1 95.69 272 LEU B C 1
ATOM 5837 O O . LEU B 1 272 ? 1.799 32.688 24.797 1 95.69 272 LEU B O 1
ATOM 5841 N N . GLY B 1 273 ? 2.531 31.344 26.406 1 95.88 273 GLY B N 1
ATOM 5842 C CA . GLY B 1 273 ? 1.517 31.734 27.359 1 95.88 273 GLY B CA 1
ATOM 5843 C C . GLY B 1 273 ? 1.939 32.906 28.219 1 95.88 273 GLY B C 1
ATOM 5844 O O . GLY B 1 273 ? 1.096 33.594 28.797 1 95.88 273 GLY B O 1
ATOM 5845 N N . THR B 1 274 ? 3.25 33.156 28.312 1 97.06 274 THR B N 1
ATOM 5846 C CA . THR B 1 274 ? 3.705 34.156 29.281 1 97.06 274 THR B CA 1
ATOM 5847 C C . THR B 1 274 ? 4.145 35.438 28.562 1 97.06 274 THR B C 1
ATOM 5849 O O . THR B 1 274 ? 4.113 36.531 29.141 1 97.06 274 THR B O 1
ATOM 5852 N N . ARG B 1 275 ? 4.57 35.25 27.344 1 97 275 ARG B N 1
ATOM 5853 C CA . ARG B 1 275 ? 4.934 36.438 26.594 1 97 275 ARG B CA 1
ATOM 5854 C C . ARG B 1 275 ? 3.688 37.188 26.109 1 97 275 ARG B C 1
ATOM 5856 O O . ARG B 1 275 ? 2.867 36.625 25.391 1 97 275 ARG B O 1
ATOM 5863 N N . GLU B 1 276 ? 3.635 38.438 26.406 1 96.75 276 GLU B N 1
ATOM 5864 C CA . GLU B 1 276 ? 2.445 39.25 26.125 1 96.75 276 GLU B CA 1
ATOM 5865 C C . GLU B 1 276 ? 2.201 39.344 24.609 1 96.75 276 GLU B C 1
ATOM 5867 O O . GLU B 1 276 ? 1.054 39.344 24.172 1 96.75 276 GLU B O 1
ATOM 5872 N N . ASP B 1 277 ? 3.242 39.469 23.797 1 95.88 277 ASP B N 1
ATOM 5873 C CA . ASP B 1 277 ? 3.107 39.656 22.359 1 95.88 277 ASP B CA 1
ATOM 5874 C C . ASP B 1 277 ? 2.568 38.375 21.688 1 95.88 277 ASP B C 1
ATOM 5876 O O . ASP B 1 277 ? 1.956 38.469 20.609 1 95.88 277 ASP B O 1
ATOM 5880 N N . LEU B 1 278 ? 2.812 37.281 22.281 1 97.19 278 LEU B N 1
ATOM 5881 C CA . LEU B 1 278 ? 2.311 36.031 21.75 1 97.19 278 LEU B CA 1
ATOM 5882 C C . LEU B 1 278 ? 0.933 35.719 22.328 1 97.19 278 LEU B C 1
ATOM 5884 O O . LEU B 1 278 ? 0.021 35.344 21.578 1 97.19 278 LEU B O 1
ATOM 5888 N N . ARG B 1 279 ? 0.811 35.875 23.594 1 96.06 279 ARG B N 1
ATOM 5889 C CA . ARG B 1 279 ? -0.447 35.594 24.281 1 96.06 279 ARG B CA 1
ATOM 5890 C C . ARG B 1 279 ? -1.583 36.438 23.719 1 96.06 279 ARG B C 1
ATOM 5892 O O . ARG B 1 279 ? -2.697 35.938 23.531 1 96.06 279 ARG B O 1
ATOM 5899 N N . SER B 1 280 ? -1.311 37.688 23.469 1 96.19 280 SER B N 1
ATOM 5900 C CA . SER B 1 280 ? -2.322 38.594 22.938 1 96.19 280 SER B CA 1
ATOM 5901 C C . SER B 1 280 ? -2.785 38.156 21.547 1 96.19 280 SER B C 1
ATOM 5903 O O . SER B 1 280 ? -3.959 38.312 21.203 1 96.19 280 SER B O 1
ATOM 5905 N N . LEU B 1 281 ? -1.868 37.656 20.734 1 96.69 281 LEU B N 1
ATOM 5906 C CA . LEU B 1 281 ? -2.221 37.156 19.406 1 96.69 281 LEU B CA 1
ATOM 5907 C C . LEU B 1 281 ? -3.156 35.938 19.516 1 96.69 281 LEU B C 1
ATOM 5909 O O . LEU B 1 281 ? -4.094 35.812 18.734 1 96.69 281 LEU B O 1
ATOM 5913 N N . ILE B 1 282 ? -2.893 35.094 20.469 1 96.38 282 ILE B N 1
ATOM 5914 C CA . ILE B 1 282 ? -3.719 33.906 20.688 1 96.38 282 ILE B CA 1
ATOM 5915 C C . ILE B 1 282 ? -5.109 34.344 21.156 1 96.38 282 ILE B C 1
ATOM 5917 O O . ILE B 1 282 ? -6.117 33.844 20.656 1 96.38 282 ILE B O 1
ATOM 5921 N N . GLN B 1 283 ? -5.148 35.281 22.031 1 94.25 283 GLN B N 1
ATOM 5922 C CA . GLN B 1 283 ? -6.414 35.75 22.594 1 94.25 283 GLN B CA 1
ATOM 5923 C C . GLN B 1 283 ? -7.27 36.438 21.547 1 94.25 283 GLN B C 1
ATOM 5925 O O . GLN B 1 283 ? -8.5 36.406 21.594 1 94.25 283 GLN B O 1
ATOM 5930 N N . ALA B 1 284 ? -6.664 37 20.625 1 94.75 284 ALA B N 1
ATOM 5931 C CA . ALA B 1 284 ? -7.363 37.781 19.609 1 94.75 284 ALA B CA 1
ATOM 5932 C C . ALA B 1 284 ? -7.902 36.875 18.5 1 94.75 284 ALA B C 1
ATOM 5934 O O . ALA B 1 284 ? -8.727 37.312 17.688 1 94.75 284 ALA B O 1
ATOM 5935 N N . ARG B 1 285 ? -7.527 35.625 18.453 1 94.69 285 ARG B N 1
ATOM 5936 C CA . ARG B 1 285 ? -7.93 34.719 17.375 1 94.69 285 ARG B CA 1
ATOM 5937 C C . ARG B 1 285 ? -9.414 34.375 17.484 1 94.69 285 ARG B C 1
ATOM 5939 O O . ARG B 1 285 ? -9.938 34.188 18.578 1 94.69 285 ARG B O 1
ATOM 5946 N N . THR B 1 286 ? -10.031 34.281 16.281 1 92.56 286 THR B N 1
ATOM 5947 C CA . THR B 1 286 ? -11.422 33.875 16.203 1 92.56 286 THR B CA 1
ATOM 5948 C C . THR B 1 286 ? -11.523 32.375 15.945 1 92.56 286 THR B C 1
ATOM 5950 O O . THR B 1 286 ? -12.617 31.797 15.984 1 92.56 286 THR B O 1
ATOM 5953 N N . ALA B 1 287 ? -10.43 31.766 15.57 1 95.38 287 ALA B N 1
ATOM 5954 C CA . ALA B 1 287 ? -10.281 30.328 15.398 1 95.38 287 ALA B CA 1
ATOM 5955 C C . ALA B 1 287 ? -9.102 29.797 16.219 1 95.38 287 ALA B C 1
ATOM 5957 O O . ALA B 1 287 ? -8.156 30.531 16.5 1 95.38 287 ALA B O 1
ATOM 5958 N N . PRO B 1 288 ? -9.117 28.625 16.516 1 96.88 288 PRO B N 1
ATOM 5959 C CA . PRO B 1 288 ? -8.172 28.141 17.531 1 96.88 288 PRO B CA 1
ATOM 5960 C C . PRO B 1 288 ? -6.75 28 16.984 1 96.88 288 PRO B C 1
ATOM 5962 O O . PRO B 1 288 ? -6.562 27.641 15.812 1 96.88 288 PRO B O 1
ATOM 5965 N N . LEU B 1 289 ? -5.781 28.328 17.844 1 98.06 289 LEU B N 1
ATOM 5966 C CA . LEU B 1 289 ? -4.43 27.781 17.703 1 98.06 289 LEU B CA 1
ATOM 5967 C C . LEU B 1 289 ? -4.363 26.344 18.203 1 98.06 289 LEU B C 1
ATOM 5969 O O . LEU B 1 289 ? -4.695 26.062 19.359 1 98.06 289 LEU B O 1
ATOM 5973 N N . VAL B 1 290 ? -3.977 25.438 17.344 1 98.25 290 VAL B N 1
ATOM 5974 C CA . VAL B 1 290 ? -3.928 24.016 17.672 1 98.25 290 VAL B CA 1
ATOM 5975 C C . VAL B 1 290 ? -2.484 23.609 17.953 1 98.25 290 VAL B C 1
ATOM 5977 O O . VAL B 1 290 ? -1.664 23.547 17.031 1 98.25 290 VAL B O 1
ATOM 5980 N N . ILE B 1 291 ? -2.219 23.266 19.188 1 97.94 291 ILE B N 1
ATOM 5981 C CA . ILE B 1 291 ? -0.881 22.875 19.609 1 97.94 291 ILE B CA 1
ATOM 5982 C C . ILE B 1 291 ? -0.633 21.406 19.219 1 97.94 291 ILE B C 1
ATOM 5984 O O . ILE B 1 291 ? -1.45 20.531 19.516 1 97.94 291 ILE B O 1
ATOM 5988 N N . ARG B 1 292 ? 0.534 21.172 18.594 1 96.88 292 ARG B N 1
ATOM 5989 C CA . ARG B 1 292 ? 0.856 19.812 18.141 1 96.88 292 ARG B CA 1
ATOM 5990 C C . ARG B 1 292 ? 2.219 19.375 18.672 1 96.88 292 ARG B C 1
ATOM 5992 O O . ARG B 1 292 ? 3.252 19.703 18.094 1 96.88 292 ARG B O 1
ATOM 5999 N N . PRO B 1 293 ? 2.369 18.656 19.719 1 90.88 293 PRO B N 1
ATOM 6000 C CA . PRO B 1 293 ? 3.658 18.188 20.234 1 90.88 293 PRO B CA 1
ATOM 6001 C C . PRO B 1 293 ? 4.328 17.156 19.344 1 90.88 293 PRO B C 1
ATOM 6003 O O . PRO B 1 293 ? 5.555 17.125 19.234 1 90.88 293 PRO B O 1
ATOM 6006 N N . ASP B 1 294 ? 3.795 16.25 18.609 1 81.19 294 ASP B N 1
ATOM 6007 C CA . ASP B 1 294 ? 4.227 15.281 17.609 1 81.19 294 ASP B CA 1
ATOM 6008 C C . ASP B 1 294 ? 5.344 14.391 18.156 1 81.19 294 ASP B C 1
ATOM 6010 O O . ASP B 1 294 ? 6.129 13.828 17.391 1 81.19 294 ASP B O 1
ATOM 6014 N N . SER B 1 295 ? 5.719 14.438 19.391 1 82 295 SER B N 1
ATOM 6015 C CA . SER B 1 295 ? 6.742 13.578 19.984 1 82 295 SER B CA 1
ATOM 6016 C C . SER B 1 295 ? 6.328 13.102 21.375 1 82 295 SER B C 1
ATOM 6018 O O . SER B 1 295 ? 5.336 13.578 21.922 1 82 295 SER B O 1
ATOM 6020 N N . GLY B 1 296 ? 7.039 12.141 21.781 1 83.19 296 GLY B N 1
ATOM 6021 C CA . GLY B 1 296 ? 6.781 11.594 23.109 1 83.19 296 GLY B CA 1
ATOM 6022 C C . GLY B 1 296 ? 5.711 10.523 23.109 1 83.19 296 GLY B C 1
ATOM 6023 O O . GLY B 1 296 ? 5.07 10.266 22.094 1 83.19 296 GLY B O 1
ATOM 6024 N N . GLU B 1 297 ? 5.594 9.898 24.172 1 90.19 297 GLU B N 1
ATOM 6025 C CA . GLU B 1 297 ? 4.555 8.883 24.359 1 90.19 297 GLU B CA 1
ATOM 6026 C C . GLU B 1 297 ? 3.182 9.531 24.531 1 90.19 297 GLU B C 1
ATOM 6028 O O . GLU B 1 297 ? 2.941 10.25 25.5 1 90.19 297 GLU B O 1
ATOM 6033 N N . PRO B 1 298 ? 2.271 9.227 23.688 1 93.5 298 PRO B N 1
ATOM 6034 C CA . PRO B 1 298 ? 1.008 9.961 23.625 1 93.5 298 PRO B CA 1
ATOM 6035 C C . PRO B 1 298 ? 0.221 9.906 24.922 1 93.5 298 PRO B C 1
ATOM 6037 O O . PRO B 1 298 ? -0.4 10.891 25.328 1 93.5 298 PRO B O 1
ATOM 6040 N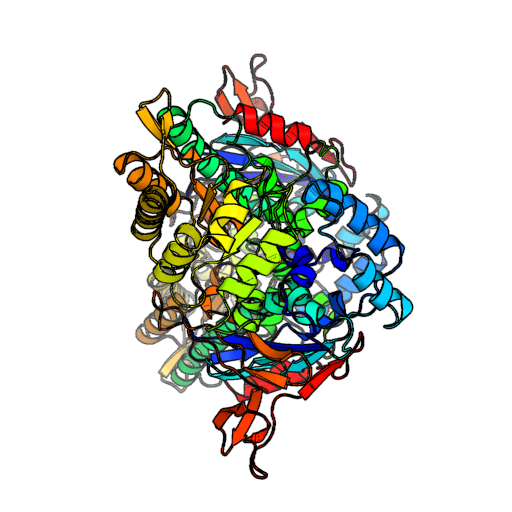 N . THR B 1 299 ? 0.204 8.773 25.641 1 96.19 299 THR B N 1
ATOM 6041 C CA . THR B 1 299 ? -0.572 8.648 26.859 1 96.19 299 THR B CA 1
ATOM 6042 C C . THR B 1 299 ? 0.018 9.508 27.969 1 96.19 299 THR B C 1
ATOM 6044 O O . THR B 1 299 ? -0.642 9.773 28.984 1 96.19 299 THR B O 1
ATOM 6047 N N . GLU B 1 300 ? 1.207 9.992 27.75 1 95.12 300 GLU B N 1
ATOM 6048 C CA . GLU B 1 300 ? 1.851 10.875 28.719 1 95.12 300 GLU B CA 1
ATOM 6049 C C . GLU B 1 300 ? 1.817 12.328 28.234 1 95.12 300 GLU B C 1
ATOM 6051 O O . GLU B 1 300 ? 1.466 13.227 29 1 95.12 300 GLU B O 1
ATOM 6056 N N . ILE B 1 301 ? 2.162 12.484 27.031 1 94.75 301 ILE B N 1
ATOM 6057 C CA . ILE B 1 301 ? 2.393 13.828 26.516 1 94.75 301 ILE B CA 1
ATOM 6058 C C . ILE B 1 301 ? 1.062 14.57 26.391 1 94.75 301 ILE B C 1
ATOM 6060 O O . ILE B 1 301 ? 1.004 15.789 26.578 1 94.75 301 ILE B O 1
ATOM 6064 N N . VAL B 1 302 ? -0.062 13.922 26.047 1 96.94 302 VAL B N 1
ATOM 6065 C CA . VAL B 1 302 ? -1.332 14.578 25.75 1 96.94 302 VAL B CA 1
ATOM 6066 C C . VAL B 1 302 ? -1.903 15.195 27.031 1 96.94 302 VAL B C 1
ATOM 6068 O O . VAL B 1 302 ? -2.16 16.406 27.078 1 96.94 302 VAL B O 1
ATOM 6071 N N . PRO B 1 303 ? -2.062 14.414 28.141 1 97.38 303 PRO B N 1
ATOM 6072 C CA . PRO B 1 303 ? -2.566 15.047 29.359 1 97.38 303 PRO B CA 1
ATOM 6073 C C . PRO B 1 303 ? -1.609 16.094 29.922 1 97.38 303 PRO B C 1
ATOM 6075 O O . PRO B 1 303 ? -2.051 17.109 30.469 1 97.38 303 PRO B O 1
ATOM 6078 N N . ASN B 1 304 ? -0.322 15.875 29.75 1 96.94 304 ASN B N 1
ATOM 6079 C CA . ASN B 1 304 ? 0.654 16.828 30.25 1 96.94 304 ASN B CA 1
ATOM 6080 C C . ASN B 1 304 ? 0.566 18.172 29.531 1 96.94 304 ASN B C 1
ATOM 6082 O O . ASN B 1 304 ? 0.714 19.234 30.141 1 96.94 304 ASN B O 1
ATOM 6086 N N . VAL B 1 305 ? 0.351 18.094 28.25 1 97.62 305 VAL B N 1
ATOM 6087 C CA . VAL B 1 305 ? 0.214 19.328 27.469 1 97.62 305 VAL B CA 1
ATOM 6088 C C . VAL B 1 305 ? -1.085 20.031 27.844 1 97.62 305 VAL B C 1
ATOM 6090 O O . VAL B 1 305 ? -1.112 21.25 27.984 1 97.62 305 VAL B O 1
ATOM 6093 N N . LEU B 1 306 ? -2.174 19.328 28.016 1 98.44 306 LEU B N 1
ATOM 6094 C CA . LEU B 1 306 ? -3.439 19.922 28.438 1 98.44 306 LEU B CA 1
ATOM 6095 C C . LEU B 1 306 ? -3.287 20.641 29.766 1 98.44 306 LEU B C 1
ATOM 6097 O O . LEU B 1 306 ? -3.768 21.766 29.922 1 98.44 306 LEU B O 1
ATOM 6101 N N . ASN B 1 307 ? -2.613 19.984 30.703 1 98.38 307 ASN B N 1
ATOM 6102 C CA . ASN B 1 307 ? -2.379 20.594 32.031 1 98.38 307 ASN B CA 1
ATOM 6103 C C . ASN B 1 307 ? -1.541 21.859 31.906 1 98.38 307 ASN B C 1
ATOM 6105 O O . ASN B 1 307 ? -1.816 22.859 32.562 1 98.38 307 ASN B O 1
ATOM 6109 N N . LYS B 1 308 ? -0.514 21.781 31.094 1 98.19 308 LYS B N 1
ATOM 6110 C CA . LYS B 1 308 ? 0.333 22.953 30.891 1 98.19 308 LYS B CA 1
ATOM 6111 C C . LYS B 1 308 ? -0.457 24.109 30.281 1 98.19 308 LYS B C 1
ATOM 6113 O O . LYS B 1 308 ? -0.281 25.266 30.656 1 98.19 308 LYS B O 1
ATOM 6118 N N . LEU B 1 309 ? -1.318 23.797 29.312 1 98.19 309 LEU B N 1
ATOM 6119 C CA . LEU B 1 309 ? -2.143 24.812 28.672 1 98.19 309 LEU B CA 1
ATOM 6120 C C . LEU B 1 309 ? -3.133 25.406 29.656 1 98.19 309 LEU B C 1
ATOM 6122 O O . LEU B 1 309 ? -3.43 26.609 29.594 1 98.19 309 LEU B O 1
ATOM 6126 N N . GLU B 1 310 ? -3.641 24.609 30.562 1 98.38 310 GLU B N 1
ATOM 6127 C CA . GLU B 1 310 ? -4.504 25.125 31.625 1 98.38 310 GLU B CA 1
ATOM 6128 C C . GLU B 1 310 ? -3.756 26.125 32.5 1 98.38 310 GLU B C 1
ATOM 6130 O O . GLU B 1 310 ? -4.297 27.172 32.844 1 98.38 310 GLU B O 1
ATOM 6135 N N . GLU B 1 311 ? -2.572 25.719 32.875 1 98.25 311 GLU B N 1
ATOM 6136 C CA . GLU B 1 311 ? -1.745 26.594 33.688 1 98.25 311 GLU B CA 1
ATOM 6137 C C . GLU B 1 311 ? -1.545 27.953 33.031 1 98.25 311 GLU B C 1
ATOM 6139 O O . GLU B 1 311 ? -1.538 28.984 33.719 1 98.25 311 GLU B O 1
ATOM 6144 N N . LEU B 1 312 ? -1.396 27.938 31.781 1 97.62 312 LEU B N 1
ATOM 6145 C CA . LEU B 1 312 ? -0.995 29.125 31.047 1 97.62 312 LEU B CA 1
ATOM 6146 C C . LEU B 1 312 ? -2.215 29.938 30.625 1 97.62 312 LEU B C 1
ATOM 6148 O O . LEU B 1 312 ? -2.16 31.172 30.578 1 97.62 312 LEU B O 1
ATOM 6152 N N . PHE B 1 313 ? -3.383 29.266 30.312 1 97.12 313 PHE B N 1
ATOM 6153 C CA . PHE B 1 313 ? -4.484 29.969 29.656 1 97.12 313 PHE B CA 1
ATOM 6154 C C . PHE B 1 313 ? -5.777 29.781 30.453 1 97.12 313 PHE B C 1
ATOM 6156 O O . PHE B 1 313 ? -6.789 30.422 30.156 1 97.12 313 PHE B O 1
ATOM 6163 N N . GLY B 1 314 ? -5.793 28.906 31.406 1 97.38 314 GLY B N 1
ATOM 6164 C CA . GLY B 1 314 ? -6.988 28.641 32.188 1 97.38 314 GLY B CA 1
ATOM 6165 C C . GLY B 1 314 ? -7.895 27.594 31.547 1 97.38 314 GLY B C 1
ATOM 6166 O O . GLY B 1 314 ? -7.594 27.094 30.453 1 97.38 314 GLY B O 1
ATOM 6167 N N . SER B 1 315 ? -8.914 27.203 32.25 1 98.19 315 SER B N 1
ATOM 6168 C CA . SER B 1 315 ? -9.906 26.25 31.75 1 98.19 315 SER B CA 1
ATOM 6169 C C . SER B 1 315 ? -11.281 26.531 32.344 1 98.19 315 SER B C 1
ATOM 6171 O O . SER B 1 315 ? -11.406 27.344 33.281 1 98.19 315 SER B O 1
ATOM 6173 N N . LYS B 1 316 ? -12.25 26.031 31.734 1 98.25 316 LYS B N 1
ATOM 6174 C CA . LYS B 1 316 ? -13.625 26 32.25 1 98.25 316 LYS B CA 1
ATOM 6175 C C . LYS B 1 316 ? -14.156 24.578 32.312 1 98.25 316 LYS B C 1
ATOM 6177 O O . LYS B 1 316 ? -13.633 23.672 31.656 1 98.25 316 LYS B O 1
ATOM 6182 N N . VAL B 1 317 ? -15.211 24.406 33.094 1 98.44 317 VAL B N 1
ATOM 6183 C CA . VAL B 1 317 ? -15.828 23.094 33.25 1 98.44 317 VAL B CA 1
ATOM 6184 C C . VAL B 1 317 ? -17.141 23.047 32.469 1 98.44 317 VAL B C 1
ATOM 6186 O O . VAL B 1 317 ? -17.984 23.953 32.594 1 98.44 317 VAL B O 1
ATOM 6189 N N . ASN B 1 318 ? -17.328 22.109 31.609 1 98.06 318 ASN B N 1
ATOM 6190 C CA . ASN B 1 318 ? -18.547 22.016 30.812 1 98.06 318 ASN B CA 1
ATOM 6191 C C . ASN B 1 318 ? -19.672 21.359 31.594 1 98.06 318 ASN B C 1
ATOM 6193 O O . ASN B 1 318 ? -19.531 21.094 32.781 1 98.06 318 ASN B O 1
ATOM 6197 N N . THR B 1 319 ? -20.828 21.172 30.969 1 98.31 319 THR B N 1
ATOM 6198 C CA . THR B 1 319 ? -22.031 20.719 31.656 1 98.31 319 THR B CA 1
ATOM 6199 C C . THR B 1 319 ? -21.875 19.281 32.125 1 98.31 319 THR B C 1
ATOM 6201 O O . THR B 1 319 ? -22.578 18.828 33.031 1 98.31 319 THR B O 1
ATOM 6204 N N . LYS B 1 320 ? -20.875 18.562 31.625 1 97.81 320 LYS B N 1
ATOM 6205 C CA . LYS B 1 320 ? -20.641 17.156 31.984 1 97.81 320 LYS B CA 1
ATOM 6206 C C . LYS B 1 320 ? -19.578 17.047 33.062 1 97.81 320 LYS B C 1
ATOM 6208 O O . LYS B 1 320 ? -19.25 15.938 33.5 1 97.81 320 LYS B O 1
ATOM 6213 N N . GLY B 1 321 ? -19.016 18.172 33.438 1 98.44 321 GLY B N 1
ATOM 6214 C CA . GLY B 1 321 ? -18.078 18.188 34.562 1 98.44 321 GLY B CA 1
ATOM 6215 C C . GLY B 1 321 ? -16.641 18.016 34.094 1 98.44 321 GLY B C 1
ATOM 6216 O O . GLY B 1 321 ? -15.766 17.703 34.906 1 98.44 321 GLY B O 1
ATOM 6217 N N . PHE B 1 322 ? -16.359 18.172 32.875 1 98.81 322 PHE B N 1
ATOM 6218 C CA . PHE B 1 322 ? -15.008 18.016 32.344 1 98.81 322 PHE B CA 1
ATOM 6219 C C . PHE B 1 322 ? -14.414 19.375 31.984 1 98.81 322 PHE B C 1
ATOM 6221 O O . PHE B 1 322 ? -15.148 20.312 31.641 1 98.81 322 PHE B O 1
ATOM 6228 N N . LYS B 1 323 ? -13.117 19.469 32.062 1 98.69 323 LYS B N 1
ATOM 6229 C CA . LYS B 1 323 ? -12.406 20.719 31.797 1 98.69 323 LYS B CA 1
ATOM 6230 C C . LYS B 1 323 ? -12.312 20.984 30.297 1 98.69 323 LYS B C 1
ATOM 6232 O O . LYS B 1 323 ? -12.109 20.062 29.5 1 98.69 323 LYS B O 1
ATOM 6237 N N . MET B 1 324 ? -12.547 22.188 29.891 1 98.5 324 MET B N 1
ATOM 6238 C CA . MET B 1 324 ? -12.398 22.688 28.531 1 98.5 324 MET B CA 1
ATOM 6239 C C . MET B 1 324 ? -11.398 23.828 28.469 1 98.5 324 MET B C 1
ATOM 6241 O O . MET B 1 324 ? -11.461 24.766 29.281 1 98.5 324 MET B O 1
ATOM 6245 N N . LEU B 1 325 ? -10.461 23.719 27.547 1 98.19 325 LEU B N 1
ATOM 6246 C CA . LEU B 1 325 ? -9.602 24.859 27.266 1 98.19 325 LEU B CA 1
ATOM 6247 C C . LEU B 1 325 ? -10.414 26.016 26.688 1 98.19 325 LEU B C 1
ATOM 6249 O O . LEU B 1 325 ? -11.539 25.828 26.219 1 98.19 325 LEU B O 1
ATOM 6253 N N . PRO B 1 326 ? -9.773 27.234 26.797 1 97 326 PRO B N 1
ATOM 6254 C CA . PRO B 1 326 ? -10.43 28.328 26.062 1 97 326 PRO B CA 1
ATOM 6255 C C . PRO B 1 326 ? -10.625 28.016 24.578 1 97 326 PRO B C 1
ATOM 6257 O O . PRO B 1 326 ? -9.836 27.266 24 1 97 326 PRO B O 1
ATOM 6260 N N . ASP B 1 327 ? -11.633 28.609 23.938 1 95.31 327 ASP B N 1
ATOM 6261 C CA . ASP B 1 327 ? -12.062 28.266 22.594 1 95.31 327 ASP B CA 1
ATOM 6262 C C . ASP B 1 327 ? -10.961 28.547 21.578 1 95.31 327 ASP B C 1
ATOM 6264 O O . ASP B 1 327 ? -10.969 27.984 20.469 1 95.31 327 ASP B O 1
ATOM 6268 N N . ASN B 1 328 ? -10.07 29.406 21.922 1 95.69 328 ASN B N 1
ATOM 6269 C CA . ASN B 1 328 ? -9.047 29.812 20.953 1 95.69 328 ASN B CA 1
ATOM 6270 C C . ASN B 1 328 ? -7.812 28.922 21.047 1 95.69 328 ASN B C 1
ATOM 6272 O O . ASN B 1 328 ? -6.793 29.203 20.422 1 95.69 328 ASN B O 1
ATOM 6276 N N . ILE B 1 329 ? -7.879 27.859 21.828 1 96.88 329 ILE B N 1
ATOM 6277 C CA . ILE B 1 329 ? -6.754 26.938 21.938 1 96.88 329 ILE B CA 1
ATOM 6278 C C . ILE B 1 329 ? -7.266 25.5 21.906 1 96.88 329 ILE B C 1
ATOM 6280 O O . ILE B 1 329 ? -8.281 25.172 22.531 1 96.88 329 ILE B O 1
ATOM 6284 N N . ARG B 1 330 ? -6.637 24.656 21.172 1 97.62 330 ARG B N 1
ATOM 6285 C CA . ARG B 1 330 ? -6.887 23.219 21.109 1 97.62 330 ARG B CA 1
ATOM 6286 C C . ARG B 1 330 ? -5.586 22.453 20.922 1 97.62 330 ARG B C 1
ATOM 6288 O O . ARG B 1 330 ? -4.508 23.047 20.844 1 97.62 330 ARG B O 1
ATOM 6295 N N . MET B 1 331 ? -5.648 21.172 20.891 1 97.5 331 MET B N 1
ATOM 6296 C CA . MET B 1 331 ? -4.453 20.359 20.656 1 97.5 331 MET B CA 1
ATOM 6297 C C . MET B 1 331 ? -4.73 19.25 19.641 1 97.5 331 MET B C 1
ATOM 6299 O O . MET B 1 331 ? -5.871 18.797 19.516 1 97.5 331 MET B O 1
ATOM 6303 N N . VAL B 1 332 ? -3.736 18.844 18.922 1 97.62 332 VAL B N 1
ATOM 6304 C CA . VAL B 1 332 ? -3.797 17.703 18.016 1 97.62 332 VAL B CA 1
ATOM 6305 C C . VAL B 1 332 ? -2.605 16.781 18.266 1 97.62 332 VAL B C 1
ATOM 6307 O O . VAL B 1 332 ? -1.492 17.25 18.516 1 97.62 332 VAL B O 1
ATOM 6310 N N . GLN B 1 333 ? -2.857 15.562 18.375 1 96.62 333 GLN B N 1
ATOM 6311 C CA . GLN B 1 333 ? -1.812 14.547 18.469 1 96.62 333 GLN B CA 1
ATOM 6312 C C . GLN B 1 333 ? -1.722 13.727 17.188 1 96.62 333 GLN B C 1
ATOM 6314 O O . GLN B 1 333 ? -2.711 13.141 16.75 1 96.62 333 GLN B O 1
ATOM 6319 N N . GLY B 1 334 ? -0.55 13.695 16.547 1 93.81 334 GLY B N 1
ATOM 6320 C CA . GLY B 1 334 ? -0.379 13.031 15.258 1 93.81 334 GLY B CA 1
ATOM 6321 C C . GLY B 1 334 ? 0.518 11.805 15.336 1 93.81 334 GLY B C 1
ATOM 6322 O O . GLY B 1 334 ? 0.282 10.812 14.648 1 93.81 334 GLY B O 1
ATOM 6323 N N . ASP B 1 335 ? 1.514 11.828 16.141 1 87.69 335 ASP B N 1
ATOM 6324 C CA . ASP B 1 335 ? 2.484 10.742 16.234 1 87.69 335 ASP B CA 1
ATOM 6325 C C . ASP B 1 335 ? 1.925 9.578 17.047 1 87.69 335 ASP B C 1
ATOM 6327 O O . ASP B 1 335 ? 1.369 9.773 18.125 1 87.69 335 ASP B O 1
ATOM 6331 N N . GLY B 1 336 ? 1.967 8.43 16.453 1 87.81 336 GLY B N 1
ATOM 6332 C CA . GLY B 1 336 ? 1.659 7.23 17.203 1 87.81 336 GLY B CA 1
ATOM 6333 C C . GLY B 1 336 ? 0.17 6.973 17.328 1 87.81 336 GLY B C 1
ATOM 6334 O O . GLY B 1 336 ? -0.272 6.316 18.281 1 87.81 336 GLY B O 1
ATOM 6335 N N . ILE B 1 337 ? -0.651 7.473 16.453 1 95.88 337 ILE B N 1
ATOM 6336 C CA . ILE B 1 337 ? -2.096 7.324 16.578 1 95.88 337 ILE B CA 1
ATOM 6337 C C . ILE B 1 337 ? -2.564 6.113 15.773 1 95.88 337 ILE B C 1
ATOM 6339 O O . ILE B 1 337 ? -2.355 6.051 14.562 1 95.88 337 ILE B O 1
ATOM 6343 N N . SER B 1 338 ? -3.072 5.156 16.406 1 96.62 338 SER B N 1
ATOM 6344 C CA . SER B 1 338 ? -3.688 3.949 15.859 1 96.62 338 SER B CA 1
ATOM 6345 C C . SER B 1 338 ? -5 3.633 16.562 1 96.62 338 SER B C 1
ATOM 6347 O O . SER B 1 338 ? -5.379 4.312 17.516 1 96.62 338 SER B O 1
ATOM 6349 N N . PHE B 1 339 ? -5.727 2.662 16.078 1 97.12 339 PHE B N 1
ATOM 6350 C CA . PHE B 1 339 ? -6.945 2.188 16.719 1 97.12 339 PHE B CA 1
ATOM 6351 C C . PHE B 1 339 ? -6.688 1.841 18.172 1 97.12 339 PHE B C 1
ATOM 6353 O O . PHE B 1 339 ? -7.473 2.197 19.062 1 97.12 339 PHE B O 1
ATOM 6360 N N . GLU B 1 340 ? -5.574 1.204 18.422 1 95.75 340 GLU B N 1
ATOM 6361 C CA . GLU B 1 340 ? -5.23 0.743 19.766 1 95.75 340 GLU B CA 1
ATOM 6362 C C . GLU B 1 340 ? -4.824 1.908 20.672 1 95.75 340 GLU B C 1
ATOM 6364 O O . GLU B 1 340 ? -5.309 2.029 21.797 1 95.75 340 GLU B O 1
ATOM 6369 N N . SER B 1 341 ? -3.957 2.783 20.203 1 96.44 341 SER B N 1
ATOM 6370 C CA . SER B 1 341 ? -3.434 3.863 21.031 1 96.44 341 SER B CA 1
ATOM 6371 C C . SER B 1 341 ? -4.504 4.91 21.312 1 96.44 341 SER B C 1
ATOM 6373 O O . SER B 1 341 ? -4.492 5.547 22.375 1 96.44 341 SER B O 1
ATOM 6375 N N . MET B 1 342 ? -5.418 5.074 20.422 1 96.56 342 MET B N 1
ATOM 6376 C CA . MET B 1 342 ? -6.477 6.07 20.547 1 96.56 342 MET B CA 1
ATOM 6377 C C . MET B 1 342 ? -7.297 5.828 21.812 1 96.56 342 MET B C 1
ATOM 6379 O O . MET B 1 342 ? -7.586 6.766 22.562 1 96.56 342 MET B O 1
ATOM 6383 N N . LYS B 1 343 ? -7.684 4.586 22.016 1 96 343 LYS B N 1
ATOM 6384 C CA . LYS B 1 343 ? -8.469 4.227 23.203 1 96 343 LYS B CA 1
ATOM 6385 C C . LYS B 1 343 ? -7.719 4.574 24.484 1 96 343 LYS B C 1
ATOM 6387 O O . LYS B 1 343 ? -8.305 5.125 25.422 1 96 343 LYS B O 1
ATOM 6392 N N . ASP B 1 344 ? -6.48 4.289 24.453 1 97.81 344 ASP B N 1
ATOM 6393 C CA . ASP B 1 344 ? -5.648 4.543 25.625 1 97.81 344 ASP B CA 1
ATOM 6394 C C . ASP B 1 344 ? -5.492 6.039 25.891 1 97.81 344 ASP B C 1
ATOM 6396 O O . ASP B 1 344 ? -5.539 6.492 27.031 1 97.81 344 ASP B O 1
ATOM 6400 N N . ILE B 1 345 ? -5.297 6.773 24.875 1 98 345 ILE B N 1
ATOM 6401 C CA . ILE B 1 345 ? -5.109 8.219 25 1 98 345 ILE B CA 1
ATOM 6402 C C . ILE B 1 345 ? -6.395 8.859 25.5 1 98 345 ILE B C 1
ATOM 6404 O O . ILE B 1 345 ? -6.355 9.703 26.406 1 98 345 ILE B O 1
ATOM 6408 N N . LEU B 1 346 ? -7.555 8.453 24.922 1 98.44 346 LEU B N 1
ATOM 6409 C CA . LEU B 1 346 ? -8.836 8.992 25.344 1 98.44 346 LEU B CA 1
ATOM 6410 C C . LEU B 1 346 ? -9.086 8.703 26.812 1 98.44 346 LEU B C 1
ATOM 6412 O O . LEU B 1 346 ? -9.547 9.586 27.562 1 98.44 346 LEU B O 1
ATOM 6416 N N . LYS B 1 347 ? -8.734 7.508 27.25 1 98.25 347 LYS B N 1
ATOM 6417 C CA . LYS B 1 347 ? -8.93 7.117 28.641 1 98.25 347 LYS B CA 1
ATOM 6418 C C . LYS B 1 347 ? -8.102 7.992 29.578 1 98.25 347 LYS B C 1
ATOM 6420 O O . LYS B 1 347 ? -8.586 8.43 30.625 1 98.25 347 LYS B O 1
ATOM 6425 N N . VAL B 1 348 ? -6.848 8.227 29.219 1 98.25 348 VAL B N 1
ATOM 6426 C CA . VAL B 1 348 ? -5.977 8.992 30.094 1 98.25 348 VAL B CA 1
ATOM 6427 C C . VAL B 1 348 ? -6.426 10.453 30.125 1 98.25 348 VAL B C 1
ATOM 6429 O O . VAL B 1 348 ? -6.32 11.125 31.141 1 98.25 348 VAL B O 1
ATOM 6432 N N . VAL B 1 349 ? -6.934 10.961 29.047 1 98.5 349 VAL B N 1
ATOM 6433 C CA . VAL B 1 349 ? -7.461 12.32 28.969 1 98.5 349 VAL B CA 1
ATOM 6434 C C . VAL B 1 349 ? -8.688 12.438 29.875 1 98.5 349 VAL B C 1
ATOM 6436 O O . VAL B 1 349 ? -8.789 13.383 30.672 1 98.5 349 VAL B O 1
ATOM 6439 N N . GLU B 1 350 ? -9.609 11.469 29.812 1 98.5 350 GLU B N 1
ATOM 6440 C CA . GLU B 1 350 ? -10.797 11.422 30.656 1 98.5 350 GLU B CA 1
ATOM 6441 C C . GLU B 1 350 ? -10.422 11.367 32.125 1 98.5 350 GLU B C 1
ATOM 6443 O O . GLU B 1 350 ? -10.961 12.125 32.938 1 98.5 350 GLU B O 1
ATOM 6448 N N . ASN B 1 351 ? -9.492 10.516 32.406 1 98.31 351 ASN B N 1
ATOM 6449 C CA . ASN B 1 351 ? -9.086 10.305 33.781 1 98.31 351 ASN B CA 1
ATOM 6450 C C . ASN B 1 351 ? -8.438 11.562 34.375 1 98.31 351 ASN B C 1
ATOM 6452 O O . ASN B 1 351 ? -8.5 11.789 35.562 1 98.31 351 ASN B O 1
ATOM 6456 N N . ALA B 1 352 ? -7.855 12.336 33.531 1 98.25 352 ALA B N 1
ATOM 6457 C CA . ALA B 1 352 ? -7.211 13.57 33.969 1 98.25 352 ALA B CA 1
ATOM 6458 C C . ALA B 1 352 ? -8.227 14.695 34.125 1 98.25 352 ALA B C 1
ATOM 6460 O O . ALA B 1 352 ? -7.871 15.82 34.5 1 98.25 352 ALA B O 1
ATOM 6461 N N . GLY B 1 353 ? -9.484 14.43 33.781 1 98.5 353 GLY B N 1
ATOM 6462 C CA . GLY B 1 353 ? -10.57 15.375 34 1 98.5 353 GLY B CA 1
ATOM 6463 C C . GLY B 1 353 ? -10.812 16.297 32.812 1 98.5 353 GLY B C 1
ATOM 6464 O O . GLY B 1 353 ? -11.523 17.281 32.938 1 98.5 353 GLY B O 1
ATOM 6465 N N . TRP B 1 354 ? -10.258 15.969 31.672 1 98.81 354 TRP B N 1
ATOM 6466 C CA . TRP B 1 354 ? -10.398 16.797 30.484 1 98.81 354 TRP B CA 1
ATOM 6467 C C . TRP B 1 354 ? -11.477 16.234 29.547 1 98.81 354 TRP B C 1
ATOM 6469 O O . TRP B 1 354 ? -11.602 15.016 29.406 1 98.81 354 TRP B O 1
ATOM 6479 N N . SER B 1 355 ? -12.281 17.156 28.984 1 98.69 355 SER B N 1
ATOM 6480 C CA . SER B 1 355 ? -13.109 16.734 27.859 1 98.69 355 SER B CA 1
ATOM 6481 C C . SER B 1 355 ? -12.258 16.344 26.656 1 98.69 355 SER B C 1
ATOM 6483 O O . SER B 1 355 ? -11.273 17.016 26.344 1 98.69 355 SER B O 1
ATOM 6485 N N . THR B 1 356 ? -12.617 15.258 25.984 1 98.31 356 THR B N 1
ATOM 6486 C CA . THR B 1 356 ? -11.875 14.828 24.797 1 98.31 356 THR B CA 1
ATOM 6487 C C . THR B 1 356 ? -12.172 15.734 23.609 1 98.31 356 THR B C 1
ATOM 6489 O O . THR B 1 356 ? -11.516 15.648 22.578 1 98.31 356 THR B O 1
ATOM 6492 N N . GLU B 1 357 ? -13.086 16.641 23.812 1 97.62 357 GLU B N 1
ATOM 6493 C CA . GLU B 1 357 ? -13.328 17.688 22.828 1 97.62 357 GLU B CA 1
ATOM 6494 C C . GLU B 1 357 ? -12.094 18.547 22.609 1 97.62 357 GLU B C 1
ATOM 6496 O O . GLU B 1 357 ? -11.922 19.156 21.547 1 97.62 357 GLU B O 1
ATOM 6501 N N . ASN B 1 358 ? -11.188 18.578 23.578 1 98.31 358 ASN B N 1
ATOM 6502 C CA . ASN B 1 358 ? -9.977 19.406 23.531 1 98.31 358 ASN B CA 1
ATOM 6503 C C . ASN B 1 358 ? -8.945 18.812 22.562 1 98.31 358 ASN B C 1
ATOM 6505 O O . ASN B 1 358 ? -8.016 19.516 22.156 1 98.31 358 ASN B O 1
ATOM 6509 N N . VAL B 1 359 ? -9.156 17.547 22.188 1 97.94 359 VAL B N 1
ATOM 6510 C CA . VAL B 1 359 ? -8.086 16.812 21.531 1 97.94 359 VAL B CA 1
ATOM 6511 C C . VAL B 1 359 ? -8.562 16.312 20.172 1 97.94 359 VAL B C 1
ATOM 6513 O O . VAL B 1 359 ? -9.625 15.68 20.062 1 97.94 359 VAL B O 1
ATOM 6516 N N . THR B 1 360 ? -7.879 16.609 19.141 1 97.94 360 THR B N 1
ATOM 6517 C CA . THR B 1 360 ? -8.047 16.031 17.812 1 97.94 360 THR B CA 1
ATOM 6518 C C . THR B 1 360 ? -6.879 15.109 17.484 1 97.94 360 THR B C 1
ATOM 6520 O O . THR B 1 360 ? -5.773 15.281 17.984 1 97.94 360 THR B O 1
ATOM 6523 N N . PHE B 1 361 ? -7.117 14.109 16.641 1 98.19 361 PHE B N 1
ATOM 6524 C CA . PHE B 1 361 ? -6.082 13.141 16.312 1 98.19 361 PHE B CA 1
ATOM 6525 C C . PHE B 1 361 ? -5.719 13.227 14.828 1 98.19 361 PHE B C 1
ATOM 6527 O O . PHE B 1 361 ? -6.57 13.547 13.992 1 98.19 361 PHE B O 1
ATOM 6534 N N . GLY B 1 362 ? -4.496 13.109 14.492 1 97.5 362 GLY B N 1
ATOM 6535 C CA . GLY B 1 362 ? -3.99 12.797 13.164 1 97.5 362 GLY B CA 1
ATOM 6536 C C . GLY B 1 362 ? -3.344 11.422 13.086 1 97.5 362 GLY B C 1
ATOM 6537 O O . GLY B 1 362 ? -2.535 11.062 13.938 1 97.5 362 GLY B O 1
ATOM 6538 N N . SER B 1 363 ? -3.764 10.656 12.125 1 97.62 363 SER B N 1
ATOM 6539 C CA . SER B 1 363 ? -3.211 9.32 11.969 1 97.62 363 SER B CA 1
ATOM 6540 C C . SER B 1 363 ? -2.6 9.125 10.586 1 97.62 363 SER B C 1
ATOM 6542 O O . SER B 1 363 ? -3.197 9.508 9.578 1 97.62 363 SER B O 1
ATOM 6544 N N . GLY B 1 364 ? -1.437 8.578 10.523 1 96.31 364 GLY B N 1
ATOM 6545 C CA . GLY B 1 364 ? -0.723 8.391 9.273 1 96.31 364 GLY B CA 1
ATOM 6546 C C . GLY B 1 364 ? -0.691 6.941 8.82 1 96.31 364 GLY B C 1
ATOM 6547 O O . GLY B 1 364 ? -1.725 6.375 8.461 1 96.31 364 GLY B O 1
ATOM 6548 N N . GLY B 1 365 ? 0.5 6.34 9.016 1 95.19 365 GLY B N 1
ATOM 6549 C CA . GLY B 1 365 ? 0.709 4.973 8.562 1 95.19 365 GLY B CA 1
ATOM 6550 C C . GLY B 1 365 ? -0.249 3.984 9.195 1 95.19 365 GLY B C 1
ATOM 6551 O O . GLY B 1 365 ? -0.685 3.031 8.547 1 95.19 365 GLY B O 1
ATOM 6552 N N . ALA B 1 366 ? -0.625 4.168 10.406 1 96.75 366 ALA B N 1
ATOM 6553 C CA . ALA B 1 366 ? -1.513 3.24 11.102 1 96.75 366 ALA B CA 1
ATOM 6554 C C . ALA B 1 366 ? -2.916 3.273 10.5 1 96.75 366 ALA B C 1
ATOM 6556 O O . ALA B 1 366 ? -3.656 2.291 10.586 1 96.75 366 ALA B O 1
ATOM 6557 N N . LEU B 1 367 ? -3.221 4.395 9.914 1 98.06 367 LEU B N 1
ATOM 6558 C CA . LEU B 1 367 ? -4.535 4.543 9.297 1 98.06 367 LEU B CA 1
ATOM 6559 C C . LEU B 1 367 ? -4.543 3.975 7.883 1 98.06 367 LEU B C 1
ATOM 6561 O O . LEU B 1 367 ? -5.445 3.217 7.52 1 98.06 367 LEU B O 1
ATOM 6565 N N . LEU B 1 368 ? -3.512 4.273 7.094 1 98.25 368 LEU B N 1
ATOM 6566 C CA . LEU B 1 368 ? -3.609 4.004 5.664 1 98.25 368 LEU B CA 1
ATOM 6567 C C . LEU B 1 368 ? -2.697 2.85 5.262 1 98.25 368 LEU B C 1
ATOM 6569 O O . LEU B 1 368 ? -2.971 2.145 4.289 1 98.25 368 LEU B O 1
ATOM 6573 N N . GLN B 1 369 ? -1.622 2.631 5.965 1 98.12 369 GLN B N 1
ATOM 6574 C CA . GLN B 1 369 ? -0.6 1.772 5.375 1 98.12 369 GLN B CA 1
ATOM 6575 C C . GLN B 1 369 ? -0.428 0.489 6.18 1 98.12 369 GLN B C 1
ATOM 6577 O O . GLN B 1 369 ? -0.192 -0.58 5.613 1 98.12 369 GLN B O 1
ATOM 6582 N N . LYS B 1 370 ? -0.464 0.577 7.555 1 97.38 370 LYS B N 1
ATOM 6583 C CA . LYS B 1 370 ? -0.163 -0.565 8.414 1 97.38 370 LYS B CA 1
ATOM 6584 C C . LYS B 1 370 ? -1.346 -1.526 8.484 1 97.38 370 LYS B C 1
ATOM 6586 O O . LYS B 1 370 ? -1.759 -1.935 9.57 1 97.38 370 LYS B O 1
ATOM 6591 N N . VAL B 1 371 ? -2.008 -1.747 7.359 1 97.75 371 VAL B N 1
ATOM 6592 C CA . VAL B 1 371 ? -3.041 -2.754 7.141 1 97.75 371 VAL B CA 1
ATOM 6593 C C . VAL B 1 371 ? -2.631 -3.674 5.992 1 97.75 371 VAL B C 1
ATOM 6595 O O . VAL B 1 371 ? -1.778 -3.314 5.176 1 97.75 371 VAL B O 1
ATOM 6598 N N . ASN B 1 372 ? -3.141 -4.816 5.969 1 97.56 372 ASN B N 1
ATOM 6599 C CA . ASN B 1 372 ? -2.938 -5.777 4.891 1 97.56 372 ASN B CA 1
ATOM 6600 C C . ASN B 1 372 ? -4.16 -6.664 4.691 1 97.56 372 ASN B C 1
ATOM 6602 O O . ASN B 1 372 ? -5.148 -6.543 5.422 1 97.56 372 ASN B O 1
ATOM 6606 N N . ARG B 1 373 ? -4.152 -7.496 3.732 1 96.12 373 ARG B N 1
ATOM 6607 C CA . ARG B 1 373 ? -5.312 -8.305 3.357 1 96.12 373 ARG B CA 1
ATOM 6608 C C . ARG B 1 373 ? -5.762 -9.188 4.512 1 96.12 373 ARG B C 1
ATOM 6610 O O . ARG B 1 373 ? -6.953 -9.469 4.664 1 96.12 373 ARG B O 1
ATOM 6617 N N . ASP B 1 374 ? -4.848 -9.586 5.391 1 95.19 374 ASP B N 1
ATOM 6618 C CA . ASP B 1 374 ? -5.141 -10.469 6.512 1 95.19 374 ASP B CA 1
ATOM 6619 C C . ASP B 1 374 ? -5.73 -9.695 7.684 1 95.19 374 ASP B C 1
ATOM 6621 O O . ASP B 1 374 ? -6.25 -10.289 8.633 1 95.19 374 ASP B O 1
ATOM 6625 N N . THR B 1 375 ? -5.66 -8.344 7.617 1 97.94 375 THR B N 1
ATOM 6626 C CA . THR B 1 375 ? -6.281 -7.547 8.664 1 97.94 375 THR B CA 1
ATOM 6627 C C . THR B 1 375 ? -7.754 -7.914 8.828 1 97.94 375 THR B C 1
ATOM 6629 O O . THR B 1 375 ? -8.258 -8.016 9.945 1 97.94 375 THR B O 1
ATOM 6632 N N . GLN B 1 376 ? -8.453 -8.102 7.672 1 98 376 GLN B N 1
ATOM 6633 C CA . GLN B 1 376 ? -9.844 -8.547 7.688 1 98 376 GLN B CA 1
ATOM 6634 C C . GLN B 1 376 ? -10 -9.906 7.02 1 98 376 GLN B C 1
ATOM 6636 O O . GLN B 1 376 ? -11.102 -10.297 6.637 1 98 376 GLN B O 1
ATOM 6641 N N . LYS B 1 377 ? -8.875 -10.602 6.824 1 96.56 377 LYS B N 1
ATOM 6642 C CA . LYS B 1 377 ? -8.844 -11.945 6.25 1 96.56 377 LYS B CA 1
ATOM 6643 C C . LYS B 1 377 ? -9.789 -12.055 5.055 1 96.56 377 LYS B C 1
ATOM 6645 O O . LYS B 1 377 ? -10.633 -12.945 5.008 1 96.56 377 LYS B O 1
ATOM 6650 N N . CYS B 1 378 ? -9.625 -11.211 4.133 1 97.19 378 CYS B N 1
ATOM 6651 C CA . CYS B 1 378 ? -10.469 -11.164 2.939 1 97.19 378 CYS B CA 1
ATOM 6652 C C . CYS B 1 378 ? -10.156 -12.336 2.016 1 97.19 378 CYS B C 1
ATOM 6654 O O . CYS B 1 378 ? -9 -12.734 1.88 1 97.19 378 CYS B O 1
ATOM 6656 N N . ALA B 1 379 ? -11.234 -12.883 1.389 1 94.94 379 ALA B N 1
ATOM 6657 C CA . ALA B 1 379 ? -11.062 -14.023 0.489 1 94.94 379 ALA B CA 1
ATOM 6658 C C . ALA B 1 379 ? -12.008 -13.922 -0.705 1 94.94 379 ALA B C 1
ATOM 6660 O O . ALA B 1 379 ? -13.148 -13.461 -0.568 1 94.94 379 ALA B O 1
ATOM 6661 N N . TYR B 1 380 ? -11.578 -14.258 -1.82 1 97.38 380 TYR B N 1
ATOM 6662 C CA . TYR B 1 380 ? -12.305 -14.469 -3.068 1 97.38 380 TYR B CA 1
ATOM 6663 C C . TYR B 1 380 ? -12.289 -15.938 -3.469 1 97.38 380 TYR B C 1
ATOM 6665 O O . TYR B 1 380 ? -11.219 -16.516 -3.723 1 97.38 380 TYR B O 1
ATOM 6673 N N . LYS B 1 381 ? -13.461 -16.594 -3.496 1 96.56 381 LYS B N 1
ATOM 6674 C CA . LYS B 1 381 ? -13.516 -18.047 -3.701 1 96.56 381 LYS B CA 1
ATOM 6675 C C . LYS B 1 381 ? -14.578 -18.406 -4.734 1 96.56 381 LYS B C 1
ATOM 6677 O O . LYS B 1 381 ? -15.68 -17.859 -4.73 1 96.56 381 LYS B O 1
ATOM 6682 N N . THR B 1 382 ? -14.172 -19.297 -5.582 1 97.38 382 THR B N 1
ATOM 6683 C CA . THR B 1 382 ? -15.188 -19.891 -6.445 1 97.38 382 THR B CA 1
ATOM 6684 C C . THR B 1 382 ? -16.156 -20.734 -5.637 1 97.38 382 THR B C 1
ATOM 6686 O O . THR B 1 382 ? -15.734 -21.516 -4.777 1 97.38 382 THR B O 1
ATOM 6689 N N . CYS B 1 383 ? -17.469 -20.547 -5.93 1 97.62 383 CYS B N 1
ATOM 6690 C CA . CYS B 1 383 ? -18.438 -21.25 -5.086 1 97.62 383 CYS B CA 1
ATOM 6691 C C . CYS B 1 383 ? -19.406 -22.078 -5.926 1 97.62 383 CYS B C 1
ATOM 6693 O O . CYS B 1 383 ? -20.125 -22.922 -5.398 1 97.62 383 CYS B O 1
ATOM 6695 N N . LEU B 1 384 ? -19.453 -21.875 -7.164 1 98.19 384 LEU B N 1
ATOM 6696 C CA . LEU B 1 384 ? -20.391 -22.594 -8.031 1 98.19 384 LEU B CA 1
ATOM 6697 C C . LEU B 1 384 ? -19.828 -22.719 -9.445 1 98.19 384 LEU B C 1
ATOM 6699 O O . LEU B 1 384 ? -19.219 -21.781 -9.953 1 98.19 384 LEU B O 1
ATOM 6703 N N . ALA B 1 385 ? -20 -23.875 -10.07 1 98.25 385 ALA B N 1
ATOM 6704 C CA . ALA B 1 385 ? -19.672 -24.109 -11.477 1 98.25 385 ALA B CA 1
ATOM 6705 C C . ALA B 1 385 ? -20.766 -24.922 -12.164 1 98.25 385 ALA B C 1
ATOM 6707 O O . ALA B 1 385 ? -21.562 -25.578 -11.508 1 98.25 385 ALA B O 1
ATOM 6708 N N . ILE B 1 386 ? -20.938 -24.719 -13.406 1 98.44 386 ILE B N 1
ATOM 6709 C CA . ILE B 1 386 ? -21.719 -25.641 -14.234 1 98.44 386 ILE B CA 1
ATOM 6710 C C . ILE B 1 386 ? -20.781 -26.391 -15.18 1 98.44 386 ILE B C 1
ATOM 6712 O O . ILE B 1 386 ? -20.078 -25.781 -15.992 1 98.44 386 ILE B O 1
ATOM 6716 N N . VAL B 1 387 ? -20.703 -27.688 -15.023 1 97.5 387 VAL B N 1
ATOM 6717 C CA . VAL B 1 387 ? -19.859 -28.578 -15.828 1 97.5 387 VAL B CA 1
ATOM 6718 C C . VAL B 1 387 ? -20.734 -29.594 -16.547 1 97.5 387 VAL B C 1
ATOM 6720 O O . VAL B 1 387 ? -21.5 -30.328 -15.914 1 97.5 387 VAL B O 1
ATOM 6723 N N . GLU B 1 388 ? -20.672 -29.609 -17.844 1 97.19 388 GLU B N 1
ATOM 6724 C CA . GLU B 1 388 ? -21.5 -30.5 -18.641 1 97.19 388 GLU B CA 1
ATOM 6725 C C . GLU B 1 388 ? -22.969 -30.359 -18.281 1 97.19 388 GLU B C 1
ATOM 6727 O O . GLU B 1 388 ? -23.672 -31.359 -18.062 1 97.19 388 GLU B O 1
ATOM 6732 N N . GLY B 1 389 ? -23.344 -29.125 -18.031 1 96.69 389 GLY B N 1
ATOM 6733 C CA . GLY B 1 389 ? -24.734 -28.797 -17.797 1 96.69 389 GLY B CA 1
ATOM 6734 C C . GLY B 1 389 ? -25.172 -29.078 -16.359 1 96.69 389 GLY B C 1
ATOM 6735 O O . GLY B 1 389 ? -26.312 -28.797 -16 1 96.69 389 GLY B O 1
ATOM 6736 N N . LYS B 1 390 ? -24.297 -29.562 -15.555 1 96.88 390 LYS B N 1
ATOM 6737 C CA . LYS B 1 390 ? -24.656 -29.906 -14.18 1 96.88 390 LYS B CA 1
ATOM 6738 C C . LYS B 1 390 ? -24.016 -28.953 -13.188 1 96.88 390 LYS B C 1
ATOM 6740 O O . LYS B 1 390 ? -22.844 -28.594 -13.328 1 96.88 390 LYS B O 1
ATOM 6745 N N . LYS B 1 391 ? -24.812 -28.641 -12.219 1 96.06 391 LYS B N 1
ATOM 6746 C CA . LYS B 1 391 ? -24.312 -27.766 -11.164 1 96.06 391 LYS B CA 1
ATOM 6747 C C . LYS B 1 391 ? -23.312 -28.5 -10.273 1 96.06 391 LYS B C 1
ATOM 6749 O O . LYS B 1 391 ? -23.531 -29.656 -9.914 1 96.06 391 LYS B O 1
ATOM 6754 N N . VAL B 1 392 ? -22.219 -27.797 -10.062 1 95.25 392 VAL B N 1
ATOM 6755 C CA . VAL B 1 392 ? -21.172 -28.328 -9.172 1 95.25 392 VAL B CA 1
ATOM 6756 C C . VAL B 1 392 ? -20.938 -27.328 -8.031 1 95.25 392 VAL B C 1
ATOM 6758 O O . VAL B 1 392 ? -20.594 -26.172 -8.273 1 95.25 392 VAL B O 1
ATOM 6761 N N . ASP B 1 393 ? -21.141 -27.828 -6.77 1 92.81 393 ASP B N 1
ATOM 6762 C CA . ASP B 1 393 ? -20.734 -27.047 -5.605 1 92.81 393 ASP B CA 1
ATOM 6763 C C . ASP B 1 393 ? -19.219 -27.062 -5.438 1 92.81 393 ASP B C 1
ATOM 6765 O O . ASP B 1 393 ? -18.609 -28.125 -5.25 1 92.81 393 ASP B O 1
ATOM 6769 N N . VAL B 1 394 ? -18.672 -25.906 -5.523 1 92.69 394 VAL B N 1
ATOM 6770 C CA . VAL B 1 394 ? -17.219 -25.781 -5.438 1 92.69 394 VAL B CA 1
ATOM 6771 C C . VAL B 1 394 ? -16.812 -25.281 -4.051 1 92.69 394 VAL B C 1
ATOM 6773 O O . VAL B 1 394 ? -17.297 -24.234 -3.604 1 92.69 394 VAL B O 1
ATOM 6776 N N . PHE B 1 395 ? -15.977 -26.016 -3.326 1 89.81 395 PHE B N 1
ATOM 6777 C CA . PHE B 1 395 ? -15.523 -25.562 -2.016 1 89.81 395 PHE B CA 1
ATOM 6778 C C . PHE B 1 395 ? -14.203 -26.234 -1.647 1 89.81 395 PHE B C 1
ATOM 6780 O O . PHE B 1 395 ? -13.883 -27.312 -2.158 1 89.81 395 PHE B O 1
ATOM 6787 N N . LYS B 1 396 ? -13.422 -25.562 -0.892 1 86.38 396 LYS B N 1
ATOM 6788 C CA . LYS B 1 396 ? -12.195 -26.094 -0.306 1 86.38 396 LYS B CA 1
ATOM 6789 C C . LYS B 1 396 ? -12.422 -26.531 1.141 1 86.38 396 LYS B C 1
ATOM 6791 O O . LYS B 1 396 ? -13.172 -25.891 1.878 1 86.38 396 LYS B O 1
ATOM 6796 N N . ASP B 1 397 ? -11.789 -27.656 1.521 1 84.56 397 ASP B N 1
ATOM 6797 C CA . ASP B 1 397 ? -11.859 -28.188 2.879 1 84.56 397 ASP B CA 1
ATOM 6798 C C . ASP B 1 397 ? -10.547 -28.859 3.27 1 84.56 397 ASP B C 1
ATOM 6800 O O . ASP B 1 397 ? -10.492 -30.094 3.406 1 84.56 397 ASP B O 1
ATOM 6804 N N . PRO B 1 398 ? -9.555 -28.031 3.545 1 80.31 398 PRO B N 1
ATOM 6805 C CA . PRO B 1 398 ? -8.242 -28.625 3.82 1 80.31 398 PRO B CA 1
ATOM 6806 C C . PRO B 1 398 ? -8.18 -29.328 5.18 1 80.31 398 PRO B C 1
ATOM 6808 O O . PRO B 1 398 ? -8.633 -28.766 6.184 1 80.31 398 PRO B O 1
ATOM 6811 N N . ILE B 1 399 ? -7.605 -30.453 5.234 1 77.88 399 ILE B N 1
ATOM 6812 C CA . ILE B 1 399 ? -7.477 -31.188 6.48 1 77.88 399 ILE B CA 1
ATOM 6813 C C . ILE B 1 399 ? -6.43 -30.531 7.375 1 77.88 399 ILE B C 1
ATOM 6815 O O . ILE B 1 399 ? -6.488 -30.641 8.602 1 77.88 399 ILE B O 1
ATOM 6819 N N . THR B 1 400 ? -5.551 -29.828 6.77 1 74.06 400 THR B N 1
ATOM 6820 C CA . THR B 1 400 ? -4.422 -29.25 7.484 1 74.06 400 THR B CA 1
ATOM 6821 C C . THR B 1 400 ? -4.824 -27.922 8.133 1 74.06 400 THR B C 1
ATOM 6823 O O . THR B 1 400 ? -4.098 -27.391 8.977 1 74.06 400 THR B O 1
ATOM 6826 N N . ASP B 1 401 ? -6 -27.344 7.652 1 75.69 401 ASP B N 1
ATOM 6827 C CA . ASP B 1 401 ? -6.488 -26.062 8.18 1 75.69 401 ASP B CA 1
ATOM 6828 C C . ASP B 1 401 ? -8.016 -26.016 8.172 1 75.69 401 ASP B C 1
ATOM 6830 O O . ASP B 1 401 ? -8.617 -25.312 7.367 1 75.69 401 ASP B O 1
ATOM 6834 N N . PRO B 1 402 ? -8.695 -26.609 9.133 1 70.69 402 PRO B N 1
ATOM 6835 C CA . PRO B 1 402 ? -10.156 -26.719 9.125 1 70.69 402 PRO B CA 1
ATOM 6836 C C . PRO B 1 402 ? -10.852 -25.359 9.211 1 70.69 402 PRO B C 1
ATOM 6838 O O . PRO B 1 402 ? -11.977 -25.203 8.719 1 70.69 402 PRO B O 1
ATOM 6841 N N . GLY B 1 403 ? -10.289 -24.406 9.82 1 68.81 403 GLY B N 1
ATOM 6842 C CA . GLY B 1 403 ? -10.906 -23.094 9.961 1 68.81 403 GLY B CA 1
ATOM 6843 C C . GLY B 1 403 ? -10.984 -22.328 8.648 1 68.81 403 GLY B C 1
ATOM 6844 O O . GLY B 1 403 ? -11.641 -21.281 8.57 1 68.81 403 GLY B O 1
ATOM 6845 N N . LYS B 1 404 ? -10.656 -23.047 7.527 1 75.31 404 LYS B N 1
ATOM 6846 C CA . LYS B 1 404 ? -10.562 -22.344 6.25 1 75.31 404 LYS B CA 1
ATOM 6847 C C . LYS B 1 404 ? -11.523 -22.938 5.223 1 75.31 404 LYS B C 1
ATOM 6849 O O . LYS B 1 404 ? -11.328 -22.766 4.016 1 75.31 404 LYS B O 1
ATOM 6854 N N . LYS B 1 405 ? -12.57 -23.484 5.68 1 82.62 405 LYS B N 1
ATOM 6855 C CA . LYS B 1 405 ? -13.594 -23.969 4.762 1 82.62 405 LYS B CA 1
ATOM 6856 C C . LYS B 1 405 ? -14.305 -22.828 4.059 1 82.62 405 LYS B C 1
ATOM 6858 O O . LYS B 1 405 ? -14.617 -21.812 4.68 1 82.62 405 LYS B O 1
ATOM 6863 N N . SER B 1 406 ? -14.547 -23.016 2.693 1 89.44 406 SER B N 1
ATOM 6864 C CA . SER B 1 406 ? -15.203 -21.969 1.935 1 89.44 406 SER B CA 1
ATOM 6865 C C . SER B 1 406 ? -16.688 -22.266 1.73 1 89.44 406 SER B C 1
ATOM 6867 O O . SER B 1 406 ? -17.109 -23.422 1.841 1 89.44 406 SER B O 1
ATOM 6869 N N . LYS B 1 407 ? -17.516 -21.281 1.503 1 92.25 407 LYS B N 1
ATOM 6870 C CA . LYS B 1 407 ? -18.938 -21.406 1.197 1 92.25 407 LYS B CA 1
ATOM 6871 C C . LYS B 1 407 ? -19.156 -21.922 -0.225 1 92.25 407 LYS B C 1
ATOM 6873 O O . LYS B 1 407 ? -18.266 -21.812 -1.071 1 92.25 407 LYS B O 1
ATOM 6878 N N . THR B 1 408 ? -20.312 -22.453 -0.408 1 94.19 408 THR B N 1
ATOM 6879 C CA . THR B 1 408 ? -20.547 -23.016 -1.734 1 94.19 408 THR B CA 1
ATOM 6880 C C . THR B 1 408 ? -21.984 -22.766 -2.172 1 94.19 408 THR B C 1
ATOM 6882 O O . THR B 1 408 ? -22.859 -22.5 -1.34 1 94.19 408 THR B O 1
ATOM 6885 N N . GLY B 1 409 ? -22.188 -22.734 -3.469 1 95.75 409 GLY B N 1
ATOM 6886 C CA . GLY B 1 409 ? -23.5 -22.578 -4.059 1 95.75 409 GLY B CA 1
ATOM 6887 C C . GLY B 1 409 ? -23.766 -21.188 -4.582 1 95.75 409 GLY B C 1
ATOM 6888 O O . GLY B 1 409 ? -22.844 -20.375 -4.707 1 95.75 409 GLY B O 1
ATOM 6889 N N . ASN B 1 410 ? -24.969 -21.016 -5.062 1 97.69 410 ASN B N 1
ATOM 6890 C CA . ASN B 1 410 ? -25.406 -19.719 -5.562 1 97.69 410 ASN B CA 1
ATOM 6891 C C . ASN B 1 410 ? -25.703 -18.75 -4.418 1 97.69 410 ASN B C 1
ATOM 6893 O O . ASN B 1 410 ? -26.875 -18.531 -4.074 1 97.69 410 ASN B O 1
ATOM 6897 N N . LEU B 1 411 ? -24.703 -18.031 -4.023 1 97.94 411 LEU B N 1
ATOM 6898 C CA . LEU B 1 411 ? -24.766 -17.281 -2.771 1 97.94 411 LEU B CA 1
ATOM 6899 C C . LEU B 1 411 ? -25.375 -15.898 -2.99 1 97.94 411 LEU B C 1
ATOM 6901 O O . LEU B 1 411 ? -25.203 -15.305 -4.059 1 97.94 411 LEU B O 1
ATOM 6905 N N . THR B 1 412 ? -26.078 -15.422 -1.998 1 97.94 412 THR B N 1
ATOM 6906 C CA . THR B 1 412 ? -26.562 -14.047 -1.888 1 97.94 412 THR B CA 1
ATOM 6907 C C . THR B 1 412 ? -26.562 -13.586 -0.432 1 97.94 412 THR B C 1
ATOM 6909 O O . THR B 1 412 ? -26.125 -14.32 0.456 1 97.94 412 THR B O 1
ATOM 6912 N N . LEU B 1 413 ? -26.828 -12.328 -0.25 1 98.56 413 LEU B N 1
ATOM 6913 C CA . LEU B 1 413 ? -26.938 -11.742 1.079 1 98.56 413 LEU B CA 1
ATOM 6914 C C . LEU B 1 413 ? -28.344 -11.195 1.312 1 98.56 413 LEU B C 1
ATOM 6916 O O . LEU B 1 413 ? -28.875 -10.461 0.476 1 98.56 413 LEU B O 1
ATOM 6920 N N . VAL B 1 414 ? -28.922 -11.555 2.443 1 98.25 414 VAL B N 1
ATOM 6921 C CA . VAL B 1 414 ? -30.266 -11.078 2.742 1 98.25 414 VAL B CA 1
ATOM 6922 C C . VAL B 1 414 ? -30.281 -10.406 4.113 1 98.25 414 VAL B C 1
ATOM 6924 O O . VAL B 1 414 ? -29.406 -10.641 4.938 1 98.25 414 VAL B O 1
ATOM 6927 N N . SER B 1 415 ? -31.156 -9.531 4.254 1 97.38 415 SER B N 1
ATOM 6928 C CA . SER B 1 415 ? -31.469 -8.93 5.547 1 97.38 415 SER B CA 1
ATOM 6929 C C . SER B 1 415 ? -32.875 -9.312 6.027 1 97.38 415 SER B C 1
ATOM 6931 O O . SER B 1 415 ? -33.812 -9.367 5.234 1 97.38 415 SER B O 1
ATOM 6933 N N . GLU B 1 416 ? -32.938 -9.734 7.293 1 95.06 416 GLU B N 1
ATOM 6934 C CA . GLU B 1 416 ? -34.219 -10.039 7.973 1 95.06 416 GLU B CA 1
ATOM 6935 C C . GLU B 1 416 ? -34.188 -9.523 9.406 1 95.06 416 GLU B C 1
ATOM 6937 O O . GLU B 1 416 ? -33.375 -9.93 10.211 1 95.06 416 GLU B O 1
ATOM 6942 N N . ASN B 1 417 ? -35.156 -8.648 9.773 1 92.88 417 ASN B N 1
ATOM 6943 C CA . ASN B 1 417 ? -35.25 -8.062 11.102 1 92.88 417 ASN B CA 1
ATOM 6944 C C . ASN B 1 417 ? -33.938 -7.438 11.547 1 92.88 417 ASN B C 1
ATOM 6946 O O . ASN B 1 417 ? -33.5 -7.648 12.68 1 92.88 417 ASN B O 1
ATOM 6950 N N . GLY B 1 418 ? -33.219 -6.867 10.609 1 88.38 418 GLY B N 1
ATOM 6951 C CA . GLY B 1 418 ? -32 -6.152 10.93 1 88.38 418 GLY B CA 1
ATOM 6952 C C . GLY B 1 418 ? -30.766 -7.035 10.922 1 88.38 418 GLY B C 1
ATOM 6953 O O . GLY B 1 418 ? -29.641 -6.559 11.133 1 88.38 418 GLY B O 1
ATOM 6954 N N . PHE B 1 419 ? -30.969 -8.266 10.609 1 94.81 419 PHE B N 1
ATOM 6955 C CA . PHE B 1 419 ? -29.859 -9.195 10.609 1 94.81 419 PHE B CA 1
ATOM 6956 C C . PHE B 1 419 ? -29.484 -9.609 9.195 1 94.81 419 PHE B C 1
ATOM 6958 O O . PHE B 1 419 ? -30.359 -9.898 8.375 1 94.81 419 PHE B O 1
ATOM 6965 N N . LEU B 1 420 ? -28.188 -9.547 8.945 1 97.75 420 LEU B N 1
ATOM 6966 C CA . LEU B 1 420 ? -27.688 -9.945 7.637 1 97.75 420 LEU B CA 1
ATOM 6967 C C . LEU B 1 420 ? -27.203 -11.391 7.652 1 97.75 420 LEU B C 1
ATOM 6969 O O . LEU B 1 420 ? -26.625 -11.852 8.633 1 97.75 420 LEU B O 1
ATOM 6973 N N . SER B 1 421 ? -27.5 -12.094 6.555 1 97.75 421 SER B N 1
ATOM 6974 C CA . SER B 1 421 ? -27.047 -13.477 6.445 1 97.75 421 SER B CA 1
ATOM 6975 C C . SER B 1 421 ? -26.797 -13.859 4.992 1 97.75 421 SER B C 1
ATOM 6977 O O . SER B 1 421 ? -27.578 -13.516 4.105 1 97.75 421 SER B O 1
ATOM 6979 N N . THR B 1 422 ? -25.688 -14.5 4.805 1 98.25 422 THR B N 1
ATOM 6980 C CA . THR B 1 422 ? -25.422 -15.102 3.502 1 98.25 422 THR B CA 1
ATOM 6981 C C . THR B 1 422 ? -26.188 -16.422 3.352 1 98.25 422 THR B C 1
ATOM 6983 O O . THR B 1 422 ? -26.078 -17.312 4.199 1 98.25 422 THR B O 1
ATOM 6986 N N . ILE B 1 423 ? -26.938 -16.578 2.309 1 97.75 423 ILE B N 1
ATOM 6987 C CA . ILE B 1 423 ? -27.703 -17.781 2.027 1 97.75 423 ILE B CA 1
ATOM 6988 C C . ILE B 1 423 ? -27.562 -18.141 0.551 1 97.75 423 ILE B C 1
ATOM 6990 O O . ILE B 1 423 ? -27.016 -17.375 -0.238 1 97.75 423 ILE B O 1
ATOM 6994 N N . LYS B 1 424 ? -27.953 -19.359 0.227 1 97.38 424 LYS B N 1
ATOM 6995 C CA . LYS B 1 424 ? -28.125 -19.703 -1.184 1 97.38 424 LYS B CA 1
ATOM 6996 C C . LYS B 1 424 ? -29.391 -19.062 -1.756 1 97.38 424 LYS B C 1
ATOM 6998 O O . LYS B 1 424 ? -30.422 -19 -1.081 1 97.38 424 LYS B O 1
ATOM 7003 N N . GLN B 1 425 ? -29.266 -18.625 -2.957 1 96.38 425 GLN B N 1
ATOM 7004 C CA . GLN B 1 425 ? -30.359 -17.938 -3.613 1 96.38 425 GLN B CA 1
ATOM 7005 C C . GLN B 1 425 ? -31.656 -18.75 -3.537 1 96.38 425 GLN B C 1
ATOM 7007 O O . GLN B 1 425 ? -32.75 -18.188 -3.365 1 96.38 425 GLN B O 1
ATOM 7012 N N . GLU B 1 426 ? -31.547 -20.062 -3.631 1 95.81 426 GLU B N 1
ATOM 7013 C CA . GLU B 1 426 ? -32.719 -20.953 -3.654 1 95.81 426 GLU B CA 1
ATOM 7014 C C . GLU B 1 426 ? -33.375 -21.016 -2.287 1 95.81 426 GLU B C 1
ATOM 7016 O O . GLU B 1 426 ? -34.531 -21.453 -2.178 1 95.81 426 GLU B O 1
ATOM 7021 N N . GLU B 1 427 ? -32.688 -20.531 -1.284 1 96.31 427 GLU B N 1
ATOM 7022 C CA . GLU B 1 427 ? -33.188 -20.594 0.082 1 96.31 427 GLU B CA 1
ATOM 7023 C C . GLU B 1 427 ? -33.875 -19.297 0.484 1 96.31 427 GLU B C 1
ATOM 7025 O O . GLU B 1 427 ? -34.5 -19.219 1.546 1 96.31 427 GLU B O 1
ATOM 7030 N N . LYS B 1 428 ? -33.812 -18.312 -0.352 1 96.12 428 LYS B N 1
ATOM 7031 C CA . LYS B 1 428 ? -34.375 -17 -0.023 1 96.12 428 LYS B CA 1
ATOM 7032 C C . LYS B 1 428 ? -35.875 -17.062 0.124 1 96.12 428 LYS B C 1
ATOM 7034 O O . LYS B 1 428 ? -36.562 -17.688 -0.689 1 96.12 428 LYS B O 1
ATOM 7039 N N . THR B 1 429 ? -36.375 -16.359 1.139 1 95.69 429 THR B N 1
ATOM 7040 C CA . THR B 1 429 ? -37.812 -16.281 1.374 1 95.69 429 THR B CA 1
ATOM 7041 C C . THR B 1 429 ? -38.344 -14.891 1.034 1 95.69 429 THR B C 1
ATOM 7043 O O . THR B 1 429 ? -37.562 -13.953 0.855 1 95.69 429 THR B O 1
ATOM 7046 N N . ASP B 1 430 ? -39.719 -14.75 1.021 1 93.38 430 ASP B N 1
ATOM 7047 C CA . ASP B 1 430 ? -40.344 -13.508 0.62 1 93.38 430 ASP B CA 1
ATOM 7048 C C . ASP B 1 430 ? -40.156 -12.422 1.674 1 93.38 430 ASP B C 1
ATOM 7050 O O . ASP B 1 430 ? -40.188 -11.227 1.359 1 93.38 430 ASP B O 1
ATOM 7054 N N . ASN B 1 431 ? -39.906 -12.773 2.812 1 93.75 431 ASN B N 1
ATOM 7055 C CA . ASN B 1 431 ? -39.75 -11.82 3.904 1 93.75 431 ASN B CA 1
ATOM 7056 C C . ASN B 1 431 ? -38.344 -11.266 3.98 1 93.75 431 ASN B C 1
ATOM 7058 O O . ASN B 1 431 ? -38.094 -10.305 4.707 1 93.75 431 ASN B O 1
ATOM 7062 N N . GLN B 1 432 ? -37.469 -11.82 3.188 1 95.94 432 GLN B N 1
ATOM 7063 C CA . GLN B 1 432 ? -36.062 -11.398 3.217 1 95.94 432 GLN B CA 1
ATOM 7064 C C . GLN B 1 432 ? -35.781 -10.383 2.119 1 95.94 432 GLN B C 1
ATOM 7066 O O . GLN B 1 432 ? -36.281 -10.5 1.006 1 95.94 432 GLN B O 1
ATOM 7071 N N . ILE B 1 433 ? -35.094 -9.383 2.525 1 96.56 433 ILE B N 1
ATOM 7072 C CA . ILE B 1 433 ? -34.688 -8.367 1.562 1 96.56 433 ILE B CA 1
ATOM 7073 C C . ILE B 1 433 ? -33.281 -8.695 1.027 1 96.56 433 ILE B C 1
ATOM 7075 O O . ILE B 1 433 ? -32.344 -8.875 1.802 1 96.56 433 ILE B O 1
ATOM 7079 N N . GLU B 1 434 ? -33.156 -8.75 -0.272 1 97.12 434 GLU B N 1
ATOM 7080 C CA . GLU B 1 434 ? -31.844 -9.023 -0.888 1 97.12 434 GLU B CA 1
ATOM 7081 C C . GLU B 1 434 ? -30.969 -7.773 -0.897 1 97.12 434 GLU B C 1
ATOM 7083 O O . GLU B 1 434 ? -31.359 -6.734 -1.432 1 97.12 434 GLU B O 1
ATOM 7088 N N . GLU B 1 435 ? -29.781 -7.949 -0.336 1 97.56 435 GLU B N 1
ATOM 7089 C CA . GLU B 1 435 ? -28.891 -6.809 -0.184 1 97.56 435 GLU B CA 1
ATOM 7090 C C . GLU B 1 435 ? -27.859 -6.762 -1.308 1 97.56 435 GLU B C 1
ATOM 7092 O O . GLU B 1 435 ? -27.234 -5.727 -1.544 1 97.56 435 GLU B O 1
ATOM 7097 N N . LEU B 1 436 ? -27.578 -7.898 -1.995 1 97.69 436 LEU B N 1
ATOM 7098 C CA . LEU B 1 436 ? -26.734 -7.895 -3.18 1 97.69 436 LEU B CA 1
ATOM 7099 C C . LEU B 1 436 ? -27.5 -7.406 -4.402 1 97.69 436 LEU B C 1
ATOM 7101 O O . LEU B 1 436 ? -28.516 -7.992 -4.773 1 97.69 436 LEU B O 1
ATOM 7105 N N . VAL B 1 437 ? -27.016 -6.41 -4.961 1 97.12 437 VAL B N 1
ATOM 7106 C CA . VAL B 1 437 ? -27.656 -5.883 -6.156 1 97.12 437 VAL B CA 1
ATOM 7107 C C . VAL B 1 437 ? -26.656 -5.852 -7.312 1 97.12 437 VAL B C 1
ATOM 7109 O O . VAL B 1 437 ? -25.484 -5.555 -7.117 1 97.12 437 VAL B O 1
ATOM 7112 N N . PRO B 1 438 ? -27.109 -6.219 -8.555 1 98.44 438 PRO B N 1
ATOM 7113 C CA . PRO B 1 438 ? -26.203 -6.102 -9.695 1 98.44 438 PRO B CA 1
ATOM 7114 C C . PRO B 1 438 ? -25.641 -4.688 -9.867 1 98.44 438 PRO B C 1
ATOM 7116 O O . PRO B 1 438 ? -26.422 -3.727 -9.945 1 98.44 438 PRO B O 1
ATOM 7119 N N . VAL B 1 439 ? -24.344 -4.562 -9.875 1 98.81 439 VAL B N 1
ATOM 7120 C CA . VAL B 1 439 ? -23.75 -3.234 -9.969 1 98.81 439 VAL B CA 1
ATOM 7121 C C . VAL B 1 439 ? -22.938 -3.123 -11.258 1 98.81 439 VAL B C 1
ATOM 7123 O O . VAL B 1 439 ? -22.578 -2.021 -11.688 1 98.81 439 VAL B O 1
ATOM 7126 N N . PHE B 1 440 ? -22.609 -4.195 -11.953 1 98.81 440 PHE B N 1
ATOM 7127 C CA . PHE B 1 440 ? -21.797 -4.215 -13.164 1 98.81 440 PHE B CA 1
ATOM 7128 C C . PHE B 1 440 ? -22.156 -5.414 -14.039 1 98.81 440 PHE B C 1
ATOM 7130 O O . PHE B 1 440 ? -22.422 -6.504 -13.523 1 98.81 440 PHE B O 1
ATOM 7137 N N . GLU B 1 441 ? -22.203 -5.203 -15.312 1 98.75 441 GLU B N 1
ATOM 7138 C CA . GLU B 1 441 ? -22.438 -6.312 -16.234 1 98.75 441 GLU B CA 1
ATOM 7139 C C . GLU B 1 441 ? -21.797 -6.035 -17.594 1 98.75 441 GLU B C 1
ATOM 7141 O O . GLU B 1 441 ? -22.125 -5.043 -18.25 1 98.75 441 GLU B O 1
ATOM 7146 N N . ASN B 1 442 ? -20.891 -6.863 -18 1 98.44 442 ASN B N 1
ATOM 7147 C CA . ASN B 1 442 ? -20.328 -6.875 -19.344 1 98.44 442 ASN B CA 1
ATOM 7148 C C . ASN B 1 442 ? -19.828 -5.496 -19.75 1 98.44 442 ASN B C 1
ATOM 7150 O O . ASN B 1 442 ? -20.172 -4.988 -20.828 1 98.44 442 ASN B O 1
ATOM 7154 N N . GLY B 1 443 ? -19.094 -4.863 -18.906 1 97.81 443 GLY B N 1
ATOM 7155 C CA . GLY B 1 443 ? -18.422 -3.625 -19.25 1 97.81 443 GLY B CA 1
ATOM 7156 C C . GLY B 1 443 ? -19.203 -2.387 -18.875 1 97.81 443 GLY B C 1
ATOM 7157 O O . GLY B 1 443 ? -18.734 -1.263 -19.047 1 97.81 443 GLY B O 1
ATOM 7158 N N . SER B 1 444 ? -20.344 -2.594 -18.234 1 98.06 444 SER B N 1
ATOM 7159 C CA . SER B 1 444 ? -21.203 -1.453 -17.922 1 98.06 444 SER B CA 1
ATOM 7160 C C . SER B 1 444 ? -21.547 -1.42 -16.438 1 98.06 444 SER B C 1
ATOM 7162 O O . SER B 1 444 ? -21.891 -2.449 -15.844 1 98.06 444 SER B O 1
ATOM 7164 N N . LEU B 1 445 ? -21.438 -0.201 -15.938 1 98 445 LEU B N 1
ATOM 7165 C CA . LEU B 1 445 ? -21.922 0.004 -14.57 1 98 445 LEU B CA 1
ATOM 7166 C C . LEU B 1 445 ? -23.438 0.089 -14.547 1 98 445 LEU B C 1
ATOM 7168 O O . LEU B 1 445 ? -24.031 0.833 -15.32 1 98 445 LEU B O 1
ATOM 7172 N N . LEU B 1 446 ? -24.016 -0.659 -13.688 1 98.44 446 LEU B N 1
ATOM 7173 C CA . LEU B 1 446 ? -25.484 -0.668 -13.57 1 98.44 446 LEU B CA 1
ATOM 7174 C C . LEU B 1 446 ? -25.938 0.226 -12.422 1 98.44 446 LEU B C 1
ATOM 7176 O O . LEU B 1 446 ? -27.094 0.654 -12.391 1 98.44 446 LEU B O 1
ATOM 7180 N N . LYS B 1 447 ? -25.094 0.385 -11.469 1 97.31 447 LYS B N 1
ATOM 7181 C CA . LYS B 1 447 ? -25.359 1.218 -10.305 1 97.31 447 LYS B CA 1
ATOM 7182 C C . LYS B 1 447 ? -24.156 2.096 -9.969 1 97.31 447 LYS B C 1
ATOM 7184 O O . LYS B 1 447 ? -23.016 1.632 -10 1 97.31 447 LYS B O 1
ATOM 7189 N N . GLU B 1 448 ? -24.406 3.389 -9.758 1 96.88 448 GLU B N 1
ATOM 7190 C CA . GLU B 1 448 ? -23.375 4.332 -9.328 1 96.88 448 GLU B CA 1
ATOM 7191 C C . GLU B 1 448 ? -23.766 5.012 -8.023 1 96.88 448 GLU B C 1
ATOM 7193 O O . GLU B 1 448 ? -24.875 5.543 -7.898 1 96.88 448 GLU B O 1
ATOM 7198 N N . TYR B 1 449 ? -22.953 4.922 -7.113 1 97.88 449 TYR B N 1
ATOM 7199 C CA . TYR B 1 449 ? -23.203 5.555 -5.82 1 97.88 449 TYR B CA 1
ATOM 7200 C C . TYR B 1 449 ? -22.453 6.883 -5.711 1 97.88 449 TYR B C 1
ATOM 7202 O O . TYR B 1 449 ? -21.281 6.977 -6.074 1 97.88 449 TYR B O 1
ATOM 7210 N N . LYS B 1 450 ? -23.188 7.887 -5.223 1 98.25 450 LYS B N 1
ATOM 7211 C CA . LYS B 1 450 ? -22.562 9.164 -4.891 1 98.25 450 LYS B CA 1
ATOM 7212 C C . LYS B 1 450 ? -21.906 9.109 -3.514 1 98.25 450 LYS B C 1
ATOM 7214 O O . LYS B 1 450 ? -22.359 8.375 -2.635 1 98.25 450 LYS B O 1
ATOM 7219 N N . PHE B 1 451 ? -20.922 9.914 -3.361 1 98.69 451 PHE B N 1
ATOM 7220 C CA . PHE B 1 451 ? -20.141 9.859 -2.133 1 98.69 451 PHE B CA 1
ATOM 7221 C C . PHE B 1 451 ? -21 10.188 -0.922 1 98.69 451 PHE B C 1
ATOM 7223 O O . PHE B 1 451 ? -20.859 9.562 0.133 1 98.69 451 PHE B O 1
ATOM 7230 N N . ASP B 1 452 ? -21.938 11.133 -1.032 1 98.62 452 ASP B N 1
ATOM 7231 C CA . ASP B 1 452 ? -22.812 11.523 0.066 1 98.62 452 ASP B CA 1
ATOM 7232 C C . ASP B 1 452 ? -23.688 10.352 0.509 1 98.62 452 ASP B C 1
ATOM 7234 O O . ASP B 1 452 ? -23.953 10.188 1.7 1 98.62 452 ASP B O 1
ATOM 7238 N N . ASP B 1 453 ? -24.141 9.531 -0.452 1 98.31 453 ASP B N 1
ATOM 7239 C CA . ASP B 1 453 ? -24.953 8.367 -0.124 1 98.31 453 ASP B CA 1
ATOM 7240 C C . ASP B 1 453 ? -24.141 7.336 0.659 1 98.31 453 ASP B C 1
ATOM 7242 O O . ASP B 1 453 ? -24.656 6.688 1.57 1 98.31 453 ASP B O 1
ATOM 7246 N N . ILE B 1 454 ? -22.938 7.18 0.249 1 98.75 454 ILE B N 1
ATOM 7247 C CA . ILE B 1 454 ? -22.031 6.246 0.902 1 98.75 454 ILE B CA 1
ATOM 7248 C C . ILE B 1 454 ? -21.781 6.684 2.344 1 98.75 454 ILE B C 1
ATOM 7250 O O . ILE B 1 454 ? -21.875 5.871 3.27 1 98.75 454 ILE B O 1
ATOM 7254 N N . ARG B 1 455 ? -21.516 7.945 2.566 1 98.62 455 ARG B N 1
ATOM 7255 C CA . ARG B 1 455 ? -21.312 8.5 3.898 1 98.62 455 ARG B CA 1
ATOM 7256 C C . ARG B 1 455 ? -22.547 8.32 4.766 1 98.62 455 ARG B C 1
ATOM 7258 O O . ARG B 1 455 ? -22.453 7.969 5.941 1 98.62 455 ARG B O 1
ATOM 7265 N N . ALA B 1 456 ? -23.688 8.609 4.176 1 98.31 456 ALA B N 1
ATOM 7266 C CA . ALA B 1 456 ? -24.938 8.492 4.914 1 98.31 456 ALA B CA 1
ATOM 7267 C C . ALA B 1 456 ? -25.172 7.066 5.395 1 98.31 456 ALA B C 1
ATOM 7269 O O . ALA B 1 456 ? -25.641 6.848 6.512 1 98.31 456 ALA B O 1
ATOM 7270 N N . ARG B 1 457 ? -24.859 6.094 4.559 1 98 457 ARG B N 1
ATOM 7271 C CA . ARG B 1 457 ? -25.031 4.691 4.926 1 98 457 ARG B CA 1
ATOM 7272 C C . ARG B 1 457 ? -24.094 4.309 6.062 1 98 457 ARG B C 1
ATOM 7274 O O . ARG B 1 457 ? -24.484 3.588 6.984 1 98 457 ARG B O 1
ATOM 7281 N N . ALA B 1 458 ? -22.844 4.746 5.973 1 98.38 458 ALA B N 1
ATOM 7282 C CA . ALA B 1 458 ? -21.875 4.457 7.027 1 98.38 458 ALA B CA 1
ATOM 7283 C C . ALA B 1 458 ? -22.297 5.102 8.344 1 98.38 458 ALA B C 1
ATOM 7285 O O . ALA B 1 458 ? -22.141 4.504 9.414 1 98.38 458 ALA B O 1
ATOM 7286 N N . GLU B 1 459 ? -22.797 6.34 8.234 1 97.5 459 GLU B N 1
ATOM 7287 C CA . GLU B 1 459 ? -23.203 7.086 9.422 1 97.5 459 GLU B CA 1
ATOM 7288 C C . GLU B 1 459 ? -24.328 6.371 10.164 1 97.5 459 GLU B C 1
ATOM 7290 O O . GLU B 1 459 ? -24.375 6.398 11.391 1 97.5 459 GLU B O 1
ATOM 7295 N N . LYS B 1 460 ? -25.203 5.711 9.422 1 95.25 460 LYS B N 1
ATOM 7296 C CA . LYS B 1 460 ? -26.328 4.996 10.023 1 95.25 460 LYS B CA 1
ATOM 7297 C C . LYS B 1 460 ? -25.844 3.867 10.93 1 95.25 460 LYS B C 1
ATOM 7299 O O . LYS B 1 460 ? -26.516 3.51 11.898 1 95.25 460 LYS B O 1
ATOM 7304 N N . ALA B 1 461 ? -24.75 3.381 10.609 1 93.94 461 ALA B N 1
ATOM 7305 C CA . ALA B 1 461 ? -24.219 2.244 11.359 1 93.94 461 ALA B CA 1
ATOM 7306 C C . ALA B 1 461 ? -23.406 2.713 12.57 1 93.94 461 ALA B C 1
ATOM 7308 O O . ALA B 1 461 ? -23.078 1.914 13.445 1 93.94 461 ALA B O 1
ATOM 7309 N N . CYS B 1 462 ? -23.016 3.947 12.625 1 90.75 462 CYS B N 1
ATOM 7310 C CA . CYS B 1 462 ? -22.156 4.48 13.672 1 90.75 462 CYS B CA 1
ATOM 7311 C C . CYS B 1 462 ? -22.938 4.73 14.953 1 90.75 462 CYS B C 1
ATOM 7313 O O . CYS B 1 462 ? -23.875 5.523 14.969 1 90.75 462 CYS B O 1
#

Secondary structure (DSSP, 8-state):
---GGGSSBGGGGGGGGTSPTTEEEEEEEEEE--SSSSEEE--SHHHHIIIIITSPP-HHHHHHHHHHHHHHHS-TTSS-HHHHHHHHHHSTTS--EEEEEPPTT-EEETTSEEEEEEES-TT-TTHHHHTHHHHGGGHHHHHHHHHHHHHHHHHHHHHHHH-S--TTGGGSEEE--GGGSSSHHHHHHHHHHHTTT-SEESBTTHHHHHHHHT----SPPB---B--HHHHGGG-GGGHHHHHHHHHHH--SS-EEEE--SS-HHHHHHHHHH-HHHHHHHHH-SS-EEEE---S-HHHHHHHHHHHHHHHH--EE-TTS-EE--TTEEEEE-TT--HHHHHHHHHHHHHTTB-GGGEEEEE-HHHHTS--GGGTTEEEEEEEEEETTEEEE-----TT-GGGPPP-SSEEEEEETTEEEEEEGGG--TTPEE--EEEEETTEES----HHHHHHHHHHH-/---GGGSSBGGGGGGGGTSPTTEEEEEEEEEE--SSSSEEE--SHHHHIIIIITSPP-HHHHHHHHHHHHHHHS-TTSS-HHHHHHHHHHSTTS--EEEEEPPTT-EEESSSEEEEEEES-TT-TTHHHHTHHHHGGGHHHHHHHHHHHHHHHHHHHHHHHH-S--TTGGGSEEE--GGGSSSHHHHHHHHHHHTTT-SEESBTTHHHHHHHHT----S--B---B--HHHHGGG-GGGHHHHHHHHHHH--SS-EEEE--SS-HHHHHHHHHH-HHHHHHHHH-SS-EEEE---S-HHHHHHHHHHHHHHHH--EE-TTS-EE--TTEEEEE-TT--HHHHHHHHHHHHHTTB-GGGEEEEE-HHHHTS--GGGTTEEEEEEEEEETTEEEE-----TT-GGGPPP-SSEEEEEETTEEEEEEGGG--TTPEE--EEEEETTEES----HHHHHHHHHHH-

Solvent-accessible surface area (backbone atoms only — not comparable to full-atom values): 45744 Å² total; per-residue (Å²): 134,87,50,71,84,41,52,25,45,45,31,52,49,33,43,74,65,42,48,58,84,56,49,32,34,29,30,31,38,30,31,30,70,22,68,77,50,76,42,35,27,39,37,50,55,66,50,49,43,64,70,52,51,47,50,70,48,47,73,68,44,53,55,51,45,53,58,49,43,26,58,24,47,71,38,74,81,48,56,54,60,68,57,54,49,44,29,40,73,72,47,73,12,15,68,46,37,35,31,26,28,47,61,55,18,37,71,43,55,42,70,28,63,46,33,37,37,26,32,71,38,54,86,52,18,56,51,45,66,38,48,40,33,54,59,49,26,29,46,42,23,14,49,22,21,25,53,41,41,56,42,49,50,54,50,47,56,47,25,68,64,32,32,91,63,68,87,58,58,43,58,34,48,24,36,54,23,46,51,34,25,62,36,68,64,35,25,22,43,28,37,38,22,36,48,45,63,24,39,28,39,28,28,39,43,11,55,63,45,41,55,72,67,36,28,59,64,82,75,64,54,27,47,48,45,37,56,43,64,64,40,44,25,66,45,31,82,92,29,41,64,54,42,52,49,51,36,53,73,71,52,46,80,39,46,36,36,38,60,39,34,52,42,48,44,66,61,48,52,51,44,44,46,66,35,64,82,42,30,51,55,46,69,68,30,82,26,25,44,24,44,22,53,63,58,62,57,54,67,55,44,51,49,50,48,53,52,51,46,31,75,52,69,37,66,44,68,49,94,67,69,15,37,35,58,50,80,34,46,40,33,36,48,41,56,78,35,34,74,71,45,45,57,51,34,53,50,44,30,46,73,70,42,33,19,54,74,46,50,30,38,26,23,20,38,56,53,58,26,74,59,51,46,63,47,38,36,55,47,77,42,48,10,26,34,25,42,72,86,36,83,38,70,12,48,45,54,22,72,80,44,68,92,60,55,52,66,60,39,61,69,40,30,31,35,49,97,88,40,77,46,56,42,43,59,91,69,63,55,90,81,44,44,74,47,50,39,71,32,32,45,53,43,37,76,68,56,83,66,35,41,48,58,24,26,51,40,35,53,72,72,100,134,88,51,70,83,42,53,26,45,47,30,52,50,33,43,75,67,42,47,58,82,56,48,33,33,29,29,31,38,29,30,30,71,23,67,77,51,74,44,35,27,38,36,51,56,66,48,50,42,63,69,53,49,46,50,69,48,48,71,68,46,53,55,51,46,52,57,50,42,26,60,25,45,71,38,73,81,48,55,54,58,68,58,54,48,46,29,41,73,73,46,74,11,14,69,47,35,36,32,27,29,47,62,54,19,36,72,43,55,42,70,28,63,45,33,37,35,26,33,72,38,54,87,51,18,56,54,44,65,38,48,40,36,54,58,49,26,30,45,41,22,15,47,23,21,24,54,42,44,56,41,48,51,56,50,48,54,47,25,69,62,30,33,90,63,69,85,58,57,44,56,35,48,25,38,54,23,46,52,34,25,62,36,68,63,36,24,21,42,28,36,39,23,36,49,46,62,26,39,27,39,30,27,40,44,11,56,62,44,41,54,72,68,36,27,60,65,84,74,65,52,26,47,47,45,37,57,43,63,65,40,44,26,65,46,31,82,94,30,40,65,54,40,53,48,51,36,50,74,70,50,48,79,38,47,34,36,37,60,38,35,53,42,48,44,66,61,49,51,50,47,44,45,65,36,64,81,44,30,51,54,46,68,66,30,83,26,25,42,25,42,23,54,64,59,62,56,54,67,54,44,51,50,50,49,53,52,51,46,31,74,52,70,37,66,46,67,50,94,67,69,16,36,36,58,49,82,34,45,40,33,37,46,41,54,80,35,34,74,71,46,44,57,51,34,53,50,46,30,47,74,70,41,32,20,51,75,46,50,29,38,26,23,20,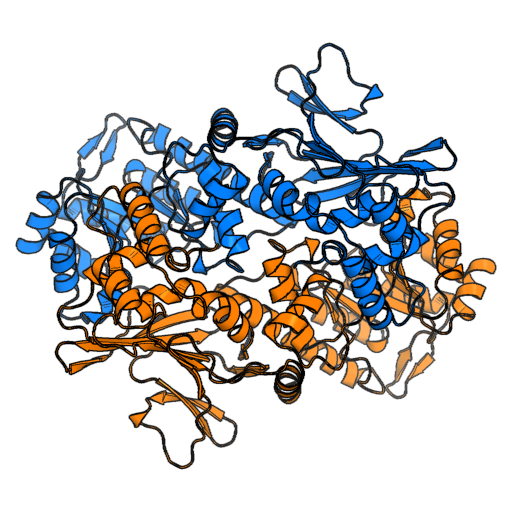39,57,53,58,26,74,60,51,46,64,45,38,35,55,47,77,42,48,9,27,33,26,44,72,87,35,81,39,71,12,49,44,54,21,71,82,45,68,92,58,56,52,67,60,40,61,69,41,29,30,36,49,98,89,38,77,46,56,43,42,58,90,70,63,54,91,80,44,44,74,48,49,39,71,31,33,46,53,41,37,76,68,56,84,66,35,41,48,59,23,25,52,42,35,53,72,71,101

pLDDT: mean 96.44, std 4.02, range [68.75, 98.94]

Sequence (924 aa):
MDNPIFGADSYKVSHHLQYPPGTTYLKAYFESRGGKFEGTIFYGLQYILKKYLTRRIKQEHIDEAQTLFKNHFGSEDIFNKAGWQYIVDKCGGYMPVRISAVPEGMFVPVKNVLFTVESTDENVPWVVSYVETLMVQSWYPMTVATNSFMQKRIIKDSLEKTADDLKMLNYKLHDFGFRGVTGVEAAQLGGSAHLVNFNGTDTLAAIPFIREYYGGCTVSPKSIPATEHSTMTTWTKDRELDCAKHIMERVTNVPLSMVSDSYNLWDFLTQLGTREDLRSLIQARTAPLVIRPDSGEPTEIVPNVLNKLEELFGSKVNTKGFKMLPDNIRMVQGDGISFESMKDILKVVENAGWSTENVTFGSGGALLQKVNRDTQKCAYKTCLAIVEGKKVDVFKDPITDPGKKSKTGNLTLVSENGFLSTIKQEEKTDNQIEELVPVFENGSLLKEYKFDDIRARAEKACMDNPIFGADSYKVSHHLQYPPGTTYLKAYFESRGGKFEGTIFYGLQYILKKYLTRRIKQEHIDEAQTLFKNHFGSEDIFNKAGWQYIVDKCGGYMPVRISAVPEGMFVPVKNVLFTVESTDENVPWVVSYVETLMVQSWYPMTVATNSFMQKRIIKDSLEKTADDLKMLNYKLHDFGFRGVTGVEAAQLGGSAHLVNFNGTDTLAAIPFIREYYGGCTVSPKSIPATEHSTMTTWTKDRELDCAKHIMERVTNVPLSMVSDSYNLWDFLTQLGTREDLRSLIQARTAPLVIRPDSGEPTEIVPNVLNKLEELFGSKVNTKGFKMLPDNIRMVQGDGISFESMKDILKVVENAGWSTENVTFGSGGALLQKVNRDTQKCAYKTCLAIVEGKKVDVFKDPITDPGKKSKTGNLTLVSENGFLSTIKQEEKTDNQIEELVPVFENGSLLKEYKFDDIRARAEKAC